Protein AF-0000000066923301 (afdb_homodimer)

Structure (mmCIF, N/CA/C/O backbone):
data_AF-0000000066923301-model_v1
#
loop_
_entity.id
_entity.type
_entity.pdbx_description
1 polymer 'PNPLA domain-containing protein'
#
loop_
_atom_site.group_PDB
_atom_site.id
_atom_site.type_symbol
_atom_site.label_atom_id
_atom_site.label_alt_id
_atom_site.label_comp_id
_atom_site.label_asym_id
_atom_site.label_entity_id
_atom_site.label_seq_id
_atom_site.pdbx_PDB_ins_code
_atom_site.Cartn_x
_atom_site.Cartn_y
_atom_site.Cartn_z
_atom_site.occupancy
_atom_site.B_iso_or_equiv
_atom_site.auth_seq_id
_atom_site.auth_comp_id
_atom_site.auth_asym_id
_atom_site.auth_atom_id
_atom_site.pdbx_PDB_model_num
ATOM 1 N N . MET A 1 1 ? -26.516 -15.508 -41.469 1 22.5 1 MET A N 1
ATOM 2 C CA . MET A 1 1 ? -26.875 -15.188 -40.094 1 22.5 1 MET A CA 1
ATOM 3 C C . MET A 1 1 ? -26.828 -16.438 -39.219 1 22.5 1 MET A C 1
ATOM 5 O O . MET A 1 1 ? -27.781 -17.219 -39.219 1 22.5 1 MET A O 1
ATOM 9 N N . TRP A 1 2 ? -25.719 -17.25 -39.094 1 23.98 2 TRP A N 1
ATOM 10 C CA . TRP A 1 2 ? -25.547 -18.656 -38.781 1 23.98 2 TRP A CA 1
ATOM 11 C C . TRP A 1 2 ? -25.953 -18.969 -37.344 1 23.98 2 TRP A C 1
ATOM 13 O O . TRP A 1 2 ? -25.859 -18.109 -36.469 1 23.98 2 TRP A O 1
ATOM 23 N N . ASN A 1 3 ? -26.938 -19.984 -37.156 1 22.84 3 ASN A N 1
ATOM 24 C CA . ASN A 1 3 ? -27.766 -20.531 -36.062 1 22.84 3 ASN A CA 1
ATOM 25 C C . ASN A 1 3 ? -26.906 -21 -34.906 1 22.84 3 ASN A C 1
ATOM 27 O O . ASN A 1 3 ? -26.578 -22.188 -34.812 1 22.84 3 ASN A O 1
ATOM 31 N N . VAL A 1 4 ? -25.875 -20.328 -34.438 1 26.73 4 VAL A N 1
ATOM 32 C CA . VAL A 1 4 ? -24.906 -20.734 -33.406 1 26.73 4 VAL A CA 1
ATOM 33 C C . VAL A 1 4 ? -25.625 -20.859 -32.062 1 26.73 4 VAL A C 1
ATOM 35 O O . VAL A 1 4 ? -24.969 -21.016 -31.031 1 26.73 4 VAL A O 1
ATOM 38 N N . LYS A 1 5 ? -26.984 -20.578 -32 1 25.3 5 LYS A N 1
ATOM 39 C CA . LYS A 1 5 ? -27.75 -20.375 -30.797 1 25.3 5 LYS A CA 1
ATOM 40 C C . LYS A 1 5 ? -27.922 -21.688 -30.031 1 25.3 5 LYS A C 1
ATOM 42 O O . LYS A 1 5 ? -28.078 -21.688 -28.812 1 25.3 5 LYS A O 1
ATOM 47 N N . ARG A 1 6 ? -28.203 -22.781 -30.781 1 25.94 6 ARG A N 1
ATOM 48 C CA . ARG A 1 6 ? -28.969 -23.844 -30.141 1 25.94 6 ARG A CA 1
ATOM 49 C C . ARG A 1 6 ? -28.094 -24.656 -29.188 1 25.94 6 ARG A C 1
ATOM 51 O O . ARG A 1 6 ? -28.547 -25.625 -28.578 1 25.94 6 ARG A O 1
ATOM 58 N N . TYR A 1 7 ? -26.812 -24.531 -29.422 1 25.31 7 TYR A N 1
ATOM 59 C CA . TYR A 1 7 ? -26.016 -25.594 -28.828 1 25.31 7 TYR A CA 1
ATOM 60 C C . TYR A 1 7 ? -25.906 -25.422 -27.312 1 25.31 7 TYR A C 1
ATOM 62 O O . TYR A 1 7 ? -25.25 -26.219 -26.641 1 25.31 7 TYR A O 1
ATOM 70 N N . PHE A 1 8 ? -26.375 -24.266 -26.75 1 30.58 8 PHE A N 1
ATOM 71 C CA . PHE A 1 8 ? -25.969 -24 -25.375 1 30.58 8 PHE A CA 1
ATOM 72 C C . PHE A 1 8 ? -26.859 -24.766 -24.391 1 30.58 8 PHE A C 1
ATOM 74 O O . PHE A 1 8 ? -26.578 -24.797 -23.188 1 30.58 8 PHE A O 1
ATOM 81 N N . ASN A 1 9 ? -28.141 -25.078 -24.828 1 28.28 9 ASN A N 1
ATOM 82 C CA . ASN A 1 9 ? -29.109 -25.438 -23.797 1 28.28 9 ASN A CA 1
ATOM 83 C C . ASN A 1 9 ? -29 -26.906 -23.422 1 28.28 9 ASN A C 1
ATOM 85 O O . ASN A 1 9 ? -30 -27.562 -23.109 1 28.28 9 ASN A O 1
ATOM 89 N N . ARG A 1 10 ? -28.062 -27.688 -23.922 1 30.42 10 ARG A N 1
ATOM 90 C CA . ARG A 1 10 ? -28.297 -29.047 -23.484 1 30.42 10 ARG A CA 1
ATOM 91 C C . ARG A 1 10 ? -28.234 -29.156 -21.969 1 30.42 10 ARG A C 1
ATOM 93 O O . ARG A 1 10 ? -27.406 -28.5 -21.328 1 30.42 10 ARG A O 1
ATOM 100 N N . PRO A 1 11 ? -29.297 -29.688 -21.344 1 31.16 11 PRO A N 1
ATOM 101 C CA . PRO A 1 11 ? -29.406 -29.875 -19.906 1 31.16 11 PRO A CA 1
ATOM 102 C C . PRO A 1 11 ? -28.141 -30.484 -19.297 1 31.16 11 PRO A C 1
ATOM 104 O O . PRO A 1 11 ? -27.375 -31.172 -19.984 1 31.16 11 PRO A O 1
ATOM 107 N N . ARG A 1 12 ? -27.672 -30.016 -18.094 1 34.72 12 ARG A N 1
ATOM 108 C CA . ARG A 1 12 ? -26.609 -30.547 -17.266 1 34.72 12 ARG A CA 1
ATOM 109 C C . ARG A 1 12 ? -26.734 -32.062 -17.109 1 34.72 12 ARG A C 1
ATOM 111 O O . ARG A 1 12 ? -27.75 -32.562 -16.609 1 34.72 12 ARG A O 1
ATOM 118 N N . SER A 1 13 ? -26.531 -32.906 -18.078 1 31.16 13 SER A N 1
ATOM 119 C CA . SER A 1 13 ? -26.594 -34.344 -17.812 1 31.16 13 SER A CA 1
ATOM 120 C C . SER A 1 13 ? -26.047 -34.688 -16.422 1 31.16 13 SER A C 1
ATOM 122 O O . SER A 1 13 ? -24.922 -34.281 -16.078 1 31.16 13 SER A O 1
ATOM 124 N N . ARG A 1 14 ? -26.719 -34.812 -15.391 1 35.59 14 ARG A N 1
ATOM 125 C CA . ARG A 1 14 ? -26.453 -35.406 -14.078 1 35.59 14 ARG A CA 1
ATOM 126 C C . ARG A 1 14 ? -25.656 -36.719 -14.211 1 35.59 14 ARG A C 1
ATOM 128 O O . ARG A 1 14 ? -25.75 -37.594 -13.359 1 35.59 14 ARG A O 1
ATOM 135 N N . SER A 1 15 ? -25.219 -37.062 -15.383 1 35.97 15 SER A N 1
ATOM 136 C CA . SER A 1 15 ? -24.656 -38.375 -15.68 1 35.97 15 SER A CA 1
ATOM 137 C C . SER A 1 15 ? -23.391 -38.656 -14.867 1 35.97 15 SER A C 1
ATOM 139 O O . SER A 1 15 ? -22.359 -39.031 -15.414 1 35.97 15 SER A O 1
ATOM 141 N N . THR A 1 16 ? -22.984 -37.906 -13.953 1 40.38 16 THR A N 1
ATOM 142 C CA . THR A 1 16 ? -21.828 -38.375 -13.188 1 40.38 16 THR A CA 1
ATOM 143 C C . THR A 1 16 ? -22.031 -39.781 -12.688 1 40.38 16 THR A C 1
ATOM 145 O O . THR A 1 16 ? -21.188 -40.312 -11.961 1 40.38 16 THR A O 1
ATOM 148 N N . ASP A 1 17 ? -23.266 -40.312 -12.57 1 38.88 17 ASP A N 1
ATOM 149 C CA . ASP A 1 17 ? -23.547 -41.531 -11.82 1 38.88 17 ASP A CA 1
ATOM 150 C C . ASP A 1 17 ? -22.578 -42.656 -12.195 1 38.88 17 ASP A C 1
ATOM 152 O O . ASP A 1 17 ? -21.938 -43.25 -11.32 1 38.88 17 ASP A O 1
ATOM 156 N N . ASN A 1 18 ? -23 -43.625 -13.281 1 40.66 18 ASN A N 1
ATOM 157 C CA . ASN A 1 18 ? -22.625 -45.031 -13.375 1 40.66 18 ASN A CA 1
ATOM 158 C C . ASN A 1 18 ? -21.219 -45.188 -13.953 1 40.66 18 ASN A C 1
ATOM 160 O O . ASN A 1 18 ? -20.953 -46.156 -14.664 1 40.66 18 ASN A O 1
ATOM 164 N N . CYS A 1 19 ? -20.422 -44.188 -14.078 1 46.41 19 CYS A N 1
ATOM 165 C CA . CYS A 1 19 ? -19.188 -44.312 -14.844 1 46.41 19 CYS A CA 1
ATOM 166 C C . CYS A 1 19 ? -18.094 -45 -14.023 1 46.41 19 CYS A C 1
ATOM 168 O O . CYS A 1 19 ? -16.922 -44.906 -14.352 1 46.41 19 CYS A O 1
ATOM 170 N N . GLU A 1 20 ? -18.328 -45.594 -13 1 52.34 20 GLU A N 1
ATOM 171 C CA . GLU A 1 20 ? -17.266 -46 -12.078 1 52.34 20 GLU A CA 1
ATOM 172 C C . GLU A 1 20 ? -16.219 -46.844 -12.781 1 52.34 20 GLU A C 1
ATOM 174 O O . GLU A 1 20 ? -15.016 -46.719 -12.531 1 52.34 20 GLU A O 1
ATOM 179 N N . ASN A 1 21 ? -16.703 -48.062 -13.398 1 58.03 21 ASN A N 1
ATOM 180 C CA . ASN A 1 21 ? -15.703 -49.094 -13.711 1 58.03 21 ASN A CA 1
ATOM 181 C C . ASN A 1 21 ? -15.352 -49.094 -15.203 1 58.03 21 ASN A C 1
ATOM 183 O O . ASN A 1 21 ? -14.922 -50.094 -15.742 1 58.03 21 ASN A O 1
ATOM 187 N N . ASN A 1 22 ? -15.641 -47.906 -15.773 1 74.38 22 ASN A N 1
ATOM 188 C CA . ASN A 1 22 ? -15.391 -47.906 -17.219 1 74.38 22 ASN A CA 1
ATOM 189 C C . ASN A 1 22 ? -14.016 -47.344 -17.547 1 74.38 22 ASN A C 1
ATOM 191 O O . ASN A 1 22 ? -13.758 -46.156 -17.328 1 74.38 22 ASN A O 1
ATOM 195 N N . GLU A 1 23 ? -13.062 -48.188 -18.016 1 82.56 23 GLU A N 1
ATOM 196 C CA . GLU A 1 23 ? -11.695 -47.844 -18.359 1 82.56 23 GLU A CA 1
ATOM 197 C C . GLU A 1 23 ? -11.641 -46.938 -19.594 1 82.56 23 GLU A C 1
ATOM 199 O O . GLU A 1 23 ? -10.602 -46.344 -19.891 1 82.56 23 GLU A O 1
ATOM 204 N N . TYR A 1 24 ? -12.789 -46.688 -20.219 1 88.94 24 TYR A N 1
ATOM 205 C CA . TYR A 1 24 ? -12.781 -45.906 -21.453 1 88.94 24 TYR A CA 1
ATOM 206 C C . TYR A 1 24 ? -13.492 -44.562 -21.266 1 88.94 24 TYR A C 1
ATOM 208 O O . TYR A 1 24 ? -13.828 -43.906 -22.25 1 88.94 24 TYR A O 1
ATOM 216 N N . LEU A 1 25 ? -13.688 -44.219 -20.047 1 91 25 LEU A N 1
ATOM 217 C CA . LEU A 1 25 ? -14.422 -42.969 -19.766 1 91 25 LEU A CA 1
ATOM 218 C C . LEU A 1 25 ? -13.711 -41.781 -20.375 1 91 25 LEU A C 1
ATOM 220 O O . LEU A 1 25 ? -14.359 -40.875 -20.922 1 91 25 LEU A O 1
ATOM 224 N N . LEU A 1 26 ? -12.438 -41.75 -20.266 1 93.94 26 LEU A N 1
ATOM 225 C CA . LEU A 1 26 ? -11.656 -40.594 -20.734 1 93.94 26 LEU A CA 1
ATOM 226 C C . LEU A 1 26 ? -11.68 -40.531 -22.266 1 93.94 26 LEU A C 1
ATOM 228 O O . LEU A 1 26 ? -11.922 -39.469 -22.828 1 93.94 26 LEU A O 1
ATOM 232 N N . ILE A 1 27 ? -11.453 -41.594 -22.906 1 94.62 27 ILE A N 1
ATOM 233 C CA . ILE A 1 27 ? -11.477 -41.688 -24.375 1 94.62 27 ILE A CA 1
ATOM 234 C C . ILE A 1 27 ? -12.852 -41.25 -24.875 1 94.62 27 ILE A C 1
ATOM 236 O O . ILE A 1 27 ? -12.961 -40.469 -25.828 1 94.62 27 ILE A O 1
ATOM 240 N N . ASN A 1 28 ? -13.906 -41.75 -24.25 1 94 28 ASN A N 1
ATOM 241 C CA . ASN A 1 28 ? -15.273 -41.438 -24.656 1 94 28 ASN A CA 1
ATOM 242 C C . ASN A 1 28 ? -15.562 -39.938 -24.453 1 94 28 ASN A C 1
ATOM 244 O O . ASN A 1 28 ? -16.25 -39.312 -25.266 1 94 28 ASN A O 1
ATOM 248 N N . ALA A 1 29 ? -15.078 -39.438 -23.344 1 95.44 29 ALA A N 1
ATOM 249 C CA . ALA A 1 29 ? -15.273 -38 -23.062 1 95.44 29 ALA A CA 1
ATOM 250 C C . ALA A 1 29 ? -14.602 -37.156 -24.125 1 95.44 29 ALA A C 1
ATOM 252 O O . ALA A 1 29 ? -15.156 -36.125 -24.562 1 95.44 29 ALA A O 1
ATOM 253 N N . VAL A 1 30 ? -13.391 -37.531 -24.531 1 96.56 30 VAL A N 1
ATOM 254 C CA . VAL A 1 30 ? -12.648 -36.781 -25.531 1 96.56 30 VAL A CA 1
ATOM 255 C C . VAL A 1 30 ? -13.383 -36.844 -26.875 1 96.56 30 VAL A C 1
ATOM 257 O O . VAL A 1 30 ? -13.602 -35.812 -27.516 1 96.56 30 VAL A O 1
ATOM 260 N N . LYS A 1 31 ? -13.867 -38 -27.25 1 95 31 LYS A N 1
ATOM 261 C CA . LYS A 1 31 ? -14.555 -38.188 -28.516 1 95 31 LYS A CA 1
ATOM 262 C C . LYS A 1 31 ? -15.844 -37.375 -28.578 1 95 31 LYS A C 1
ATOM 264 O O . LYS A 1 31 ? -16.234 -36.906 -29.641 1 95 31 LYS A O 1
ATOM 269 N N . SER A 1 32 ? -16.453 -37.281 -27.453 1 96 32 SER A N 1
ATOM 270 C CA . SER A 1 32 ? -17.734 -36.562 -27.391 1 96 32 SER A CA 1
ATOM 271 C C . SER A 1 32 ? -17.516 -35.062 -27.141 1 96 32 SER A C 1
ATOM 273 O O . SER A 1 32 ? -18.484 -34.312 -26.984 1 96 32 SER A O 1
ATOM 275 N N . SER A 1 33 ? -16.281 -34.656 -27.062 1 96.31 33 SER A N 1
ATOM 276 C CA . SER A 1 33 ? -15.922 -33.25 -26.781 1 96.31 33 SER A CA 1
ATOM 277 C C . SER A 1 33 ? -16.578 -32.75 -25.5 1 96.31 33 SER A C 1
ATOM 279 O O . SER A 1 33 ? -17.125 -31.641 -25.453 1 96.31 33 SER A O 1
ATOM 281 N N . ASP A 1 34 ? -16.656 -33.656 -24.516 1 95.69 34 ASP A N 1
ATOM 282 C CA . ASP A 1 34 ? -17.234 -33.312 -23.219 1 95.69 34 ASP A CA 1
ATOM 283 C C . ASP A 1 34 ? -16.172 -32.812 -22.25 1 95.69 34 ASP A C 1
ATOM 285 O O . ASP A 1 34 ? -15.641 -33.594 -21.453 1 95.69 34 ASP A O 1
ATOM 289 N N . VAL A 1 35 ? -15.938 -31.547 -22.281 1 95.69 35 VAL A N 1
ATOM 290 C CA . VAL A 1 35 ? -14.875 -30.922 -21.5 1 95.69 35 VAL A CA 1
ATOM 291 C C . VAL A 1 35 ? -15.117 -31.156 -20.016 1 95.69 35 VAL A C 1
ATOM 293 O O . VAL A 1 35 ? -14.18 -31.453 -19.266 1 95.69 35 VAL A O 1
ATOM 296 N N . ARG A 1 36 ? -16.312 -31.047 -19.594 1 93.38 36 ARG A N 1
ATOM 297 C CA . ARG A 1 36 ? -16.672 -31.234 -18.188 1 93.38 36 ARG A CA 1
ATOM 298 C C . ARG A 1 36 ? -16.281 -32.625 -17.703 1 93.38 36 ARG A C 1
ATOM 300 O O . ARG A 1 36 ? -15.75 -32.781 -16.609 1 93.38 36 ARG A O 1
ATOM 307 N N . ARG A 1 37 ? -16.531 -33.562 -18.5 1 93.62 37 ARG A N 1
ATOM 308 C CA . ARG A 1 37 ? -16.219 -34.969 -18.125 1 93.62 37 ARG A CA 1
ATOM 309 C C . ARG A 1 37 ? -14.719 -35.188 -18.125 1 93.62 37 ARG A C 1
ATOM 311 O O . ARG A 1 37 ? -14.219 -35.969 -17.281 1 93.62 37 ARG A O 1
ATOM 318 N N . ILE A 1 38 ? -13.984 -34.688 -19.078 1 95.38 38 ILE A N 1
ATOM 319 C CA . ILE A 1 38 ? -12.539 -34.812 -19.094 1 95.38 38 ILE A CA 1
ATOM 320 C C . ILE A 1 38 ? -11.938 -34.25 -17.812 1 95.38 38 ILE A C 1
ATOM 322 O O . ILE A 1 38 ? -11.117 -34.906 -17.156 1 95.38 38 ILE A O 1
ATOM 326 N N . VAL A 1 39 ? -12.453 -33.031 -17.422 1 95.31 39 VAL A N 1
ATOM 327 C CA . VAL A 1 39 ? -11.961 -32.344 -16.219 1 95.31 39 VAL A CA 1
ATOM 328 C C . VAL A 1 39 ? -12.312 -33.188 -14.992 1 95.31 39 VAL A C 1
ATOM 330 O O . VAL A 1 39 ? -11.5 -33.344 -14.078 1 95.31 39 VAL A O 1
ATOM 333 N N . TYR A 1 40 ? -13.484 -33.719 -15.016 1 92.69 40 TYR A N 1
ATOM 334 C CA . TYR A 1 40 ? -13.938 -34.531 -13.906 1 92.69 40 TYR A CA 1
ATOM 335 C C . TYR A 1 40 ? -13.055 -35.781 -13.75 1 92.69 40 TYR A C 1
ATOM 337 O O . TYR A 1 40 ? -12.625 -36.094 -12.641 1 92.69 40 TYR A O 1
ATOM 345 N N . VAL A 1 41 ? -12.773 -36.5 -14.812 1 93.44 41 VAL A N 1
ATOM 346 C CA . VAL A 1 41 ? -11.961 -37.719 -14.773 1 93.44 41 VAL A CA 1
ATOM 347 C C . VAL A 1 41 ? -10.547 -37.375 -14.305 1 93.44 41 VAL A C 1
ATOM 349 O O . VAL A 1 41 ? -9.969 -38.094 -13.484 1 93.44 41 VAL A O 1
ATOM 352 N N . TYR A 1 42 ? -10.047 -36.281 -14.773 1 94.19 42 TYR A N 1
ATOM 353 C CA . TYR A 1 42 ? -8.719 -35.875 -14.359 1 94.19 42 TYR A CA 1
ATOM 354 C C . TYR A 1 42 ? -8.688 -35.531 -12.867 1 94.19 42 TYR A C 1
ATOM 356 O O . TYR A 1 42 ? -7.781 -35.969 -12.148 1 94.19 42 TYR A O 1
ATOM 364 N N . ALA A 1 43 ? -9.672 -34.812 -12.359 1 93.5 43 ALA A N 1
ATOM 365 C CA . ALA A 1 43 ? -9.695 -34.281 -10.992 1 93.5 43 ALA A CA 1
ATOM 366 C C . ALA A 1 43 ? -9.93 -35.406 -9.992 1 93.5 43 ALA A C 1
ATOM 368 O O . ALA A 1 43 ? -9.344 -35.406 -8.906 1 93.5 43 ALA A O 1
ATOM 369 N N . PHE A 1 44 ? -10.719 -36.344 -10.312 1 88.12 44 PHE A N 1
ATOM 370 C CA . PHE A 1 44 ? -11.141 -37.344 -9.336 1 88.12 44 PHE A CA 1
ATOM 371 C C . PHE A 1 44 ? -10.352 -38.656 -9.508 1 88.12 44 PHE A C 1
ATOM 373 O O . PHE A 1 44 ? -10.164 -39.406 -8.547 1 88.12 44 PHE A O 1
ATOM 380 N N . GLU A 1 45 ? -9.617 -38.906 -10.586 1 75.69 45 GLU A N 1
ATOM 381 C CA . GLU A 1 45 ? -8.75 -40.031 -10.938 1 75.69 45 GLU A CA 1
ATOM 382 C C . GLU A 1 45 ? -9.203 -41.312 -10.258 1 75.69 45 GLU A C 1
ATOM 384 O O . GLU A 1 45 ? -8.406 -42 -9.609 1 75.69 45 GLU A O 1
ATOM 389 N N . LYS A 1 46 ? -10.305 -41.719 -10.227 1 68.25 46 LYS A N 1
ATOM 390 C CA . LYS A 1 46 ? -10.844 -42.844 -9.477 1 68.25 46 LYS A CA 1
ATOM 391 C C . LYS A 1 46 ? -10.375 -44.156 -10.07 1 68.25 46 LYS A C 1
ATOM 393 O O . LYS A 1 46 ? -10.219 -45.156 -9.352 1 68.25 46 LYS A O 1
ATOM 398 N N . SER A 1 47 ? -10.156 -44.25 -11.391 1 75.12 47 SER A N 1
ATOM 399 C CA . SER A 1 47 ? -9.734 -45.5 -12.031 1 75.12 47 SER A CA 1
ATOM 400 C C . SER A 1 47 ? -8.734 -45.219 -13.148 1 75.12 47 SER A C 1
ATOM 402 O O . SER A 1 47 ? -8.672 -44.125 -13.68 1 75.12 47 SER A O 1
ATOM 404 N N . GLU A 1 48 ? -7.898 -46.281 -13.273 1 83.94 48 GLU A N 1
ATOM 405 C CA . GLU A 1 48 ? -6.965 -46.156 -14.391 1 83.94 48 GLU A CA 1
ATOM 406 C C . GLU A 1 48 ? -7.703 -46.062 -15.727 1 83.94 48 GLU A C 1
ATOM 408 O O . GLU A 1 48 ? -8.648 -46.844 -15.961 1 83.94 48 GLU A O 1
ATOM 413 N N . GLN A 1 49 ? -7.379 -45.125 -16.422 1 89.12 49 GLN A N 1
ATOM 414 C CA . GLN A 1 49 ? -8.055 -44.875 -17.688 1 89.12 49 GLN A CA 1
ATOM 415 C C . GLN A 1 49 ? -7.164 -45.25 -18.875 1 89.12 49 GLN A C 1
ATOM 417 O O . GLN A 1 49 ? -5.949 -45.031 -18.828 1 89.12 49 GLN A O 1
ATOM 422 N N . LYS A 1 50 ? -7.785 -45.844 -19.828 1 91.12 50 LYS A N 1
ATOM 423 C CA . LYS A 1 50 ? -7.082 -46.031 -21.094 1 91.12 50 LYS A CA 1
ATOM 424 C C . LYS A 1 50 ? -6.906 -44.719 -21.828 1 91.12 50 LYS A C 1
ATOM 426 O O . LYS A 1 50 ? -7.812 -43.875 -21.844 1 91.12 50 LYS A O 1
ATOM 431 N N . MET A 1 51 ? -5.699 -44.594 -22.406 1 94.5 51 MET A N 1
ATOM 432 C CA . MET A 1 51 ? -5.41 -43.312 -23.031 1 94.5 51 MET A CA 1
ATOM 433 C C . MET A 1 51 ? -5.043 -43.469 -24.5 1 94.5 51 MET A C 1
ATOM 435 O O . MET A 1 51 ? -4.77 -42.5 -25.203 1 94.5 51 MET A O 1
ATOM 439 N N . ILE A 1 52 ? -5.047 -44.719 -24.953 1 93.25 52 ILE A N 1
ATOM 440 C CA . ILE A 1 52 ? -4.734 -45.062 -26.344 1 93.25 52 ILE A CA 1
ATOM 441 C C . ILE A 1 52 ? -5.754 -46.062 -26.859 1 93.25 52 ILE A C 1
ATOM 443 O O . ILE A 1 52 ? -6.156 -47 -26.125 1 93.25 52 ILE A O 1
ATOM 447 N N . ASN A 1 53 ? -6.207 -45.938 -28.047 1 90.38 53 ASN A N 1
ATOM 448 C CA . ASN A 1 53 ? -7.16 -46.875 -28.609 1 90.38 53 ASN A CA 1
ATOM 449 C C . ASN A 1 53 ? -6.465 -47.938 -29.453 1 90.38 53 ASN A C 1
ATOM 451 O O . ASN A 1 53 ? -5.234 -48.062 -29.438 1 90.38 53 ASN A O 1
ATOM 455 N N . MET A 1 54 ? -7.266 -48.75 -30.141 1 88.12 54 MET A N 1
ATOM 456 C CA . MET A 1 54 ? -6.75 -49.875 -30.891 1 88.12 54 MET A CA 1
ATOM 457 C C . MET A 1 54 ? -5.898 -49.438 -32.062 1 88.12 54 MET A C 1
ATOM 459 O O . MET A 1 54 ? -4.988 -50.156 -32.5 1 88.12 54 MET A O 1
ATOM 463 N N . ALA A 1 55 ? -6.16 -48.344 -32.625 1 91.31 55 ALA A N 1
ATOM 464 C CA . ALA A 1 55 ? -5.41 -47.781 -33.75 1 91.31 55 ALA A CA 1
ATOM 465 C C . ALA A 1 55 ? -4.164 -47.031 -33.281 1 91.31 55 ALA A C 1
ATOM 467 O O . ALA A 1 55 ? -3.471 -46.406 -34.062 1 91.31 55 ALA A O 1
ATOM 468 N N . ASN A 1 56 ? -3.893 -47.094 -32.062 1 94.12 56 ASN A N 1
ATOM 469 C CA . ASN A 1 56 ? -2.775 -46.406 -31.406 1 94.12 56 ASN A CA 1
ATOM 470 C C . ASN A 1 56 ? -2.943 -44.906 -31.422 1 94.12 56 ASN A C 1
ATOM 472 O O . ASN A 1 56 ? -1.957 -44.156 -31.469 1 94.12 56 ASN A O 1
ATOM 476 N N . ASP A 1 57 ? -4.145 -44.438 -31.578 1 96 57 ASP A N 1
ATOM 477 C CA . ASP A 1 57 ? -4.441 -43.031 -31.359 1 96 57 ASP A CA 1
ATOM 478 C C . ASP A 1 57 ? -4.453 -42.688 -29.875 1 96 57 ASP A C 1
ATOM 480 O O . ASP A 1 57 ? -5.289 -43.219 -29.125 1 96 57 ASP A O 1
ATOM 484 N N . ASN A 1 58 ? -3.537 -41.938 -29.531 1 97.19 58 ASN A N 1
ATOM 485 C CA . ASN A 1 58 ? -3.58 -41.5 -28.141 1 97.19 58 ASN A CA 1
ATOM 486 C C . ASN A 1 58 ? -4.621 -40.406 -27.922 1 97.19 58 ASN A C 1
ATOM 488 O O . ASN A 1 58 ? -5.32 -40.031 -28.859 1 97.19 58 ASN A O 1
ATOM 492 N N . LEU A 1 59 ? -4.789 -39.875 -26.734 1 97.19 59 LEU A N 1
ATOM 493 C CA . LEU A 1 59 ? -5.828 -38.906 -26.391 1 97.19 59 LEU A CA 1
ATOM 494 C C . LEU A 1 59 ? -5.707 -37.656 -27.234 1 97.19 59 LEU A C 1
ATOM 496 O O . LEU A 1 59 ? -6.715 -37.031 -27.578 1 97.19 59 LEU A O 1
ATOM 500 N N . LEU A 1 60 ? -4.461 -37.219 -27.516 1 98.06 60 LEU A N 1
ATOM 501 C CA . LEU A 1 60 ? -4.258 -36 -28.266 1 98.06 60 LEU A CA 1
ATOM 502 C C . LEU A 1 60 ? -4.641 -36.188 -29.734 1 98.06 60 LEU A C 1
ATOM 504 O O . LEU A 1 60 ? -5.172 -35.281 -30.375 1 98.06 60 LEU A O 1
ATOM 508 N N . HIS A 1 61 ? -4.371 -37.375 -30.312 1 98 61 HIS A N 1
ATOM 509 C CA . HIS A 1 61 ? -4.875 -37.719 -31.641 1 98 61 HIS A CA 1
ATOM 510 C C . HIS A 1 61 ? -6.395 -37.594 -31.703 1 98 61 HIS A C 1
ATOM 512 O O . HIS A 1 61 ? -6.934 -36.969 -32.625 1 98 61 HIS A O 1
ATOM 518 N N . LEU A 1 62 ? -7.004 -38.25 -30.719 1 97.31 62 LEU A N 1
ATOM 519 C CA . LEU A 1 62 ? -8.461 -38.25 -30.656 1 97.31 62 LEU A CA 1
ATOM 520 C C . LEU A 1 62 ? -9 -36.844 -30.5 1 97.31 62 LEU A C 1
ATOM 522 O O . LEU A 1 62 ? -9.992 -36.469 -31.141 1 97.31 62 LEU A O 1
ATOM 526 N N . ALA A 1 63 ? -8.359 -36.031 -29.641 1 98 63 ALA A N 1
ATOM 527 C CA . ALA A 1 63 ? -8.789 -34.656 -29.422 1 98 63 ALA A CA 1
ATOM 528 C C . ALA A 1 63 ? -8.695 -33.844 -30.703 1 98 63 ALA A C 1
ATOM 530 O O . ALA A 1 63 ? -9.617 -33.094 -31.047 1 98 63 ALA A O 1
ATOM 531 N N . VAL A 1 64 ? -7.555 -33.938 -31.391 1 97.94 64 VAL A N 1
ATOM 532 C CA . VAL A 1 64 ? -7.352 -33.219 -32.625 1 97.94 64 VAL A CA 1
ATOM 533 C C . VAL A 1 64 ? -8.414 -33.625 -33.656 1 97.94 64 VAL A C 1
ATOM 535 O O . VAL A 1 64 ? -8.914 -32.781 -34.406 1 97.94 64 VAL A O 1
ATOM 538 N N . GLY A 1 65 ? -8.758 -34.875 -33.625 1 96.12 65 GLY A N 1
ATOM 539 C CA . GLY A 1 65 ? -9.781 -35.375 -34.531 1 96.12 65 GLY A CA 1
ATOM 540 C C . GLY A 1 65 ? -11.141 -34.75 -34.312 1 96.12 65 GLY A C 1
ATOM 541 O O . GLY A 1 65 ? -11.953 -34.688 -35.219 1 96.12 65 GLY A O 1
ATOM 542 N N . THR A 1 66 ? -11.406 -34.312 -33.125 1 96.38 66 THR A N 1
ATOM 543 C CA . THR A 1 66 ? -12.688 -33.656 -32.844 1 96.38 66 THR A CA 1
ATOM 544 C C . THR A 1 66 ? -12.727 -32.25 -33.375 1 96.38 66 THR A C 1
ATOM 546 O O . THR A 1 66 ? -13.797 -31.641 -33.5 1 96.38 66 THR A O 1
ATOM 549 N N . GLU A 1 67 ? -11.586 -31.625 -33.656 1 95.44 67 GLU A N 1
ATOM 550 C CA . GLU A 1 67 ? -11.422 -30.25 -34.156 1 95.44 67 GLU A CA 1
ATOM 551 C C . GLU A 1 67 ? -11.93 -29.234 -33.125 1 95.44 67 GLU A C 1
ATOM 553 O O . GLU A 1 67 ? -12.297 -28.125 -33.5 1 95.44 67 GLU A O 1
ATOM 558 N N . ASN A 1 68 ? -12.109 -29.688 -31.938 1 96.25 68 ASN A N 1
ATOM 559 C CA . ASN A 1 68 ? -12.484 -28.797 -30.844 1 96.25 68 ASN A CA 1
ATOM 560 C C . ASN A 1 68 ? -11.258 -28.25 -30.109 1 96.25 68 ASN A C 1
ATOM 562 O O . ASN A 1 68 ? -10.547 -29 -29.438 1 96.25 68 ASN A O 1
ATOM 566 N N . SER A 1 69 ? -11.117 -26.969 -30.156 1 96.19 69 SER A N 1
ATOM 567 C CA . SER A 1 69 ? -9.922 -26.312 -29.625 1 96.19 69 SER A CA 1
ATOM 568 C C . SER A 1 69 ? -9.797 -26.516 -28.125 1 96.19 69 SER A C 1
ATOM 570 O O . SER A 1 69 ? -8.695 -26.734 -27.609 1 96.19 69 SER A O 1
ATOM 572 N N . ILE A 1 70 ? -10.891 -26.453 -27.391 1 96.75 70 ILE A N 1
ATOM 573 C CA . ILE A 1 70 ? -10.852 -26.516 -25.938 1 96.75 70 ILE A CA 1
ATOM 574 C C . ILE A 1 70 ? -10.438 -27.922 -25.5 1 96.75 70 ILE A C 1
ATOM 576 O O . ILE A 1 70 ? -9.711 -28.078 -24.516 1 96.75 70 ILE A O 1
ATOM 580 N N . VAL A 1 71 ? -10.906 -28.922 -26.219 1 97.56 71 VAL A N 1
ATOM 581 C CA . VAL A 1 71 ? -10.57 -30.297 -25.891 1 97.56 71 VAL A CA 1
ATOM 582 C C . VAL A 1 71 ? -9.07 -30.531 -26.094 1 97.56 71 VAL A C 1
ATOM 584 O O . VAL A 1 71 ? -8.422 -31.172 -25.266 1 97.56 71 VAL A O 1
ATOM 587 N N . VAL A 1 72 ? -8.539 -30.031 -27.172 1 98.06 72 VAL A N 1
ATOM 588 C CA . VAL A 1 72 ? -7.109 -30.141 -27.438 1 98.06 72 VAL A CA 1
ATOM 589 C C . VAL A 1 72 ? -6.32 -29.453 -26.328 1 98.06 72 VAL A C 1
ATOM 591 O O . VAL A 1 72 ? -5.352 -30.016 -25.812 1 98.06 72 VAL A O 1
ATOM 594 N N . LYS A 1 73 ? -6.762 -28.234 -25.938 1 98.06 73 LYS A N 1
ATOM 595 C CA . LYS A 1 73 ? -6.105 -27.484 -24.859 1 98.06 73 LYS A CA 1
ATOM 596 C C . LYS A 1 73 ? -6.113 -28.266 -23.562 1 98.06 73 LYS A C 1
ATOM 598 O O . LY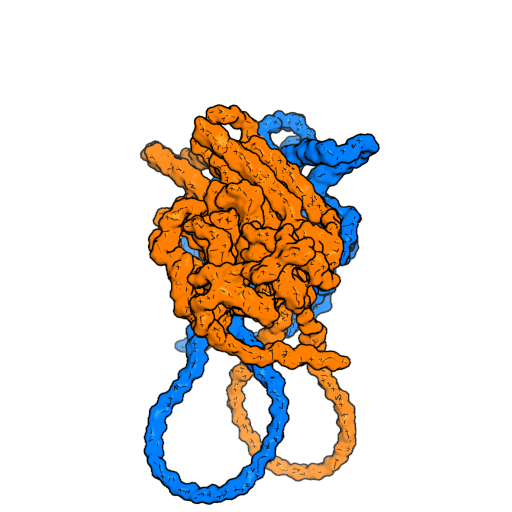S A 1 73 ? -5.102 -28.328 -22.859 1 98.06 73 LYS A O 1
ATOM 603 N N . VAL A 1 74 ? -7.23 -28.891 -23.219 1 97.81 74 VAL A N 1
ATOM 604 C CA . VAL A 1 74 ? -7.375 -29.609 -21.969 1 97.81 74 VAL A CA 1
ATOM 605 C C . VAL A 1 74 ? -6.402 -30.781 -21.938 1 97.81 74 VAL A C 1
ATOM 607 O O . VAL A 1 74 ? -5.75 -31.031 -20.922 1 97.81 74 VAL A O 1
ATOM 610 N N . ILE A 1 75 ? -6.285 -31.516 -23 1 97.69 75 ILE A N 1
ATOM 611 C CA . ILE A 1 75 ? -5.418 -32.688 -23.062 1 97.69 75 ILE A CA 1
ATOM 612 C C . ILE A 1 75 ? -3.959 -32.25 -22.953 1 97.69 75 ILE A C 1
ATOM 614 O O . ILE A 1 75 ? -3.164 -32.906 -22.266 1 97.69 75 ILE A O 1
ATOM 618 N N . LEU A 1 76 ? -3.605 -31.203 -23.625 1 97.88 76 LEU A N 1
ATOM 619 C CA . LEU A 1 76 ? -2.244 -30.672 -23.547 1 97.88 76 LEU A CA 1
ATOM 620 C C . LEU A 1 76 ? -1.925 -30.234 -22.125 1 97.88 76 LEU A C 1
ATOM 622 O O . LEU A 1 76 ? -0.866 -30.562 -21.578 1 97.88 76 LEU A O 1
ATOM 626 N N . LEU A 1 77 ? -2.809 -29.531 -21.484 1 98 77 LEU A N 1
ATOM 627 C CA . LEU A 1 77 ? -2.605 -28.969 -20.156 1 98 77 LEU A CA 1
ATOM 628 C C . LEU A 1 77 ? -2.459 -30.062 -19.109 1 98 77 LEU A C 1
ATOM 630 O O . LEU A 1 77 ? -1.59 -30 -18.234 1 98 77 LEU A O 1
ATOM 634 N N . PHE A 1 78 ? -3.289 -31.141 -19.203 1 96.56 78 PHE A N 1
ATOM 635 C CA . PHE A 1 78 ? -3.4 -32.094 -18.109 1 96.56 78 PHE A CA 1
ATOM 636 C C . PHE A 1 78 ? -2.5 -33.281 -18.344 1 96.56 78 PHE A C 1
ATOM 638 O O . PHE A 1 78 ? -2.043 -33.938 -17.391 1 96.56 78 PHE A O 1
ATOM 645 N N . TYR A 1 79 ? -2.189 -33.625 -19.609 1 95.62 79 TYR A N 1
ATOM 646 C CA . TYR A 1 79 ? -1.613 -34.938 -19.844 1 95.62 79 TYR A CA 1
ATOM 647 C C . TYR A 1 79 ? -0.313 -34.844 -20.625 1 95.62 79 TYR A C 1
ATOM 649 O O . TYR A 1 79 ? 0.49 -35.781 -20.625 1 95.62 79 TYR A O 1
ATOM 657 N N . GLU A 1 80 ? -0.061 -33.812 -21.312 1 96.31 80 GLU A N 1
ATOM 658 C CA . GLU A 1 80 ? 1.065 -33.719 -22.234 1 96.31 80 GLU A CA 1
ATOM 659 C C . GLU A 1 80 ? 2.396 -3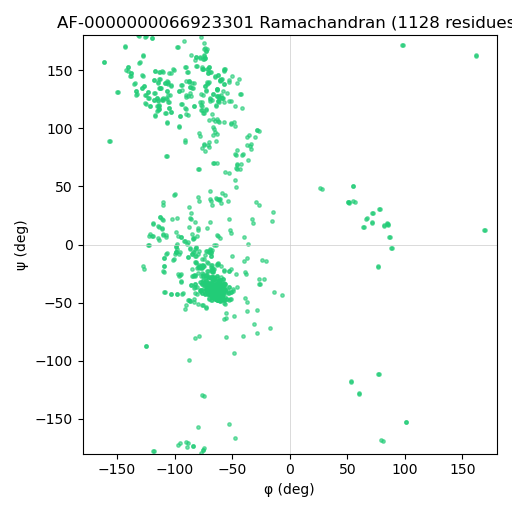3.844 -21.5 1 96.31 80 GLU A C 1
ATOM 661 O O . GLU A 1 80 ? 3.326 -34.5 -21.984 1 96.31 80 GLU A O 1
ATOM 666 N N . LYS A 1 81 ? 2.523 -33.188 -20.406 1 91.81 81 LYS A N 1
ATOM 667 C CA . LYS A 1 81 ? 3.793 -33.156 -19.688 1 91.81 81 LYS A CA 1
ATOM 668 C C . LYS A 1 81 ? 4.234 -34.562 -19.266 1 91.81 81 LYS A C 1
ATOM 670 O O . LYS A 1 81 ? 5.414 -34.906 -19.359 1 91.81 81 LYS A O 1
ATOM 675 N N . LYS A 1 82 ? 3.35 -35.312 -18.812 1 91.69 82 LYS A N 1
ATOM 676 C CA . LYS A 1 82 ? 3.668 -36.656 -18.297 1 91.69 82 LYS A CA 1
ATOM 677 C C . LYS A 1 82 ? 3.771 -37.688 -19.422 1 91.69 82 LYS A C 1
ATOM 679 O O . LYS A 1 82 ? 4.66 -38.531 -19.406 1 91.69 82 LYS A O 1
ATOM 684 N N . TRP A 1 83 ? 2.93 -37.562 -20.438 1 94.56 83 TRP A N 1
ATOM 685 C CA . TRP A 1 83 ? 2.793 -38.656 -21.391 1 94.56 83 TRP A CA 1
ATOM 686 C C . TRP A 1 83 ? 3.402 -38.281 -22.734 1 94.56 83 TRP A C 1
ATOM 688 O O . TRP A 1 83 ? 3.65 -39.156 -23.578 1 94.56 83 TRP A O 1
ATOM 698 N N . LYS A 1 84 ? 3.605 -37.062 -23.016 1 96.06 84 LYS A N 1
ATOM 699 C CA . LYS A 1 84 ? 4.219 -36.562 -24.25 1 96.06 84 LYS A CA 1
ATOM 700 C C . LYS A 1 84 ? 3.473 -37.094 -25.484 1 96.06 84 LYS A C 1
ATOM 702 O O . LYS A 1 84 ? 4.086 -37.625 -26.406 1 96.06 84 LYS A O 1
ATOM 707 N N . PHE A 1 85 ? 2.193 -36.938 -25.469 1 96.88 85 PHE A N 1
ATOM 708 C CA . PHE A 1 85 ? 1.316 -37.438 -26.516 1 96.88 85 PHE A CA 1
ATOM 709 C C . PHE A 1 85 ? 1.655 -36.781 -27.859 1 96.88 85 PHE A C 1
ATOM 711 O O . PHE A 1 85 ? 1.526 -37.406 -28.906 1 96.88 85 PHE A O 1
ATOM 718 N N . SER A 1 86 ? 2.141 -35.562 -27.859 1 96.5 86 SER A N 1
ATOM 719 C CA . SER A 1 86 ? 2.363 -34.781 -29.062 1 96.5 86 SER A CA 1
ATOM 720 C C . SER A 1 86 ? 3.488 -35.375 -29.906 1 96.5 86 SER A C 1
ATOM 722 O O . SER A 1 86 ? 3.529 -35.156 -31.125 1 96.5 86 SER A O 1
ATOM 724 N N . LYS A 1 87 ? 4.32 -36.125 -29.328 1 95.69 87 LYS A N 1
ATOM 725 C CA . LYS A 1 87 ? 5.488 -36.656 -30.031 1 95.69 87 LYS A CA 1
ATOM 726 C C . LYS A 1 87 ? 5.242 -38.094 -30.5 1 95.69 87 LYS A C 1
ATOM 728 O O . LYS A 1 87 ? 6.051 -38.625 -31.25 1 95.69 87 LYS A O 1
ATOM 733 N N . GLN A 1 88 ? 4.176 -38.656 -30.125 1 96.5 88 GLN A N 1
ATOM 734 C CA . GLN A 1 88 ? 3.881 -40.062 -30.438 1 96.5 88 GLN A CA 1
ATOM 735 C C . GLN A 1 88 ? 3.143 -40.188 -31.766 1 96.5 88 GLN A C 1
ATOM 737 O O . GLN A 1 88 ? 2.367 -39.281 -32.125 1 96.5 88 GLN A O 1
ATOM 742 N N . ARG A 1 89 ? 3.404 -41.25 -32.375 1 96.5 89 ARG A N 1
ATOM 743 C CA . ARG A 1 89 ? 2.758 -41.531 -33.656 1 96.5 89 ARG A CA 1
ATOM 744 C C . ARG A 1 89 ? 1.749 -42.656 -33.562 1 96.5 89 ARG A C 1
ATOM 746 O O . ARG A 1 89 ? 1.933 -43.594 -32.75 1 96.5 89 ARG A O 1
ATOM 753 N N . ASN A 1 90 ? 0.723 -42.594 -34.344 1 95.75 90 ASN A N 1
ATOM 754 C CA . ASN A 1 90 ? -0.257 -43.688 -34.375 1 95.75 90 ASN A CA 1
ATOM 755 C C . ASN A 1 90 ? 0.119 -44.75 -35.375 1 95.75 90 ASN A C 1
ATOM 757 O O . ASN A 1 90 ? 1.256 -44.812 -35.844 1 95.75 90 ASN A O 1
ATOM 761 N N . LYS A 1 91 ? -0.812 -45.656 -35.594 1 95.31 91 LYS A N 1
ATOM 762 C CA . LYS A 1 91 ? -0.536 -46.781 -36.5 1 95.31 91 LYS A CA 1
ATOM 763 C C . LYS A 1 91 ? -0.267 -46.312 -37.906 1 95.31 91 LYS A C 1
ATOM 765 O O . LYS A 1 91 ? 0.467 -46.969 -38.656 1 95.31 91 LYS A O 1
ATOM 770 N N . GLN A 1 92 ? -0.835 -45.281 -38.312 1 96 92 GLN A N 1
ATOM 771 C CA . GLN A 1 92 ? -0.655 -44.688 -39.625 1 96 92 GLN A CA 1
ATOM 772 C C . GLN A 1 92 ? 0.63 -43.875 -39.719 1 96 92 GLN A C 1
ATOM 774 O O . GLN A 1 92 ? 0.943 -43.312 -40.75 1 96 92 GLN A O 1
ATOM 779 N N . GLY A 1 93 ? 1.383 -43.688 -38.594 1 96.12 93 GLY A N 1
ATOM 780 C CA . GLY A 1 93 ? 2.646 -42.969 -38.562 1 96.12 93 GLY A CA 1
ATOM 781 C C . GLY A 1 93 ? 2.475 -41.469 -38.406 1 96.12 93 GLY A C 1
ATOM 782 O O . GLY A 1 93 ? 3.412 -40.688 -38.625 1 96.12 93 GLY A O 1
ATOM 783 N N . LEU A 1 94 ? 1.333 -41.062 -38 1 97 94 LEU A N 1
ATOM 784 C CA . LEU A 1 94 ? 1.048 -39.625 -37.906 1 97 94 LEU A CA 1
ATOM 785 C C . LEU A 1 94 ? 1.115 -39.156 -36.438 1 97 94 LEU A C 1
ATOM 787 O O . LEU A 1 94 ? 0.657 -39.875 -35.562 1 97 94 LEU A O 1
ATOM 791 N N . ARG A 1 95 ? 1.741 -38 -36.281 1 97.56 95 ARG A N 1
ATOM 792 C CA . ARG A 1 95 ? 1.632 -37.312 -35 1 97.56 95 ARG A CA 1
ATOM 793 C C . ARG A 1 95 ? 0.333 -36.531 -34.906 1 97.56 95 ARG A C 1
ATOM 795 O O . ARG A 1 95 ? -0.291 -36.219 -35.938 1 97.56 95 ARG A O 1
ATOM 802 N N . PRO A 1 96 ? -0.105 -36.156 -33.688 1 97.88 96 PRO A N 1
ATOM 803 C CA . PRO A 1 96 ? -1.345 -35.375 -33.562 1 97.88 96 PRO A CA 1
ATOM 804 C C . PRO A 1 96 ? -1.329 -34.125 -34.406 1 97.88 96 PRO A C 1
ATOM 806 O O . PRO A 1 96 ? -2.326 -33.781 -35.031 1 97.88 96 PRO A O 1
ATOM 809 N N . ILE A 1 97 ? -0.245 -33.406 -34.5 1 97 97 ILE A N 1
ATOM 810 C CA . ILE A 1 97 ? -0.161 -32.125 -35.188 1 97 97 ILE A CA 1
ATOM 811 C C . ILE A 1 97 ? -0.343 -32.344 -36.688 1 97 97 ILE A C 1
ATOM 813 O 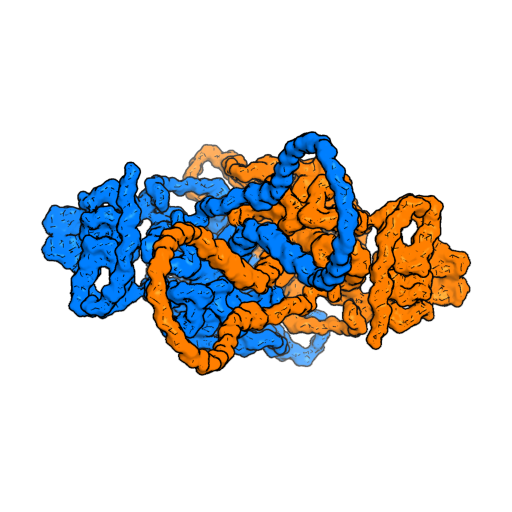O . ILE A 1 97 ? -0.811 -31.453 -37.406 1 97 97 ILE A O 1
ATOM 817 N N . ASP A 1 98 ? 0.026 -33.531 -37.156 1 96.69 98 ASP A N 1
ATOM 818 C CA . ASP A 1 98 ? -0.094 -33.844 -38.594 1 96.69 98 ASP A CA 1
ATOM 819 C C . ASP A 1 98 ? -1.56 -33.938 -39 1 96.69 98 ASP A C 1
ATOM 821 O O . ASP A 1 98 ? -1.873 -33.844 -40.188 1 96.69 98 ASP A O 1
ATOM 825 N N . MET A 1 99 ? -2.42 -34.125 -38.062 1 96.75 99 MET A N 1
ATOM 826 C CA . MET A 1 99 ? -3.85 -34.281 -38.312 1 96.75 99 MET A CA 1
ATOM 827 C C . MET A 1 99 ? -4.594 -32.969 -38.062 1 96.75 99 MET A C 1
ATOM 829 O O . MET A 1 99 ? -5.812 -32.906 -38.219 1 96.75 99 MET A O 1
ATOM 833 N N . ALA A 1 100 ? -3.895 -31.922 -37.656 1 96.81 100 ALA A N 1
ATOM 834 C CA . ALA A 1 100 ? -4.516 -30.703 -37.125 1 96.81 100 ALA A CA 1
ATOM 835 C C . ALA A 1 100 ? -4.961 -29.781 -38.281 1 96.81 100 ALA A C 1
ATOM 837 O O . ALA A 1 100 ? -4.27 -29.641 -39.281 1 96.81 100 ALA A O 1
ATOM 838 N N . ASN A 1 101 ? -6.133 -29.188 -38.125 1 96.38 101 ASN A N 1
ATOM 839 C CA . ASN A 1 101 ? -6.508 -28.062 -39 1 96.38 101 ASN A CA 1
ATOM 840 C C . ASN A 1 101 ? -5.766 -26.781 -38.594 1 96.38 101 ASN A C 1
ATOM 842 O O . ASN A 1 101 ? -4.938 -26.797 -37.688 1 96.38 101 ASN A O 1
ATOM 846 N N . LYS A 1 102 ? -6.07 -25.75 -39.25 1 94.31 102 LYS A N 1
ATOM 847 C CA . LYS A 1 102 ? -5.316 -24.5 -39.062 1 94.31 102 LYS A CA 1
ATOM 848 C C . LYS A 1 102 ? -5.496 -23.953 -37.625 1 94.31 102 LYS A C 1
ATOM 850 O O . LYS A 1 102 ? -4.547 -23.453 -37.031 1 94.31 102 LYS A O 1
ATOM 855 N N . GLU A 1 103 ? -6.66 -24 -37.094 1 94.75 103 GLU A N 1
ATOM 856 C CA . GLU A 1 103 ? -6.957 -23.5 -35.781 1 94.75 103 GLU A CA 1
ATOM 857 C C . GLU A 1 103 ? -6.191 -24.266 -34.719 1 94.75 103 GLU A C 1
ATOM 859 O O . GLU A 1 103 ? -5.625 -23.688 -33.781 1 94.75 103 GLU A O 1
ATOM 864 N N . ILE A 1 104 ? -6.203 -25.531 -34.812 1 96.75 104 ILE A N 1
ATOM 865 C CA . ILE A 1 104 ? -5.531 -26.391 -33.844 1 96.75 104 ILE A CA 1
ATOM 866 C C . ILE A 1 104 ? -4.02 -26.266 -34 1 96.75 104 ILE A C 1
ATOM 868 O O . ILE A 1 104 ? -3.281 -26.312 -33.031 1 96.75 104 ILE A O 1
ATOM 872 N N . GLU A 1 105 ? -3.564 -26.078 -35.25 1 96.31 105 GLU A N 1
ATOM 873 C CA . GLU A 1 105 ? -2.145 -25.828 -35.469 1 96.31 105 GLU A CA 1
ATOM 874 C C . GLU A 1 105 ? -1.672 -24.609 -34.688 1 96.31 105 GLU A C 1
ATOM 876 O O . GLU A 1 105 ? -0.558 -24.609 -34.156 1 96.31 105 GLU A O 1
ATOM 881 N N . THR A 1 106 ? -2.49 -23.594 -34.656 1 96.19 106 THR A N 1
ATOM 882 C CA . THR A 1 106 ? -2.182 -22.391 -33.875 1 96.19 106 THR A CA 1
ATOM 883 C C . THR A 1 106 ? -1.999 -22.734 -32.406 1 96.19 106 THR A C 1
ATOM 885 O O . THR A 1 106 ? -1.134 -22.172 -31.719 1 96.19 106 THR A O 1
ATOM 888 N N . ILE A 1 107 ? -2.801 -23.609 -31.906 1 97.25 107 ILE A N 1
ATOM 889 C CA . ILE A 1 107 ? -2.738 -24.047 -30.516 1 97.25 107 ILE A CA 1
ATOM 890 C C . ILE A 1 107 ? -1.398 -24.719 -30.234 1 97.25 107 ILE A C 1
ATOM 892 O O . ILE A 1 107 ? -0.765 -24.469 -29.203 1 97.25 107 ILE A O 1
ATOM 896 N N . PHE A 1 108 ? -0.981 -25.594 -31.188 1 97.44 108 PHE A N 1
ATOM 897 C CA . PHE A 1 108 ? 0.303 -26.266 -31.047 1 97.44 108 PHE A CA 1
ATOM 898 C C . PHE A 1 108 ? 1.449 -25.266 -31.078 1 97.44 108 PHE A C 1
ATOM 900 O O . PHE A 1 108 ? 2.426 -25.406 -30.344 1 97.44 108 PHE A O 1
ATOM 907 N N . LYS A 1 109 ? 1.364 -24.25 -31.891 1 96.62 109 LYS A N 1
ATOM 908 C CA . LYS A 1 109 ? 2.387 -23.219 -31.969 1 96.62 109 LYS A CA 1
ATOM 909 C C . LYS A 1 109 ? 2.438 -22.406 -30.672 1 96.62 109 LYS A C 1
ATOM 911 O O . LYS A 1 109 ? 3.512 -21.969 -30.25 1 96.62 109 LYS A O 1
ATOM 916 N N . GLN A 1 110 ? 1.299 -22.141 -30.062 1 96.62 110 GLN A N 1
ATOM 917 C CA . GLN A 1 110 ? 1.256 -21.484 -28.766 1 96.62 110 GLN A CA 1
ATOM 918 C C . GLN A 1 110 ? 1.895 -22.359 -27.688 1 96.62 110 GLN A C 1
ATOM 920 O O . GLN A 1 110 ? 2.65 -21.859 -26.844 1 96.62 110 GLN A O 1
ATOM 925 N N . TRP A 1 111 ? 1.507 -23.656 -27.75 1 96.5 111 TRP A N 1
ATOM 926 C CA . TRP A 1 111 ? 2.062 -24.609 -26.797 1 96.5 111 TRP A CA 1
ATOM 927 C C . TRP A 1 111 ? 3.586 -24.609 -26.859 1 96.5 111 TRP A C 1
ATOM 929 O O . TRP A 1 111 ? 4.254 -24.781 -25.828 1 96.5 111 TRP A O 1
ATOM 939 N N . ASP A 1 112 ? 4.145 -24.391 -28.047 1 94.94 112 ASP A N 1
ATOM 940 C CA . ASP A 1 112 ? 5.59 -24.438 -28.25 1 94.94 112 ASP A CA 1
ATOM 941 C C . ASP A 1 112 ? 6.219 -23.078 -27.953 1 94.94 112 ASP A C 1
ATOM 943 O O . ASP A 1 112 ? 7.445 -22.922 -28.016 1 94.94 112 ASP A O 1
ATOM 947 N N . GLY A 1 113 ? 5.434 -22.062 -27.641 1 95 113 GLY A N 1
ATOM 948 C CA . GLY A 1 113 ? 5.945 -20.75 -27.266 1 95 113 GLY A CA 1
ATOM 949 C C . GLY A 1 113 ? 6.242 -19.859 -28.453 1 95 113 GLY A C 1
ATOM 950 O O . GLY A 1 113 ? 6.965 -18.875 -28.344 1 95 113 GLY A O 1
ATOM 951 N N . GLU A 1 114 ? 5.68 -20.203 -29.625 1 94.81 114 GLU A N 1
ATOM 952 C CA . GLU A 1 114 ? 5.91 -19.422 -30.844 1 94.81 114 GLU A CA 1
ATOM 953 C C . GLU A 1 114 ? 4.934 -18.266 -30.938 1 94.81 114 GLU A C 1
ATOM 955 O O . GLU A 1 114 ? 5.258 -17.219 -31.516 1 94.81 114 GLU A O 1
ATOM 960 N N . LEU A 1 115 ? 3.723 -18.531 -30.453 1 95.62 115 LEU A N 1
ATOM 961 C CA . LEU A 1 115 ? 2.672 -17.516 -30.531 1 95.62 115 LEU A CA 1
ATOM 962 C C . LEU A 1 115 ? 2.223 -17.094 -29.141 1 95.62 115 LEU A C 1
ATOM 964 O O . LEU A 1 115 ? 2.297 -17.875 -28.188 1 95.62 115 LEU A O 1
ATOM 968 N N . ASP A 1 116 ? 1.816 -15.844 -29.094 1 92.88 116 ASP A N 1
ATOM 969 C CA . ASP A 1 116 ? 1.273 -15.344 -27.828 1 92.88 116 ASP A CA 1
ATOM 970 C C . ASP A 1 116 ? -0.205 -15.703 -27.688 1 92.88 116 ASP A C 1
ATOM 972 O O . ASP A 1 116 ? -0.728 -16.516 -28.453 1 92.88 116 ASP A O 1
ATOM 976 N N . ILE A 1 117 ? -0.876 -15.234 -26.703 1 91 117 ILE A N 1
ATOM 977 C CA . ILE A 1 117 ? -2.244 -15.617 -26.375 1 91 117 ILE A CA 1
ATOM 978 C C . ILE A 1 117 ? -3.193 -15.148 -27.469 1 91 117 ILE A C 1
ATOM 980 O O . ILE A 1 117 ? -4.289 -15.695 -27.625 1 91 117 ILE A O 1
ATOM 984 N N . ASN A 1 118 ? -2.756 -14.125 -28.234 1 88.38 118 ASN A N 1
ATOM 985 C CA . ASN A 1 118 ? -3.598 -13.602 -29.312 1 88.38 118 ASN A CA 1
ATOM 986 C C . ASN A 1 118 ? -3.309 -14.297 -30.641 1 88.38 118 ASN A C 1
ATOM 988 O O . ASN A 1 118 ? -3.887 -13.938 -31.656 1 88.38 118 ASN A O 1
ATOM 992 N N . GLY A 1 119 ? -2.445 -15.242 -30.609 1 89.94 119 GLY A N 1
ATOM 993 C CA . GLY A 1 119 ? -2.111 -15.961 -31.828 1 89.94 119 GLY A CA 1
ATOM 994 C C . GLY A 1 119 ? -1.098 -15.227 -32.688 1 89.94 119 GLY A C 1
ATOM 995 O O . GLY A 1 119 ? -0.959 -15.523 -33.875 1 89.94 119 GLY A O 1
ATOM 996 N N . GLU A 1 120 ? -0.432 -14.258 -32.094 1 90.75 120 GLU A N 1
ATOM 997 C CA . GLU A 1 120 ? 0.594 -13.508 -32.781 1 90.75 120 GLU A CA 1
ATOM 998 C C . GLU A 1 120 ? 1.993 -13.984 -32.406 1 90.75 120 GLU A C 1
ATOM 1000 O O . GLU A 1 120 ? 2.205 -14.5 -31.328 1 90.75 120 GLU A O 1
ATOM 1005 N N . ILE A 1 121 ? 2.832 -13.805 -33.406 1 89.81 121 ILE A N 1
ATOM 1006 C CA . ILE A 1 121 ? 4.211 -14.211 -33.156 1 89.81 121 ILE A CA 1
ATOM 1007 C C . ILE A 1 121 ? 4.766 -13.438 -31.938 1 89.81 121 ILE A C 1
ATOM 1009 O O . ILE A 1 121 ? 4.68 -12.211 -31.891 1 89.81 121 ILE A O 1
ATOM 1013 N N . PHE A 1 122 ? 5.223 -14.203 -31.094 1 87.69 122 PHE A N 1
ATOM 1014 C CA . PHE A 1 122 ? 5.742 -13.578 -29.891 1 87.69 122 PHE A CA 1
ATOM 1015 C C . PHE A 1 122 ? 7.109 -12.953 -30.141 1 87.69 122 PHE A C 1
ATOM 1017 O O . PHE A 1 122 ? 8.023 -13.633 -30.609 1 87.69 122 PHE A O 1
ATOM 1024 N N . LYS A 1 123 ? 7.152 -11.57 -30 1 81 123 LYS A N 1
ATOM 1025 C CA . LYS A 1 123 ? 8.414 -10.828 -30.047 1 81 123 LYS A CA 1
ATOM 1026 C C . LYS A 1 123 ? 8.703 -10.172 -28.688 1 81 123 LYS A C 1
ATOM 1028 O O . LYS A 1 123 ? 7.859 -9.453 -28.156 1 81 123 LYS A O 1
ATOM 1033 N N . ASP A 1 124 ? 9.688 -10.586 -28.109 1 72.69 124 ASP A N 1
ATOM 1034 C CA . ASP A 1 124 ? 10.047 -9.977 -26.844 1 72.69 124 ASP A CA 1
ATOM 1035 C C . ASP A 1 124 ? 10.461 -8.516 -27.031 1 72.69 124 ASP A C 1
ATOM 1037 O O . ASP A 1 124 ? 11.656 -8.203 -27.031 1 72.69 124 ASP A O 1
ATOM 1041 N N . ASN A 1 125 ? 9.523 -7.672 -27.344 1 65.75 125 ASN A N 1
ATOM 1042 C CA . ASN A 1 125 ? 9.789 -6.246 -27.516 1 65.75 125 ASN A CA 1
ATOM 1043 C C . ASN A 1 125 ? 9.227 -5.438 -26.344 1 65.75 125 ASN A C 1
ATOM 1045 O O . ASN A 1 125 ? 8.172 -4.812 -26.469 1 65.75 125 ASN A O 1
ATOM 1049 N N . PRO A 1 126 ? 9.93 -5.531 -25.312 1 62.16 126 PRO A N 1
ATOM 1050 C CA . PRO A 1 126 ? 9.414 -4.805 -24.156 1 62.16 126 PRO A CA 1
ATOM 1051 C C . PRO A 1 126 ? 9.508 -3.289 -24.312 1 62.16 126 PRO A C 1
ATOM 1053 O O . PRO A 1 126 ? 10.289 -2.797 -25.125 1 62.16 126 PRO A O 1
ATOM 1056 N N . SER A 1 127 ? 8.578 -2.617 -23.609 1 62.66 127 SER A N 1
ATOM 1057 C CA . SER A 1 127 ? 8.727 -1.169 -23.5 1 62.66 127 SER A CA 1
ATOM 1058 C C . SER A 1 127 ? 10.078 -0.794 -22.906 1 62.66 127 SER A C 1
ATOM 1060 O O . SER A 1 127 ? 10.727 -1.618 -22.25 1 62.66 127 SER A O 1
ATOM 1062 N N . LEU A 1 128 ? 10.57 0.315 -23.25 1 57.06 128 LEU A N 1
ATOM 1063 C CA . LEU A 1 128 ? 11.844 0.794 -22.719 1 57.06 128 LEU A CA 1
ATOM 1064 C C . LEU A 1 128 ? 11.859 0.728 -21.203 1 57.06 128 LEU A C 1
ATOM 1066 O O . LEU A 1 128 ? 12.875 0.36 -20.594 1 57.06 128 LEU A O 1
ATOM 1070 N N . GLN A 1 129 ? 10.727 1.099 -20.594 1 61.75 129 GLN A N 1
ATOM 1071 C CA . GLN A 1 129 ? 10.633 1.075 -19.141 1 61.75 129 GLN A CA 1
ATOM 1072 C C . GLN A 1 129 ? 10.773 -0.345 -18.609 1 61.75 129 GLN A C 1
ATOM 1074 O O . GLN A 1 129 ? 11.453 -0.57 -17.609 1 61.75 129 GLN A O 1
ATOM 1079 N N . SER A 1 130 ? 10.148 -1.183 -19.297 1 70.31 130 SER A N 1
ATOM 1080 C CA . SER A 1 130 ? 10.211 -2.58 -18.891 1 70.31 130 SER A CA 1
ATOM 1081 C C . SER A 1 130 ? 11.625 -3.137 -19.047 1 70.31 130 SER A C 1
ATOM 1083 O O . SER A 1 130 ? 12.094 -3.9 -18.203 1 70.31 130 SER A O 1
ATOM 1085 N N . GLU A 1 131 ? 12.242 -2.619 -20.078 1 70.81 131 GLU A N 1
ATOM 1086 C CA . GLU A 1 131 ? 13.609 -3.072 -20.312 1 70.81 131 GLU A CA 1
ATOM 1087 C C . GLU A 1 131 ? 14.555 -2.541 -19.234 1 70.81 131 GLU A C 1
ATOM 1089 O O . GLU A 1 131 ? 15.438 -3.264 -18.766 1 70.81 131 GLU A O 1
ATOM 1094 N N . MET A 1 132 ? 14.336 -1.338 -18.844 1 68.88 132 MET A N 1
ATOM 1095 C CA . MET A 1 132 ? 15.164 -0.731 -17.812 1 68.88 132 MET A CA 1
ATOM 1096 C C . MET A 1 132 ? 14.984 -1.447 -16.469 1 68.88 132 MET A C 1
ATOM 1098 O O . MET A 1 132 ? 15.953 -1.665 -15.742 1 68.88 132 MET A O 1
ATOM 1102 N N . ARG A 1 133 ? 13.812 -1.774 -16.219 1 76.94 133 ARG A N 1
ATOM 1103 C CA . ARG A 1 133 ? 13.523 -2.471 -14.977 1 76.94 133 ARG A CA 1
ATOM 1104 C C . ARG A 1 133 ? 14.164 -3.855 -14.961 1 76.94 133 ARG A C 1
ATOM 1106 O O . ARG A 1 133 ? 14.688 -4.293 -13.93 1 76.94 133 ARG A O 1
ATOM 1113 N N . LYS A 1 134 ? 14.055 -4.445 -16.141 1 78.62 134 LYS A N 1
ATOM 1114 C CA . LYS A 1 134 ? 14.656 -5.773 -16.25 1 78.62 134 LYS A CA 1
ATOM 1115 C C . LYS A 1 134 ? 16.172 -5.703 -16.094 1 78.62 134 LYS A C 1
ATOM 1117 O O . LYS A 1 134 ? 16.766 -6.547 -15.414 1 78.62 134 LYS A O 1
ATOM 1122 N N . LYS A 1 135 ? 16.688 -4.691 -16.656 1 74.56 135 LYS A N 1
ATOM 1123 C CA . LYS A 1 135 ? 18.141 -4.52 -16.578 1 74.56 135 LYS A CA 1
ATOM 1124 C C . LYS A 1 135 ? 18.562 -4.195 -15.148 1 74.56 135 LYS A C 1
ATOM 1126 O O . LYS A 1 135 ? 19.578 -4.707 -14.672 1 74.56 135 LYS A O 1
ATOM 1131 N N . LEU A 1 136 ? 17.812 -3.344 -14.578 1 79.06 136 LEU A N 1
ATOM 1132 C CA . LEU A 1 136 ? 18.109 -2.996 -13.188 1 79.06 136 LEU A CA 1
ATOM 1133 C C . LEU A 1 136 ? 18.016 -4.227 -12.289 1 79.06 136 LEU A C 1
ATOM 1135 O O . LEU A 1 136 ? 18.906 -4.465 -11.469 1 79.06 136 LEU A O 1
ATOM 1139 N N . ASN A 1 137 ? 17 -4.988 -12.438 1 86.56 137 ASN A N 1
ATOM 1140 C CA . ASN A 1 137 ? 16.828 -6.195 -11.641 1 86.56 137 ASN A CA 1
ATOM 1141 C C . ASN A 1 137 ? 17.953 -7.199 -11.891 1 86.56 137 ASN A C 1
ATOM 1143 O O . ASN A 1 137 ? 18.406 -7.867 -10.969 1 86.56 137 ASN A O 1
ATOM 1147 N N . GLY A 1 138 ? 18.297 -7.277 -13.203 1 82.19 138 GLY A N 1
ATOM 1148 C CA . GLY A 1 138 ? 19.422 -8.148 -13.547 1 82.19 138 GLY A CA 1
ATOM 1149 C C . GLY A 1 138 ? 20.719 -7.746 -12.875 1 82.19 138 GLY A C 1
ATOM 1150 O O . GLY A 1 138 ? 21.469 -8.602 -12.406 1 82.19 138 GLY A O 1
ATOM 1151 N N . SER A 1 139 ? 20.906 -6.473 -12.805 1 76.62 139 SER A N 1
ATOM 1152 C CA . SER A 1 139 ? 22.109 -5.965 -12.156 1 76.62 139 SER A CA 1
ATOM 1153 C C . SER A 1 139 ? 22.094 -6.242 -10.656 1 76.62 139 SER A C 1
ATOM 1155 O O . SER A 1 139 ? 23.109 -6.609 -10.078 1 76.62 139 SER A O 1
ATOM 1157 N N . ILE A 1 140 ? 21.031 -6.062 -10.102 1 83.25 140 ILE A N 1
ATOM 1158 C CA . ILE A 1 140 ? 20.875 -6.293 -8.672 1 83.25 140 ILE A CA 1
ATOM 1159 C C . ILE A 1 140 ? 21.078 -7.777 -8.367 1 83.25 140 ILE A C 1
ATOM 1161 O O . ILE A 1 140 ? 21.688 -8.133 -7.355 1 83.25 140 ILE A O 1
ATOM 1165 N N . LEU A 1 141 ? 20.547 -8.562 -9.273 1 85 141 LEU A N 1
ATOM 1166 C CA . LEU A 1 141 ? 20.672 -10.008 -9.117 1 85 141 LEU A CA 1
ATOM 1167 C C . LEU A 1 141 ? 22.141 -10.43 -9.086 1 85 141 LEU A C 1
ATOM 1169 O O . LEU A 1 141 ? 22.531 -11.227 -8.242 1 85 141 LEU A O 1
ATOM 1173 N N . LEU A 1 142 ? 22.906 -9.883 -9.914 1 78.94 142 LEU A N 1
ATOM 1174 C CA . LEU A 1 142 ? 24.328 -10.211 -10.008 1 78.94 142 LEU A CA 1
ATOM 1175 C C . LEU A 1 142 ? 25.078 -9.734 -8.758 1 78.94 142 LEU A C 1
ATOM 1177 O O . LEU A 1 142 ? 25.953 -10.438 -8.25 1 78.94 142 LEU A O 1
ATOM 1181 N N . GLN A 1 143 ? 24.672 -8.625 -8.312 1 75.06 143 GLN A N 1
ATOM 1182 C CA . GLN A 1 143 ? 25.312 -8.086 -7.117 1 75.06 143 GLN A CA 1
ATOM 1183 C C . GLN A 1 143 ? 24.938 -8.891 -5.879 1 75.06 143 GLN A C 1
ATOM 1185 O O . GLN A 1 143 ? 25.766 -9.102 -4.992 1 75.06 143 GLN A O 1
ATOM 1190 N N . ARG A 1 144 ? 23.766 -9.281 -5.891 1 81.44 144 ARG A N 1
ATOM 1191 C CA . ARG A 1 144 ? 23.25 -10.016 -4.738 1 81.44 144 ARG A CA 1
ATOM 1192 C C . ARG A 1 144 ? 23.938 -11.367 -4.602 1 81.44 144 ARG A C 1
ATOM 1194 O O . ARG A 1 144 ? 24.156 -11.844 -3.486 1 81.44 144 ARG A O 1
ATOM 1201 N N . LEU A 1 145 ? 24.359 -11.938 -5.688 1 80.69 145 LEU A N 1
ATOM 1202 C CA . LEU A 1 145 ? 24.969 -13.258 -5.707 1 80.69 145 LEU A CA 1
ATOM 1203 C C . LEU A 1 145 ? 26.234 -13.289 -4.848 1 80.69 145 LEU A C 1
ATOM 1205 O O . LEU A 1 145 ? 26.5 -14.281 -4.164 1 80.69 145 LEU A O 1
ATOM 1209 N N . ASN A 1 146 ? 26.875 -12.195 -4.855 1 73.62 146 ASN A N 1
ATOM 1210 C CA . ASN A 1 146 ? 28.156 -12.133 -4.141 1 73.62 146 ASN A CA 1
ATOM 1211 C C . ASN A 1 146 ? 27.953 -11.852 -2.654 1 73.62 146 ASN A C 1
ATOM 1213 O O . ASN A 1 146 ? 28.891 -11.977 -1.86 1 73.62 146 ASN A O 1
ATOM 1217 N N . GLN A 1 147 ? 26.75 -11.594 -2.291 1 75.06 147 GLN A N 1
ATOM 1218 C CA . GLN A 1 147 ? 26.484 -11.211 -0.907 1 75.06 147 GLN A CA 1
ATOM 1219 C C . GLN A 1 147 ? 25.656 -12.258 -0.188 1 75.06 147 GLN A C 1
ATOM 1221 O O . GLN A 1 147 ? 25.328 -12.102 0.989 1 75.06 147 GLN A O 1
ATOM 1226 N N . LEU A 1 148 ? 25.438 -13.25 -0.891 1 82.06 148 LEU A N 1
ATOM 1227 C CA . LEU A 1 148 ? 24.578 -14.281 -0.323 1 82.06 148 LEU A CA 1
ATOM 1228 C C . LEU A 1 148 ? 25.312 -15.062 0.762 1 82.06 148 LEU A C 1
ATOM 1230 O O . LEU A 1 148 ? 26.516 -15.328 0.637 1 82.06 148 LEU A O 1
ATOM 1234 N N . THR A 1 149 ? 24.578 -15.281 1.837 1 81.81 149 THR A N 1
ATOM 1235 C CA . THR A 1 149 ? 25.094 -16.078 2.941 1 81.81 149 THR A CA 1
ATOM 1236 C C . THR A 1 149 ? 24.078 -17.141 3.359 1 81.81 149 THR A C 1
ATOM 1238 O O . THR A 1 149 ? 23 -17.25 2.762 1 81.81 149 THR A O 1
ATOM 1241 N N . ASN A 1 150 ? 24.438 -17.938 4.355 1 82.81 150 ASN A N 1
ATOM 1242 C CA . ASN A 1 150 ? 23.531 -18.938 4.879 1 82.81 150 ASN A CA 1
ATOM 1243 C C . ASN A 1 150 ? 22.344 -18.312 5.605 1 82.81 150 ASN A C 1
ATOM 1245 O O . ASN A 1 150 ? 21.344 -18.969 5.879 1 82.81 150 ASN A O 1
ATOM 1249 N N . LYS A 1 151 ? 22.438 -17.016 5.809 1 86.12 151 LYS A N 1
ATOM 1250 C CA . LYS A 1 151 ? 21.391 -16.297 6.508 1 86.12 151 LYS A CA 1
ATOM 1251 C C . LYS A 1 151 ? 20.438 -15.609 5.523 1 86.12 151 LYS A C 1
ATOM 1253 O O . LYS A 1 151 ? 19.438 -15.008 5.926 1 86.12 151 LYS A O 1
ATOM 1258 N N . SER A 1 152 ? 20.812 -15.75 4.199 1 90.44 152 SER A N 1
ATOM 1259 C CA . SER A 1 152 ? 19.953 -15.164 3.174 1 90.44 152 SER A CA 1
ATOM 1260 C C . SER A 1 152 ? 18.703 -16 2.963 1 90.44 152 SER A C 1
ATOM 1262 O O . SER A 1 152 ? 18.781 -17.219 2.83 1 90.44 152 SER A O 1
ATOM 1264 N N . LYS A 1 153 ? 17.547 -15.359 3.004 1 95.31 153 LYS A N 1
ATOM 1265 C CA . LYS A 1 153 ? 16.281 -16.062 2.969 1 95.31 153 LYS A CA 1
ATOM 1266 C C . LYS A 1 153 ? 15.523 -15.773 1.671 1 95.31 153 LYS A C 1
ATOM 1268 O O . LYS A 1 153 ? 15.562 -14.648 1.166 1 95.31 153 LYS A O 1
ATOM 1273 N N . VAL A 1 154 ? 14.844 -16.797 1.139 1 97.56 154 VAL A N 1
ATOM 1274 C CA . VAL A 1 154 ? 14.008 -16.656 -0.049 1 97.56 154 VAL A CA 1
ATOM 1275 C C . VAL A 1 154 ? 12.562 -16.406 0.365 1 97.56 154 VAL A C 1
ATOM 1277 O O . VAL A 1 154 ? 11.961 -17.203 1.091 1 97.56 154 VAL A O 1
ATOM 1280 N N . LEU A 1 155 ? 12 -15.266 -0.076 1 98.5 155 LEU A N 1
ATOM 1281 C CA . LEU A 1 155 ? 10.641 -14.859 0.266 1 98.5 155 LEU A CA 1
ATOM 1282 C C . LEU A 1 155 ? 9.703 -15.047 -0.924 1 98.5 155 LEU A C 1
ATOM 1284 O O . LEU A 1 155 ? 10.078 -14.758 -2.064 1 98.5 155 LEU A O 1
ATOM 1288 N N . MET A 1 156 ? 8.492 -15.516 -0.646 1 98.81 156 MET A N 1
ATOM 1289 C CA . MET A 1 156 ? 7.492 -15.664 -1.696 1 98.81 156 MET A CA 1
ATOM 1290 C C . MET A 1 156 ? 6.145 -15.102 -1.244 1 98.81 156 MET A C 1
ATOM 1292 O O . MET A 1 156 ? 5.723 -15.328 -0.11 1 98.81 156 MET A O 1
ATOM 1296 N N . SER A 1 157 ? 5.516 -14.305 -2.059 1 98.81 157 SER A N 1
ATOM 1297 C CA . SER A 1 157 ? 4.152 -13.844 -1.833 1 98.81 157 SER A CA 1
ATOM 1298 C C . SER A 1 157 ? 3.201 -14.383 -2.898 1 98.81 157 SER A C 1
ATOM 1300 O O . SER A 1 157 ? 3.572 -14.492 -4.07 1 98.81 157 SER A O 1
ATOM 1302 N N . ILE A 1 158 ? 2.016 -14.781 -2.527 1 98.81 158 ILE A N 1
ATOM 1303 C CA . ILE A 1 158 ? 1.008 -15.297 -3.447 1 98.81 158 ILE A CA 1
ATOM 1304 C C . ILE A 1 158 ? -0.288 -14.508 -3.287 1 98.81 158 ILE A C 1
ATOM 1306 O O . ILE A 1 158 ? -0.848 -14.438 -2.191 1 98.81 158 ILE A O 1
ATOM 1310 N N . ASP A 1 159 ? -0.83 -14.008 -4.383 1 98.44 159 ASP A N 1
ATOM 1311 C CA . ASP A 1 159 ? -1.991 -13.125 -4.414 1 98.44 159 ASP A CA 1
ATOM 1312 C C . ASP A 1 159 ? -3.275 -13.891 -4.109 1 98.44 159 ASP A C 1
ATOM 1314 O O . ASP A 1 159 ? -3.316 -15.117 -4.238 1 98.44 159 ASP A O 1
ATOM 1318 N N . GLY A 1 160 ? -4.289 -13.109 -3.719 1 97.06 160 GLY A N 1
ATOM 1319 C CA . GLY A 1 160 ? -5.648 -13.617 -3.781 1 97.06 160 GLY A CA 1
ATOM 1320 C C . GLY A 1 160 ? -6.223 -13.609 -5.188 1 97.06 160 GLY A C 1
ATOM 1321 O O . GLY A 1 160 ? -5.688 -12.945 -6.078 1 97.06 160 GLY A O 1
ATOM 1322 N N . GLY A 1 161 ? -7.32 -14.445 -5.336 1 94.31 161 GLY A N 1
ATOM 1323 C CA . GLY A 1 161 ? -7.898 -14.445 -6.672 1 94.31 161 GLY A CA 1
ATOM 1324 C C . GLY A 1 161 ? -8.914 -15.555 -6.883 1 94.31 161 GLY A C 1
ATOM 1325 O O . GLY A 1 161 ? -9.297 -15.836 -8.016 1 94.31 161 GLY A O 1
ATOM 1326 N N . GLY A 1 162 ? -9.398 -16.25 -5.863 1 92.62 162 GLY A N 1
ATOM 1327 C CA . GLY A 1 162 ? -10.398 -17.297 -5.992 1 92.62 162 GLY A CA 1
ATOM 1328 C C . GLY A 1 162 ? -9.938 -18.438 -6.879 1 92.62 162 GLY A C 1
ATOM 1329 O O . GLY A 1 162 ? -8.852 -19 -6.68 1 92.62 162 GLY A O 1
ATOM 1330 N N . ILE A 1 163 ? -10.734 -18.766 -7.816 1 93.5 163 ILE A N 1
ATOM 1331 C CA . ILE A 1 163 ? -10.469 -19.906 -8.68 1 93.5 163 ILE A CA 1
ATOM 1332 C C . ILE A 1 163 ? -9.242 -19.625 -9.555 1 93.5 163 ILE A C 1
ATOM 1334 O O . ILE A 1 163 ? -8.641 -20.547 -10.102 1 93.5 163 ILE A O 1
ATOM 1338 N N . ARG A 1 164 ? -8.875 -18.375 -9.664 1 95.5 164 ARG A N 1
ATOM 1339 C CA . ARG A 1 164 ? -7.695 -18.031 -10.453 1 95.5 164 ARG A CA 1
ATOM 1340 C C . ARG A 1 164 ? -6.422 -18.5 -9.758 1 95.5 164 ARG A C 1
ATOM 1342 O O . ARG A 1 164 ? -5.332 -18.406 -10.336 1 95.5 164 ARG A O 1
ATOM 1349 N N . GLY A 1 165 ? -6.625 -18.984 -8.578 1 96.94 165 GLY A N 1
ATOM 1350 C CA . GLY A 1 165 ? -5.516 -19.656 -7.926 1 96.94 165 GLY A CA 1
ATOM 1351 C C . GLY A 1 165 ? -4.891 -20.75 -8.789 1 96.94 165 GLY A C 1
ATOM 1352 O O . GLY A 1 165 ? -3.711 -21.062 -8.625 1 96.94 165 GLY A O 1
ATOM 1353 N N . LEU A 1 166 ? -5.609 -21.266 -9.727 1 97.5 166 LEU A N 1
ATOM 1354 C CA . LEU A 1 166 ? -5.102 -22.266 -10.656 1 97.5 166 LEU A CA 1
ATOM 1355 C C . LEU A 1 166 ? -3.965 -21.703 -11.5 1 97.5 166 LEU A C 1
ATOM 1357 O O . LEU A 1 166 ? -3.029 -22.422 -11.859 1 97.5 166 LEU A O 1
ATOM 1361 N N . SER A 1 167 ? -4.059 -20.438 -11.828 1 97.81 167 SER A N 1
ATOM 1362 C CA . SER A 1 167 ? -2.971 -19.781 -12.539 1 97.81 167 SER A CA 1
ATOM 1363 C C . SER A 1 167 ? -1.704 -19.734 -11.688 1 97.81 167 SER A C 1
ATOM 1365 O O . SER A 1 167 ? -0.609 -20.016 -12.18 1 97.81 167 SER A O 1
ATOM 1367 N N . ALA A 1 168 ? -1.877 -19.375 -10.469 1 98.44 168 ALA A N 1
ATOM 1368 C CA . ALA A 1 168 ? -0.743 -19.344 -9.547 1 98.44 168 ALA A CA 1
ATOM 1369 C C . ALA A 1 168 ? -0.104 -20.719 -9.422 1 98.44 168 ALA A C 1
ATOM 1371 O O . ALA A 1 168 ? 1.123 -20.844 -9.43 1 98.44 168 ALA A O 1
ATOM 1372 N N . ILE A 1 169 ? -0.912 -21.719 -9.289 1 98.38 169 ILE A N 1
ATOM 1373 C CA . ILE A 1 169 ? -0.423 -23.094 -9.156 1 98.38 169 ILE A CA 1
ATOM 1374 C C . ILE A 1 169 ? 0.391 -23.469 -10.391 1 98.38 169 ILE A C 1
ATOM 1376 O O . ILE A 1 169 ? 1.452 -24.094 -10.281 1 98.38 169 ILE A O 1
ATOM 1380 N N . GLN A 1 170 ? -0.1 -23.109 -11.5 1 98.06 170 GLN A N 1
ATOM 1381 C CA . GLN A 1 170 ? 0.606 -23.422 -12.742 1 98.06 170 GLN A CA 1
ATOM 1382 C C . GLN A 1 170 ? 1.968 -22.734 -12.789 1 98.06 170 GLN A C 1
ATOM 1384 O O . GLN A 1 170 ? 2.945 -23.312 -13.266 1 98.06 170 GLN A O 1
ATOM 1389 N N . ILE A 1 171 ? 2.027 -21.516 -12.359 1 98.56 171 ILE A N 1
ATOM 1390 C CA . ILE A 1 171 ? 3.299 -20.797 -12.289 1 98.56 171 ILE A CA 1
ATOM 1391 C C . ILE A 1 171 ? 4.254 -21.547 -11.359 1 98.56 171 ILE A C 1
ATOM 1393 O O . ILE A 1 171 ? 5.414 -21.781 -11.703 1 98.56 171 ILE A O 1
ATOM 1397 N N . LEU A 1 172 ? 3.752 -21.938 -10.25 1 98.62 172 LEU A N 1
ATOM 1398 C CA . LEU A 1 172 ? 4.566 -22.656 -9.281 1 98.62 172 LEU A CA 1
ATOM 1399 C C . LEU A 1 172 ? 5.039 -23.984 -9.844 1 98.62 172 LEU A C 1
ATOM 1401 O O . LEU A 1 172 ? 6.172 -24.406 -9.594 1 98.62 172 LEU A O 1
ATOM 1405 N N . MET A 1 173 ? 4.156 -24.672 -10.57 1 97.94 173 MET A N 1
ATOM 1406 C CA . MET A 1 173 ? 4.523 -25.938 -11.195 1 97.94 173 MET A CA 1
ATOM 1407 C C . MET A 1 173 ? 5.699 -25.75 -12.156 1 97.94 173 MET A C 1
ATOM 1409 O O . MET A 1 173 ? 6.633 -26.562 -12.164 1 97.94 173 MET A O 1
ATOM 1413 N N . THR A 1 174 ? 5.625 -24.688 -12.93 1 97.56 174 THR A N 1
ATOM 1414 C CA . THR A 1 174 ? 6.695 -24.406 -13.883 1 97.56 174 THR A CA 1
ATOM 1415 C C . THR A 1 174 ? 8 -24.094 -13.148 1 97.56 174 THR A C 1
ATOM 1417 O O . THR A 1 174 ? 9.062 -24.594 -13.539 1 97.56 174 THR A O 1
ATOM 1420 N N . LEU A 1 175 ? 7.941 -23.297 -12.109 1 97.88 175 LEU A N 1
ATOM 1421 C CA . LEU A 1 175 ? 9.125 -22.984 -11.32 1 97.88 175 LEU A CA 1
ATOM 1422 C C . LEU A 1 175 ? 9.742 -24.234 -10.734 1 97.88 175 LEU A C 1
ATOM 1424 O O . LEU A 1 175 ? 10.961 -24.438 -10.789 1 97.88 175 LEU A O 1
ATOM 1428 N N . GLU A 1 176 ? 8.914 -25.094 -10.18 1 97.38 176 GLU A N 1
ATOM 1429 C CA . GLU A 1 176 ? 9.391 -26.312 -9.555 1 97.38 176 GLU A CA 1
ATOM 1430 C C . GLU A 1 176 ? 10.031 -27.25 -10.578 1 97.38 176 GLU A C 1
ATOM 1432 O O . GLU A 1 176 ? 11.086 -27.828 -10.32 1 97.38 176 GLU A O 1
ATOM 1437 N N . ASP A 1 177 ? 9.391 -27.375 -11.68 1 95.75 177 ASP A N 1
ATOM 1438 C CA . ASP A 1 177 ? 9.891 -28.234 -12.742 1 95.75 177 ASP A CA 1
ATOM 1439 C C . ASP A 1 177 ? 11.273 -27.781 -13.219 1 95.75 177 ASP A C 1
ATOM 1441 O O . ASP A 1 177 ? 12.172 -28.609 -13.406 1 95.75 177 ASP A O 1
ATOM 1445 N N . GLU A 1 178 ? 11.406 -26.516 -13.453 1 96 178 GLU A N 1
ATOM 1446 C CA . GLU A 1 178 ? 12.664 -25.969 -13.953 1 96 178 GLU A CA 1
ATOM 1447 C C . GLU A 1 178 ? 13.75 -26.016 -12.883 1 96 178 GLU A C 1
ATOM 1449 O O . GLU A 1 178 ? 14.93 -26.172 -13.188 1 96 178 GLU A O 1
ATOM 1454 N N . LEU A 1 179 ? 13.359 -25.859 -11.695 1 95.94 179 LEU A N 1
ATOM 1455 C CA . LEU A 1 179 ? 14.305 -25.906 -10.594 1 95.94 179 LEU A CA 1
ATOM 1456 C C . LEU A 1 179 ? 14.789 -27.344 -10.367 1 95.94 179 LEU A C 1
ATOM 1458 O O . LEU A 1 179 ? 15.945 -27.547 -9.992 1 95.94 179 LEU A O 1
ATOM 1462 N N . GLY A 1 180 ? 13.938 -28.312 -10.477 1 95.12 180 GLY A N 1
ATOM 1463 C CA . GLY A 1 180 ? 14.273 -29.719 -10.336 1 95.12 180 GLY A CA 1
ATOM 1464 C C . GLY A 1 180 ? 14.188 -30.219 -8.898 1 95.12 180 GLY A C 1
ATOM 1465 O O . GLY A 1 180 ? 14.523 -31.375 -8.617 1 95.12 180 GLY A O 1
ATOM 1466 N N . ILE A 1 181 ? 13.898 -29.406 -7.969 1 94.38 181 ILE A N 1
ATOM 1467 C CA . ILE A 1 181 ? 13.672 -29.766 -6.574 1 94.38 181 ILE A CA 1
ATOM 1468 C C . ILE A 1 181 ? 12.375 -29.125 -6.078 1 94.38 181 ILE A C 1
ATOM 1470 O O . ILE A 1 181 ? 11.922 -28.125 -6.625 1 94.38 181 ILE A O 1
ATOM 1474 N N . PRO A 1 182 ? 11.773 -29.719 -5.047 1 95.31 182 PRO A N 1
ATOM 1475 C CA . PRO A 1 182 ? 10.531 -29.141 -4.531 1 95.31 182 PRO A CA 1
ATOM 1476 C C . PRO A 1 182 ? 10.719 -27.703 -4.039 1 95.31 182 PRO A C 1
ATOM 1478 O O . PRO A 1 182 ? 11.727 -27.391 -3.408 1 95.31 182 PRO A O 1
ATOM 1481 N N . LEU A 1 183 ? 9.742 -26.875 -4.297 1 95.69 183 LEU A N 1
ATOM 1482 C CA . LEU A 1 183 ? 9.812 -25.469 -3.938 1 95.69 183 LEU A CA 1
ATOM 1483 C C . LEU A 1 183 ? 9.93 -25.297 -2.428 1 95.69 183 LEU A C 1
ATOM 1485 O O . LEU A 1 183 ? 10.57 -24.344 -1.954 1 95.69 183 LEU A O 1
ATOM 1489 N N . TYR A 1 184 ? 9.266 -26.188 -1.668 1 93 184 TYR A N 1
ATOM 1490 C CA . TYR A 1 184 ? 9.25 -26.062 -0.216 1 93 184 TYR A CA 1
ATOM 1491 C C . TYR A 1 184 ? 10.664 -26.188 0.354 1 93 184 TYR A C 1
ATOM 1493 O O . TYR A 1 184 ? 10.914 -25.781 1.493 1 93 184 TYR A O 1
ATOM 1501 N N . ASN A 1 185 ? 11.641 -26.703 -0.407 1 93.19 185 ASN A N 1
ATOM 1502 C CA . ASN A 1 185 ? 13.023 -26.844 0.038 1 93.19 185 ASN A CA 1
ATOM 1503 C C . ASN A 1 185 ? 13.773 -25.516 -0.085 1 93.19 185 ASN A C 1
ATOM 1505 O O . ASN A 1 185 ? 14.812 -25.328 0.556 1 93.19 185 ASN A O 1
ATOM 1509 N N . VAL A 1 186 ? 13.258 -24.672 -0.877 1 95 186 VAL A N 1
ATOM 1510 C CA . VAL A 1 186 ? 14.023 -23.469 -1.177 1 95 186 VAL A CA 1
ATOM 1511 C C . VAL A 1 186 ? 13.359 -22.266 -0.524 1 95 186 VAL A C 1
ATOM 1513 O O . VAL A 1 186 ? 14.023 -21.266 -0.22 1 95 186 VAL A O 1
ATOM 1516 N N . LEU A 1 187 ? 12.125 -22.297 -0.231 1 97.19 187 LEU A N 1
ATOM 1517 C CA . LEU A 1 187 ? 11.359 -21.172 0.298 1 97.19 187 LEU A CA 1
ATOM 1518 C C . LEU A 1 187 ? 11.516 -21.078 1.812 1 97.19 187 LEU A C 1
ATOM 1520 O O . LEU A 1 187 ? 11.414 -22.078 2.516 1 97.19 187 LEU A O 1
ATOM 1524 N N . ASP A 1 188 ? 11.75 -19.844 2.291 1 97.38 188 ASP A N 1
ATOM 1525 C CA . ASP A 1 188 ? 11.945 -19.641 3.721 1 97.38 188 ASP A CA 1
ATOM 1526 C C . ASP A 1 188 ? 10.75 -18.922 4.344 1 97.38 188 ASP A C 1
ATOM 1528 O O . ASP A 1 188 ? 10.414 -19.156 5.504 1 97.38 188 ASP A O 1
ATOM 1532 N N . TRP A 1 189 ? 10.211 -17.938 3.652 1 97.94 189 TRP A N 1
ATOM 1533 C CA . TRP A 1 189 ? 9.023 -17.203 4.059 1 97.94 189 TRP A CA 1
ATOM 1534 C C . TRP A 1 189 ? 7.977 -17.203 2.951 1 97.94 189 TRP A C 1
ATOM 1536 O O . TRP A 1 189 ? 8.305 -17.078 1.771 1 97.94 189 TRP A O 1
ATOM 1546 N N . ILE A 1 190 ? 6.738 -17.422 3.301 1 98.62 190 ILE A N 1
ATOM 1547 C CA . ILE A 1 190 ? 5.652 -17.328 2.33 1 98.62 190 ILE A CA 1
ATOM 1548 C C . ILE A 1 190 ? 4.504 -16.516 2.918 1 98.62 190 ILE A C 1
ATOM 1550 O O . ILE A 1 190 ? 4.117 -16.719 4.07 1 98.62 190 ILE A O 1
ATOM 1554 N N . ALA A 1 191 ? 4.039 -15.531 2.211 1 98.5 191 ALA A N 1
ATOM 1555 C CA . ALA A 1 191 ? 2.816 -14.805 2.547 1 98.5 191 ALA A CA 1
ATOM 1556 C C . ALA A 1 191 ? 1.723 -15.07 1.518 1 98.5 191 ALA A C 1
ATOM 1558 O O . ALA A 1 191 ? 1.985 -15.078 0.312 1 98.5 191 ALA A O 1
ATOM 1559 N N . GLY A 1 192 ? 0.535 -15.32 1.972 1 98.56 192 GLY A N 1
ATOM 1560 C CA . GLY A 1 192 ? -0.569 -15.602 1.065 1 98.56 192 GLY A CA 1
ATOM 1561 C C . GLY A 1 192 ? -1.862 -14.922 1.478 1 98.56 192 GLY A C 1
ATOM 1562 O O . GLY A 1 192 ? -2.145 -14.781 2.67 1 98.56 192 GLY A O 1
ATOM 1563 N N . THR A 1 193 ? -2.66 -14.555 0.52 1 98.19 193 THR A N 1
ATOM 1564 C CA . THR A 1 193 ? -3.975 -13.961 0.739 1 98.19 193 THR A CA 1
ATOM 1565 C C . THR A 1 193 ? -5.062 -14.781 0.043 1 98.19 193 THR A C 1
ATOM 1567 O O . THR A 1 193 ? -4.965 -15.055 -1.153 1 98.19 193 THR A O 1
ATOM 1570 N N . SER A 1 194 ? -6.188 -15.125 0.778 1 96.88 194 SER A N 1
ATOM 1571 C CA . SER A 1 194 ? -7.316 -15.859 0.209 1 96.88 194 SER A CA 1
ATOM 1572 C C . SER A 1 194 ? -6.863 -17.141 -0.476 1 96.88 194 SER A C 1
ATOM 1574 O O . SER A 1 194 ? -6.215 -17.984 0.145 1 96.88 194 SER A O 1
ATOM 1576 N N . THR A 1 195 ? -7.066 -17.281 -1.767 1 96.69 195 THR A N 1
ATOM 1577 C CA . THR A 1 195 ? -6.598 -18.484 -2.447 1 96.69 195 THR A CA 1
ATOM 1578 C C . THR A 1 195 ? -5.09 -18.656 -2.287 1 96.69 195 THR A C 1
ATOM 1580 O O . THR A 1 195 ? -4.59 -19.766 -2.193 1 96.69 195 THR A O 1
ATOM 1583 N N . GLY A 1 196 ? -4.34 -17.531 -2.248 1 98.31 196 GLY A N 1
ATOM 1584 C CA . GLY A 1 196 ? -2.91 -17.594 -1.987 1 98.31 196 GLY A CA 1
ATOM 1585 C C . GLY A 1 196 ? -2.574 -18.172 -0.629 1 98.31 196 GLY A C 1
ATOM 1586 O O . GLY A 1 196 ? -1.528 -18.812 -0.461 1 98.31 196 GLY A O 1
ATOM 1587 N N . ALA A 1 197 ? -3.453 -17.938 0.319 1 98 197 ALA A N 1
ATOM 1588 C CA . ALA A 1 197 ? -3.281 -18.531 1.639 1 98 197 ALA A CA 1
ATOM 1589 C C . ALA A 1 197 ? -3.387 -20.047 1.566 1 98 197 ALA A C 1
ATOM 1591 O O . ALA A 1 197 ? -2.576 -20.766 2.16 1 98 197 ALA A O 1
ATOM 1592 N N . TYR A 1 198 ? -4.387 -20.531 0.803 1 97.62 198 TYR A N 1
ATOM 1593 C CA . TYR A 1 198 ? -4.555 -21.969 0.631 1 97.62 198 TYR A CA 1
ATOM 1594 C C . TYR A 1 198 ? -3.305 -22.609 0.025 1 97.62 198 TYR A C 1
ATOM 1596 O O . TYR A 1 198 ? -2.793 -23.609 0.537 1 97.62 198 TYR A O 1
ATOM 1604 N N . ILE A 1 199 ? -2.844 -21.984 -0.969 1 98.5 199 ILE A N 1
ATOM 1605 C CA . ILE A 1 199 ? -1.694 -22.5 -1.7 1 98.5 199 ILE A CA 1
ATOM 1606 C C . ILE A 1 199 ? -0.461 -22.484 -0.799 1 98.5 199 ILE A C 1
ATOM 1608 O O . ILE A 1 199 ? 0.296 -23.469 -0.762 1 98.5 199 ILE A O 1
ATOM 1612 N N . SER A 1 200 ? -0.298 -21.406 -0.074 1 98.44 200 SER A N 1
ATOM 1613 C CA . SER A 1 200 ? 0.846 -21.281 0.823 1 98.44 200 SER A CA 1
ATOM 1614 C C . SER A 1 200 ? 0.842 -22.375 1.883 1 98.44 200 SER A C 1
ATOM 1616 O O . SER A 1 200 ? 1.879 -22.984 2.16 1 98.44 200 SER A O 1
ATOM 1618 N N . ILE A 1 201 ? -0.308 -22.609 2.451 1 97.81 201 ILE A N 1
ATOM 1619 C CA . ILE A 1 201 ? -0.446 -23.609 3.502 1 97.81 201 ILE A CA 1
ATOM 1620 C C . ILE A 1 201 ? -0.187 -25 2.926 1 97.81 201 ILE A C 1
ATOM 1622 O O . ILE A 1 201 ? 0.574 -25.781 3.498 1 97.81 201 ILE A O 1
ATOM 1626 N N . MET A 1 202 ? -0.761 -25.297 1.792 1 97.94 202 MET A N 1
ATOM 1627 C CA . MET A 1 202 ? -0.587 -26.609 1.183 1 97.94 202 MET A CA 1
ATOM 1628 C C . MET A 1 202 ? 0.863 -26.828 0.767 1 97.94 202 MET A C 1
ATOM 1630 O O . MET A 1 202 ? 1.382 -27.953 0.874 1 97.94 202 MET A O 1
ATOM 1634 N N . LEU A 1 203 ? 1.513 -25.781 0.275 1 97.69 203 LEU A N 1
ATOM 1635 C CA . LEU A 1 203 ? 2.934 -25.875 -0.039 1 97.69 203 LEU A CA 1
ATOM 1636 C C . LEU A 1 203 ? 3.74 -26.234 1.202 1 97.69 203 LEU A C 1
ATOM 1638 O O . LEU A 1 203 ? 4.625 -27.094 1.141 1 97.69 203 LEU A O 1
ATOM 1642 N N . ALA A 1 204 ? 3.43 -25.609 2.26 1 96.75 204 ALA A N 1
ATOM 1643 C CA . ALA A 1 204 ? 4.145 -25.844 3.512 1 96.75 204 ALA A CA 1
ATOM 1644 C C . ALA A 1 204 ? 3.871 -27.25 4.047 1 96.75 204 ALA A C 1
ATOM 1646 O O . ALA A 1 204 ? 4.695 -27.812 4.77 1 96.75 204 ALA A O 1
ATOM 1647 N N . GLN A 1 205 ? 2.734 -27.781 3.719 1 96.5 205 GLN A N 1
ATOM 1648 C CA . GLN A 1 205 ? 2.371 -29.141 4.109 1 96.5 205 GLN A CA 1
ATOM 1649 C C . GLN A 1 205 ? 2.992 -30.172 3.166 1 96.5 205 GLN A C 1
ATOM 1651 O O . GLN A 1 205 ? 2.707 -31.359 3.268 1 96.5 205 GLN A O 1
ATOM 1656 N N . LYS A 1 206 ? 3.703 -29.719 2.135 1 95.69 206 LYS A N 1
ATOM 1657 C CA . LYS A 1 206 ? 4.461 -30.531 1.193 1 95.69 206 LYS A CA 1
ATOM 1658 C C . LYS A 1 206 ? 3.531 -31.312 0.26 1 95.69 206 LYS A C 1
ATOM 1660 O O . LYS A 1 206 ? 3.836 -32.438 -0.135 1 95.69 206 LYS A O 1
ATOM 1665 N N . ARG A 1 207 ? 2.406 -30.734 0.09 1 95.75 207 ARG A N 1
ATOM 1666 C CA . ARG A 1 207 ? 1.541 -31.281 -0.948 1 95.75 207 ARG A CA 1
ATOM 1667 C C . ARG A 1 207 ? 2.098 -30.984 -2.338 1 95.75 207 ARG A C 1
ATOM 1669 O O . ARG A 1 207 ? 2.686 -29.938 -2.566 1 95.75 207 ARG A O 1
ATOM 1676 N N . THR A 1 208 ? 1.846 -31.906 -3.238 1 96.06 208 THR A N 1
ATOM 1677 C CA . THR A 1 208 ? 2.34 -31.672 -4.59 1 96.06 208 THR A CA 1
ATOM 1678 C C . THR A 1 208 ? 1.474 -30.641 -5.312 1 96.06 208 THR A C 1
ATOM 1680 O O . THR A 1 208 ? 0.285 -30.516 -5.016 1 96.06 208 THR A O 1
ATOM 1683 N N . LEU A 1 209 ? 2.066 -29.984 -6.211 1 97.38 209 LEU A N 1
ATOM 1684 C CA . LEU A 1 209 ? 1.354 -28.953 -6.953 1 97.38 209 LEU A CA 1
ATOM 1685 C C . LEU A 1 209 ? 0.282 -29.562 -7.848 1 97.38 209 LEU A C 1
ATOM 1687 O O . LEU A 1 209 ? -0.771 -28.969 -8.07 1 97.38 209 LEU A O 1
ATOM 1691 N N . GLU A 1 210 ? 0.5 -30.703 -8.414 1 95.69 210 GLU A N 1
ATOM 1692 C CA . GLU A 1 210 ? -0.516 -31.406 -9.18 1 95.69 210 GLU A CA 1
ATOM 1693 C C . GLU A 1 210 ? -1.739 -31.719 -8.328 1 95.69 210 GLU A C 1
ATOM 1695 O O . GLU A 1 210 ? -2.875 -31.594 -8.789 1 95.69 210 GLU A O 1
ATOM 1700 N N . GLU A 1 211 ? -1.468 -32.188 -7.148 1 95.56 211 GLU A N 1
ATOM 1701 C CA . GLU A 1 211 ? -2.57 -32.438 -6.223 1 95.56 211 GLU A CA 1
ATOM 1702 C C . GLU A 1 211 ? -3.373 -31.156 -5.969 1 95.56 211 GLU A C 1
ATOM 1704 O O . GLU A 1 211 ? -4.602 -31.203 -5.895 1 95.56 211 GLU A O 1
ATOM 1709 N N . MET A 1 212 ? -2.699 -30.094 -5.789 1 97.12 212 MET A N 1
ATOM 1710 C CA . MET A 1 212 ? -3.373 -28.828 -5.566 1 97.12 212 MET A CA 1
ATOM 1711 C C . MET A 1 212 ? -4.262 -28.469 -6.754 1 97.12 212 MET A C 1
ATOM 1713 O O . MET A 1 212 ? -5.383 -27.984 -6.574 1 97.12 212 MET A O 1
ATOM 1717 N N . ARG A 1 213 ? -3.705 -28.609 -7.934 1 96.88 213 ARG A N 1
ATOM 1718 C CA . ARG A 1 213 ? -4.488 -28.359 -9.141 1 96.88 213 ARG A CA 1
ATOM 1719 C C . ARG A 1 213 ? -5.781 -29.172 -9.125 1 96.88 213 ARG A C 1
ATOM 1721 O O . ARG A 1 213 ? -6.855 -28.656 -9.422 1 96.88 213 ARG A O 1
ATOM 1728 N N . LYS A 1 214 ? -5.707 -30.422 -8.82 1 95.88 214 LYS A N 1
ATOM 1729 C CA . LYS A 1 214 ? -6.871 -31.297 -8.766 1 95.88 214 LYS A CA 1
ATOM 1730 C C . LYS A 1 214 ? -7.855 -30.844 -7.695 1 95.88 214 LYS A C 1
ATOM 1732 O O . LYS A 1 214 ? -9.07 -30.891 -7.902 1 95.88 214 LYS A O 1
ATOM 1737 N N . ILE A 1 215 ? -7.324 -30.453 -6.582 1 95.56 215 ILE A N 1
ATOM 1738 C CA . ILE A 1 215 ? -8.164 -29.969 -5.488 1 95.56 215 ILE A CA 1
ATOM 1739 C C . ILE A 1 215 ? -9 -28.781 -5.957 1 95.56 215 ILE A C 1
ATOM 1741 O O . ILE A 1 215 ? -10.203 -28.719 -5.699 1 95.56 215 ILE A O 1
ATOM 1745 N N . TYR A 1 216 ? -8.43 -27.844 -6.645 1 95.69 216 TYR A N 1
ATOM 1746 C CA . TYR A 1 216 ? -9.141 -26.672 -7.117 1 95.69 216 TYR A CA 1
ATOM 1747 C C . TYR A 1 216 ? -10.219 -27.047 -8.125 1 95.69 216 TYR A C 1
ATOM 1749 O O . TYR A 1 216 ? -11.32 -26.484 -8.102 1 95.69 216 TYR A O 1
ATOM 1757 N N . LEU A 1 217 ? -9.914 -27.984 -8.992 1 94.19 217 LEU A N 1
ATOM 1758 C CA . LEU A 1 217 ? -10.867 -28.406 -10.008 1 94.19 217 LEU A CA 1
ATOM 1759 C C . LEU A 1 217 ? -12.039 -29.156 -9.383 1 94.19 217 LEU A C 1
ATOM 1761 O O . LEU A 1 217 ? -13.156 -29.109 -9.898 1 94.19 217 LEU A O 1
ATOM 1765 N N . LYS A 1 218 ? -11.789 -29.797 -8.266 1 90.69 218 LYS A N 1
ATOM 1766 C CA . LYS A 1 218 ? -12.852 -30.469 -7.516 1 90.69 218 LYS A CA 1
ATOM 1767 C C . LYS A 1 218 ? -13.672 -29.469 -6.711 1 90.69 218 LYS A C 1
ATOM 1769 O O . LYS A 1 218 ? -14.898 -29.578 -6.641 1 90.69 218 LYS A O 1
ATOM 1774 N N . PHE A 1 219 ? -12.992 -28.547 -6.172 1 85.06 219 PHE A N 1
ATOM 1775 C CA . PHE A 1 219 ? -13.508 -27.594 -5.199 1 85.06 219 PHE A CA 1
ATOM 1776 C C . PHE A 1 219 ? -14.523 -26.656 -5.844 1 85.06 219 PHE A C 1
ATOM 1778 O O . PHE A 1 219 ? -15.523 -26.297 -5.223 1 85.06 219 PHE A O 1
ATOM 1785 N N . LYS A 1 220 ? -14.336 -26.281 -6.988 1 81.19 220 LYS A N 1
ATOM 1786 C CA . LYS A 1 220 ? -15.203 -25.312 -7.66 1 81.19 220 LYS A CA 1
ATOM 1787 C C . LYS A 1 220 ? -16.625 -25.844 -7.77 1 81.19 220 LYS A C 1
ATOM 1789 O O . LYS A 1 220 ? -17.594 -25.078 -7.645 1 81.19 220 LYS A O 1
ATOM 1794 N N . GLY A 1 221 ? -16.766 -27.109 -8.016 1 78.25 221 GLY A N 1
ATOM 1795 C CA . GLY A 1 221 ? -18.062 -27.719 -8.172 1 78.25 221 GLY A CA 1
ATOM 1796 C C . GLY A 1 221 ? -18.797 -27.891 -6.852 1 78.25 221 GLY A C 1
ATOM 1797 O O . GLY A 1 221 ? -20.031 -27.984 -6.828 1 78.25 221 GLY A O 1
ATOM 1798 N N . LYS A 1 222 ? -18.078 -27.828 -5.848 1 80.62 222 LYS A N 1
ATOM 1799 C CA . LYS A 1 222 ? -18.656 -28.109 -4.535 1 80.62 222 LYS A CA 1
ATOM 1800 C C . LYS A 1 222 ? -19.031 -26.828 -3.809 1 80.62 222 LYS A C 1
ATOM 1802 O O . LYS A 1 222 ? -20.109 -26.719 -3.244 1 80.62 222 LYS A O 1
ATOM 1807 N N . VAL A 1 223 ? -18.203 -25.844 -3.854 1 81.19 223 VAL A N 1
ATOM 1808 C CA . VAL A 1 223 ? -18.297 -24.688 -2.967 1 81.19 223 VAL A CA 1
ATOM 1809 C C . VAL A 1 223 ? -19.078 -23.578 -3.656 1 81.19 223 VAL A C 1
ATOM 1811 O O . VAL A 1 223 ? -19.844 -22.859 -3.01 1 81.19 223 VAL A O 1
ATOM 1814 N N . PHE A 1 224 ? -19.016 -23.453 -4.938 1 77.75 224 PHE A N 1
ATOM 1815 C CA . PHE A 1 224 ? -19.656 -22.359 -5.641 1 77.75 224 PHE A CA 1
ATOM 1816 C C . PHE A 1 224 ? -20.969 -22.797 -6.266 1 77.75 224 PHE A C 1
ATOM 1818 O O . PHE A 1 224 ? -21.25 -22.484 -7.426 1 77.75 224 PHE A O 1
ATOM 1825 N N . ARG A 1 225 ? -21.656 -23.531 -5.504 1 74.62 225 ARG A N 1
ATOM 1826 C CA . ARG A 1 225 ? -22.984 -24 -5.938 1 74.62 225 ARG A CA 1
ATOM 1827 C C . ARG A 1 225 ? -24.094 -23.219 -5.234 1 74.62 225 ARG A C 1
ATOM 1829 O O . ARG A 1 225 ? -24.016 -22.969 -4.031 1 74.62 225 ARG A O 1
ATOM 1836 N N . GLY A 1 226 ? -25.016 -22.703 -6.078 1 71.06 226 GLY A N 1
ATOM 1837 C CA . GLY A 1 226 ? -26.156 -22.016 -5.5 1 71.06 226 GLY A CA 1
ATOM 1838 C C . GLY A 1 226 ? -26.031 -20.516 -5.543 1 71.06 226 GLY A C 1
ATOM 1839 O O . GLY A 1 226 ? -25.469 -19.953 -6.488 1 71.06 226 GLY A O 1
ATOM 1840 N N . ILE A 1 227 ? -26.719 -19.781 -4.543 1 70.69 227 ILE A N 1
ATOM 1841 C CA . ILE A 1 227 ? -26.781 -18.328 -4.531 1 70.69 227 ILE A CA 1
ATOM 1842 C C . ILE A 1 227 ? -25.844 -17.781 -3.465 1 70.69 227 ILE A C 1
ATOM 1844 O O . ILE A 1 227 ? -25.688 -18.375 -2.398 1 70.69 227 ILE A O 1
ATOM 1848 N N . ARG A 1 228 ? -25.375 -16.719 -3.762 1 76.69 228 ARG A N 1
ATOM 1849 C CA . ARG A 1 228 ? -24.516 -16.031 -2.803 1 76.69 228 ARG A CA 1
ATOM 1850 C C . ARG A 1 228 ? -25.328 -15.477 -1.638 1 76.69 228 ARG A C 1
ATOM 1852 O O . ARG A 1 228 ? -26.484 -15.094 -1.812 1 76.69 228 ARG A O 1
ATOM 1859 N N . PRO A 1 229 ? -24.781 -15.359 -0.539 1 78 229 PRO A N 1
ATOM 1860 C CA . PRO A 1 229 ? -23.531 -15.984 -0.092 1 78 229 PRO A CA 1
ATOM 1861 C C . PRO A 1 229 ? -23.609 -17.5 -0.07 1 78 229 PRO A C 1
ATOM 1863 O O . PRO A 1 229 ? -24.656 -18.078 0.241 1 78 229 PRO A O 1
ATOM 1866 N N . TYR A 1 230 ? -22.516 -18.125 -0.365 1 83.38 230 TYR A N 1
ATOM 1867 C CA . TYR A 1 230 ? -22.484 -19.578 -0.468 1 83.38 230 TYR A CA 1
ATOM 1868 C C . TYR A 1 230 ? -22.531 -20.234 0.911 1 83.38 230 TYR A C 1
ATOM 1870 O O . TYR A 1 230 ? -22.312 -19.562 1.925 1 83.38 230 TYR A O 1
ATOM 1878 N N . ASN A 1 231 ? -22.844 -21.453 0.854 1 82.25 231 ASN A N 1
ATOM 1879 C CA . ASN A 1 231 ? -22.984 -22.219 2.094 1 82.25 231 ASN A CA 1
ATOM 1880 C C . ASN A 1 231 ? -21.656 -22.312 2.838 1 82.25 231 ASN A C 1
ATOM 1882 O O . ASN A 1 231 ? -20.719 -22.953 2.355 1 82.25 231 ASN A O 1
ATOM 1886 N N . THR A 1 232 ? -21.578 -21.844 3.986 1 87.06 232 THR A N 1
ATOM 1887 C CA . THR A 1 232 ? -20.344 -21.781 4.762 1 87.06 232 THR A CA 1
ATOM 1888 C C . THR A 1 232 ? -19.984 -23.156 5.305 1 87.06 232 THR A C 1
ATOM 1890 O O . THR A 1 232 ? -18.797 -23.469 5.465 1 87.06 232 THR A O 1
ATOM 1893 N N . THR A 1 233 ? -20.984 -23.922 5.566 1 88.88 233 THR A N 1
ATOM 1894 C CA . THR A 1 233 ? -20.719 -25.25 6.109 1 88.88 233 THR A CA 1
ATOM 1895 C C . THR A 1 233 ? -19.969 -26.109 5.094 1 88.88 233 THR A C 1
ATOM 1897 O O . THR A 1 233 ? -19.031 -26.828 5.449 1 88.88 233 THR A O 1
ATOM 1900 N N . THR A 1 234 ? -20.391 -26.031 3.914 1 89.06 234 THR A N 1
ATOM 1901 C CA . THR A 1 234 ? -19.734 -26.781 2.854 1 89.06 234 THR A CA 1
ATOM 1902 C C . THR A 1 234 ? -18.297 -26.328 2.689 1 89.06 234 THR A C 1
ATOM 1904 O O . THR A 1 234 ? -17.391 -27.156 2.551 1 89.06 234 THR A O 1
ATOM 1907 N N . LEU A 1 235 ? -18.125 -25.047 2.705 1 90.69 235 LEU A N 1
ATOM 1908 C CA . LEU A 1 235 ? -16.781 -24.5 2.602 1 90.69 235 LEU A CA 1
ATOM 1909 C C . LEU A 1 235 ? -15.914 -24.953 3.768 1 90.69 235 LEU A C 1
ATOM 1911 O O . LEU A 1 235 ? -14.789 -25.438 3.566 1 90.69 235 LEU A O 1
ATOM 1915 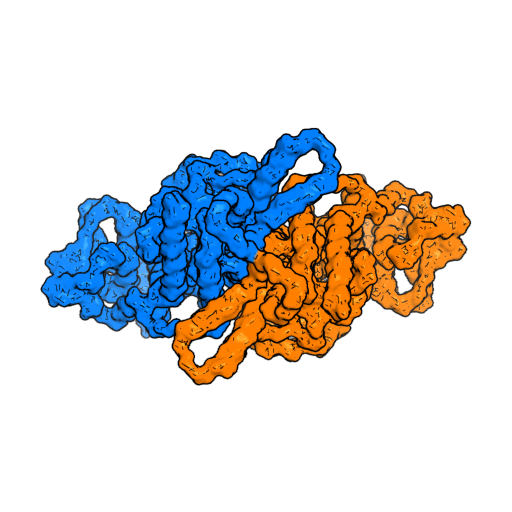N N . GLU A 1 236 ? -16.438 -24.844 4.93 1 93.88 236 GLU A N 1
ATOM 1916 C CA . GLU A 1 236 ? -15.672 -25.188 6.133 1 93.88 236 GLU A CA 1
ATOM 1917 C C . GLU A 1 236 ? -15.328 -26.672 6.168 1 93.88 236 GLU A C 1
ATOM 1919 O O . GLU A 1 236 ? -14.203 -27.047 6.512 1 93.88 236 GLU A O 1
ATOM 1924 N N . ASN A 1 237 ? -16.25 -27.469 5.789 1 93.5 237 ASN A N 1
ATOM 1925 C CA . ASN A 1 237 ? -15.977 -28.906 5.723 1 93.5 237 ASN A CA 1
ATOM 1926 C C . ASN A 1 237 ? -14.891 -29.219 4.699 1 93.5 237 ASN A C 1
ATOM 1928 O O . ASN A 1 237 ? -14.008 -30.047 4.957 1 93.5 237 ASN A O 1
ATOM 1932 N N . SER A 1 238 ? -14.977 -28.625 3.609 1 93 238 SER A N 1
ATOM 1933 C CA . SER A 1 238 ? -13.977 -28.828 2.566 1 93 238 SER A CA 1
ATOM 1934 C C . SER A 1 238 ? -12.594 -28.375 3.033 1 93 238 SER A C 1
ATOM 1936 O O . SER A 1 238 ? -11.594 -29.047 2.787 1 93 238 SER A O 1
ATOM 1938 N N . LEU A 1 239 ? -12.555 -27.281 3.701 1 95.19 239 LEU A N 1
ATOM 1939 C CA . LEU A 1 239 ? -11.281 -26.75 4.176 1 95.19 239 LEU A CA 1
ATOM 1940 C C . LEU A 1 239 ? -10.68 -27.641 5.254 1 95.19 239 LEU A C 1
ATOM 1942 O O . LEU A 1 239 ? -9.461 -27.781 5.336 1 95.19 239 LEU A O 1
ATOM 1946 N N . GLN A 1 240 ? -11.547 -28.172 6.078 1 96.25 240 GLN A N 1
ATOM 1947 C CA . GLN A 1 240 ? -11.07 -29.125 7.078 1 96.25 240 GLN A CA 1
ATOM 1948 C C . GLN A 1 240 ? -10.438 -30.344 6.418 1 96.25 240 GLN A C 1
ATOM 1950 O O . GLN A 1 240 ? -9.406 -30.844 6.883 1 96.25 240 GLN A O 1
ATOM 1955 N N . GLU A 1 241 ? -11 -30.75 5.352 1 94.44 241 GLU A N 1
ATOM 1956 C CA . GLU A 1 241 ? -10.492 -31.891 4.617 1 94.44 241 GLU A CA 1
ATOM 1957 C C . GLU A 1 241 ? -9.188 -31.562 3.898 1 94.44 241 GLU A C 1
ATOM 1959 O O . GLU A 1 241 ? -8.258 -32.375 3.871 1 94.44 241 GLU A O 1
ATOM 1964 N N . ILE A 1 242 ? -9.07 -30.438 3.359 1 94.5 242 ILE A N 1
ATOM 1965 C CA . ILE A 1 242 ? -7.973 -30.062 2.48 1 94.5 242 ILE A CA 1
ATOM 1966 C C . ILE A 1 242 ? -6.797 -29.547 3.312 1 94.5 242 ILE A C 1
ATOM 1968 O O . ILE A 1 242 ? -5.656 -29.984 3.111 1 94.5 242 ILE A O 1
ATOM 1972 N N . LEU A 1 243 ? -7.027 -28.641 4.258 1 96.38 243 LEU A N 1
ATOM 1973 C CA . LEU A 1 243 ? -5.957 -27.984 4.992 1 96.38 243 LEU A CA 1
ATOM 1974 C C . LEU A 1 243 ? -5.676 -28.688 6.312 1 96.38 243 LEU A C 1
ATOM 1976 O O . LEU A 1 243 ? -4.594 -28.547 6.883 1 96.38 243 LEU A O 1
ATOM 1980 N N . GLY A 1 244 ? -6.676 -29.344 6.816 1 95.25 244 GLY A N 1
ATOM 1981 C CA . GLY A 1 244 ? -6.461 -30.156 8.008 1 95.25 244 GLY A CA 1
ATOM 1982 C C . GLY A 1 244 ? -6.879 -29.469 9.281 1 95.25 244 GLY A C 1
ATOM 1983 O O . GLY A 1 244 ? -7.137 -28.266 9.289 1 95.25 244 GLY A O 1
ATOM 1984 N N . ASN A 1 245 ? -6.871 -30.25 10.422 1 94.75 245 ASN A N 1
ATOM 1985 C CA . ASN A 1 245 ? -7.34 -29.781 11.727 1 94.75 245 ASN A CA 1
ATOM 1986 C C . ASN A 1 245 ? -6.188 -29.625 12.711 1 94.75 245 ASN A C 1
ATOM 1988 O O . ASN A 1 245 ? -6.41 -29.453 13.914 1 94.75 245 ASN A O 1
ATOM 1992 N N . GLU A 1 246 ? -5.043 -29.641 12.203 1 94.56 246 GLU A N 1
ATOM 1993 C CA . GLU A 1 246 ? -3.891 -29.422 13.07 1 94.56 246 GLU A CA 1
ATOM 1994 C C . GLU A 1 246 ? -3.674 -27.922 13.32 1 94.56 246 GLU A C 1
ATOM 1996 O O . GLU A 1 246 ? -4.043 -27.094 12.492 1 94.56 246 GLU A O 1
ATOM 2001 N N . PRO A 1 247 ? -3.055 -27.656 14.469 1 94.06 247 PRO A N 1
ATOM 2002 C CA . PRO A 1 247 ? -2.742 -26.25 14.734 1 94.06 247 PRO A CA 1
ATOM 2003 C C . PRO A 1 247 ? -1.817 -25.641 13.68 1 94.06 247 PRO A C 1
ATOM 2005 O O . PRO A 1 247 ? -0.9 -26.312 13.203 1 94.06 247 PRO A O 1
ATOM 2008 N N . PHE A 1 248 ? -2.088 -24.438 13.344 1 94.44 248 PHE A N 1
ATOM 2009 C CA . PHE A 1 248 ? -1.313 -23.719 12.344 1 94.44 248 PHE A CA 1
ATOM 2010 C C . PHE A 1 248 ? 0.158 -23.656 12.742 1 94.44 248 PHE A C 1
ATOM 2012 O O . PHE A 1 248 ? 1.039 -23.703 11.883 1 94.44 248 PHE A O 1
ATOM 2019 N N . SER A 1 249 ? 0.467 -23.656 14.023 1 91.44 249 SER A N 1
ATOM 2020 C CA . SER A 1 249 ? 1.812 -23.531 14.578 1 91.44 249 SER A CA 1
ATOM 2021 C C . SER A 1 249 ? 2.602 -24.828 14.398 1 91.44 249 SER A C 1
ATOM 2023 O O . SER A 1 249 ? 3.818 -24.844 14.586 1 91.44 249 SER A O 1
ATOM 2025 N N . LYS A 1 250 ? 1.926 -25.875 14.047 1 92.31 250 LYS A N 1
ATOM 2026 C CA . LYS A 1 250 ? 2.605 -27.156 13.859 1 92.31 250 LYS A CA 1
ATOM 2027 C C . LYS A 1 250 ? 3.465 -27.141 12.602 1 92.31 250 LYS A C 1
ATOM 2029 O O . LYS A 1 250 ? 4.402 -27.938 12.477 1 92.31 250 LYS A O 1
ATOM 2034 N N . ILE A 1 251 ? 3.143 -26.266 11.664 1 93.19 251 ILE A N 1
ATOM 2035 C CA . ILE A 1 251 ? 3.977 -26.094 10.477 1 93.19 251 ILE A CA 1
ATOM 2036 C C . ILE A 1 251 ? 5.27 -25.375 10.852 1 93.19 251 ILE A C 1
ATOM 2038 O O . ILE A 1 251 ? 5.238 -24.219 11.289 1 93.19 251 ILE A O 1
ATOM 2042 N N . ASP A 1 252 ? 6.379 -25.953 10.734 1 89.12 252 ASP A N 1
ATOM 2043 C CA . ASP A 1 252 ? 7.641 -25.406 11.203 1 89.12 252 ASP A CA 1
ATOM 2044 C C . ASP A 1 252 ? 8.281 -24.516 10.141 1 89.12 252 ASP A C 1
ATOM 2046 O O . ASP A 1 252 ? 8.859 -23.469 10.461 1 89.12 252 ASP A O 1
ATOM 2050 N N . LYS A 1 253 ? 8.305 -25.078 8.953 1 92.06 253 LYS A N 1
ATOM 2051 C CA . LYS A 1 253 ? 8.898 -24.375 7.82 1 92.06 253 LYS A CA 1
ATOM 2052 C C . LYS A 1 253 ? 8.055 -24.547 6.562 1 92.06 253 LYS A C 1
ATOM 2054 O O . LYS A 1 253 ? 7.492 -25.609 6.328 1 92.06 253 LYS A O 1
ATOM 2059 N N . PRO A 1 254 ? 8.039 -23.516 5.801 1 96.81 254 PRO A N 1
ATOM 2060 C CA . PRO A 1 254 ? 8.539 -22.141 5.934 1 96.81 254 PRO A CA 1
ATOM 2061 C C . PRO A 1 254 ? 7.707 -21.297 6.906 1 96.81 254 PRO A C 1
ATOM 2063 O O . PRO A 1 254 ? 6.652 -21.75 7.367 1 96.81 254 PRO A O 1
ATOM 2066 N N . LYS A 1 255 ? 8.266 -20.141 7.289 1 95.69 255 LYS A N 1
ATOM 2067 C CA . LYS A 1 255 ? 7.426 -19.188 8.008 1 95.69 255 LYS A CA 1
ATOM 2068 C C . LYS A 1 255 ? 6.273 -18.703 7.133 1 95.69 255 LYS A C 1
ATOM 2070 O O . LYS A 1 255 ? 6.488 -18.266 6 1 95.69 255 LYS A O 1
ATOM 2075 N N . LEU A 1 256 ? 5.094 -18.812 7.672 1 96.75 256 LEU A N 1
ATOM 2076 C CA . LEU A 1 256 ? 3.896 -18.484 6.902 1 96.75 256 LEU A CA 1
ATOM 2077 C C . LEU A 1 256 ? 3.207 -17.25 7.465 1 96.75 256 LEU A C 1
ATOM 2079 O O . LEU A 1 256 ? 3.09 -17.094 8.688 1 96.75 256 LEU A O 1
ATOM 2083 N N . ILE A 1 257 ? 2.832 -16.375 6.605 1 96.12 257 ILE A N 1
ATOM 2084 C CA . ILE A 1 257 ? 2.01 -15.211 6.926 1 96.12 257 ILE A CA 1
ATOM 2085 C C . ILE A 1 257 ? 0.724 -15.25 6.102 1 96.12 257 ILE A C 1
ATOM 2087 O O . ILE A 1 257 ? 0.771 -15.289 4.867 1 96.12 257 ILE A O 1
ATOM 2091 N N . VAL A 1 258 ? -0.374 -15.305 6.758 1 96.56 258 VAL A N 1
ATOM 2092 C CA . VAL A 1 258 ? -1.67 -15.312 6.09 1 96.56 258 VAL A CA 1
ATOM 2093 C C . VAL A 1 258 ? -2.447 -14.055 6.445 1 96.56 258 VAL A C 1
ATOM 2095 O O . VAL A 1 258 ? -2.639 -13.742 7.621 1 96.56 258 VAL A O 1
ATOM 2098 N N . THR A 1 259 ? -2.912 -13.305 5.426 1 95.81 259 THR A N 1
ATOM 2099 C CA . THR A 1 259 ? -3.574 -12.031 5.656 1 95.81 259 THR A CA 1
ATOM 2100 C C . THR A 1 259 ? -5.07 -12.227 5.883 1 95.81 259 THR A C 1
ATOM 2102 O O . THR A 1 259 ? -5.688 -13.094 5.262 1 95.81 259 THR A O 1
ATOM 2105 N N . THR A 1 260 ? -5.613 -11.492 6.77 1 93.81 260 THR A N 1
ATOM 2106 C CA . THR A 1 260 ? -7.047 -11.367 6.996 1 93.81 260 THR A CA 1
ATOM 2107 C C . THR A 1 260 ? -7.41 -9.93 7.371 1 93.81 260 THR A C 1
ATOM 2109 O O . THR A 1 260 ? -6.535 -9.062 7.449 1 93.81 260 THR A O 1
ATOM 2112 N N . CYS A 1 261 ? -8.688 -9.672 7.418 1 90.25 261 CYS A N 1
ATOM 2113 C CA . CYS A 1 261 ? -9.164 -8.344 7.773 1 90.25 261 CYS A CA 1
ATOM 2114 C C . CYS A 1 261 ? -10.148 -8.414 8.938 1 90.25 261 CYS A C 1
ATOM 2116 O O . CYS A 1 261 ? -11.164 -9.109 8.859 1 90.25 261 CYS A O 1
ATOM 2118 N N . MET A 1 262 ? -9.812 -7.734 9.984 1 88.12 262 MET A N 1
ATOM 2119 C CA . MET A 1 262 ? -10.719 -7.594 11.125 1 88.12 262 MET A CA 1
ATOM 2120 C C . MET A 1 262 ? -11.492 -6.285 11.039 1 88.12 262 MET A C 1
ATOM 2122 O O . MET A 1 262 ? -10.922 -5.238 10.727 1 88.12 262 MET A O 1
ATOM 2126 N N . VAL A 1 263 ? -12.773 -6.391 11.227 1 78.69 263 VAL A N 1
ATOM 2127 C CA . VAL A 1 263 ? -13.586 -5.18 11.227 1 78.69 263 VAL A CA 1
ATOM 2128 C C . VAL A 1 263 ? -14.031 -4.855 12.656 1 78.69 263 VAL A C 1
ATOM 2130 O O . VAL A 1 263 ? -14.781 -5.617 13.266 1 78.69 263 VAL A O 1
ATOM 2133 N N . LYS A 1 264 ? -13.453 -3.881 13.273 1 71.62 264 LYS A N 1
ATOM 2134 C CA . LYS A 1 264 ? -13.836 -3.396 14.594 1 71.62 264 LYS A CA 1
ATOM 2135 C C . LYS A 1 264 ? -14.375 -1.97 14.523 1 71.62 264 LYS A C 1
ATOM 2137 O O . LYS A 1 264 ? -13.688 -1.068 14.039 1 71.62 264 LYS A O 1
ATOM 2142 N N . ASN A 1 265 ? -15.547 -1.703 14.977 1 70 265 ASN A N 1
ATOM 2143 C CA . ASN A 1 265 ? -16.156 -0.381 14.969 1 70 265 ASN A CA 1
ATOM 2144 C C . ASN A 1 265 ? -16.109 0.253 13.578 1 70 265 ASN A C 1
ATOM 2146 O O . ASN A 1 265 ? -15.719 1.415 13.438 1 70 265 ASN A O 1
ATOM 2150 N N . ASN A 1 266 ? -16.266 -0.6 12.555 1 70.69 266 ASN A N 1
ATOM 2151 C CA . ASN A 1 266 ? -16.344 -0.189 11.156 1 70.69 266 ASN A CA 1
ATOM 2152 C C . ASN A 1 266 ? -14.984 0.287 10.641 1 70.69 266 ASN A C 1
ATOM 2154 O O . ASN A 1 266 ? -14.922 1.124 9.734 1 70.69 266 ASN A O 1
ATOM 2158 N N . ILE A 1 267 ? -13.992 -0.113 11.352 1 75.81 267 ILE A N 1
ATOM 2159 C CA . ILE A 1 267 ? -12.641 0.187 10.891 1 75.81 267 ILE A CA 1
ATOM 2160 C C . ILE A 1 267 ? -11.93 -1.107 10.516 1 75.81 267 ILE A C 1
ATOM 2162 O O . ILE A 1 267 ? -11.75 -1.994 11.359 1 75.81 267 ILE A O 1
ATOM 2166 N N . PRO A 1 268 ? -11.617 -1.184 9.258 1 84.19 268 PRO A N 1
ATOM 2167 C CA . PRO A 1 268 ? -10.875 -2.385 8.859 1 84.19 268 PRO A CA 1
ATOM 2168 C C . PRO A 1 268 ? -9.422 -2.369 9.336 1 84.19 268 PRO A C 1
ATOM 2170 O O . PRO A 1 268 ? -8.766 -1.33 9.273 1 84.19 268 PRO A O 1
ATOM 2173 N N . GLN A 1 269 ? -9.047 -3.467 9.891 1 86.44 269 GLN A N 1
ATOM 2174 C CA . GLN A 1 269 ? -7.672 -3.625 10.359 1 86.44 269 GLN A CA 1
ATOM 2175 C C . GLN A 1 269 ? -7.051 -4.91 9.82 1 86.44 269 GLN A C 1
ATOM 2177 O O . GLN A 1 269 ? -7.695 -5.961 9.812 1 86.44 269 GLN A O 1
ATOM 2182 N N . LEU A 1 270 ? -5.832 -4.789 9.336 1 90 270 LEU A N 1
ATOM 2183 C CA . LEU A 1 270 ? -5.117 -5.969 8.867 1 90 270 LEU A CA 1
ATOM 2184 C C . LEU A 1 270 ? -4.746 -6.879 10.039 1 90 270 LEU A C 1
ATOM 2186 O O . LEU A 1 270 ? -4.207 -6.41 11.047 1 90 270 LEU A O 1
ATOM 2190 N N . LYS A 1 271 ? -5.145 -8.07 9.922 1 89.88 271 LYS A N 1
ATOM 2191 C CA . LYS A 1 271 ? -4.727 -9.109 10.859 1 89.88 271 LYS A CA 1
ATOM 2192 C C . LYS A 1 271 ? -3.932 -10.195 10.148 1 89.88 271 LYS A C 1
ATOM 2194 O O . LYS A 1 271 ? -4.316 -10.656 9.07 1 89.88 271 LYS A O 1
ATOM 2199 N N . LEU A 1 272 ? -2.785 -10.508 10.734 1 92.38 272 LEU A N 1
ATOM 2200 C CA . LEU A 1 272 ? -1.932 -11.547 10.156 1 92.38 272 LEU A CA 1
ATOM 2201 C C . LEU A 1 272 ? -1.916 -12.789 11.039 1 92.38 272 LEU A C 1
ATOM 2203 O O . LEU A 1 272 ? -1.673 -12.695 12.242 1 92.38 272 LEU A O 1
ATOM 2207 N N . PHE A 1 273 ? -2.244 -13.93 10.414 1 93.06 273 PHE A N 1
ATOM 2208 C CA . PHE A 1 273 ? -1.949 -15.195 11.062 1 93.06 273 PHE A CA 1
ATOM 2209 C C . PHE A 1 273 ? -0.528 -15.648 10.75 1 93.06 273 PHE A C 1
ATOM 2211 O O . PHE A 1 273 ? -0.063 -15.516 9.617 1 93.06 273 PHE A O 1
ATOM 2218 N N . ARG A 1 274 ? 0.123 -16.094 11.773 1 93.06 274 ARG A N 1
ATOM 2219 C CA . ARG A 1 274 ? 1.514 -16.516 11.68 1 93.06 274 ARG A CA 1
ATOM 2220 C C . ARG A 1 274 ? 1.694 -17.922 12.258 1 93.06 274 ARG A C 1
ATOM 2222 O O . ARG A 1 274 ? 1.041 -18.281 13.242 1 93.06 274 ARG A O 1
ATOM 2229 N N . ASN A 1 275 ? 2.613 -18.703 11.656 1 92.94 275 ASN A N 1
ATOM 2230 C CA . ASN A 1 275 ? 2.912 -20 12.227 1 92.94 275 ASN A CA 1
ATOM 2231 C C . ASN A 1 275 ? 4.117 -19.938 13.164 1 92.94 275 ASN A C 1
ATOM 2233 O O . ASN A 1 275 ? 4.672 -20.984 13.539 1 92.94 275 ASN A O 1
ATOM 2237 N N . TYR A 1 276 ? 4.637 -18.734 13.445 1 88.38 276 TYR A N 1
ATOM 2238 C CA . TYR A 1 276 ? 5.789 -18.516 14.312 1 88.38 276 TYR A CA 1
ATOM 2239 C C . TYR A 1 276 ? 5.473 -17.484 15.391 1 88.38 276 TYR A C 1
ATOM 2241 O O . TYR A 1 276 ? 4.516 -16.703 15.258 1 88.38 276 TYR A O 1
ATOM 2249 N N . LYS A 1 277 ? 6.301 -17.469 16.422 1 79.25 277 LYS A N 1
ATOM 2250 C CA . LYS A 1 277 ? 6.105 -16.531 17.516 1 79.25 277 LYS A CA 1
ATOM 2251 C C . LYS A 1 277 ? 6.781 -15.188 17.219 1 79.25 277 LYS A C 1
ATOM 2253 O O . LYS A 1 277 ? 7.887 -15.156 16.688 1 79.25 277 LYS A O 1
ATOM 2258 N N . THR A 1 278 ? 5.965 -14.133 17.422 1 73.38 278 THR A N 1
ATOM 2259 C CA . THR A 1 278 ? 6.562 -12.805 17.312 1 73.38 278 THR A CA 1
ATOM 2260 C C . THR A 1 278 ? 7.027 -12.297 18.672 1 73.38 278 THR A C 1
ATOM 2262 O O . THR A 1 278 ? 6.5 -12.703 19.703 1 73.38 278 THR A O 1
ATOM 2265 N N . PHE A 1 279 ? 8.219 -11.758 18.812 1 59.62 279 PHE A N 1
ATOM 2266 C CA . PHE A 1 279 ? 8.781 -11.289 20.078 1 59.62 279 PHE A CA 1
ATOM 2267 C C . PHE A 1 279 ? 8.047 -10.039 20.562 1 59.62 279 PHE A C 1
ATOM 2269 O O . PHE A 1 279 ? 8.391 -9.477 21.594 1 59.62 279 PHE A O 1
ATOM 2276 N N . LYS A 1 280 ? 7.242 -9.625 19.812 1 51.91 280 LYS A N 1
ATOM 2277 C CA . LYS A 1 280 ? 6.621 -8.391 20.281 1 51.91 280 LYS A CA 1
ATOM 2278 C C . LYS A 1 280 ? 6.023 -8.57 21.672 1 51.91 280 LYS A C 1
ATOM 2280 O O . LYS A 1 280 ? 6.074 -7.652 22.5 1 51.91 280 LYS A O 1
ATOM 2285 N N . ASN A 1 281 ? 4.914 -9.523 21.891 1 43.59 281 ASN A N 1
ATOM 2286 C CA . ASN A 1 281 ? 3.771 -9.414 22.797 1 43.59 281 ASN A CA 1
ATOM 2287 C C . ASN A 1 281 ? 4.102 -9.953 24.188 1 43.59 281 ASN A C 1
ATOM 2289 O O . ASN A 1 281 ? 3.453 -10.883 24.656 1 43.59 281 ASN A O 1
ATOM 2293 N N . LYS A 1 282 ? 5.227 -10.211 24.688 1 38.66 282 LYS A N 1
ATOM 2294 C CA . LYS A 1 282 ? 5.055 -10.727 26.047 1 38.66 282 LYS A CA 1
ATOM 2295 C C . LYS A 1 282 ? 3.975 -9.953 26.797 1 38.66 282 LYS A C 1
ATOM 2297 O O . LYS A 1 282 ? 3.146 -10.547 27.484 1 38.66 282 LYS A O 1
ATOM 2302 N N . ASN A 1 283 ? 4.383 -8.734 27.297 1 33.28 283 ASN A N 1
ATOM 2303 C CA . ASN A 1 283 ? 3.492 -8.055 28.234 1 33.28 283 ASN A CA 1
ATOM 2304 C C . ASN A 1 283 ? 2.303 -7.422 27.516 1 33.28 283 ASN A C 1
ATOM 2306 O O . ASN A 1 283 ? 1.542 -6.664 28.109 1 33.28 283 ASN A O 1
ATOM 2310 N N . GLU A 1 284 ? 2.453 -7.074 26.297 1 35.38 284 GLU A N 1
ATOM 2311 C CA . GLU A 1 284 ? 1.268 -6.352 25.859 1 35.38 284 GLU A CA 1
ATOM 2312 C C . GLU A 1 284 ? 0.045 -7.266 25.812 1 35.38 284 GLU A C 1
ATOM 2314 O O . GLU A 1 284 ? 0.063 -8.305 25.156 1 35.38 284 GLU A O 1
ATOM 2319 N N . GLU A 1 285 ? -0.656 -7.277 26.797 1 35.31 285 GLU A N 1
ATOM 2320 C CA . GLU A 1 285 ? -2.09 -7.547 26.719 1 35.31 285 GLU A CA 1
ATOM 2321 C C . GLU A 1 285 ? -2.672 -7.109 25.391 1 35.31 285 GLU A C 1
ATOM 2323 O O . GLU A 1 285 ? -2.996 -5.938 25.188 1 35.31 285 GLU A O 1
ATOM 2328 N N . CYS A 1 286 ? -2.035 -7.234 24.344 1 35.94 286 CYS A N 1
ATOM 2329 C CA . CYS A 1 286 ? -2.783 -7.016 23.109 1 35.94 286 CYS A CA 1
ATOM 2330 C C . CYS A 1 286 ? -4.227 -7.484 23.25 1 35.94 286 CYS A C 1
ATOM 2332 O O . CYS A 1 286 ? -4.477 -8.656 23.547 1 35.94 286 CYS A O 1
ATOM 2334 N N . ASN A 1 287 ? -4.949 -6.746 23.672 1 39.72 287 ASN A N 1
ATOM 2335 C CA . ASN A 1 287 ? -6.387 -6.984 23.719 1 39.72 287 ASN A CA 1
ATOM 2336 C C . ASN A 1 287 ? -6.883 -7.664 22.438 1 39.72 287 ASN A C 1
ATOM 2338 O O . ASN A 1 287 ? -8.086 -7.867 22.266 1 39.72 287 ASN A O 1
ATOM 2342 N N . ASP A 1 288 ? -6.074 -7.645 21.5 1 41.41 288 ASP A N 1
ATOM 2343 C CA . ASP A 1 288 ? -6.68 -8.336 20.359 1 41.41 288 ASP A CA 1
ATOM 2344 C C . ASP A 1 288 ? -6.586 -9.852 20.531 1 41.41 288 ASP A C 1
ATOM 2346 O O . ASP A 1 288 ? -5.496 -10.391 20.719 1 41.41 288 ASP A O 1
ATOM 2350 N N . LYS A 1 289 ? -7.531 -10.43 21 1 42.56 289 LYS A N 1
ATOM 2351 C CA . LYS A 1 289 ? -7.836 -11.844 21.203 1 42.56 289 LYS A CA 1
ATOM 2352 C C . LYS A 1 289 ? -7.09 -12.711 20.188 1 42.56 289 LYS A C 1
ATOM 2354 O O . LYS A 1 289 ? -6.691 -13.836 20.5 1 42.56 289 LYS A O 1
ATOM 2359 N N . PHE A 1 290 ? -6.797 -12.273 19.047 1 44.75 290 PHE A N 1
ATOM 2360 C CA . PHE A 1 290 ? -6.273 -13.156 18.016 1 44.75 290 PHE A CA 1
ATOM 2361 C C . PHE A 1 290 ? -4.773 -13.367 18.188 1 44.75 290 PHE A C 1
ATOM 2363 O O . PHE A 1 290 ? -4.242 -14.422 17.828 1 44.75 290 PHE A O 1
ATOM 2370 N N . GLU A 1 291 ? -3.949 -12.414 18.656 1 51.12 291 GLU A N 1
ATOM 2371 C CA . GLU A 1 291 ? -2.525 -12.648 18.891 1 51.12 291 GLU A CA 1
ATOM 2372 C C . GLU A 1 291 ? -2.305 -13.695 19.984 1 51.12 291 GLU A C 1
ATOM 2374 O O . GLU A 1 291 ? -1.327 -14.445 19.938 1 51.12 291 GLU A O 1
ATOM 2379 N N . LYS A 1 292 ? -3.18 -13.617 20.969 1 48.47 292 LYS A N 1
ATOM 2380 C CA . LYS A 1 292 ? -3.031 -14.57 22.062 1 48.47 292 LYS A CA 1
ATOM 2381 C C . LYS A 1 292 ? -3.146 -16 21.562 1 48.47 292 LYS A C 1
ATOM 2383 O O . LYS A 1 292 ? -2.568 -16.922 22.141 1 48.47 292 LYS A O 1
ATOM 2388 N N . ASP A 1 293 ? -3.891 -16.234 20.469 1 55.66 293 ASP A N 1
ATOM 2389 C CA . ASP A 1 293 ? -4.258 -17.641 20.297 1 55.66 293 ASP A CA 1
ATOM 2390 C C . ASP A 1 293 ? -3.51 -18.25 19.109 1 55.66 293 ASP A C 1
ATOM 2392 O O . ASP A 1 293 ? -4.027 -19.141 18.438 1 55.66 293 ASP A O 1
ATOM 2396 N N . PHE A 1 294 ? -2.234 -17.812 18.859 1 59.62 294 PHE A N 1
ATOM 2397 C CA . PHE A 1 294 ? -1.405 -18.375 17.797 1 59.62 294 PHE A CA 1
ATOM 2398 C C . PHE A 1 294 ? -1.335 -19.891 17.906 1 59.62 294 PHE A C 1
ATOM 2400 O O . PHE A 1 294 ? -1.414 -20.594 16.906 1 59.62 294 PHE A O 1
ATOM 2407 N N . LYS A 1 295 ? -1.303 -20.281 19.109 1 67.44 295 LYS A N 1
ATOM 2408 C CA . LYS A 1 295 ? -1.049 -21.703 19.312 1 67.44 295 LYS A CA 1
ATOM 2409 C C . LYS A 1 295 ? -2.328 -22.516 19.156 1 67.44 295 LYS A C 1
ATOM 2411 O O . LYS A 1 295 ? -2.273 -23.719 18.938 1 67.44 295 LYS A O 1
ATOM 2416 N N . ASN A 1 296 ? -3.359 -21.734 19.094 1 79.19 296 ASN A N 1
ATOM 2417 C CA . ASN A 1 296 ? -4.57 -22.547 19.172 1 79.19 296 ASN A CA 1
ATOM 2418 C C . ASN A 1 296 ? -5.418 -22.406 17.906 1 79.19 296 ASN A C 1
ATOM 2420 O O . ASN A 1 296 ? -6.465 -23.047 17.781 1 79.19 296 ASN A O 1
ATOM 2424 N N . VAL A 1 297 ? -4.891 -21.781 17.016 1 89.56 297 VAL A N 1
ATOM 2425 C CA . VAL A 1 297 ? -5.715 -21.625 15.828 1 89.56 297 VAL A CA 1
ATOM 2426 C C . VAL A 1 297 ? -5.461 -22.781 14.859 1 89.56 297 VAL A C 1
ATOM 2428 O O . VAL A 1 297 ? -4.309 -23.094 14.539 1 89.56 297 VAL A O 1
ATOM 2431 N N . LEU A 1 298 ? -6.582 -23.391 14.461 1 94.5 298 LEU A N 1
ATOM 2432 C CA . LEU A 1 298 ? -6.469 -24.531 13.547 1 94.5 298 LEU A CA 1
ATOM 2433 C C . LEU A 1 298 ? -6.141 -24.047 12.133 1 94.5 298 LEU A C 1
ATOM 2435 O O . LEU A 1 298 ? -6.566 -22.969 11.727 1 94.5 298 LEU A O 1
ATOM 2439 N N . THR A 1 299 ? -5.449 -24.906 11.414 1 96.44 299 THR A N 1
ATOM 2440 C CA . THR A 1 299 ? -4.965 -24.531 10.086 1 96.44 299 THR A CA 1
ATOM 2441 C C . THR A 1 299 ? -6.129 -24.203 9.156 1 96.44 299 THR A C 1
ATOM 2443 O O . THR A 1 299 ? -6.082 -23.219 8.414 1 96.44 299 THR A O 1
ATOM 2446 N N . TRP A 1 300 ? -7.164 -25.016 9.18 1 96.19 300 TRP A N 1
ATOM 2447 C CA . TRP A 1 300 ? -8.297 -24.75 8.297 1 96.19 300 TRP A CA 1
ATOM 2448 C C . TRP A 1 300 ? -8.992 -23.453 8.672 1 96.19 300 TRP A C 1
ATOM 2450 O O . TRP A 1 300 ? -9.539 -22.766 7.805 1 96.19 300 TRP A O 1
ATOM 2460 N N . GLU A 1 301 ? -8.953 -23.031 9.914 1 95.19 301 GLU A N 1
ATOM 2461 C CA . GLU A 1 301 ? -9.547 -21.781 10.359 1 95.19 301 GLU A CA 1
ATOM 2462 C C . GLU A 1 301 ? -8.789 -20.578 9.789 1 95.19 301 GLU A C 1
ATOM 2464 O O . GLU A 1 301 ? -9.391 -19.547 9.484 1 95.19 301 GLU A O 1
ATOM 2469 N N . VAL A 1 302 ? -7.473 -20.812 9.719 1 95.19 302 VAL A N 1
ATOM 2470 C CA . VAL A 1 302 ? -6.641 -19.766 9.141 1 95.19 302 VAL A CA 1
ATOM 2471 C C . VAL A 1 302 ? -7.039 -19.531 7.684 1 95.19 302 VAL A C 1
ATOM 2473 O O . VAL A 1 302 ? -7.254 -18.391 7.266 1 95.19 302 VAL A O 1
ATOM 2476 N N . GLY A 1 303 ? -7.156 -20.609 6.98 1 95.62 303 GLY A N 1
ATOM 2477 C CA . GLY A 1 303 ? -7.598 -20.516 5.598 1 95.62 303 GLY A CA 1
ATOM 2478 C C . GLY A 1 303 ? -8.977 -19.906 5.461 1 95.62 303 GLY A C 1
ATOM 2479 O O . GLY A 1 303 ? -9.203 -19.031 4.609 1 95.62 303 GLY A O 1
ATOM 2480 N N . ARG A 1 304 ? -9.883 -20.297 6.32 1 94.81 304 ARG A N 1
ATOM 2481 C CA . ARG A 1 304 ? -11.258 -19.812 6.309 1 94.81 304 ARG A CA 1
ATOM 2482 C C . ARG A 1 304 ? -11.312 -18.312 6.594 1 94.81 304 ARG A C 1
ATOM 2484 O O . ARG A 1 304 ? -12.086 -17.578 5.969 1 94.81 304 ARG A O 1
ATOM 2491 N N . SER A 1 305 ? -10.531 -17.922 7.461 1 92.75 305 SER A N 1
ATOM 2492 C CA . SER A 1 305 ? -10.508 -16.516 7.871 1 92.75 305 SER A CA 1
ATOM 2493 C C . SER A 1 305 ? -9.969 -15.625 6.758 1 92.75 305 SER A C 1
ATOM 2495 O O . SER A 1 305 ? -10.398 -14.484 6.605 1 92.75 305 SER A O 1
ATOM 2497 N N . SER A 1 306 ? -9.062 -16.109 5.977 1 94.88 306 SER A N 1
ATOM 2498 C CA . SER A 1 306 ? -8.414 -15.32 4.93 1 94.88 306 SER A CA 1
ATOM 2499 C C . SER A 1 306 ? -9.281 -15.25 3.676 1 94.88 306 SER A C 1
ATOM 2501 O O . SER A 1 306 ? -9.062 -14.398 2.812 1 94.88 306 SER A O 1
ATOM 2503 N N . SER A 1 307 ? -10.273 -16.094 3.555 1 91.31 307 SER A N 1
ATOM 2504 C CA . SER A 1 307 ? -10.977 -16.203 2.277 1 91.31 307 SER A CA 1
ATOM 2505 C C . SER A 1 307 ? -12.445 -15.844 2.424 1 91.31 307 SER A C 1
ATOM 2507 O O . SER A 1 307 ? -13.266 -16.203 1.57 1 91.31 307 SER A O 1
ATOM 2509 N N . ALA A 1 308 ? -12.812 -15.211 3.438 1 87.31 308 ALA A N 1
ATOM 2510 C CA . ALA A 1 308 ? -14.195 -14.766 3.633 1 87.31 308 ALA A CA 1
ATOM 2511 C C . ALA A 1 308 ? -14.492 -13.508 2.82 1 87.31 308 ALA A C 1
ATOM 2513 O O . ALA A 1 308 ? -14.773 -12.453 3.383 1 87.31 308 ALA A O 1
ATOM 2514 N N . ALA A 1 309 ? -14.438 -13.695 1.528 1 82.44 309 ALA A N 1
ATOM 2515 C CA . ALA A 1 309 ? -14.664 -12.555 0.639 1 82.44 309 ALA A CA 1
ATOM 2516 C C . ALA A 1 309 ? -16.078 -12.008 0.803 1 82.44 309 ALA A C 1
ATOM 2518 O O . ALA A 1 309 ? -17.047 -12.758 0.771 1 82.44 309 ALA A O 1
ATOM 2519 N N . PRO A 1 310 ? -16.156 -10.75 0.92 1 79.12 310 PRO A N 1
ATOM 2520 C CA . PRO A 1 310 ? -17.484 -10.164 1.112 1 79.12 310 PRO A CA 1
ATOM 2521 C C . PRO A 1 310 ? -18.453 -10.492 -0.025 1 79.12 310 PRO A C 1
ATOM 2523 O O . PRO A 1 310 ? -18.047 -10.516 -1.191 1 79.12 310 PRO A O 1
ATOM 2526 N N . THR A 1 311 ? -19.625 -10.703 0.279 1 74.62 311 THR A N 1
ATOM 2527 C CA . THR A 1 311 ? -20.75 -11.023 -0.594 1 74.62 311 THR A CA 1
ATOM 2528 C C . THR A 1 311 ? -20.688 -12.484 -1.043 1 74.62 311 THR A C 1
ATOM 2530 O O . THR A 1 311 ? -21.656 -13.023 -1.556 1 74.62 311 THR A O 1
ATOM 2533 N N . TYR A 1 312 ? -19.516 -13.102 -0.921 1 80.06 312 TYR A N 1
ATOM 2534 C CA . TYR A 1 312 ? -19.375 -14.5 -1.324 1 80.06 312 TYR A CA 1
ATOM 2535 C C . TYR A 1 312 ? -19.594 -15.43 -0.141 1 80.06 312 TYR A C 1
ATOM 2537 O O . TYR A 1 312 ? -20.281 -16.453 -0.267 1 80.06 312 TYR A O 1
ATOM 2545 N N . PHE A 1 313 ? -19.031 -15.023 0.931 1 82.75 313 PHE A N 1
ATOM 2546 C CA . PHE A 1 313 ? -19.141 -15.828 2.145 1 82.75 313 PHE A CA 1
ATOM 2547 C C . PHE A 1 313 ? -19.344 -14.938 3.363 1 82.75 313 PHE A C 1
ATOM 2549 O O . PHE A 1 313 ? -18.875 -13.797 3.398 1 82.75 313 PHE A O 1
ATOM 2556 N N . GLU A 1 314 ? -19.984 -15.508 4.336 1 82.62 314 GLU A N 1
ATOM 2557 C CA . GLU A 1 314 ? -20.125 -14.82 5.609 1 82.62 314 GLU A CA 1
ATOM 2558 C C . GLU A 1 314 ? -18.781 -14.695 6.332 1 82.62 314 GLU A C 1
ATOM 2560 O O . GLU A 1 314 ? -17.938 -15.57 6.223 1 82.62 314 GLU A O 1
ATOM 2565 N N . PRO A 1 315 ? -18.656 -13.633 7.062 1 85.62 315 PRO A N 1
ATOM 2566 C CA . PRO A 1 315 ? -17.438 -13.492 7.859 1 85.62 315 PRO A CA 1
ATOM 2567 C C . PRO A 1 315 ? -17.219 -14.656 8.82 1 85.62 315 PRO A C 1
ATOM 2569 O O . PRO A 1 315 ? -18.188 -15.312 9.227 1 85.62 315 PRO A O 1
ATOM 2572 N N . TYR A 1 316 ? -16.031 -14.961 9.109 1 88.44 316 TYR A N 1
ATOM 2573 C CA . TYR A 1 316 ? -15.688 -16 10.078 1 88.44 316 TYR A CA 1
ATOM 2574 C C . TYR A 1 316 ? -15.125 -15.383 11.352 1 88.44 316 TYR A C 1
ATOM 2576 O O . TYR A 1 316 ? -14.023 -14.836 11.359 1 88.44 316 TYR A O 1
ATOM 2584 N N . LYS A 1 317 ? -15.805 -15.484 12.469 1 84.31 317 LYS A N 1
ATOM 2585 C CA . LYS A 1 317 ? -15.398 -14.945 13.766 1 84.31 317 LYS A CA 1
ATOM 2586 C C . LYS A 1 317 ? -15.023 -13.469 13.656 1 84.31 317 LYS A C 1
ATOM 2588 O O . LYS A 1 317 ? -13.984 -13.047 14.172 1 84.31 317 LYS A O 1
ATOM 2593 N N . GLY A 1 318 ? -15.703 -12.805 12.859 1 82.81 318 GLY A N 1
ATOM 2594 C CA . GLY A 1 318 ? -15.508 -11.367 12.719 1 82.81 318 GLY A CA 1
ATOM 2595 C C . GLY A 1 318 ? -14.43 -11.008 11.719 1 82.81 318 GLY A C 1
ATOM 2596 O O . GLY A 1 318 ? -14.102 -9.836 11.547 1 82.81 318 GLY A O 1
ATOM 2597 N N . LEU A 1 319 ? -13.922 -12 11.023 1 89 319 LEU A N 1
ATOM 2598 C CA . LEU A 1 319 ? -12.859 -11.773 10.055 1 89 319 LEU A CA 1
ATOM 2599 C C . LEU A 1 319 ? -13.383 -11.914 8.633 1 89 319 LEU A C 1
ATOM 2601 O O . LEU A 1 319 ? -14.219 -12.773 8.359 1 89 319 LEU A O 1
ATOM 2605 N N . ILE A 1 320 ? -12.922 -11.039 7.824 1 89.69 320 ILE A N 1
ATOM 2606 C CA . ILE A 1 320 ? -13.281 -11.125 6.414 1 89.69 320 ILE A CA 1
ATOM 2607 C C . ILE A 1 320 ? -12.016 -11.297 5.574 1 89.69 320 ILE A C 1
ATOM 2609 O O . ILE A 1 320 ? -10.906 -11.367 6.113 1 89.69 320 ILE A O 1
ATOM 2613 N N . ASP A 1 321 ? -12.18 -11.43 4.289 1 91.25 321 ASP A N 1
ATOM 2614 C CA . ASP A 1 321 ? -11.086 -11.734 3.371 1 91.25 321 ASP A CA 1
ATOM 2615 C C . ASP A 1 321 ? -9.977 -10.688 3.465 1 91.25 321 ASP A C 1
ATOM 2617 O O . ASP A 1 321 ? -10.25 -9.484 3.449 1 91.25 321 ASP A O 1
ATOM 2621 N N . GLY A 1 322 ? -8.719 -11.156 3.441 1 92.5 322 GLY A N 1
ATOM 2622 C CA . GLY A 1 322 ? -7.559 -10.281 3.533 1 92.5 322 GLY A CA 1
ATOM 2623 C C . GLY A 1 322 ? -7.332 -9.461 2.279 1 92.5 322 GLY A C 1
ATOM 2624 O O . GLY A 1 322 ? -6.578 -8.484 2.299 1 92.5 322 GLY A O 1
ATOM 2625 N N . GLY A 1 323 ? -7.953 -9.836 1.231 1 92.62 323 GLY A N 1
ATOM 2626 C CA . GLY A 1 323 ? -7.773 -9.156 -0.039 1 92.62 323 GLY A CA 1
ATOM 2627 C C . GLY A 1 323 ? -8.227 -7.707 -0.006 1 92.62 323 GLY A C 1
ATOM 2628 O O . GLY A 1 323 ? -7.797 -6.895 -0.827 1 92.62 323 GLY A O 1
ATOM 2629 N N . ILE A 1 324 ? -9.016 -7.398 0.99 1 89.31 324 ILE A N 1
ATOM 2630 C CA . ILE A 1 324 ? -9.508 -6.035 1.145 1 89.31 324 ILE A CA 1
ATOM 2631 C C . ILE A 1 324 ? -8.398 -5.141 1.693 1 89.31 324 ILE A C 1
ATOM 2633 O O . ILE A 1 324 ? -8.391 -3.934 1.446 1 89.31 324 ILE A O 1
ATOM 2637 N N . MET A 1 325 ? -7.496 -5.805 2.354 1 91.38 325 MET A N 1
ATOM 2638 C CA . MET A 1 325 ? -6.402 -5.07 2.984 1 91.38 325 MET A CA 1
ATOM 2639 C C . MET A 1 325 ? -5.117 -5.211 2.178 1 91.38 325 MET A C 1
ATOM 2641 O O . MET A 1 325 ? -4.371 -4.242 2.016 1 91.38 325 MET A O 1
ATOM 2645 N N . SER A 1 326 ? -4.918 -6.387 1.753 1 94.81 326 SER A N 1
ATOM 2646 C CA . SER A 1 326 ? -3.664 -6.715 1.084 1 94.81 326 SER A CA 1
ATOM 2647 C C . SER A 1 326 ? -3.824 -7.934 0.177 1 94.81 326 SER A C 1
ATOM 2649 O O . SER A 1 326 ? -3.471 -9.047 0.56 1 94.81 326 SER A O 1
ATOM 2651 N N . ASN A 1 327 ? -4.188 -7.676 -1.04 1 96.19 327 ASN A N 1
ATOM 2652 C CA . ASN A 1 327 ? -4.391 -8.781 -1.971 1 96.19 327 ASN A CA 1
ATOM 2653 C C . ASN A 1 327 ? -3.062 -9.328 -2.486 1 96.19 327 ASN A C 1
ATOM 2655 O O . ASN A 1 327 ? -2.959 -10.516 -2.809 1 96.19 327 ASN A O 1
ATOM 2659 N N . ASN A 1 328 ? -2.092 -8.477 -2.752 1 97.81 328 ASN A N 1
ATOM 2660 C CA . ASN A 1 328 ? -0.68 -8.805 -2.914 1 97.81 328 ASN A CA 1
ATOM 2661 C C . ASN A 1 328 ? 0.099 -8.586 -1.62 1 97.81 328 ASN A C 1
ATOM 2663 O O . ASN A 1 328 ? 0.442 -7.457 -1.28 1 97.81 328 ASN A O 1
ATOM 2667 N N . PRO A 1 329 ? 0.375 -9.648 -0.917 1 98.12 329 PRO A N 1
ATOM 2668 C CA . PRO A 1 329 ? 0.91 -9.469 0.435 1 98.12 329 PRO A CA 1
ATOM 2669 C C . PRO A 1 329 ? 2.428 -9.312 0.452 1 98.12 329 PRO A C 1
ATOM 2671 O O . PRO A 1 329 ? 3.068 -9.578 1.473 1 98.12 329 PRO A O 1
ATOM 2674 N N . ALA A 1 330 ? 3.092 -8.891 -0.656 1 98.5 330 ALA A N 1
ATOM 2675 C CA . ALA A 1 330 ? 4.543 -8.727 -0.726 1 98.5 330 ALA A CA 1
ATOM 2676 C C . ALA A 1 330 ? 5.02 -7.672 0.269 1 98.5 330 ALA A C 1
ATOM 2678 O O . ALA A 1 330 ? 6.031 -7.863 0.95 1 98.5 330 ALA A O 1
ATOM 2679 N N . LEU A 1 331 ? 4.293 -6.562 0.383 1 97.69 331 LEU A N 1
ATOM 2680 C CA . LEU A 1 331 ? 4.695 -5.504 1.306 1 97.69 331 LEU A CA 1
ATOM 2681 C C . LEU A 1 331 ? 4.566 -5.965 2.752 1 97.69 331 LEU A C 1
ATOM 2683 O O . LEU A 1 331 ? 5.395 -5.621 3.596 1 97.69 331 LEU A O 1
ATOM 2687 N N . GLU A 1 332 ? 3.51 -6.695 3 1 96.31 332 GLU A N 1
ATOM 2688 C CA . GLU A 1 332 ? 3.33 -7.246 4.34 1 96.31 332 GLU A CA 1
ATOM 2689 C C . GLU A 1 332 ? 4.43 -8.25 4.676 1 96.31 332 GLU A C 1
ATOM 2691 O O . GLU A 1 332 ? 4.848 -8.359 5.828 1 96.31 332 GLU A O 1
ATOM 2696 N N . LEU A 1 333 ? 4.75 -9.008 3.664 1 97.88 333 LEU A N 1
ATOM 2697 C CA . LEU A 1 333 ? 5.828 -9.977 3.828 1 97.88 333 LEU A CA 1
ATOM 2698 C C . LEU A 1 333 ? 7.141 -9.281 4.168 1 97.88 333 LEU A C 1
ATOM 2700 O O . LEU A 1 333 ? 7.84 -9.68 5.102 1 97.88 333 LEU A O 1
ATOM 2704 N N . LEU A 1 334 ? 7.48 -8.203 3.496 1 96.88 334 LEU A N 1
ATOM 2705 C CA . LEU A 1 334 ? 8.68 -7.418 3.764 1 96.88 334 LEU A CA 1
ATOM 2706 C C . LEU A 1 334 ? 8.617 -6.789 5.148 1 96.88 334 LEU A C 1
ATOM 2708 O O . LEU A 1 334 ? 9.586 -6.855 5.91 1 96.88 334 LEU A O 1
ATOM 2712 N N . THR A 1 335 ? 7.477 -6.215 5.441 1 94.44 335 THR A N 1
ATOM 2713 C CA . THR A 1 335 ? 7.285 -5.57 6.734 1 94.44 335 THR A CA 1
ATOM 2714 C C . THR A 1 335 ? 7.504 -6.566 7.871 1 94.44 335 THR A C 1
ATOM 2716 O O . THR A 1 335 ? 8.242 -6.285 8.812 1 94.44 335 THR A O 1
ATOM 2719 N N . GLU A 1 336 ? 6.891 -7.715 7.719 1 91.62 336 GLU A N 1
ATOM 2720 C CA . GLU A 1 336 ? 6.988 -8.75 8.75 1 91.62 336 GLU A CA 1
ATOM 2721 C C . GLU A 1 336 ? 8.414 -9.273 8.867 1 91.62 336 GLU A C 1
ATOM 2723 O O . GLU A 1 336 ? 8.883 -9.578 9.969 1 91.62 336 GLU A O 1
ATOM 2728 N N . PHE A 1 337 ? 9.078 -9.469 7.793 1 93.81 337 PHE A N 1
ATOM 2729 C CA . PHE A 1 337 ? 10.445 -9.969 7.801 1 93.81 337 PHE A CA 1
ATOM 2730 C C . PHE A 1 337 ? 11.352 -9.07 8.625 1 93.81 337 PHE A C 1
ATOM 2732 O O . PHE A 1 337 ? 12.078 -9.539 9.5 1 93.81 337 PHE A O 1
ATOM 2739 N N . PHE A 1 338 ? 11.273 -7.793 8.406 1 88.06 338 PHE A N 1
ATOM 2740 C CA . PHE A 1 338 ? 12.164 -6.852 9.07 1 88.06 338 PHE A CA 1
ATOM 2741 C C . PHE A 1 338 ? 11.734 -6.637 10.523 1 88.06 338 PHE A C 1
ATOM 2743 O O . PHE A 1 338 ? 12.578 -6.57 11.422 1 88.06 338 PHE A O 1
ATOM 2750 N N . GLU A 1 339 ? 10.445 -6.527 10.727 1 84.62 339 GLU A N 1
ATOM 2751 C CA . GLU A 1 339 ? 9.977 -6.348 12.094 1 84.62 339 GLU A CA 1
ATOM 2752 C C . GLU A 1 339 ? 10.336 -7.543 12.969 1 84.62 339 GLU A C 1
ATOM 2754 O O . GLU A 1 339 ? 10.703 -7.383 14.133 1 84.62 339 GLU A O 1
ATOM 2759 N N . HIS A 1 340 ? 10.125 -8.719 12.398 1 85.81 340 HIS A N 1
ATOM 2760 C CA . HIS A 1 340 ? 10.477 -9.938 13.117 1 85.81 340 HIS A CA 1
ATOM 2761 C C . HIS A 1 340 ? 11.969 -9.969 13.445 1 85.81 340 HIS A C 1
ATOM 2763 O O . HIS A 1 340 ? 12.352 -10.305 14.57 1 85.81 340 HIS A O 1
ATOM 2769 N N . ASN A 1 341 ? 12.797 -9.633 12.516 1 83.19 341 ASN A N 1
ATOM 2770 C CA . ASN A 1 341 ? 14.242 -9.648 12.711 1 83.19 341 ASN A CA 1
ATOM 2771 C C . ASN A 1 341 ? 14.68 -8.602 13.742 1 83.19 341 ASN A C 1
ATOM 2773 O O . ASN A 1 341 ? 15.531 -8.875 14.586 1 83.19 341 ASN A O 1
ATOM 2777 N N . TYR A 1 342 ? 14.094 -7.445 13.656 1 78 342 TYR A N 1
ATOM 2778 C CA . TYR A 1 342 ? 14.438 -6.391 14.609 1 78 342 TYR A CA 1
ATOM 2779 C C . TYR A 1 342 ? 14.016 -6.777 16.016 1 78 342 TYR A C 1
ATOM 2781 O O . TYR A 1 342 ? 14.773 -6.578 16.969 1 78 342 TYR A O 1
ATOM 2789 N N . SER A 1 343 ? 12.812 -7.281 16.078 1 75.56 343 SER A N 1
ATOM 2790 C CA . SER A 1 343 ? 12.305 -7.684 17.391 1 75.56 343 SER A CA 1
ATOM 2791 C C . SER A 1 343 ? 13.172 -8.781 18 1 75.56 343 SER A C 1
ATOM 2793 O O . SER A 1 343 ? 13.438 -8.773 19.203 1 75.56 343 SER A O 1
ATOM 2795 N N . LYS A 1 344 ? 13.508 -9.719 17.219 1 76.5 344 LYS A N 1
ATOM 2796 C CA . LYS A 1 344 ? 14.367 -10.805 17.688 1 76.5 344 LYS A CA 1
ATOM 2797 C C . LYS A 1 344 ? 15.711 -10.281 18.172 1 76.5 344 LYS A C 1
ATOM 2799 O O . LYS A 1 344 ? 16.188 -10.672 19.234 1 76.5 344 LYS A O 1
ATOM 2804 N N . PHE A 1 345 ? 16.219 -9.383 17.453 1 72.19 345 PHE A N 1
ATOM 2805 C CA . PHE A 1 345 ? 17.547 -8.852 17.781 1 72.19 345 PHE A CA 1
ATOM 2806 C C . PHE A 1 345 ? 17.484 -7.969 19.016 1 72.19 345 PHE A C 1
ATOM 2808 O O . PHE A 1 345 ? 18.391 -8 19.859 1 72.19 345 PHE A O 1
ATOM 2815 N N . ILE A 1 346 ? 16.453 -7.207 19.125 1 68.75 346 ILE A N 1
ATOM 2816 C CA . ILE A 1 346 ? 16.297 -6.328 20.266 1 68.75 346 ILE A CA 1
ATOM 2817 C C . ILE A 1 346 ? 16.094 -7.164 21.531 1 68.75 346 ILE A C 1
ATOM 2819 O O . ILE A 1 346 ? 16.688 -6.871 22.578 1 68.75 346 ILE A O 1
ATOM 2823 N N . ASN A 1 347 ? 15.281 -8.125 21.438 1 67.62 347 ASN A N 1
ATOM 2824 C CA . ASN A 1 347 ? 15.016 -8.984 22.578 1 67.62 347 ASN A CA 1
ATOM 2825 C C . ASN A 1 347 ? 16.266 -9.758 23 1 67.62 347 ASN A C 1
ATOM 2827 O O . ASN A 1 347 ? 16.516 -9.953 24.188 1 67.62 347 ASN A O 1
ATOM 2831 N N . GLU A 1 348 ? 16.906 -10.203 22.078 1 66.12 348 GLU A N 1
ATOM 2832 C CA . GLU A 1 348 ? 18.141 -10.93 22.375 1 66.12 348 GLU A CA 1
ATOM 2833 C C . GLU A 1 348 ? 19.172 -10.023 23.047 1 66.12 348 GLU A C 1
ATOM 2835 O O . GLU A 1 348 ? 19.875 -10.445 23.969 1 66.12 348 GLU A O 1
ATOM 2840 N N . ASN A 1 349 ? 19.109 -8.805 22.578 1 59.78 349 ASN A N 1
ATOM 2841 C CA . ASN A 1 349 ? 20.078 -7.871 23.125 1 59.78 349 ASN A CA 1
ATOM 2842 C C . ASN A 1 349 ? 19.609 -7.305 24.469 1 59.78 349 ASN A C 1
ATOM 2844 O O . ASN A 1 349 ? 20.422 -7.047 25.344 1 59.78 349 ASN A O 1
ATOM 2848 N N . LEU A 1 350 ? 18.312 -6.988 24.516 1 54.31 350 LEU A N 1
ATOM 2849 C CA . LEU A 1 350 ? 17.781 -6.535 25.797 1 54.31 350 LEU A CA 1
ATOM 2850 C C . LEU A 1 350 ? 17.906 -7.629 26.859 1 54.31 350 LEU A C 1
ATOM 2852 O O . LEU A 1 350 ? 18.188 -7.336 28.016 1 54.31 350 LEU A O 1
ATOM 2856 N N . SER A 1 351 ? 17.562 -8.789 26.484 1 52.38 351 SER A N 1
ATOM 2857 C CA . SER A 1 351 ? 17.734 -9.898 27.422 1 52.38 351 SER A CA 1
ATOM 2858 C C . SER A 1 351 ? 19.188 -10.016 27.891 1 52.38 351 SER A C 1
ATOM 2860 O O . SER A 1 351 ? 19.438 -10.359 29.031 1 52.38 351 SER A O 1
ATOM 2862 N N . THR A 1 352 ? 19.969 -9.672 26.922 1 48.03 352 THR A N 1
ATOM 2863 C CA . THR A 1 352 ? 21.375 -9.695 27.312 1 48.03 352 THR A CA 1
ATOM 2864 C C . THR A 1 352 ? 21.688 -8.57 28.297 1 48.03 352 THR A C 1
ATOM 2866 O O . THR A 1 352 ? 22.5 -8.734 29.203 1 48.03 352 THR A O 1
ATOM 2869 N N . ILE A 1 353 ? 20.938 -7.438 28 1 43.5 353 ILE A N 1
ATOM 2870 C CA . ILE A 1 353 ? 21.141 -6.293 28.875 1 43.5 353 ILE A CA 1
ATOM 2871 C C . ILE A 1 353 ? 20.5 -6.566 30.234 1 43.5 353 ILE A C 1
ATOM 2873 O O . ILE A 1 353 ? 21.078 -6.254 31.281 1 43.5 353 ILE A O 1
ATOM 2877 N N . SER A 1 354 ? 19.188 -6.938 30.234 1 43.19 354 SER A N 1
ATOM 2878 C CA . SER A 1 354 ? 18.547 -7.211 31.516 1 43.19 354 SER A CA 1
ATOM 2879 C C . SER A 1 354 ? 19.344 -8.227 32.312 1 43.19 354 SER A C 1
ATOM 2881 O O . SER A 1 354 ? 19.359 -8.164 33.562 1 43.19 354 SER A O 1
ATOM 2883 N N . SER A 1 355 ? 19.828 -9.25 31.656 1 43.06 355 SER A N 1
ATOM 2884 C CA . SER A 1 355 ? 20.578 -10.203 32.469 1 43.06 355 SER A CA 1
ATOM 2885 C C . SER A 1 355 ? 21.844 -9.562 33.031 1 43.06 355 SER A C 1
ATOM 2887 O O . SER A 1 355 ? 22.297 -9.945 34.125 1 43.06 355 SER A O 1
ATOM 2889 N N . GLU A 1 356 ? 22.453 -8.742 32.188 1 39.34 356 GLU A N 1
ATOM 2890 C CA . GLU A 1 356 ? 23.672 -8.188 32.75 1 39.34 356 GLU A CA 1
ATOM 2891 C C . GLU A 1 356 ? 23.375 -7.059 33.75 1 39.34 356 GLU A C 1
ATOM 2893 O O . GLU A 1 356 ? 24.234 -6.699 34.562 1 39.34 356 GLU A O 1
ATOM 2898 N N . SER A 1 357 ? 22.406 -6.227 33.438 1 39.59 357 SER A N 1
ATOM 2899 C CA . SER A 1 357 ? 22.281 -5.004 34.219 1 39.59 357 SER A CA 1
ATOM 2900 C C . SER A 1 357 ? 21.578 -5.273 35.562 1 39.59 357 SER A C 1
ATOM 2902 O O . SER A 1 357 ? 20.344 -5.281 35.625 1 39.59 357 SER A O 1
ATOM 2904 N N . SER A 1 358 ? 21.719 -6.164 36.281 1 37.44 358 SER A N 1
ATOM 2905 C CA . SER A 1 358 ? 21.391 -5.93 37.688 1 37.44 358 SER A CA 1
ATOM 2906 C C . SER A 1 358 ? 21.797 -4.531 38.125 1 37.44 358 SER A C 1
ATOM 2908 O O . SER A 1 358 ? 21.359 -4.051 39.188 1 37.44 358 SER A O 1
ATOM 2910 N N . LEU A 1 359 ? 23.078 -3.994 37.875 1 35.91 359 LEU A N 1
ATOM 2911 C CA . LEU A 1 359 ? 23.469 -2.783 38.594 1 35.91 359 LEU A CA 1
ATOM 2912 C C . LEU A 1 359 ? 22.766 -1.561 38.031 1 35.91 359 LEU A C 1
ATOM 2914 O O . LEU A 1 359 ? 21.891 -1.689 37.156 1 35.91 359 LEU A O 1
ATOM 2918 N N . GLU A 1 360 ? 23.734 -0.269 37.688 1 37.78 360 GLU A N 1
ATOM 2919 C CA . GLU A 1 360 ? 23.406 1.149 37.594 1 37.78 360 GLU A CA 1
ATOM 2920 C C . GLU A 1 360 ? 22.562 1.437 36.344 1 37.78 360 GLU A C 1
ATOM 2922 O O . GLU A 1 360 ? 23.016 1.222 35.219 1 37.78 360 GLU A O 1
ATOM 2927 N N . LYS A 1 361 ? 21.25 1.311 36.344 1 44.38 361 LYS A N 1
ATOM 2928 C CA . LYS A 1 361 ? 20.016 1.653 35.625 1 44.38 361 LYS A CA 1
ATOM 2929 C C . LYS A 1 361 ? 20.141 3.01 34.938 1 44.38 361 LYS A C 1
ATOM 2931 O O . LYS A 1 361 ? 19.156 3.713 34.75 1 44.38 361 LYS A O 1
ATOM 2936 N N . ASP A 1 362 ? 21.281 3.607 34.688 1 40.06 362 ASP A N 1
ATOM 2937 C CA . ASP A 1 362 ? 21.156 4.969 34.188 1 40.06 362 ASP A CA 1
ATOM 2938 C C . ASP A 1 362 ? 20.734 4.973 32.719 1 40.06 362 ASP A C 1
ATOM 2940 O O . ASP A 1 362 ? 21.109 4.09 31.938 1 40.06 362 ASP A O 1
ATOM 2944 N N . GLU A 1 363 ? 19.609 5.539 32.344 1 41.88 363 GLU A N 1
ATOM 2945 C CA . GLU A 1 363 ? 19.016 5.82 31.031 1 41.88 363 GLU A CA 1
ATOM 2946 C C . GLU A 1 363 ? 20.094 5.949 29.953 1 41.88 363 GLU A C 1
ATOM 2948 O O . GLU A 1 363 ? 19.922 5.484 28.828 1 41.88 363 GLU A O 1
ATOM 2953 N N . ASP A 1 364 ? 21.219 6.48 30.406 1 45.81 364 ASP A N 1
ATOM 2954 C CA . ASP A 1 364 ? 22.312 6.695 29.469 1 45.81 364 ASP A CA 1
ATOM 2955 C C . ASP A 1 364 ? 22.938 5.371 29.016 1 45.81 364 ASP A C 1
ATOM 2957 O O . ASP A 1 364 ? 23.281 5.203 27.859 1 45.81 364 ASP A O 1
ATOM 2961 N N . PHE A 1 365 ? 23.047 4.449 29.938 1 45.09 365 PHE A N 1
ATOM 2962 C CA . PHE A 1 365 ? 23.609 3.133 29.656 1 45.09 365 PHE A CA 1
ATOM 2963 C C . PHE A 1 365 ? 22.719 2.357 28.703 1 45.09 365 PHE A C 1
ATOM 2965 O O . PHE A 1 365 ? 23.203 1.745 27.75 1 45.09 365 PHE A O 1
ATOM 2972 N N . LEU A 1 366 ? 21.469 2.436 28.938 1 45.19 366 LEU A N 1
ATOM 2973 C CA . LEU A 1 366 ? 20.5 1.759 28.062 1 45.19 366 LEU A CA 1
ATOM 2974 C C . LEU A 1 366 ? 20.531 2.344 26.656 1 45.19 366 LEU A C 1
ATOM 2976 O O . LEU A 1 366 ? 20.5 1.605 25.672 1 45.19 366 LEU A O 1
ATOM 2980 N N . ASN A 1 367 ? 20.672 3.609 26.688 1 49.66 367 ASN A N 1
ATOM 2981 C CA . ASN A 1 367 ? 20.766 4.266 25.391 1 49.66 367 ASN A CA 1
ATOM 2982 C C . ASN A 1 367 ? 22.031 3.844 24.641 1 49.66 367 ASN A C 1
ATOM 2984 O O . ASN A 1 367 ? 21.969 3.574 23.438 1 49.66 367 ASN A O 1
ATOM 2988 N N . ASN A 1 368 ? 23.141 3.781 25.375 1 52.47 368 ASN A N 1
ATOM 2989 C CA . ASN A 1 368 ? 24.406 3.395 24.75 1 52.47 368 ASN A CA 1
ATOM 2990 C C . ASN A 1 368 ? 24.359 1.954 24.25 1 52.47 368 ASN A C 1
ATOM 2992 O O . ASN A 1 368 ? 24.891 1.647 23.172 1 52.47 368 ASN A O 1
ATOM 2996 N N . LYS A 1 369 ? 23.797 1.195 24.984 1 49.41 369 LYS A N 1
ATOM 2997 C CA . LYS A 1 369 ? 23.719 -0.211 24.609 1 49.41 369 LYS A CA 1
ATOM 2998 C C . LYS A 1 369 ? 22.766 -0.415 23.438 1 49.41 369 LYS A C 1
ATOM 3000 O O . LYS A 1 369 ? 23.016 -1.218 22.547 1 49.41 369 LYS A O 1
ATOM 3005 N N . ILE A 1 370 ? 21.703 0.249 23.5 1 50.19 370 ILE A N 1
ATOM 3006 C CA . ILE A 1 370 ? 20.797 0.191 22.359 1 50.19 370 ILE A CA 1
ATOM 3007 C C . ILE A 1 370 ? 21.531 0.618 21.094 1 50.19 370 ILE A C 1
ATOM 3009 O O . ILE A 1 370 ? 21.375 -0.002 20.047 1 50.19 370 ILE A O 1
ATOM 3013 N N . ILE A 1 371 ? 22.328 1.616 21.391 1 52.75 371 ILE A N 1
ATOM 3014 C CA . ILE A 1 371 ? 23.125 2.082 20.25 1 52.75 371 ILE A CA 1
ATOM 3015 C C . ILE A 1 371 ? 24.031 0.958 19.766 1 52.75 371 ILE A C 1
ATOM 3017 O O . ILE A 1 371 ? 24.156 0.739 18.547 1 52.75 371 ILE A O 1
ATOM 3021 N N . LYS A 1 372 ? 24.656 0.336 20.703 1 51 372 LYS A N 1
ATOM 3022 C CA . LYS A 1 372 ? 25.562 -0.745 20.328 1 51 372 LYS A CA 1
ATOM 3023 C C . LYS A 1 372 ? 24.812 -1.882 19.641 1 51 372 LYS A C 1
ATOM 3025 O O . LYS A 1 372 ? 25.297 -2.465 18.672 1 51 372 LYS A O 1
ATOM 3030 N N . ILE A 1 373 ? 23.703 -2.15 20.219 1 49.62 373 ILE A N 1
ATOM 3031 C CA . ILE A 1 373 ? 22.891 -3.25 19.703 1 49.62 373 ILE A CA 1
ATOM 3032 C C . ILE A 1 373 ? 22.375 -2.902 18.312 1 49.62 373 ILE A C 1
ATOM 3034 O O . ILE A 1 373 ? 22.312 -3.762 17.438 1 49.62 373 ILE A O 1
ATOM 3038 N N . THR A 1 374 ? 21.953 -1.74 18.234 1 48.44 374 THR A N 1
ATOM 3039 C CA . THR A 1 374 ? 21.344 -1.356 16.969 1 48.44 374 THR A CA 1
ATOM 3040 C C . THR A 1 374 ? 22.422 -1.107 15.914 1 48.44 374 THR A C 1
ATOM 3042 O O . THR A 1 374 ? 22.125 -0.92 14.734 1 48.44 374 THR A O 1
ATOM 3045 N N . LYS A 1 375 ? 23.594 -0.93 16.453 1 47.06 375 LYS A N 1
ATOM 3046 C CA . LYS A 1 375 ? 24.672 -0.712 15.5 1 47.06 375 LYS A CA 1
ATOM 3047 C C . LYS A 1 375 ? 24.656 -1.765 14.391 1 47.06 375 LYS A C 1
ATOM 3049 O O . LYS A 1 375 ? 24.953 -1.461 13.234 1 47.06 375 LYS A O 1
ATOM 3054 N N . ASN A 1 376 ? 24.359 -3.064 14.867 1 45.47 376 ASN A N 1
ATOM 3055 C CA . ASN A 1 376 ? 24.438 -4.137 13.875 1 45.47 376 ASN A CA 1
ATOM 3056 C C . ASN A 1 376 ? 23.062 -4.441 13.273 1 45.47 376 ASN A C 1
ATOM 3058 O O . ASN A 1 376 ? 22.891 -5.473 12.625 1 45.47 376 ASN A O 1
ATOM 3062 N N . LEU A 1 377 ? 22.219 -3.85 13.812 1 43.75 377 LEU A N 1
ATOM 3063 C CA . LEU A 1 377 ? 20.875 -4.191 13.383 1 43.75 377 LEU A CA 1
ATOM 3064 C C . LEU A 1 377 ? 20.688 -3.904 11.898 1 43.75 377 LEU A C 1
ATOM 3066 O O . LEU A 1 377 ? 19.719 -4.375 11.289 1 43.75 377 LEU A O 1
ATOM 3070 N N . TRP A 1 378 ? 21.188 -2.912 11.414 1 46.84 378 TRP A N 1
ATOM 3071 C CA . TRP A 1 378 ? 20.656 -2.562 10.109 1 46.84 378 TRP A CA 1
ATOM 3072 C C . TRP A 1 378 ? 21.188 -3.506 9.031 1 46.84 378 TRP A C 1
ATOM 3074 O O . TRP A 1 378 ? 22.375 -3.51 8.734 1 46.84 378 TRP A O 1
ATOM 3084 N N . PRO A 1 379 ? 20.484 -4.562 8.953 1 42.38 379 PRO A N 1
ATOM 3085 C CA . PRO A 1 379 ? 20.859 -5.543 7.93 1 42.38 379 PRO A CA 1
ATOM 3086 C C . PRO A 1 379 ? 21.531 -4.906 6.719 1 42.38 379 PRO A C 1
ATOM 3088 O O . PRO A 1 379 ? 22.438 -5.496 6.133 1 42.38 379 PRO A O 1
ATOM 3091 N N . THR A 1 380 ? 20.75 -3.971 6.172 1 39.56 380 THR A N 1
ATOM 3092 C CA . THR A 1 380 ? 21.297 -3.629 4.863 1 39.56 380 THR A CA 1
ATOM 3093 C C . THR A 1 380 ? 22.75 -3.162 4.984 1 39.56 380 THR A C 1
ATOM 3095 O O . THR A 1 380 ? 23.453 -3.037 3.982 1 39.56 380 THR A O 1
ATOM 3098 N N . SER A 1 381 ? 22.984 -2.736 6.148 1 35.94 381 SER A N 1
ATOM 3099 C CA . SER A 1 381 ? 24.312 -2.197 6.395 1 35.94 381 SER A CA 1
ATOM 3100 C C . SER A 1 381 ? 25.375 -3.303 6.398 1 35.94 381 SER A C 1
ATOM 3102 O O . SER A 1 381 ? 26.516 -3.07 6.02 1 35.94 381 SER A O 1
ATOM 3104 N N . TYR A 1 382 ? 25.016 -4.391 7.129 1 35.44 382 TYR A N 1
ATOM 3105 C CA . TYR A 1 382 ? 26.062 -5.414 7.172 1 35.44 382 TYR A CA 1
ATOM 3106 C C . TYR A 1 382 ? 26.359 -5.938 5.773 1 35.44 382 TYR A C 1
ATOM 3108 O O . TYR A 1 382 ? 27.484 -6.391 5.504 1 35.44 382 TYR A O 1
ATOM 3116 N N . CYS A 1 383 ? 25.344 -6.137 5.039 1 33.81 383 CYS A N 1
ATOM 3117 C CA . CYS A 1 383 ? 25.75 -6.695 3.754 1 33.81 383 CYS A CA 1
ATOM 3118 C C . CYS A 1 383 ? 26.938 -5.934 3.182 1 33.81 383 CYS A C 1
ATOM 3120 O O . CYS A 1 383 ? 27.641 -6.43 2.293 1 33.81 383 CYS A O 1
ATOM 3122 N N . LEU A 1 384 ? 26.953 -4.578 3.391 1 32.09 384 LEU A N 1
ATOM 3123 C CA . LEU A 1 384 ? 28 -3.812 2.729 1 32.09 384 LEU A CA 1
ATOM 3124 C C . LEU A 1 384 ? 29.297 -3.869 3.525 1 32.09 384 LEU A C 1
ATOM 3126 O O . LEU A 1 384 ? 30.297 -3.242 3.148 1 32.09 384 LEU A O 1
ATOM 3130 N N . LYS A 1 385 ? 29.203 -4.281 4.73 1 35.03 385 LYS A N 1
ATOM 3131 C CA . LYS A 1 385 ? 30.516 -4.336 5.359 1 35.03 385 LYS A CA 1
ATOM 3132 C C . LYS A 1 385 ? 31.391 -5.402 4.707 1 35.03 385 LYS A C 1
ATOM 3134 O O . LYS A 1 385 ? 30.938 -6.52 4.457 1 35.03 385 LYS A O 1
ATOM 3139 N N . LYS A 1 386 ? 32.344 -4.828 3.971 1 34.47 386 LYS A N 1
ATOM 3140 C CA . LYS A 1 386 ? 33.375 -5.656 3.344 1 34.47 386 LYS A CA 1
ATOM 3141 C C . LYS A 1 386 ? 33.656 -6.895 4.184 1 34.47 386 LYS A C 1
ATOM 3143 O O . LYS A 1 386 ? 33.969 -7.957 3.645 1 34.47 386 LYS A O 1
ATOM 3148 N N . LYS A 1 387 ? 34.312 -6.574 5.445 1 32.47 387 LYS A N 1
ATOM 3149 C CA . LYS A 1 387 ? 35.156 -7.648 5.953 1 32.47 387 LYS A CA 1
ATOM 3150 C C . LYS A 1 387 ? 34.312 -8.836 6.41 1 32.47 387 LYS A C 1
ATOM 3152 O O . LYS A 1 387 ? 33.969 -8.93 7.582 1 32.47 387 LYS A O 1
ATOM 3157 N N . ASN A 1 388 ? 33.469 -9.164 5.66 1 31.69 388 ASN A N 1
ATOM 3158 C CA . ASN A 1 388 ? 33.25 -10.562 6.043 1 31.69 388 ASN A CA 1
ATOM 3159 C C . ASN A 1 388 ? 34.531 -11.367 5.969 1 31.69 388 ASN A C 1
ATOM 3161 O O . ASN A 1 388 ? 35.062 -11.617 4.879 1 31.69 388 ASN A O 1
ATOM 3165 N N . LYS A 1 389 ? 35.625 -11.141 6.703 1 30.73 389 LYS A N 1
ATOM 3166 C CA . LYS A 1 389 ? 36.375 -12.391 6.789 1 30.73 389 LYS A CA 1
ATOM 3167 C C . LYS A 1 389 ? 35.438 -13.594 6.727 1 30.73 389 LYS A C 1
ATOM 3169 O O . LYS A 1 389 ? 34.5 -13.688 7.516 1 30.73 389 LYS A O 1
ATOM 3174 N N . ILE A 1 390 ? 35.188 -14.156 5.52 1 33.66 390 ILE A N 1
ATOM 3175 C CA . ILE A 1 390 ? 34.594 -15.469 5.293 1 33.66 390 ILE A CA 1
ATOM 3176 C C . ILE A 1 390 ? 34.438 -16.203 6.621 1 33.66 390 ILE A C 1
ATOM 3178 O O . ILE A 1 390 ? 33.531 -17.016 6.797 1 33.66 390 ILE A O 1
ATOM 3182 N N . GLY A 1 391 ? 35.406 -16.172 7.5 1 32.16 391 GLY A N 1
ATOM 3183 C CA . GLY A 1 391 ? 35.625 -17.062 8.617 1 32.16 391 GLY A CA 1
ATOM 3184 C C . GLY A 1 391 ? 34.812 -16.672 9.859 1 32.16 391 GLY A C 1
ATOM 3185 O O . GLY A 1 391 ? 34.875 -17.375 10.875 1 32.16 391 GLY A O 1
ATOM 3186 N N . GLU A 1 392 ? 34.906 -15.438 10.188 1 34.28 392 GLU A N 1
ATOM 3187 C CA . GLU A 1 392 ? 34.25 -15.469 11.492 1 34.28 392 GLU A CA 1
ATOM 3188 C C . GLU A 1 392 ? 32.75 -15.703 11.352 1 34.28 392 GLU A C 1
ATOM 3190 O O . GLU A 1 392 ? 32.062 -14.938 10.68 1 34.28 392 GLU A O 1
ATOM 3195 N N . LYS A 1 393 ? 32.219 -16.797 11.312 1 35.94 393 LYS A N 1
ATOM 3196 C CA . LYS A 1 393 ? 30.938 -17.422 11.648 1 35.94 393 LYS A CA 1
ATOM 3197 C C . LYS A 1 393 ? 30.109 -16.516 12.57 1 35.94 393 LYS A C 1
ATOM 3199 O O . LYS A 1 393 ? 30.031 -16.766 13.773 1 35.94 393 LYS A O 1
ATOM 3204 N N . GLY A 1 394 ? 30.297 -15.297 12.672 1 37.31 394 GLY A N 1
ATOM 3205 C CA . GLY A 1 394 ? 29.672 -14.727 13.859 1 37.31 394 GLY A CA 1
ATOM 3206 C C . GLY A 1 394 ? 28.156 -14.758 13.82 1 37.31 394 GLY A C 1
ATOM 3207 O O . GLY A 1 394 ? 27.547 -14.359 12.828 1 37.31 394 GLY A O 1
ATOM 3208 N N . ASP A 1 395 ? 27.484 -15.633 14.445 1 43.66 395 ASP A N 1
ATOM 3209 C CA . ASP A 1 395 ? 26.125 -15.906 14.93 1 43.66 395 ASP A CA 1
ATOM 3210 C C . ASP A 1 395 ? 25.312 -14.617 15.039 1 43.66 395 ASP A C 1
ATOM 3212 O O . ASP A 1 395 ? 24.109 -14.664 15.266 1 43.66 395 ASP A O 1
ATOM 3216 N N . ASP A 1 396 ? 25.984 -13.328 14.992 1 48.94 396 ASP A N 1
ATOM 3217 C CA . ASP A 1 396 ? 25.281 -12.133 15.43 1 48.94 396 ASP A CA 1
ATOM 3218 C C . ASP A 1 396 ? 24.672 -11.383 14.25 1 48.94 396 ASP A C 1
ATOM 3220 O O . ASP A 1 396 ? 24.188 -10.258 14.406 1 48.94 396 ASP A O 1
ATOM 3224 N N . MET A 1 397 ? 24.75 -12.062 12.961 1 58.38 397 MET A N 1
ATOM 3225 C CA . MET A 1 397 ? 24.219 -11.297 11.828 1 58.38 397 MET A CA 1
ATOM 3226 C C . MET A 1 397 ? 22.719 -11.531 11.664 1 58.38 397 MET A C 1
ATOM 3228 O O . MET A 1 397 ? 22.234 -12.648 11.867 1 58.38 397 MET A O 1
ATOM 3232 N N . MET A 1 398 ? 22.016 -10.406 11.336 1 72.88 398 MET A N 1
ATOM 3233 C CA . MET A 1 398 ? 20.578 -10.477 11.086 1 72.88 398 MET A CA 1
ATOM 3234 C C . MET A 1 398 ? 20.297 -11.172 9.758 1 72.88 398 MET A C 1
ATOM 3236 O O . MET A 1 398 ? 21.125 -11.125 8.836 1 72.88 398 MET A O 1
ATOM 3240 N N . GLU A 1 399 ? 19.359 -11.945 9.727 1 83 399 GLU A N 1
ATOM 3241 C CA . GLU A 1 399 ? 18.891 -12.547 8.477 1 83 399 GLU A CA 1
ATOM 3242 C C . GLU A 1 399 ? 18.609 -11.477 7.426 1 83 399 GLU A C 1
ATOM 3244 O O . GLU A 1 399 ? 18.188 -10.367 7.758 1 83 399 GLU A O 1
ATOM 3249 N N . ASN A 1 400 ? 19 -11.828 6.184 1 86.88 400 ASN A N 1
ATOM 3250 C CA . ASN A 1 400 ? 18.703 -10.93 5.074 1 86.88 400 ASN A CA 1
ATOM 3251 C C . ASN A 1 400 ? 17.922 -11.641 3.969 1 86.88 400 ASN A C 1
ATOM 3253 O O . ASN A 1 400 ? 17.578 -12.82 4.102 1 86.88 400 ASN A O 1
ATOM 3257 N N . ILE A 1 401 ? 17.594 -10.906 2.914 1 93.5 401 ILE A N 1
ATOM 3258 C CA . ILE A 1 401 ? 16.703 -11.453 1.887 1 93.5 401 ILE A CA 1
ATOM 3259 C C . ILE A 1 401 ? 17.516 -11.758 0.626 1 93.5 401 ILE A C 1
ATOM 3261 O O . ILE A 1 401 ? 18.266 -10.914 0.142 1 93.5 401 ILE A O 1
ATOM 3265 N N . ALA A 1 402 ? 17.422 -12.977 0.152 1 94 402 ALA A N 1
ATOM 3266 C CA . ALA A 1 402 ? 18.062 -13.359 -1.105 1 94 402 ALA A CA 1
ATOM 3267 C C . ALA A 1 402 ? 17.281 -12.82 -2.301 1 94 402 ALA A C 1
ATOM 3269 O O . ALA A 1 402 ? 17.844 -12.164 -3.174 1 94 402 ALA A O 1
ATOM 3270 N N . CYS A 1 403 ? 16.047 -13.078 -2.336 1 95.94 403 CYS A N 1
ATOM 3271 C CA . CYS A 1 403 ? 15.156 -12.578 -3.373 1 95.94 403 CYS A CA 1
ATOM 3272 C C . CYS A 1 403 ? 13.703 -12.648 -2.922 1 95.94 403 CYS A C 1
ATOM 3274 O O . CYS A 1 403 ? 13.383 -13.328 -1.942 1 95.94 403 CYS A O 1
ATOM 3276 N N . LEU A 1 404 ? 12.875 -11.836 -3.516 1 98.38 404 LEU A N 1
ATOM 3277 C CA . LEU A 1 404 ? 11.43 -11.891 -3.295 1 98.38 404 LEU A CA 1
ATOM 3278 C C . LEU A 1 404 ? 10.695 -12.297 -4.57 1 98.38 404 LEU A C 1
ATOM 3280 O O . LEU A 1 404 ? 10.867 -11.664 -5.613 1 98.38 404 LEU A O 1
ATOM 3284 N N . ILE A 1 405 ? 9.984 -13.414 -4.504 1 98.75 405 ILE A N 1
ATOM 3285 C CA . ILE A 1 405 ? 9.195 -13.938 -5.613 1 98.75 405 ILE A CA 1
ATOM 3286 C C . ILE A 1 405 ? 7.715 -13.648 -5.375 1 98.75 405 ILE A C 1
ATOM 3288 O O . ILE A 1 405 ? 7.121 -14.148 -4.418 1 98.75 405 ILE A O 1
ATOM 3292 N N . SER A 1 406 ? 7.109 -12.82 -6.195 1 98.69 406 SER A N 1
ATOM 3293 C CA . SER A 1 406 ? 5.695 -12.469 -6.094 1 98.69 406 SER A CA 1
ATOM 3294 C C . SER A 1 406 ? 4.875 -13.172 -7.172 1 98.69 406 SER A C 1
ATOM 3296 O O . SER A 1 406 ? 5.082 -12.945 -8.367 1 98.69 406 SER A O 1
ATOM 3298 N N . ILE A 1 407 ? 3.928 -14.031 -6.738 1 98.75 407 ILE A N 1
ATOM 3299 C CA . ILE A 1 407 ? 3.125 -14.828 -7.656 1 98.75 407 ILE A CA 1
ATOM 3300 C C . ILE A 1 407 ? 1.709 -14.266 -7.734 1 98.75 407 ILE A C 1
ATOM 3302 O O . ILE A 1 407 ? 1.022 -14.148 -6.719 1 98.75 407 ILE A O 1
ATOM 3306 N N . GLY A 1 408 ? 1.303 -13.922 -8.953 1 97.94 408 GLY A N 1
ATOM 3307 C CA . GLY A 1 408 ? -0.045 -13.422 -9.164 1 97.94 408 GLY A CA 1
ATOM 3308 C C . GLY A 1 408 ? -1.013 -14.484 -9.641 1 97.94 408 GLY A C 1
ATOM 3309 O O . GLY A 1 408 ? -0.604 -15.602 -9.961 1 97.94 408 GLY A O 1
ATOM 3310 N N . THR A 1 409 ? -2.309 -14.109 -9.648 1 96.62 409 THR A N 1
ATOM 3311 C CA . THR A 1 409 ? -3.35 -15.023 -10.109 1 96.62 409 THR A CA 1
ATOM 3312 C C . THR A 1 409 ? -3.885 -14.578 -11.469 1 96.62 409 THR A C 1
ATOM 3314 O O . THR A 1 409 ? -4.898 -15.102 -11.945 1 96.62 409 THR A O 1
ATOM 3317 N N . GLY A 1 410 ? -3.24 -13.609 -11.984 1 93.12 410 GLY A N 1
ATOM 3318 C CA . GLY A 1 410 ? -3.586 -13.141 -13.32 1 93.12 410 GLY A CA 1
ATOM 3319 C C . GLY A 1 410 ? -4.789 -12.219 -13.328 1 93.12 410 GLY A C 1
ATOM 3320 O O . GLY A 1 410 ? -5.133 -11.617 -12.305 1 93.12 410 GLY A O 1
ATOM 3321 N N . GLY A 1 411 ? -5.285 -11.953 -14.492 1 86.12 411 GLY A N 1
ATOM 3322 C CA . GLY A 1 411 ? -6.438 -11.102 -14.727 1 86.12 411 GLY A CA 1
ATOM 3323 C C . GLY A 1 411 ? -6.535 -10.617 -16.156 1 86.12 411 GLY A C 1
ATOM 3324 O O . GLY A 1 411 ? -5.617 -10.82 -16.953 1 86.12 411 GLY A O 1
ATOM 3325 N N . CYS A 1 412 ? -7.711 -10.156 -16.453 1 78.56 412 CYS A N 1
ATOM 3326 C CA . CYS A 1 412 ? -7.961 -9.656 -17.812 1 78.56 412 CYS A CA 1
ATOM 3327 C C . CYS A 1 412 ? -7.645 -8.172 -17.906 1 78.56 412 CYS A C 1
ATOM 3329 O O . CYS A 1 412 ? -8.117 -7.379 -17.094 1 78.56 412 CYS A O 1
ATOM 3331 N N . LYS A 1 413 ? -6.621 -7.762 -18.641 1 62.19 413 LYS A N 1
ATOM 3332 C CA . LYS A 1 413 ? -6.277 -6.352 -18.812 1 62.19 413 LYS A CA 1
ATOM 3333 C C . LYS A 1 413 ? -7.285 -5.648 -19.719 1 62.19 413 LYS A C 1
ATOM 3335 O O . LYS A 1 413 ? -7.293 -4.418 -19.797 1 62.19 413 LYS A O 1
ATOM 3340 N N . GLY A 1 414 ? -8.234 -6.277 -20.328 1 53.66 414 GLY A N 1
ATOM 3341 C CA . GLY A 1 414 ? -9.086 -5.719 -21.359 1 53.66 414 GLY A CA 1
ATOM 3342 C C . GLY A 1 414 ? -10.141 -4.777 -20.828 1 53.66 414 GLY A C 1
ATOM 3343 O O . GLY A 1 414 ? -10.352 -4.699 -19.609 1 53.66 414 GLY A O 1
ATOM 3344 N N . ASN A 1 415 ? -10.758 -3.836 -21.672 1 44 415 ASN A N 1
ATOM 3345 C CA . ASN A 1 415 ? -11.781 -2.799 -21.609 1 44 415 ASN A CA 1
ATOM 3346 C C . ASN A 1 415 ? -13.039 -3.299 -20.906 1 44 415 ASN A C 1
ATOM 3348 O O . ASN A 1 415 ? -13.68 -4.246 -21.359 1 44 415 ASN A O 1
ATOM 3352 N N . ILE A 1 416 ? -13.047 -3.369 -19.719 1 38.53 416 ILE A N 1
ATOM 3353 C CA . ILE A 1 416 ? -14.398 -3.547 -19.188 1 38.53 416 ILE A CA 1
ATOM 3354 C C . ILE A 1 416 ? -15.328 -2.496 -19.781 1 38.53 416 ILE A C 1
ATOM 3356 O O . ILE A 1 416 ? -15.062 -1.295 -19.688 1 38.53 416 ILE A O 1
ATOM 3360 N N . LYS A 1 417 ? -16.156 -2.822 -20.719 1 34.44 417 LYS A N 1
ATOM 3361 C CA . LYS A 1 417 ? -17.188 -1.863 -21.125 1 34.44 417 LYS A CA 1
ATOM 3362 C C . LYS A 1 417 ? -17.859 -1.247 -19.906 1 34.44 417 LYS A C 1
ATOM 3364 O O . LYS A 1 417 ? -18.641 -1.912 -19.219 1 34.44 417 LYS A O 1
ATOM 3369 N N . VAL A 1 418 ? -17.156 -0.517 -19.141 1 37.03 418 VAL A N 1
ATOM 3370 C CA . VAL A 1 418 ? -18 0.223 -18.203 1 37.03 418 VAL A CA 1
ATOM 3371 C C . VAL A 1 418 ? -19.078 0.974 -18.969 1 37.03 418 VAL A C 1
ATOM 3373 O O . VAL A 1 418 ? -18.812 1.545 -20.031 1 37.03 418 VAL A O 1
ATOM 3376 N N . PRO A 1 419 ? -20.328 0.812 -18.719 1 31.7 419 PRO A N 1
ATOM 3377 C CA . PRO A 1 419 ? -21.266 1.728 -19.359 1 31.7 419 PRO A CA 1
ATOM 3378 C C . PRO A 1 419 ? -20.797 3.178 -19.344 1 31.7 419 PRO A C 1
ATOM 3380 O O . PRO A 1 419 ? -20.016 3.562 -18.453 1 31.7 419 PRO A O 1
ATOM 3383 N N . GLU A 1 420 ? -20.797 3.84 -20.438 1 29.45 420 GLU A N 1
ATOM 3384 C CA . GLU A 1 420 ? -20.469 5.246 -20.656 1 29.45 420 GLU A CA 1
ATOM 3385 C C . GLU A 1 420 ? -20.766 6.082 -19.406 1 29.45 420 GLU A C 1
ATOM 3387 O O . GLU A 1 420 ? -21.891 6.062 -18.891 1 29.45 420 GLU A O 1
ATOM 3392 N N . THR A 1 421 ? -19.875 6.316 -18.719 1 34.31 421 THR A N 1
ATOM 3393 C CA . THR A 1 421 ? -19.938 7.285 -17.641 1 34.31 421 THR A CA 1
ATOM 3394 C C . THR A 1 421 ? -20.781 8.5 -18.047 1 34.31 421 THR A C 1
ATOM 3396 O O . THR A 1 421 ? -21.125 9.328 -17.203 1 34.31 421 THR A O 1
ATOM 3399 N N . ASN A 1 422 ? -20.875 8.766 -19.375 1 32.22 422 ASN A N 1
ATOM 3400 C CA . ASN A 1 422 ? -21.672 9.906 -19.797 1 32.22 422 ASN A CA 1
ATOM 3401 C C . ASN A 1 422 ? -23.125 9.758 -19.359 1 32.22 422 ASN A C 1
ATOM 3403 O O . ASN A 1 422 ? -23.891 10.719 -19.422 1 32.22 422 ASN A O 1
ATOM 3407 N N . GLN A 1 423 ? -23.703 8.578 -19.375 1 33.19 423 GLN A N 1
ATOM 3408 C CA . GLN A 1 423 ? -25.125 8.523 -19.047 1 33.19 423 GLN A CA 1
ATOM 3409 C C . GLN A 1 423 ? -25.375 8.883 -17.594 1 33.19 423 GLN A C 1
ATOM 3411 O O . GLN A 1 423 ? -26.5 9.188 -17.203 1 33.19 423 GLN A O 1
ATOM 3416 N N . TYR A 1 424 ? -24.359 8.609 -16.719 1 32.16 424 TYR A N 1
ATOM 3417 C CA . TYR A 1 424 ? -24.625 8.961 -15.328 1 32.16 424 TYR A CA 1
ATOM 3418 C C . TYR A 1 424 ? -24.578 10.469 -15.125 1 32.16 424 TYR A C 1
ATOM 3420 O O . TYR A 1 424 ? -25.266 11.016 -14.266 1 32.16 424 TYR A O 1
ATOM 3428 N N . LEU A 1 425 ? -23.609 11.125 -15.82 1 32.91 425 LEU A N 1
ATOM 3429 C CA . LEU A 1 425 ? -23.609 12.578 -15.711 1 32.91 425 LEU A CA 1
ATOM 3430 C C . LEU A 1 425 ? -24.734 13.188 -16.547 1 32.91 425 LEU A C 1
ATOM 3432 O O . LEU A 1 425 ? -25.094 14.352 -16.359 1 32.91 425 LEU A O 1
ATOM 3436 N N . GLN A 1 426 ? -25.062 12.562 -17.688 1 28.52 426 GLN A N 1
ATOM 3437 C CA . GLN A 1 426 ? -26.016 13.25 -18.547 1 28.52 426 GLN A CA 1
ATOM 3438 C C . GLN A 1 426 ? -27.438 13.07 -18.031 1 28.52 426 GLN A C 1
ATOM 3440 O O . GLN A 1 426 ? -28.391 13.547 -18.656 1 28.52 426 GLN A O 1
ATOM 3445 N N . GLN A 1 427 ? -27.656 12.102 -17.188 1 29.62 427 GLN A N 1
ATOM 3446 C CA . GLN A 1 427 ? -29.109 12.109 -17.031 1 29.62 427 GLN A CA 1
ATOM 3447 C C . GLN A 1 427 ? -29.578 13.367 -16.312 1 29.62 427 GLN A C 1
ATOM 3449 O O . GLN A 1 427 ? -29.781 13.359 -15.094 1 29.62 427 GLN A O 1
ATOM 3454 N N . SER A 1 428 ? -28.875 14.516 -16.562 1 27.69 428 SER A N 1
ATOM 3455 C CA . SER A 1 428 ? -29.734 15.641 -16.234 1 27.69 428 SER A CA 1
ATOM 3456 C C . SER A 1 428 ? -31.125 15.477 -16.828 1 27.69 428 SER A C 1
ATOM 3458 O O . SER A 1 428 ? -31.25 15.133 -18.016 1 27.69 428 SER A O 1
ATOM 3460 N N . PRO A 1 429 ? -32.094 15.094 -16.047 1 27.34 429 PRO A N 1
ATOM 3461 C CA . PRO A 1 429 ? -33.438 15.188 -16.656 1 27.34 429 PRO A CA 1
ATOM 3462 C C . PRO A 1 429 ? -33.562 16.375 -17.609 1 27.34 429 PRO A C 1
ATOM 3464 O O . PRO A 1 429 ? -33.25 17.516 -17.219 1 27.34 429 PRO A O 1
ATOM 3467 N N . THR A 1 430 ? -33.125 16.234 -18.797 1 25.86 430 THR A N 1
ATOM 3468 C CA . THR A 1 430 ? -33.625 17.188 -19.781 1 25.86 430 THR A CA 1
ATOM 3469 C C . THR A 1 430 ? -35.094 17.531 -19.516 1 25.86 430 THR A C 1
ATOM 3471 O O . THR A 1 430 ? -35.969 16.672 -19.656 1 25.86 430 THR A O 1
ATOM 3474 N N . THR A 1 431 ? -35.312 18.344 -18.422 1 25.67 431 THR A N 1
ATOM 3475 C CA . THR A 1 431 ? -36.594 19.078 -18.484 1 25.67 431 THR A CA 1
ATOM 3476 C C . THR A 1 431 ? -36.812 19.625 -19.891 1 25.67 431 THR A C 1
ATOM 3478 O O . THR A 1 431 ? -36.062 20.516 -20.344 1 25.67 431 THR A O 1
ATOM 3481 N N . THR A 1 432 ? -36.969 18.719 -20.844 1 21.7 432 THR A N 1
ATOM 3482 C CA . THR A 1 432 ? -37.531 19.203 -22.094 1 21.7 432 THR A CA 1
ATOM 3483 C C . THR A 1 432 ? -38.688 20.188 -21.812 1 21.7 432 THR A C 1
ATOM 3485 O O . THR A 1 432 ? -39.719 19.797 -21.281 1 21.7 432 THR A O 1
ATOM 3488 N N . ASN A 1 433 ? -38.219 21.391 -21.438 1 22.64 433 ASN A N 1
ATOM 3489 C CA . ASN A 1 433 ? -39.125 22.531 -21.562 1 22.64 433 ASN A CA 1
ATOM 3490 C C . ASN A 1 433 ? -39.812 22.562 -22.922 1 22.64 433 ASN A C 1
ATOM 3492 O O . ASN A 1 433 ? -39.188 22.859 -23.938 1 22.64 433 ASN A O 1
ATOM 3496 N N . ASN A 1 434 ? -40.5 21.438 -23.266 1 19.02 434 ASN A N 1
ATOM 3497 C CA . ASN A 1 434 ? -41.406 21.641 -24.375 1 19.02 434 ASN A CA 1
ATOM 3498 C C . ASN A 1 434 ? -42.156 22.984 -24.281 1 19.02 434 ASN A C 1
ATOM 3500 O O . ASN A 1 434 ? -42.562 23.375 -23.188 1 19.02 434 ASN A O 1
ATOM 3504 N N . LYS A 1 435 ? -41.844 23.781 -25.344 1 18.64 435 LYS A N 1
ATOM 3505 C CA . LYS A 1 435 ? -42.281 25.141 -25.688 1 18.64 435 LYS A CA 1
ATOM 3506 C C . LYS A 1 435 ? -43.812 25.25 -25.625 1 18.64 435 LYS A C 1
ATOM 3508 O O . LYS A 1 435 ? -44.375 26.266 -26 1 18.64 435 LYS A O 1
ATOM 3513 N N . ASN A 1 436 ? -44.562 24.094 -25.484 1 17.53 436 ASN A N 1
ATOM 3514 C CA . ASN A 1 436 ? -45.812 24.422 -26.141 1 17.53 436 ASN A CA 1
ATOM 3515 C C . ASN A 1 436 ? -46.531 25.562 -25.438 1 17.53 436 ASN A C 1
ATOM 3517 O O . ASN A 1 436 ? -46.844 25.484 -24.25 1 17.53 436 ASN A O 1
ATOM 3521 N N . ASN A 1 437 ? -46.281 26.766 -25.969 1 17.55 437 ASN A N 1
ATOM 3522 C CA . ASN A 1 437 ? -46.938 28.047 -25.719 1 17.55 437 ASN A CA 1
ATOM 3523 C C . ASN A 1 437 ? -48.438 27.953 -25.859 1 17.55 437 ASN A C 1
ATOM 3525 O O . ASN A 1 437 ? -49.094 28.859 -26.375 1 17.55 437 ASN A O 1
ATOM 3529 N N . LYS A 1 438 ? -49 26.734 -25.922 1 16.5 438 LYS A N 1
ATOM 3530 C CA . LYS A 1 438 ? -50.375 26.984 -26.359 1 16.5 438 LYS A CA 1
ATOM 3531 C C . LYS A 1 438 ? -51.031 28.078 -25.5 1 16.5 438 LYS A C 1
ATOM 3533 O O . LYS A 1 438 ? -50.719 28.203 -24.312 1 16.5 438 LYS A O 1
ATOM 3538 N N . ASN A 1 439 ? -51.844 28.812 -26.203 1 16.91 439 ASN A N 1
ATOM 3539 C CA . ASN A 1 439 ? -52.688 30 -26.094 1 16.91 439 ASN A CA 1
ATOM 3540 C C . ASN A 1 439 ? -53.562 29.984 -24.844 1 16.91 439 ASN A C 1
ATOM 3542 O O . ASN A 1 439 ? -53.719 28.922 -24.219 1 16.91 439 ASN A O 1
ATOM 3546 N N . ASN A 1 440 ? -54.531 30.891 -24.859 1 16.47 440 ASN A N 1
ATOM 3547 C CA . ASN A 1 440 ? -55.094 32 -24.109 1 16.47 440 ASN A CA 1
ATOM 3548 C C . ASN A 1 440 ? -56.188 31.516 -23.141 1 16.47 440 ASN A C 1
ATOM 3550 O O . ASN A 1 440 ? -56.219 31.969 -22 1 16.47 440 ASN A O 1
ATOM 3554 N N . ASN A 1 441 ? -57.219 30.781 -23.766 1 15.95 441 ASN A N 1
ATOM 3555 C CA . ASN A 1 441 ? -58.469 31.516 -23.531 1 15.95 441 ASN A CA 1
ATOM 3556 C C . ASN A 1 441 ? -59 31.266 -22.125 1 15.95 441 ASN A C 1
ATOM 3558 O O . ASN A 1 441 ? -59.344 32.219 -21.406 1 15.95 441 ASN A O 1
ATOM 3562 N N . ASN A 1 442 ? -59.656 30.047 -21.984 1 16.17 442 ASN A N 1
ATOM 3563 C CA . ASN A 1 442 ? -61.062 30.188 -21.625 1 16.17 442 ASN A CA 1
ATOM 3564 C C . ASN A 1 442 ? -61.25 30.469 -20.141 1 16.17 442 ASN A C 1
ATOM 3566 O O . ASN A 1 442 ? -60.312 30.25 -19.344 1 16.17 442 ASN A O 1
ATOM 3570 N N . ASN A 1 443 ? -62.5 30.109 -19.734 1 16.61 443 ASN A N 1
ATOM 3571 C CA . ASN A 1 443 ? -63.625 30.719 -19.016 1 16.61 443 ASN A CA 1
ATOM 3572 C C . ASN A 1 443 ? -63.469 30.531 -17.5 1 16.61 443 ASN A C 1
ATOM 3574 O O . ASN A 1 443 ? -63.5 31.516 -16.75 1 16.61 443 ASN A O 1
ATOM 3578 N N . ASP A 1 444 ? -64.188 29.531 -17.016 1 17.47 444 ASP A N 1
ATOM 3579 C CA . ASP A 1 444 ? -65.312 29.734 -16.125 1 17.47 444 ASP A CA 1
ATOM 3580 C C . ASP A 1 444 ? -64.875 29.672 -14.664 1 17.47 444 ASP A C 1
ATOM 3582 O O . ASP A 1 444 ? -63.844 29.141 -14.352 1 17.47 444 ASP A O 1
ATOM 3586 N N . ASN A 1 445 ? -65.875 29.953 -13.797 1 16.88 445 ASN A N 1
ATOM 3587 C CA . ASN A 1 445 ? -66.188 30.656 -12.547 1 16.88 445 ASN A CA 1
ATOM 3588 C C . ASN A 1 445 ? -65.75 29.812 -11.336 1 16.88 445 ASN A C 1
ATOM 3590 O O . ASN A 1 445 ? -65.188 30.344 -10.391 1 16.88 445 ASN A O 1
ATOM 3594 N N . ASN A 1 446 ? -66.188 28.484 -11.32 1 17.67 446 ASN A N 1
ATOM 3595 C CA . ASN A 1 446 ? -67 28.312 -10.125 1 17.67 446 ASN A CA 1
ATOM 3596 C C . ASN A 1 446 ? -66.188 28.062 -8.883 1 17.67 446 ASN A C 1
ATOM 3598 O O . ASN A 1 446 ? -65 27.641 -8.992 1 17.67 446 ASN A O 1
ATOM 3602 N N . ASP A 1 447 ? -66.75 28.312 -7.711 1 17.8 447 ASP A N 1
ATOM 3603 C CA . ASP A 1 447 ? -66.5 28.797 -6.352 1 17.8 447 ASP A CA 1
ATOM 3604 C C . ASP A 1 447 ? -65.875 27.703 -5.484 1 17.8 447 ASP A C 1
ATOM 3606 O O . ASP A 1 447 ? -65.25 28 -4.453 1 17.8 447 ASP A O 1
ATOM 3610 N N . SER A 1 448 ? -66.125 26.359 -5.891 1 18.14 448 SER A N 1
ATOM 3611 C CA . SER A 1 448 ? -66.562 25.688 -4.676 1 18.14 448 SER A CA 1
ATOM 3612 C C . SER A 1 448 ? -65.438 25.484 -3.701 1 18.14 448 SER A C 1
ATOM 3614 O O . SER A 1 448 ? -64.25 25.547 -4.094 1 18.14 448 SER A O 1
ATOM 3616 N N . ASN A 1 449 ? -65.75 25.109 -2.471 1 18.92 449 ASN A N 1
ATOM 3617 C CA . ASN A 1 449 ? -65.5 25.203 -1.043 1 18.92 449 ASN A CA 1
ATOM 3618 C C . ASN A 1 449 ? -64.375 24.203 -0.629 1 18.92 449 ASN A C 1
ATOM 3620 O O . ASN A 1 449 ? -64.25 23.922 0.56 1 18.92 449 ASN A O 1
ATOM 3624 N N . ASN A 1 450 ? -63.438 23.859 -1.632 1 17.36 450 ASN A N 1
ATOM 3625 C CA . ASN A 1 450 ? -62.812 22.594 -1.294 1 17.36 450 ASN A CA 1
ATOM 3626 C C . ASN A 1 450 ? -62.031 22.672 0.022 1 17.36 450 ASN A C 1
ATOM 3628 O O . ASN A 1 450 ? -61.344 23.672 0.276 1 17.36 450 ASN A O 1
ATOM 3632 N N . ILE A 1 451 ? -62.438 21.766 0.932 1 20.64 451 ILE A N 1
ATOM 3633 C CA . ILE A 1 451 ? -62.156 21.453 2.328 1 20.64 451 ILE A CA 1
ATOM 3634 C C . ILE A 1 451 ? -60.688 21.078 2.477 1 20.64 451 ILE A C 1
ATOM 3636 O O . ILE A 1 451 ? -60.188 20.203 1.757 1 20.64 451 ILE A O 1
ATOM 3640 N N . ASN A 1 452 ? -59.844 22 3.047 1 17.97 452 ASN A N 1
ATOM 3641 C CA . ASN A 1 452 ? -58.406 22.109 3.283 1 17.97 452 ASN A CA 1
ATOM 3642 C C . ASN A 1 452 ? -57.906 20.969 4.164 1 17.97 452 ASN A C 1
ATOM 3644 O O . ASN A 1 452 ? -57.719 21.156 5.367 1 17.97 452 ASN A O 1
ATOM 3648 N N . ASN A 1 453 ? -58.406 19.656 4.004 1 18.75 453 ASN A N 1
ATOM 3649 C CA . ASN A 1 453 ? -57.969 18.828 5.113 1 18.75 453 ASN A CA 1
ATOM 3650 C C . ASN A 1 453 ? -56.438 18.656 5.105 1 18.75 453 ASN A C 1
ATOM 3652 O O . ASN A 1 453 ? -55.875 18.203 4.109 1 18.75 453 ASN A O 1
ATOM 3656 N N . ASN A 1 454 ? -55.719 19.469 5.895 1 18.53 454 ASN A N 1
ATOM 3657 C CA . ASN A 1 454 ? -54.281 19.688 6.09 1 18.53 454 ASN A CA 1
ATOM 3658 C C . ASN A 1 454 ? -53.594 18.453 6.645 1 18.53 454 ASN A C 1
ATOM 3660 O O . ASN A 1 454 ? -53.5 18.281 7.863 1 18.53 454 ASN A O 1
ATOM 3664 N N . ASN A 1 455 ? -53.938 17.156 6.199 1 19.03 455 ASN A N 1
ATOM 3665 C CA . ASN A 1 455 ? -53.25 16.109 6.965 1 19.03 455 ASN A CA 1
ATOM 3666 C C . ASN A 1 455 ? -51.75 16.188 6.824 1 19.03 455 ASN A C 1
ATOM 3668 O O . ASN A 1 455 ? -51.219 16.234 5.707 1 19.03 455 ASN A O 1
ATOM 3672 N N . ASN A 1 456 ? -51 16.641 7.848 1 19.78 456 ASN A N 1
ATOM 3673 C CA . ASN A 1 456 ? -49.594 16.891 8.164 1 19.78 456 ASN A CA 1
ATOM 3674 C C . ASN A 1 456 ? -48.75 15.617 8.062 1 19.78 456 ASN A C 1
ATOM 3676 O O . ASN A 1 456 ? -48.625 14.891 9.047 1 19.78 456 ASN A O 1
ATOM 3680 N N . ASN A 1 457 ? -48.969 14.648 7.121 1 22.73 457 ASN A N 1
ATOM 3681 C CA . ASN A 1 457 ? -48.125 13.445 7.164 1 22.73 457 ASN A CA 1
ATOM 3682 C C . ASN A 1 457 ? -46.656 13.773 7.078 1 22.73 457 ASN A C 1
ATOM 3684 O O . ASN A 1 457 ? -46.219 14.578 6.238 1 22.73 457 ASN A O 1
ATOM 3688 N N . ASN A 1 458 ? -45.812 13.344 8.094 1 24.94 458 ASN A N 1
ATOM 3689 C CA . ASN A 1 458 ? -44.469 13.484 8.656 1 24.94 458 ASN A CA 1
ATOM 3690 C C . ASN A 1 458 ? -43.406 13.141 7.629 1 24.94 458 ASN A C 1
ATOM 3692 O O . ASN A 1 458 ? -43.562 12.219 6.832 1 24.94 458 ASN A O 1
ATOM 3696 N N . ASN A 1 459 ? -42.25 14.023 7.414 1 26.89 459 ASN A N 1
ATOM 3697 C CA . ASN A 1 459 ? -41.125 14.461 6.609 1 26.89 459 ASN A CA 1
ATOM 3698 C C . ASN A 1 459 ? -40 13.438 6.637 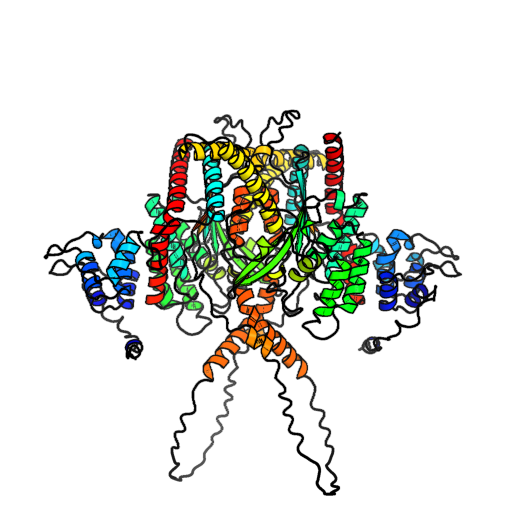1 26.89 459 ASN A C 1
ATOM 3700 O O . ASN A 1 459 ? -38.844 13.766 6.34 1 26.89 459 ASN A O 1
ATOM 3704 N N . ASN A 1 460 ? -40.219 12.18 7.109 1 29 460 ASN A N 1
ATOM 3705 C CA . ASN A 1 460 ? -39.062 11.297 7.234 1 29 460 ASN A CA 1
ATOM 3706 C C . ASN A 1 460 ? -38.5 10.914 5.871 1 29 460 ASN A C 1
ATOM 3708 O O . ASN A 1 460 ? -37.625 10.039 5.773 1 29 460 ASN A O 1
ATOM 3712 N N . GLU A 1 461 ? -39.125 11.266 4.773 1 30.3 461 GLU A N 1
ATOM 3713 C CA . GLU A 1 461 ? -38.812 10.805 3.42 1 30.3 461 GLU A CA 1
ATOM 3714 C C . GLU A 1 461 ? -37.5 11.398 2.904 1 30.3 461 GLU A C 1
ATOM 3716 O O . GLU A 1 461 ? -36.938 10.891 1.939 1 30.3 461 GLU A O 1
ATOM 3721 N N . PRO A 1 462 ? -37.156 12.617 3.398 1 35.47 462 PRO A N 1
ATOM 3722 C CA . PRO A 1 462 ? -36.094 13.273 2.613 1 35.47 462 PRO A CA 1
ATOM 3723 C C . PRO A 1 462 ? -34.719 12.633 2.812 1 35.47 462 PRO A C 1
ATOM 3725 O O . PRO A 1 462 ? -33.875 12.742 1.939 1 35.47 462 PRO A O 1
ATOM 3728 N N . HIS A 1 463 ? -34.469 12.031 3.982 1 39.06 463 HIS A N 1
ATOM 3729 C CA . HIS A 1 463 ? -33.125 11.539 4.289 1 39.06 463 HIS A CA 1
ATOM 3730 C C . HIS A 1 463 ? -32.812 10.281 3.477 1 39.06 463 HIS A C 1
ATOM 3732 O O . HIS A 1 463 ? -31.641 10.008 3.189 1 39.06 463 HIS A O 1
ATOM 3738 N N . LYS A 1 464 ? -33.812 9.445 3.215 1 35.19 464 LYS A N 1
ATOM 3739 C CA . LYS A 1 464 ? -33.625 8.242 2.408 1 35.19 464 LYS A CA 1
ATOM 3740 C C . LYS A 1 464 ? -33.375 8.586 0.945 1 35.19 464 LYS A C 1
ATOM 3742 O O . LYS A 1 464 ? -32.562 7.945 0.282 1 35.19 464 LYS A O 1
ATOM 3747 N N . LYS A 1 465 ? -34.062 9.57 0.407 1 40 465 LYS A N 1
ATOM 3748 C CA . LYS A 1 465 ? -33.906 9.93 -1 1 40 465 LYS A CA 1
ATOM 3749 C C . LYS A 1 465 ? -32.531 10.5 -1.284 1 40 465 LYS A C 1
ATOM 3751 O O . LYS A 1 465 ? -31.953 10.25 -2.346 1 40 465 LYS A O 1
ATOM 3756 N N . ASN A 1 466 ? -31.922 11.211 -0.329 1 41.81 466 ASN A N 1
ATOM 3757 C CA . ASN A 1 466 ? -30.594 11.828 -0.455 1 41.81 466 ASN A CA 1
ATOM 3758 C C . ASN A 1 466 ? -29.484 10.797 -0.334 1 41.81 466 ASN A C 1
ATOM 3760 O O . ASN A 1 466 ? -28.469 10.891 -1.027 1 41.81 466 ASN A O 1
ATOM 3764 N N . ILE A 1 467 ? -29.656 9.758 0.471 1 42.69 467 ILE A N 1
ATOM 3765 C CA . ILE A 1 467 ? -28.688 8.672 0.568 1 42.69 467 ILE A CA 1
ATOM 3766 C C . ILE A 1 467 ? -28.719 7.836 -0.709 1 42.69 467 ILE A C 1
ATOM 3768 O O . ILE A 1 467 ? -27.672 7.449 -1.235 1 42.69 467 ILE A O 1
ATOM 3772 N N . ILE A 1 468 ? -29.938 7.582 -1.173 1 41.88 468 ILE A N 1
ATOM 3773 C CA . ILE A 1 468 ? -30.094 6.832 -2.412 1 41.88 468 ILE A CA 1
ATOM 3774 C C . ILE A 1 468 ? -29.453 7.602 -3.566 1 41.88 468 ILE A C 1
ATOM 3776 O O . ILE A 1 468 ? -28.781 7.02 -4.41 1 41.88 468 ILE A O 1
ATOM 3780 N N . LYS A 1 469 ? -29.656 8.883 -3.592 1 47.75 469 LYS A N 1
ATOM 3781 C CA . LYS A 1 469 ? -29.062 9.688 -4.656 1 47.75 469 LYS A CA 1
ATOM 3782 C C . LYS A 1 469 ? -27.531 9.695 -4.555 1 47.75 469 LYS A C 1
ATOM 3784 O O . LYS A 1 469 ? -26.844 9.555 -5.559 1 47.75 469 LYS A O 1
ATOM 3789 N N . LYS A 1 470 ? -27.047 9.82 -3.301 1 50.59 470 LYS A N 1
ATOM 3790 C CA . LYS A 1 470 ? -25.609 9.75 -3.076 1 50.59 470 LYS A CA 1
ATOM 3791 C C . LYS A 1 470 ? -25.062 8.383 -3.475 1 50.59 470 LYS A C 1
ATOM 3793 O O . LYS A 1 470 ? -23.969 8.289 -4.055 1 50.59 470 LYS A O 1
ATOM 3798 N N . LEU A 1 471 ? -25.844 7.391 -3.178 1 49.75 471 LEU A N 1
ATOM 3799 C CA . LEU A 1 471 ? -25.469 6.031 -3.545 1 49.75 471 LEU A CA 1
ATOM 3800 C C . LEU A 1 471 ? -25.547 5.828 -5.055 1 49.75 471 LEU A C 1
ATOM 3802 O O . LEU A 1 471 ? -24.734 5.109 -5.637 1 49.75 471 LEU A O 1
ATOM 3806 N N . VAL A 1 472 ? -26.516 6.492 -5.641 1 48.31 472 VAL A N 1
ATOM 3807 C CA . VAL A 1 472 ? -26.656 6.418 -7.09 1 48.31 472 VAL A CA 1
ATOM 3808 C C . VAL A 1 472 ? -25.438 7.051 -7.77 1 48.31 472 VAL A C 1
ATOM 3810 O O . VAL A 1 472 ? -24.938 6.523 -8.758 1 48.31 472 VAL A O 1
ATOM 3813 N N . ASP A 1 473 ? -24.938 8.141 -7.141 1 56.22 473 ASP A N 1
ATOM 3814 C CA . ASP A 1 473 ? -23.797 8.844 -7.695 1 56.22 473 ASP A CA 1
ATOM 3815 C C . ASP A 1 473 ? -22.516 8.023 -7.52 1 56.22 473 ASP A C 1
ATOM 3817 O O . ASP A 1 473 ? -21.609 8.094 -8.352 1 56.22 473 ASP A O 1
ATOM 3821 N N . LEU A 1 474 ? -22.562 7.195 -6.5 1 62 474 LEU A N 1
ATOM 3822 C CA . LEU A 1 474 ? -21.375 6.375 -6.234 1 62 474 LEU A CA 1
ATOM 3823 C C . LEU A 1 474 ? -21.438 5.066 -7.016 1 62 474 LEU A C 1
ATOM 3825 O O . LEU A 1 474 ? -20.438 4.375 -7.16 1 62 474 LEU A O 1
ATOM 3829 N N . LYS A 1 475 ? -22.547 4.801 -7.582 1 61.91 475 LYS A N 1
ATOM 3830 C CA . LYS A 1 475 ? -22.719 3.541 -8.297 1 61.91 475 LYS A CA 1
ATOM 3831 C C . LYS A 1 475 ? -21.703 3.408 -9.43 1 61.91 475 LYS A C 1
ATOM 3833 O O . LYS A 1 475 ? -21.156 2.328 -9.648 1 61.91 475 LYS A O 1
ATOM 3838 N N . GLY A 1 476 ? -21.5 4.566 -10.031 1 65 476 GLY A N 1
ATOM 3839 C CA . GLY A 1 476 ? -20.578 4.516 -11.156 1 65 476 GLY A CA 1
ATOM 3840 C C . GLY A 1 476 ? -19.125 4.398 -10.727 1 65 476 GLY A C 1
ATOM 3841 O O . GLY A 1 476 ? -18.281 3.898 -11.484 1 65 476 GLY A O 1
ATOM 3842 N N . ILE A 1 477 ? -18.859 4.738 -9.438 1 75.44 477 ILE A N 1
ATOM 3843 C CA . ILE A 1 477 ? -17.453 4.82 -9.023 1 75.44 477 ILE A CA 1
ATOM 3844 C C . ILE A 1 477 ? -17.109 3.625 -8.141 1 75.44 477 ILE A C 1
ATOM 3846 O O . ILE A 1 477 ? -15.938 3.283 -7.98 1 75.44 477 ILE A O 1
ATOM 3850 N N . LEU A 1 478 ? -18.094 2.875 -7.797 1 78.62 478 LEU A N 1
ATOM 3851 C CA . LEU A 1 478 ? -17.906 1.804 -6.824 1 78.62 478 LEU A CA 1
ATOM 3852 C C . LEU A 1 478 ? -17.031 0.699 -7.398 1 78.62 478 LEU A C 1
ATOM 3854 O O . LEU A 1 478 ? -16.094 0.24 -6.738 1 78.62 478 LEU A O 1
ATOM 3858 N N . PRO A 1 479 ? -17.25 0.313 -8.633 1 76.12 479 PRO A N 1
ATOM 3859 C CA . PRO A 1 479 ? -16.375 -0.718 -9.188 1 76.12 479 PRO A CA 1
ATOM 3860 C C . PRO A 1 479 ? -14.914 -0.284 -9.242 1 76.12 479 PRO A C 1
ATOM 3862 O O . PRO A 1 479 ? -14.008 -1.107 -9.055 1 76.12 479 PRO A O 1
ATOM 3865 N N . LEU A 1 480 ? -14.758 0.97 -9.422 1 80.31 480 LEU A N 1
ATOM 3866 C CA . LEU A 1 480 ? -13.414 1.52 -9.445 1 80.31 480 LEU A CA 1
ATOM 3867 C C . LEU A 1 480 ? -12.758 1.414 -8.07 1 80.31 480 LEU A C 1
ATOM 3869 O O . LEU A 1 480 ? -11.586 1.051 -7.961 1 80.31 480 LEU A O 1
ATOM 3873 N N . PHE A 1 481 ? -13.547 1.663 -7.082 1 82.81 481 PHE A N 1
ATOM 3874 C CA . PHE A 1 481 ? -13.055 1.603 -5.707 1 82.81 481 PHE A CA 1
ATOM 3875 C C . PHE A 1 481 ? -12.711 0.171 -5.32 1 82.81 481 PHE A C 1
ATOM 3877 O O . PHE A 1 481 ? -11.664 -0.078 -4.715 1 82.81 481 PHE A O 1
ATOM 3884 N N . ILE A 1 482 ? -13.516 -0.724 -5.77 1 83.25 482 ILE A N 1
ATOM 3885 C CA . ILE A 1 482 ? -13.297 -2.125 -5.426 1 83.25 482 ILE A CA 1
ATOM 3886 C C . ILE A 1 482 ? -12.062 -2.648 -6.148 1 83.25 482 ILE A C 1
ATOM 3888 O O . ILE A 1 482 ? -11.25 -3.375 -5.562 1 83.25 482 ILE A O 1
ATOM 3892 N N . ARG A 1 483 ? -11.883 -2.23 -7.348 1 83.5 483 ARG A N 1
ATOM 3893 C CA . ARG A 1 483 ? -10.727 -2.65 -8.133 1 83.5 483 ARG A CA 1
ATOM 3894 C C . ARG A 1 483 ? -9.43 -2.156 -7.504 1 83.5 483 ARG A C 1
ATOM 3896 O O . ARG A 1 483 ? -8.445 -2.896 -7.434 1 83.5 483 ARG A O 1
ATOM 3903 N N . GLN A 1 484 ? -9.484 -0.944 -7.102 1 85.62 484 GLN A N 1
ATOM 3904 C CA . GLN A 1 484 ? -8.289 -0.393 -6.477 1 85.62 484 GLN A CA 1
ATOM 3905 C C . GLN A 1 484 ? -8.031 -1.03 -5.113 1 85.62 484 GLN A C 1
ATOM 3907 O O . GLN A 1 484 ? -6.891 -1.328 -4.766 1 85.62 484 GLN A O 1
ATOM 3912 N N . LEU A 1 485 ? -9.094 -1.228 -4.441 1 85.94 485 LEU A N 1
ATOM 3913 C CA . LEU A 1 485 ? -9.008 -1.79 -3.1 1 85.94 485 LEU A CA 1
ATOM 3914 C C . LEU A 1 485 ? -8.414 -3.191 -3.135 1 85.94 485 LEU A C 1
ATOM 3916 O O . LEU A 1 485 ? -7.676 -3.582 -2.225 1 85.94 485 LEU A O 1
ATOM 3920 N N . THR A 1 486 ? -8.695 -3.947 -4.199 1 86.5 486 THR A N 1
ATOM 3921 C CA . THR A 1 486 ? -8.281 -5.344 -4.27 1 86.5 486 THR A CA 1
ATOM 3922 C C . THR A 1 486 ? -7.191 -5.531 -5.32 1 86.5 486 THR A C 1
ATOM 3924 O O . THR A 1 486 ? -7.008 -6.633 -5.844 1 86.5 486 THR A O 1
ATOM 3927 N N . ALA A 1 487 ? -6.543 -4.461 -5.617 1 87.44 487 ALA A N 1
ATOM 3928 C CA . ALA A 1 487 ? -5.488 -4.543 -6.625 1 87.44 487 ALA A CA 1
ATOM 3929 C C . ALA A 1 487 ? -4.324 -5.402 -6.133 1 87.44 487 ALA A C 1
ATOM 3931 O O . ALA A 1 487 ? -3.867 -5.246 -4.996 1 87.44 487 ALA A O 1
ATOM 3932 N N . SER A 1 488 ? -3.936 -6.355 -6.977 1 92.12 488 SER A N 1
ATOM 3933 C CA . SER A 1 488 ? -2.768 -7.176 -6.664 1 92.12 488 SER A CA 1
ATOM 3934 C C . SER A 1 488 ? -1.596 -6.84 -7.578 1 92.12 488 SER A C 1
ATOM 3936 O O . SER A 1 488 ? -0.465 -7.262 -7.328 1 92.12 488 SER A O 1
ATOM 3938 N N . ASP A 1 489 ? -1.856 -6.113 -8.578 1 91.25 489 ASP A N 1
ATOM 3939 C CA . ASP A 1 489 ? -0.833 -5.625 -9.492 1 91.25 489 ASP A CA 1
ATOM 3940 C C . ASP A 1 489 ? -0.79 -4.098 -9.508 1 91.25 489 ASP A C 1
ATOM 3942 O O . ASP A 1 489 ? -1.487 -3.445 -8.734 1 91.25 489 ASP A O 1
ATOM 3946 N N . GLY A 1 490 ? 0.044 -3.477 -10.305 1 88.25 490 GLY A N 1
ATOM 3947 C CA . GLY A 1 490 ? 0.168 -2.029 -10.312 1 88.25 490 GLY A CA 1
ATOM 3948 C C . GLY A 1 490 ? 0.976 -1.495 -9.141 1 88.25 490 GLY A C 1
ATOM 3949 O O . GLY A 1 490 ? 2.137 -1.868 -8.961 1 88.25 490 GLY A O 1
ATOM 3950 N N . LEU A 1 491 ? 0.271 -0.809 -8.258 1 90.38 491 LEU A N 1
ATOM 3951 C CA . LEU A 1 491 ? 0.945 -0.072 -7.195 1 90.38 491 LEU A CA 1
ATOM 3952 C C . LEU A 1 491 ? 1.614 -1.027 -6.215 1 90.38 491 LEU A C 1
ATOM 3954 O O . LEU A 1 491 ? 2.768 -0.819 -5.828 1 90.38 491 LEU A O 1
ATOM 3958 N N . PRO A 1 492 ? 0.876 -2.131 -5.797 1 93.62 492 PRO A N 1
ATOM 3959 C CA . PRO A 1 492 ? 1.536 -3.037 -4.855 1 93.62 492 PRO A CA 1
ATOM 3960 C C . PRO A 1 492 ? 2.85 -3.598 -5.398 1 93.62 492 PRO A C 1
ATOM 3962 O O . PRO A 1 492 ? 3.818 -3.744 -4.648 1 93.62 492 PRO A O 1
ATOM 3965 N N . VAL A 1 493 ? 2.902 -3.857 -6.703 1 95.44 493 VAL A N 1
ATOM 3966 C CA . VAL A 1 493 ? 4.098 -4.41 -7.332 1 95.44 493 VAL A CA 1
ATOM 3967 C C . VAL A 1 493 ? 5.176 -3.334 -7.43 1 95.44 493 VAL A C 1
ATOM 3969 O O . VAL A 1 493 ? 6.348 -3.592 -7.137 1 95.44 493 VAL A O 1
ATOM 3972 N N . GLU A 1 494 ? 4.793 -2.123 -7.801 1 92.5 494 GLU A N 1
ATOM 3973 C CA . GLU A 1 494 ? 5.746 -1.022 -7.918 1 92.5 494 GLU A CA 1
ATOM 3974 C C . GLU A 1 494 ? 6.391 -0.705 -6.574 1 92.5 494 GLU A C 1
ATOM 3976 O O . GLU A 1 494 ? 7.605 -0.511 -6.492 1 92.5 494 GLU A O 1
ATOM 3981 N N . ARG A 1 495 ? 5.586 -0.644 -5.543 1 95.25 495 ARG A N 1
ATOM 3982 C CA . ARG A 1 495 ? 6.07 -0.354 -4.195 1 95.25 495 ARG A CA 1
ATOM 3983 C C . ARG A 1 495 ? 7.004 -1.453 -3.699 1 95.25 495 ARG A C 1
ATOM 3985 O O . ARG A 1 495 ? 8.086 -1.17 -3.191 1 95.25 495 ARG A O 1
ATOM 3992 N N . ALA A 1 496 ? 6.566 -2.74 -3.881 1 97.25 496 ALA A N 1
ATOM 3993 C CA . ALA A 1 496 ? 7.371 -3.869 -3.418 1 97.25 496 ALA A CA 1
ATOM 3994 C C . ALA A 1 496 ? 8.695 -3.943 -4.172 1 97.25 496 ALA A C 1
ATOM 3996 O O . ALA A 1 496 ? 9.742 -4.184 -3.572 1 97.25 496 ALA A O 1
ATOM 3997 N N . ARG A 1 497 ? 8.656 -3.721 -5.469 1 95 497 ARG A N 1
ATOM 3998 C CA . ARG A 1 497 ? 9.859 -3.748 -6.289 1 95 497 ARG A CA 1
ATOM 3999 C C . ARG A 1 497 ? 10.836 -2.658 -5.867 1 95 497 ARG A C 1
ATOM 4001 O O . ARG A 1 497 ? 12.031 -2.916 -5.703 1 95 497 ARG A O 1
ATOM 4008 N N . ALA A 1 498 ? 10.305 -1.445 -5.707 1 92.62 498 ALA A N 1
ATOM 4009 C CA . ALA A 1 498 ? 11.156 -0.33 -5.301 1 92.62 498 ALA A CA 1
ATOM 4010 C C . ALA A 1 498 ? 11.789 -0.59 -3.936 1 92.62 498 ALA A C 1
ATOM 4012 O O . ALA A 1 498 ? 12.961 -0.279 -3.717 1 92.62 498 ALA A O 1
ATOM 4013 N N . TRP A 1 499 ? 10.984 -1.134 -2.998 1 94.25 499 TRP A N 1
ATOM 4014 C CA . TRP A 1 499 ? 11.508 -1.481 -1.679 1 94.25 499 TRP A CA 1
ATOM 4015 C C . TRP A 1 499 ? 12.617 -2.516 -1.787 1 94.25 499 TRP A C 1
ATOM 4017 O O . TRP A 1 499 ? 13.711 -2.318 -1.251 1 94.25 499 TRP A O 1
ATOM 4027 N N . CYS A 1 500 ? 12.398 -3.549 -2.549 1 93.75 500 CYS A N 1
ATOM 4028 C CA . CYS A 1 500 ? 13.406 -4.59 -2.732 1 93.75 500 CYS A CA 1
ATOM 4029 C C . CYS A 1 500 ? 14.68 -4.023 -3.346 1 93.75 500 CYS A C 1
ATOM 4031 O O . CYS A 1 500 ? 15.773 -4.25 -2.834 1 93.75 500 CYS A O 1
ATOM 4033 N N . HIS A 1 501 ? 14.484 -3.24 -4.398 1 88.56 501 HIS A N 1
ATOM 4034 C CA . HIS A 1 501 ? 15.633 -2.682 -5.09 1 88.56 501 HIS A CA 1
ATOM 4035 C C . HIS A 1 501 ? 16.422 -1.741 -4.18 1 88.56 501 HIS A C 1
ATOM 4037 O O . HIS A 1 501 ? 17.656 -1.68 -4.258 1 88.56 501 HIS A O 1
ATOM 4043 N N . SER A 1 502 ? 15.703 -1.03 -3.326 1 87.75 502 SER A N 1
ATOM 4044 C CA . SER A 1 502 ? 16.359 -0.069 -2.441 1 87.75 502 SER A CA 1
ATOM 4045 C C . SER A 1 502 ? 17.266 -0.77 -1.438 1 87.75 502 SER A C 1
ATOM 4047 O O . SER A 1 502 ? 18.188 -0.16 -0.902 1 87.75 502 SER A O 1
ATOM 4049 N N . ILE A 1 503 ? 17.031 -2.066 -1.185 1 86.81 503 ILE A N 1
ATOM 4050 C CA . ILE A 1 503 ? 17.859 -2.797 -0.23 1 86.81 503 ILE A CA 1
ATOM 4051 C C . ILE A 1 503 ? 18.734 -3.812 -0.97 1 86.81 503 ILE A C 1
ATOM 4053 O O . ILE A 1 503 ? 19.281 -4.734 -0.357 1 86.81 503 ILE A O 1
ATOM 4057 N N . GLY A 1 504 ? 18.734 -3.738 -2.283 1 84 504 GLY A N 1
ATOM 4058 C CA . GLY A 1 504 ? 19.594 -4.594 -3.09 1 84 504 GLY A CA 1
ATOM 4059 C C . GLY A 1 504 ? 19.062 -6.012 -3.225 1 84 504 GLY A C 1
ATOM 4060 O O . GLY A 1 504 ? 19.844 -6.969 -3.256 1 84 504 GLY A O 1
ATOM 4061 N N . VAL A 1 505 ? 17.859 -6.18 -3.203 1 91.62 505 VAL A N 1
ATOM 4062 C CA . VAL A 1 505 ? 17.203 -7.484 -3.32 1 91.62 505 VAL A CA 1
ATOM 4063 C C . VAL A 1 505 ? 16.484 -7.582 -4.656 1 91.62 505 VAL A C 1
ATOM 4065 O O . VAL A 1 505 ? 15.703 -6.695 -5.016 1 91.62 505 VAL A O 1
ATOM 4068 N N . PRO A 1 506 ? 16.828 -8.633 -5.445 1 92.94 506 PRO A N 1
ATOM 4069 C CA . PRO A 1 506 ? 16.062 -8.805 -6.684 1 92.94 506 PRO A CA 1
ATOM 4070 C C . PRO A 1 506 ? 14.586 -9.125 -6.426 1 92.94 506 PRO A C 1
ATOM 4072 O O . PRO A 1 506 ? 14.258 -9.844 -5.477 1 92.94 506 PRO A O 1
ATOM 4075 N N . TYR A 1 507 ? 13.789 -8.602 -7.289 1 96.56 507 TYR A N 1
ATOM 4076 C CA . TYR A 1 507 ? 12.344 -8.781 -7.199 1 96.56 507 TYR A CA 1
ATOM 4077 C C . TYR A 1 507 ? 11.789 -9.414 -8.469 1 96.56 507 TYR A C 1
ATOM 4079 O O . TYR A 1 507 ? 12.016 -8.906 -9.57 1 96.56 507 TYR A O 1
ATOM 4087 N N . PHE A 1 508 ? 11.039 -10.539 -8.336 1 97.31 508 PHE A N 1
ATOM 4088 C CA . PHE A 1 508 ? 10.422 -11.227 -9.469 1 97.31 508 PHE A CA 1
ATOM 4089 C C . PHE A 1 508 ? 8.906 -11.234 -9.344 1 97.31 508 PHE A C 1
ATOM 4091 O O . PHE A 1 508 ? 8.367 -11.633 -8.305 1 97.31 508 PHE A O 1
ATOM 4098 N N . ARG A 1 509 ? 8.242 -10.742 -10.336 1 97.19 509 ARG A N 1
ATOM 4099 C CA . ARG A 1 509 ? 6.781 -10.766 -10.406 1 97.19 509 ARG A CA 1
ATOM 4100 C C . ARG A 1 509 ? 6.301 -11.664 -11.539 1 97.19 509 ARG A C 1
ATOM 4102 O O . ARG A 1 509 ? 6.668 -11.453 -12.703 1 97.19 509 ARG A O 1
ATOM 4109 N N . PHE A 1 510 ? 5.559 -12.688 -11.242 1 97.44 510 PHE A N 1
ATOM 4110 C CA . PHE A 1 510 ? 4.977 -13.562 -12.25 1 97.44 510 PHE A CA 1
ATOM 4111 C C . PHE A 1 510 ? 3.455 -13.508 -12.203 1 97.44 510 PHE A C 1
ATOM 4113 O O . PHE A 1 510 ? 2.846 -13.953 -11.227 1 97.44 510 PHE A O 1
ATOM 4120 N N . THR A 1 511 ? 2.811 -12.977 -13.133 1 96.06 511 THR A N 1
ATOM 4121 C CA . THR A 1 511 ? 1.359 -12.93 -13.266 1 96.06 511 THR A CA 1
ATOM 4122 C C . THR A 1 511 ? 0.952 -12.93 -14.734 1 96.06 511 THR A C 1
ATOM 4124 O O . THR A 1 511 ? 1.529 -12.195 -15.547 1 96.06 511 THR A O 1
ATOM 4127 N N . SER A 1 512 ? 0.046 -13.742 -15.133 1 94.19 512 SER A N 1
ATOM 4128 C CA . SER A 1 512 ? -0.364 -13.883 -16.531 1 94.19 512 SER A CA 1
ATOM 4129 C C . SER A 1 512 ? -1.517 -12.945 -16.859 1 94.19 512 SER A C 1
ATOM 4131 O O . SER A 1 512 ? -2.273 -12.539 -15.977 1 94.19 512 SER A O 1
ATOM 4133 N N . SER A 1 513 ? -1.53 -12.609 -18.125 1 91.19 513 SER A N 1
ATOM 4134 C CA . SER A 1 513 ? -2.699 -11.914 -18.672 1 91.19 513 SER A CA 1
ATOM 4135 C C . SER A 1 513 ? -3.688 -12.898 -19.281 1 91.19 513 SER A C 1
ATOM 4137 O O . SER A 1 513 ? -3.293 -13.797 -20.031 1 91.19 513 SER A O 1
ATOM 4139 N N . HIS A 1 514 ? -4.945 -12.672 -19.016 1 93.25 514 HIS A N 1
ATOM 4140 C CA . HIS A 1 514 ? -5.953 -13.602 -19.5 1 93.25 514 HIS A CA 1
ATOM 4141 C C . HIS A 1 514 ? -6.844 -12.953 -20.547 1 93.25 514 HIS A C 1
ATOM 4143 O O . HIS A 1 514 ? -7.125 -11.75 -20.469 1 93.25 514 HIS A O 1
ATOM 4149 N N . THR A 1 515 ? -7.312 -13.672 -21.438 1 90.44 515 THR A N 1
ATOM 4150 C CA . THR A 1 515 ? -8.164 -13.18 -22.516 1 90.44 515 THR A CA 1
ATOM 4151 C C . THR A 1 515 ? -9.617 -13.086 -22.062 1 90.44 515 THR A C 1
ATOM 4153 O O . THR A 1 515 ? -10.406 -12.336 -22.641 1 90.44 515 THR A O 1
ATOM 4156 N N . THR A 1 516 ? -9.898 -13.906 -21.109 1 87.06 516 THR A N 1
ATOM 4157 C CA . THR A 1 516 ? -11.266 -13.914 -20.609 1 87.06 516 THR A CA 1
ATOM 4158 C C . THR A 1 516 ? -11.297 -13.516 -19.125 1 87.06 516 THR A C 1
ATOM 4160 O O . THR A 1 516 ? -10.406 -13.891 -18.359 1 87.06 516 THR A O 1
ATOM 4163 N N . ARG A 1 517 ? -12.352 -12.75 -18.859 1 85 517 ARG A N 1
ATOM 4164 C CA . ARG A 1 517 ? -12.516 -12.344 -17.469 1 85 517 ARG A CA 1
ATOM 4165 C C . ARG A 1 517 ? -13.211 -13.422 -16.656 1 85 517 ARG A C 1
ATOM 4167 O O . ARG A 1 517 ? -14.32 -13.852 -17 1 85 517 ARG A O 1
ATOM 4174 N N . LEU A 1 518 ? -12.539 -13.883 -15.688 1 87 518 LEU A N 1
ATOM 4175 C CA . LEU A 1 518 ? -13.117 -14.867 -14.781 1 87 518 LEU A CA 1
ATOM 4176 C C . LEU A 1 518 ? -13.438 -14.234 -13.43 1 87 518 LEU A C 1
ATOM 4178 O O . LEU A 1 518 ? -12.617 -13.508 -12.867 1 87 518 LEU A O 1
ATOM 4182 N N . LYS A 1 519 ? -14.609 -14.5 -12.992 1 83.44 519 LYS A N 1
ATOM 4183 C CA . LYS A 1 519 ? -14.969 -14.102 -11.633 1 83.44 519 LYS A CA 1
ATOM 4184 C C . LYS A 1 519 ? -14.305 -15.008 -10.602 1 83.44 519 LYS A C 1
ATOM 4186 O O . LYS A 1 519 ? -13.789 -16.078 -10.945 1 83.44 519 LYS A O 1
ATOM 4191 N N . LEU A 1 520 ? -14.383 -14.594 -9.406 1 82.81 520 LEU A N 1
ATOM 4192 C CA . LEU A 1 520 ? -13.758 -15.336 -8.312 1 82.81 520 LEU A CA 1
ATOM 4193 C C . LEU A 1 520 ? -14.383 -16.719 -8.164 1 82.81 520 LEU A C 1
ATOM 4195 O O . LEU A 1 520 ? -13.711 -17.672 -7.75 1 82.81 520 LEU A O 1
ATOM 4199 N N . ASP A 1 521 ? -15.719 -16.781 -8.5 1 82.38 521 ASP A N 1
ATOM 4200 C CA . ASP A 1 521 ? -16.453 -18.016 -8.25 1 82.38 521 ASP A CA 1
ATOM 4201 C C . ASP A 1 521 ? -16.875 -18.688 -9.562 1 82.38 521 ASP A C 1
ATOM 4203 O O . ASP A 1 521 ? -17.859 -19.406 -9.602 1 82.38 521 ASP A O 1
ATOM 4207 N N . ASP A 1 522 ? -16.141 -18.375 -10.602 1 85.38 522 ASP A N 1
ATOM 4208 C CA . ASP A 1 522 ? -16.5 -19 -11.867 1 85.38 522 ASP A CA 1
ATOM 4209 C C . ASP A 1 522 ? -16.328 -20.516 -11.797 1 85.38 522 ASP A C 1
ATOM 4211 O O . ASP A 1 522 ? -15.328 -21.016 -11.289 1 85.38 522 ASP A O 1
ATOM 4215 N N . SER A 1 523 ? -17.359 -21.203 -12.305 1 85.44 523 SER A N 1
ATOM 4216 C CA . SER A 1 523 ? -17.312 -22.672 -12.258 1 85.44 523 SER A CA 1
ATOM 4217 C C . SER A 1 523 ? -17.422 -23.266 -13.656 1 85.44 523 SER A C 1
ATOM 4219 O O . SER A 1 523 ? -17.516 -24.484 -13.812 1 85.44 523 SER A O 1
ATOM 4221 N N . ASN A 1 524 ? -17.375 -22.391 -14.625 1 90 524 ASN A N 1
ATOM 4222 C CA . ASN A 1 524 ? -17.406 -22.875 -16 1 90 524 ASN A CA 1
ATOM 4223 C C . ASN A 1 524 ? -16.062 -23.453 -16.438 1 90 524 ASN A C 1
ATOM 4225 O O . ASN A 1 524 ? -15.078 -22.734 -16.547 1 90 524 ASN A O 1
ATOM 4229 N N . ASP A 1 525 ? -16.125 -24.719 -16.859 1 93.19 525 ASP A N 1
ATOM 4230 C CA . ASP A 1 525 ? -14.891 -25.438 -17.156 1 93.19 525 ASP A CA 1
ATOM 4231 C C . ASP A 1 525 ? -14.203 -24.844 -18.391 1 93.19 525 ASP A C 1
ATOM 4233 O O . ASP A 1 525 ? -12.977 -24.75 -18.438 1 93.19 525 ASP A O 1
ATOM 4237 N N . ALA A 1 526 ? -14.969 -24.5 -19.344 1 93.38 526 ALA A N 1
ATOM 4238 C CA . ALA A 1 526 ? -14.375 -23.953 -20.562 1 93.38 526 ALA A CA 1
ATOM 4239 C C . ALA A 1 526 ? -13.609 -22.672 -20.266 1 93.38 526 ALA A C 1
ATOM 4241 O O . ALA A 1 526 ? -12.492 -22.484 -20.766 1 93.38 526 ALA A O 1
ATOM 4242 N N . SER A 1 527 ? -14.188 -21.828 -19.422 1 93.69 527 SER A N 1
ATOM 4243 C CA . SER A 1 527 ? -13.547 -20.562 -19.078 1 93.69 527 SER A CA 1
ATOM 4244 C C . SER A 1 527 ? -12.312 -20.797 -18.203 1 93.69 527 SER A C 1
ATOM 4246 O O . SER A 1 527 ? -11.305 -20.094 -18.359 1 93.69 527 SER A O 1
ATOM 4248 N N . ILE A 1 528 ? -12.43 -21.719 -17.359 1 95.25 528 ILE A N 1
ATOM 4249 C CA . ILE A 1 528 ? -11.32 -22.047 -16.484 1 95.25 528 ILE A CA 1
ATOM 4250 C C . ILE A 1 528 ? -10.156 -22.594 -17.297 1 95.25 528 ILE A C 1
ATOM 4252 O O . ILE A 1 528 ? -9 -22.203 -17.094 1 95.25 528 ILE A O 1
ATOM 4256 N N . ILE A 1 529 ? -10.477 -23.453 -18.25 1 96.56 529 ILE A N 1
ATOM 4257 C CA . ILE A 1 529 ? -9.453 -24.047 -19.094 1 96.56 529 ILE A CA 1
ATOM 4258 C C . ILE A 1 529 ? -8.797 -22.969 -19.953 1 96.56 529 ILE A C 1
ATOM 4260 O O . ILE A 1 529 ? -7.582 -22.969 -20.156 1 96.56 529 ILE A O 1
ATOM 4264 N N . GLN A 1 530 ? -9.562 -22.078 -20.391 1 95.94 530 GLN A N 1
ATOM 4265 C CA . GLN A 1 530 ? -9 -20.984 -21.188 1 95.94 530 GLN A CA 1
ATOM 4266 C C . GLN A 1 530 ? -8.023 -20.156 -20.344 1 95.94 530 GLN A C 1
ATOM 4268 O O . GLN A 1 530 ? -6.957 -19.781 -20.828 1 95.94 530 GLN A O 1
ATOM 4273 N N . MET A 1 531 ? -8.383 -19.875 -19.156 1 96.12 531 MET A N 1
ATOM 4274 C CA . MET A 1 531 ? -7.488 -19.141 -18.266 1 96.12 531 MET A CA 1
ATOM 4275 C C . MET A 1 531 ? -6.191 -19.906 -18.031 1 96.12 531 MET A C 1
ATOM 4277 O O . MET A 1 531 ? -5.105 -19.312 -18.078 1 96.12 531 MET A O 1
ATOM 4281 N N . MET A 1 532 ? -6.344 -21.172 -17.797 1 97.69 532 MET A N 1
ATOM 4282 C CA . MET A 1 532 ? -5.164 -22.016 -17.594 1 97.69 532 MET A CA 1
ATOM 4283 C C . MET A 1 532 ? -4.289 -22.016 -18.844 1 97.69 532 MET A C 1
ATOM 4285 O O . MET A 1 532 ? -3.061 -22 -18.75 1 97.69 532 MET A O 1
ATOM 4289 N N . TRP A 1 533 ? -4.961 -22.078 -19.953 1 97.81 533 TRP A N 1
ATOM 4290 C CA . TRP A 1 533 ? -4.234 -22.062 -21.219 1 97.81 533 TRP A CA 1
ATOM 4291 C C . TRP A 1 533 ? -3.463 -20.766 -21.406 1 97.81 533 TRP A C 1
ATOM 4293 O O . TRP A 1 533 ? -2.283 -20.781 -21.766 1 97.81 533 TRP A O 1
ATOM 4303 N N . ASP A 1 534 ? -4.117 -19.656 -21.156 1 97.12 534 ASP A N 1
ATOM 4304 C CA . ASP A 1 534 ? -3.465 -18.359 -21.266 1 97.12 534 ASP A CA 1
ATOM 4305 C C . ASP A 1 534 ? -2.234 -18.297 -20.359 1 97.12 534 ASP A C 1
ATOM 4307 O O . ASP A 1 534 ? -1.22 -17.703 -20.719 1 97.12 534 ASP A O 1
ATOM 4311 N N . THR A 1 535 ? -2.379 -18.844 -19.188 1 97.88 535 THR A N 1
ATOM 4312 C CA . THR A 1 535 ? -1.268 -18.875 -18.25 1 97.88 535 THR A CA 1
ATOM 4313 C C . THR A 1 535 ? -0.103 -19.688 -18.797 1 97.88 535 THR A C 1
ATOM 4315 O O . THR A 1 535 ? 1.055 -19.281 -18.688 1 97.88 535 THR A O 1
ATOM 4318 N N . GLU A 1 536 ? -0.429 -20.844 -19.391 1 97.62 536 GLU A N 1
ATOM 4319 C CA . GLU A 1 536 ? 0.609 -21.688 -19.969 1 97.62 536 GLU A CA 1
ATOM 4320 C C . GLU A 1 536 ? 1.344 -20.969 -21.109 1 97.62 536 GLU A C 1
ATOM 4322 O O . GLU A 1 536 ? 2.568 -21.062 -21.203 1 97.62 536 GLU A O 1
ATOM 4327 N N . VAL A 1 537 ? 0.627 -20.297 -21.938 1 97.06 537 VAL A N 1
ATOM 4328 C CA . VAL A 1 537 ? 1.225 -19.547 -23.031 1 97.06 537 VAL A CA 1
ATOM 4329 C C . VAL A 1 537 ? 2.131 -18.453 -22.484 1 97.06 537 VAL A C 1
ATOM 4331 O O . VAL A 1 537 ? 3.24 -18.25 -22.969 1 97.06 537 VAL A O 1
ATOM 4334 N N . TYR A 1 538 ? 1.654 -17.734 -21.5 1 96.06 538 TYR A N 1
ATOM 4335 C CA . TYR A 1 538 ? 2.461 -16.719 -20.812 1 96.06 538 TYR A CA 1
ATOM 4336 C C . TYR A 1 538 ? 3.789 -17.312 -20.359 1 96.06 538 TYR A C 1
ATOM 4338 O O . TYR A 1 538 ? 4.844 -16.688 -20.547 1 96.06 538 TYR A O 1
ATOM 4346 N N . LEU A 1 539 ? 3.754 -18.5 -19.734 1 97.06 539 LEU A N 1
ATOM 4347 C CA . LEU A 1 539 ? 4.93 -19.125 -19.141 1 97.06 539 LEU A CA 1
ATOM 4348 C C . LEU A 1 539 ? 5.918 -19.547 -20.219 1 97.06 539 LEU A C 1
ATOM 4350 O O . LEU A 1 539 ? 7.125 -19.625 -19.984 1 97.06 539 LEU A O 1
ATOM 4354 N N . LYS A 1 540 ? 5.449 -19.734 -21.406 1 95.62 540 LYS A N 1
ATOM 4355 C CA . LYS A 1 540 ? 6.289 -20.188 -22.516 1 95.62 540 LYS A CA 1
ATOM 4356 C C . LYS A 1 540 ? 6.73 -19.031 -23.391 1 95.62 540 LYS A C 1
ATOM 4358 O O . LYS A 1 540 ? 7.555 -19.219 -24.297 1 95.62 540 LYS A O 1
ATOM 4363 N N . THR A 1 541 ? 6.223 -17.844 -23.141 1 94.5 541 THR A N 1
ATOM 4364 C CA . THR A 1 541 ? 6.566 -16.688 -23.953 1 94.5 541 THR A CA 1
ATOM 4365 C C . THR A 1 541 ? 7.109 -15.562 -23.094 1 94.5 541 THR A C 1
ATOM 4367 O O . THR A 1 541 ? 8.289 -15.562 -22.734 1 94.5 541 THR A O 1
ATOM 4370 N N . GLU A 1 542 ? 6.195 -14.719 -22.578 1 90.12 542 GLU A N 1
ATOM 4371 C CA . GLU A 1 542 ? 6.574 -13.508 -21.859 1 90.12 542 GLU A CA 1
ATOM 4372 C C . GLU A 1 542 ? 7.309 -13.836 -20.562 1 90.12 542 GLU A C 1
ATOM 4374 O O . GLU A 1 542 ? 8.242 -13.133 -20.172 1 90.12 542 GLU A O 1
ATOM 4379 N N . GLY A 1 543 ? 6.859 -14.844 -19.906 1 92.38 543 GLY A N 1
ATOM 4380 C CA . GLY A 1 543 ? 7.406 -15.172 -18.594 1 92.38 543 GLY A CA 1
ATOM 4381 C C . GLY A 1 543 ? 8.656 -16.031 -18.672 1 92.38 543 GLY A C 1
ATOM 4382 O O . GLY A 1 543 ? 9.359 -16.203 -17.672 1 92.38 543 GLY A O 1
ATOM 4383 N N . LYS A 1 544 ? 9.023 -16.516 -19.828 1 93.5 544 LYS A N 1
ATOM 4384 C CA . LYS A 1 544 ? 10.07 -17.531 -19.984 1 93.5 544 LYS A CA 1
ATOM 4385 C C . LYS A 1 544 ? 11.43 -16.984 -19.562 1 93.5 544 LYS A C 1
ATOM 4387 O O . LYS A 1 544 ? 12.164 -17.641 -18.828 1 93.5 544 LYS A O 1
ATOM 4392 N N . GLY A 1 545 ? 11.773 -15.773 -20.016 1 90.06 545 GLY A N 1
ATOM 4393 C CA . GLY A 1 545 ? 13.07 -15.195 -19.719 1 90.06 545 GLY A CA 1
ATOM 4394 C C . GLY A 1 545 ? 13.289 -14.938 -18.25 1 90.06 545 GLY A C 1
ATOM 4395 O O . GLY A 1 545 ? 14.336 -15.297 -17.703 1 90.06 545 GLY A O 1
ATOM 4396 N N . GLU A 1 546 ? 12.336 -14.359 -17.609 1 92.06 546 GLU A N 1
ATOM 4397 C CA . GLU A 1 546 ? 12.453 -14.031 -16.203 1 92.06 546 GLU A CA 1
ATOM 4398 C C . GLU A 1 546 ? 12.477 -15.297 -15.344 1 92.06 546 GLU A C 1
ATOM 4400 O O . GLU A 1 546 ? 13.148 -15.336 -14.305 1 92.06 546 GLU A O 1
ATOM 4405 N N . ILE A 1 547 ? 11.734 -16.297 -15.758 1 95.88 547 ILE A N 1
ATOM 4406 C CA . ILE A 1 547 ? 11.734 -17.562 -15.039 1 95.88 547 ILE A CA 1
ATOM 4407 C C . ILE A 1 547 ? 13.125 -18.188 -15.102 1 95.88 547 ILE A C 1
ATOM 4409 O O . ILE A 1 547 ? 13.648 -18.656 -14.086 1 95.88 547 ILE A O 1
ATOM 4413 N N . ALA A 1 548 ? 13.703 -18.125 -16.25 1 94.81 548 ALA A N 1
ATOM 4414 C CA . ALA A 1 548 ? 15.047 -18.672 -16.406 1 94.81 548 ALA A CA 1
ATOM 4415 C C . ALA A 1 548 ? 16.047 -17.953 -15.508 1 94.81 548 ALA A C 1
ATOM 4417 O O . ALA A 1 548 ? 16.922 -18.578 -14.906 1 94.81 548 ALA A O 1
ATOM 4418 N N . ARG A 1 549 ? 15.914 -16.672 -15.422 1 92.81 549 ARG A N 1
ATOM 4419 C CA . ARG A 1 549 ? 16.812 -15.875 -14.594 1 92.81 549 ARG A CA 1
ATOM 4420 C C . ARG A 1 549 ? 16.656 -16.25 -13.117 1 92.81 549 ARG A C 1
ATOM 4422 O O . ARG A 1 549 ? 17.656 -16.438 -12.422 1 92.81 549 ARG A O 1
ATOM 4429 N N . LEU A 1 550 ? 15.461 -16.344 -12.711 1 96.56 550 LEU A N 1
ATOM 4430 C CA . LEU A 1 550 ? 15.203 -16.719 -11.328 1 96.56 550 LEU A CA 1
ATOM 4431 C C . LEU A 1 550 ? 15.75 -18.109 -11.023 1 96.56 550 LEU A C 1
ATOM 4433 O O . LEU A 1 550 ? 16.391 -18.328 -9.992 1 96.56 550 LEU A O 1
ATOM 4437 N N . ILE A 1 551 ? 15.516 -19.047 -11.938 1 96.81 551 ILE A N 1
ATOM 4438 C CA . ILE A 1 551 ? 15.898 -20.438 -11.734 1 96.81 551 ILE A CA 1
ATOM 4439 C C . ILE A 1 551 ? 17.422 -20.547 -11.641 1 96.81 551 ILE A C 1
ATOM 4441 O O . ILE A 1 551 ? 17.953 -21.25 -10.766 1 96.81 551 ILE A O 1
ATOM 4445 N N . ASN A 1 552 ? 18.078 -19.844 -12.484 1 93.81 552 ASN A N 1
ATOM 4446 C CA . ASN A 1 552 ? 19.547 -19.844 -12.438 1 93.81 552 ASN A CA 1
ATOM 4447 C C . ASN A 1 552 ? 20.062 -19.266 -11.125 1 93.81 552 ASN A C 1
ATOM 4449 O O . ASN A 1 552 ? 21 -19.797 -10.539 1 93.81 552 ASN A O 1
ATOM 4453 N N . PHE A 1 553 ? 19.516 -18.25 -10.703 1 94.44 553 PHE A N 1
ATOM 4454 C CA . PHE A 1 553 ? 19.875 -17.609 -9.445 1 94.44 553 PHE A CA 1
ATOM 4455 C C . PHE A 1 553 ? 19.672 -18.562 -8.273 1 94.44 553 PHE A C 1
ATOM 4457 O O . PHE A 1 553 ? 20.547 -18.719 -7.434 1 94.44 553 PHE A O 1
ATOM 4464 N N . LEU A 1 554 ? 18.453 -19.219 -8.273 1 95.69 554 LEU A N 1
ATOM 4465 C CA . LEU A 1 554 ? 18.109 -20.109 -7.164 1 95.69 554 LEU A CA 1
ATOM 4466 C C . LEU A 1 554 ? 19 -21.344 -7.164 1 95.69 554 LEU A C 1
ATOM 4468 O O . LEU A 1 554 ? 19.391 -21.828 -6.102 1 95.69 554 LEU A O 1
ATOM 4472 N N . LYS A 1 555 ? 19.328 -21.891 -8.328 1 94 555 LYS A N 1
ATOM 4473 C CA . LYS A 1 555 ? 20.203 -23.047 -8.414 1 94 555 LYS A CA 1
ATOM 4474 C C . LYS A 1 555 ? 21.594 -22.719 -7.863 1 94 555 LYS A C 1
ATOM 4476 O O . LYS A 1 555 ? 22.188 -23.516 -7.133 1 94 555 LYS A O 1
ATOM 4481 N N . LEU A 1 556 ? 22.047 -21.531 -8.219 1 90.69 556 LEU A N 1
ATOM 4482 C CA . LEU A 1 556 ? 23.344 -21.094 -7.707 1 90.69 556 LEU A CA 1
ATOM 4483 C C . LEU A 1 556 ? 23.297 -20.906 -6.195 1 90.69 556 LEU A C 1
ATOM 4485 O O . LEU A 1 556 ? 24.219 -21.281 -5.484 1 90.69 556 LEU A O 1
ATOM 4489 N N . PHE A 1 557 ? 22.281 -20.391 -5.773 1 90.38 557 PHE A N 1
ATOM 4490 C CA . PHE A 1 557 ? 22.125 -20.141 -4.348 1 90.38 557 PHE A CA 1
ATOM 4491 C C . PHE A 1 557 ? 22.062 -21.453 -3.572 1 90.38 557 PHE A C 1
ATOM 4493 O O . PHE A 1 557 ? 22.672 -21.562 -2.504 1 90.38 557 PHE A O 1
ATOM 4500 N N . CYS A 1 558 ? 21.312 -22.375 -4.066 1 90.31 558 CYS A N 1
ATOM 4501 C CA . CYS A 1 558 ? 21.188 -23.672 -3.41 1 90.31 558 CYS A CA 1
ATOM 4502 C C . CYS A 1 558 ? 22.547 -24.375 -3.344 1 90.31 558 CYS A C 1
ATOM 4504 O O . CYS A 1 558 ? 22.875 -25 -2.338 1 90.31 558 CYS A O 1
ATOM 4506 N N . LYS A 1 559 ? 23.281 -24.266 -4.363 1 87.5 559 LYS A N 1
ATOM 4507 C CA . LYS A 1 559 ? 24.625 -24.844 -4.379 1 87.5 559 LYS A CA 1
ATOM 4508 C C . LYS A 1 559 ? 25.516 -24.188 -3.338 1 87.5 559 LYS A C 1
ATOM 4510 O O . LYS A 1 559 ? 26.312 -24.859 -2.672 1 87.5 559 LYS A O 1
ATOM 4515 N N . MET A 1 560 ? 25.344 -22.922 -3.252 1 85.38 560 MET A N 1
ATOM 4516 C CA . MET A 1 560 ? 26.125 -22.172 -2.271 1 85.38 560 MET A CA 1
ATOM 4517 C C . MET A 1 560 ? 25.75 -22.578 -0.851 1 85.38 560 MET A C 1
ATOM 4519 O O . MET A 1 560 ? 26.609 -22.719 0.01 1 85.38 560 MET A O 1
ATOM 4523 N N . ARG A 1 561 ? 24.469 -22.75 -0.606 1 85.06 561 ARG A N 1
ATOM 4524 C CA . ARG A 1 561 ? 23.984 -23.141 0.713 1 85.06 561 ARG A CA 1
ATOM 4525 C C . ARG A 1 561 ? 24.5 -24.516 1.11 1 85.06 561 ARG A C 1
ATOM 4527 O O . ARG A 1 561 ? 24.812 -24.75 2.279 1 85.06 561 ARG A O 1
ATOM 4534 N N . GLU A 1 562 ? 24.562 -25.344 0.187 1 82.19 562 GLU A N 1
ATOM 4535 C CA . GLU A 1 562 ? 25.078 -26.703 0.437 1 82.19 562 GLU A CA 1
ATOM 4536 C C . GLU A 1 562 ? 26.562 -26.672 0.788 1 82.19 562 GLU A C 1
ATOM 4538 O O . GLU A 1 562 ? 27.016 -27.438 1.647 1 82.19 562 GLU A O 1
ATOM 4543 N N . ASN A 1 563 ? 27.234 -25.797 0.138 1 77 563 ASN A N 1
ATOM 4544 C CA . ASN A 1 563 ? 28.672 -25.688 0.376 1 77 563 ASN A CA 1
ATOM 4545 C C . ASN A 1 563 ? 28.969 -25.047 1.728 1 77 563 ASN A C 1
ATOM 4547 O O . ASN A 1 563 ? 29.984 -25.375 2.357 1 77 563 ASN A O 1
ATOM 4551 N N . LEU A 1 564 ? 28.094 -24.188 2.117 1 68.56 564 LEU A N 1
ATOM 4552 C CA . LEU A 1 564 ? 28.297 -23.5 3.389 1 68.56 564 LEU A CA 1
ATOM 4553 C C . LEU A 1 564 ? 27.922 -24.391 4.559 1 68.56 564 LEU A C 1
ATOM 4555 O O . LEU A 1 564 ? 28.469 -24.25 5.66 1 68.56 564 LEU A O 1
ATOM 4559 N N . GLU A 1 565 ? 26.953 -25.281 4.453 1 64.94 565 GLU A N 1
ATOM 4560 C CA . GLU A 1 565 ? 26.547 -26.203 5.5 1 64.94 565 GLU A CA 1
ATOM 4561 C C . GLU A 1 565 ? 27.5 -27.391 5.594 1 64.94 565 GLU A C 1
ATOM 4563 O O . GLU A 1 565 ? 27.625 -28 6.652 1 64.94 565 GLU A O 1
ATOM 4568 N N . SER A 1 566 ? 28.281 -27.688 4.559 1 54.56 566 SER A N 1
ATOM 4569 C CA . SER A 1 566 ? 29.281 -28.75 4.617 1 54.56 566 SER A CA 1
ATOM 4570 C C . SER A 1 566 ? 30.578 -28.25 5.215 1 54.56 566 SER A C 1
ATOM 4572 O O . SER A 1 566 ? 31.266 -28.984 5.941 1 54.56 566 SER A O 1
ATOM 4574 N N . MET B 1 1 ? -35.125 17.766 31.641 1 22.17 1 MET B N 1
ATOM 4575 C CA . MET B 1 1 ? -35.25 17.594 30.203 1 22.17 1 MET B CA 1
ATOM 4576 C C . MET B 1 1 ? -34.844 18.859 29.469 1 22.17 1 MET B C 1
ATOM 4578 O O . MET B 1 1 ? -35.656 19.766 29.266 1 22.17 1 MET B O 1
ATOM 4582 N N . TRP B 1 2 ? -33.656 19.562 29.734 1 23 2 TRP B N 1
ATOM 4583 C CA . TRP B 1 2 ? -33.281 20.953 29.594 1 23 2 TRP B CA 1
ATOM 4584 C C . TRP B 1 2 ? -33.188 21.359 28.125 1 23 2 TRP B C 1
ATOM 4586 O O . TRP B 1 2 ? -32.875 20.531 27.266 1 23 2 TRP B O 1
ATOM 4596 N N . ASN B 1 3 ? -33.969 22.438 27.688 1 22.39 3 ASN B N 1
ATOM 4597 C CA . ASN B 1 3 ? -34.406 23.078 26.453 1 22.39 3 ASN B CA 1
ATOM 4598 C C . ASN B 1 3 ? -33.188 23.531 25.625 1 22.39 3 ASN B C 1
ATOM 4600 O O . ASN B 1 3 ? -32.75 24.672 25.734 1 22.39 3 ASN B O 1
ATOM 4604 N N . VAL B 1 4 ? -32.125 22.734 25.453 1 26.84 4 VAL B N 1
ATOM 4605 C CA . VAL B 1 4 ? -30.875 23.062 24.797 1 26.84 4 VAL B CA 1
ATOM 4606 C C . VAL B 1 4 ? -31.125 23.359 23.328 1 26.84 4 VAL B C 1
ATOM 4608 O O . VAL B 1 4 ? -30.188 23.531 22.547 1 26.84 4 VAL B O 1
ATOM 4611 N N . LYS B 1 5 ? -32.438 23.266 22.875 1 27.02 5 LYS B N 1
ATOM 4612 C CA . LYS B 1 5 ? -32.812 23.297 21.469 1 27.02 5 LYS B CA 1
ATOM 4613 C C . LYS B 1 5 ? -32.625 24.688 20.875 1 27.02 5 LYS B C 1
ATOM 4615 O O . LYS B 1 5 ? -32.5 24.828 19.656 1 27.02 5 LYS B O 1
ATOM 4620 N N . ARG B 1 6 ? -32.875 25.75 21.656 1 28.02 6 ARG B N 1
ATOM 4621 C CA . ARG B 1 6 ? -33.219 27.016 21.031 1 28.02 6 ARG B CA 1
ATOM 4622 C C . ARG B 1 6 ? -32 27.656 20.375 1 28.02 6 ARG B C 1
ATOM 4624 O O . ARG B 1 6 ? -32.125 28.672 19.703 1 28.02 6 ARG B O 1
ATOM 4631 N N . TYR B 1 7 ? -30.844 27.312 20.891 1 26.77 7 TYR B N 1
ATOM 4632 C CA . TYR B 1 7 ? -29.781 28.281 20.609 1 26.77 7 TYR B CA 1
ATOM 4633 C C . TYR B 1 7 ? -29.234 28.094 19.188 1 26.77 7 TYR B C 1
ATOM 4635 O O . TYR B 1 7 ? -28.328 28.797 18.766 1 26.77 7 TYR B O 1
ATOM 4643 N N . PHE B 1 8 ? -29.672 27 18.5 1 29.64 8 PHE B N 1
ATOM 4644 C CA . PHE B 1 8 ? -28.875 26.703 17.312 1 29.64 8 PHE B CA 1
ATOM 4645 C C . PHE B 1 8 ? -29.344 27.516 16.125 1 29.64 8 PHE B C 1
ATOM 4647 O O . PHE B 1 8 ? -28.703 27.547 15.07 1 29.64 8 PHE B O 1
ATOM 4654 N N . ASN B 1 9 ? -30.672 27.922 16.109 1 27.05 9 ASN B N 1
ATOM 4655 C CA . ASN B 1 9 ? -31.234 28.344 14.836 1 27.05 9 ASN B CA 1
ATOM 4656 C C . ASN B 1 9 ? -30.938 29.812 14.539 1 27.05 9 ASN B C 1
ATOM 4658 O O . ASN B 1 9 ? -31.766 30.516 13.961 1 27.05 9 ASN B O 1
ATOM 4662 N N . ARG B 1 10 ? -30.109 30.562 15.266 1 29.59 10 ARG B N 1
ATOM 4663 C CA . ARG B 1 10 ? -30.141 31.938 14.789 1 29.59 10 ARG B CA 1
ATOM 4664 C C . ARG B 1 10 ? -29.672 32.031 13.344 1 29.59 10 ARG B C 1
ATOM 4666 O O . ARG B 1 10 ? -28.766 31.297 12.93 1 29.59 10 ARG B O 1
ATOM 4673 N N . PRO B 1 11 ? -30.438 32.625 12.469 1 30.47 11 PRO B N 1
ATOM 4674 C CA . PRO B 1 11 ? -30.125 32.781 11.047 1 30.47 11 PRO B CA 1
ATOM 4675 C C . PRO B 1 11 ? -28.688 33.219 10.797 1 30.47 11 PRO B C 1
ATOM 4677 O O . PRO B 1 11 ? -28.062 33.844 11.672 1 30.47 11 PRO B O 1
ATOM 4680 N N . ARG B 1 12 ? -27.984 32.75 9.766 1 34.44 12 ARG B N 1
ATOM 4681 C CA . ARG B 1 12 ? -26.688 33.156 9.25 1 34.44 12 ARG B CA 1
ATOM 4682 C C . ARG B 1 12 ? -26.609 34.688 9.148 1 34.44 12 ARG B C 1
ATOM 4684 O O . ARG B 1 12 ? -27.375 35.312 8.422 1 34.44 12 ARG B O 1
ATOM 4691 N N . SER B 1 13 ? -26.578 35.5 10.188 1 31.08 13 SER B N 1
ATOM 4692 C CA . SER B 1 13 ? -26.469 36.938 10.062 1 31.08 13 SER B CA 1
ATOM 4693 C C . SER B 1 13 ? -25.547 37.344 8.914 1 31.08 13 SER B C 1
ATOM 4695 O O . SER B 1 13 ? -24.422 36.844 8.82 1 31.08 13 SER B O 1
ATOM 4697 N N . ARG B 1 14 ? -25.938 37.594 7.691 1 35.5 14 ARG B N 1
ATOM 4698 C CA . ARG B 1 14 ? -25.328 38.25 6.531 1 35.5 14 ARG B CA 1
ATOM 4699 C C . ARG B 1 14 ? -24.469 39.438 6.957 1 35.5 14 ARG B C 1
ATOM 4701 O O . ARG B 1 14 ? -24.25 40.375 6.168 1 35.5 14 ARG B O 1
ATOM 4708 N N . SER B 1 15 ? -24.344 39.75 8.211 1 36.94 15 SER B N 1
ATOM 4709 C CA . SER B 1 15 ? -23.766 40.969 8.711 1 36.94 15 SER B CA 1
ATOM 4710 C C . SER B 1 15 ? -22.312 41.125 8.289 1 36.94 15 SER B C 1
ATOM 4712 O O . SER B 1 15 ? -21.516 41.75 8.992 1 36.94 15 SER B O 1
ATOM 4714 N N . THR B 1 16 ? -21.781 40.281 7.477 1 40.41 16 THR B N 1
ATOM 4715 C CA . THR B 1 16 ? -20.391 40.594 7.137 1 40.41 16 THR B CA 1
ATOM 4716 C C . THR B 1 16 ? -20.281 42 6.531 1 40.41 16 THR B C 1
ATOM 4718 O O . THR B 1 16 ? -19.188 42.438 6.18 1 40.41 16 THR B O 1
ATOM 4721 N N . ASP B 1 17 ? -21.328 42.625 5.961 1 38.66 17 ASP B N 1
ATOM 4722 C CA . ASP B 1 17 ? -21.203 43.781 5.086 1 38.66 17 ASP B CA 1
ATOM 4723 C C . ASP B 1 17 ? -20.422 44.906 5.777 1 38.66 17 ASP B C 1
ATOM 4725 O O . ASP B 1 17 ? -19.516 45.5 5.191 1 38.66 17 ASP B O 1
ATOM 4729 N N . ASN B 1 18 ? -21.141 45.75 6.758 1 40.06 18 ASN B N 1
ATOM 4730 C CA . ASN B 1 18 ? -20.781 47.156 7.016 1 40.06 18 ASN B CA 1
ATOM 4731 C C . ASN B 1 18 ? -19.578 47.25 7.957 1 40.06 18 ASN B C 1
ATOM 4733 O O . ASN B 1 18 ? -19.422 48.25 8.672 1 40.06 18 ASN B O 1
ATOM 4737 N N . CYS B 1 19 ? -18.922 46.219 8.32 1 45.81 19 CYS B N 1
ATOM 4738 C CA . CYS B 1 19 ? -17.969 46.281 9.422 1 45.81 19 CYS B CA 1
ATOM 4739 C C . CYS B 1 19 ? -16.625 46.812 8.953 1 45.81 19 CYS B C 1
ATOM 4741 O O . CYS B 1 19 ? -15.602 46.625 9.609 1 45.81 19 CYS B O 1
ATOM 4743 N N . GLU B 1 20 ? -16.5 47.438 7.922 1 51.56 20 GLU B N 1
ATOM 4744 C CA . GLU B 1 20 ? -15.195 47.719 7.344 1 51.56 20 GLU B CA 1
ATOM 4745 C C . GLU B 1 20 ? -14.305 48.469 8.336 1 51.56 20 GLU B C 1
ATOM 4747 O O . GLU B 1 20 ? -13.109 48.156 8.445 1 51.56 20 GLU B O 1
ATOM 4752 N N . ASN B 1 21 ? -14.734 49.781 8.727 1 57.25 21 ASN B N 1
ATOM 4753 C CA . ASN B 1 21 ? -13.742 50.688 9.312 1 57.25 21 ASN B CA 1
ATOM 4754 C C . ASN B 1 21 ? -13.805 50.688 10.836 1 57.25 21 ASN B C 1
ATOM 4756 O O . ASN B 1 21 ? -13.438 51.656 11.484 1 57.25 21 ASN B O 1
ATOM 4760 N N . ASN B 1 22 ? -14.359 49.562 11.336 1 73.69 22 ASN B N 1
ATOM 4761 C CA . ASN B 1 22 ? -14.508 49.562 12.781 1 73.69 22 ASN B CA 1
ATOM 4762 C C . ASN B 1 22 ? -13.336 48.875 13.469 1 73.69 22 ASN B C 1
ATOM 4764 O O . ASN B 1 22 ? -13.133 47.656 13.289 1 73.69 22 ASN B O 1
ATOM 4768 N N . GLU B 1 23 ? -12.477 49.625 14.188 1 81.94 23 GLU B N 1
ATOM 4769 C CA . GLU B 1 23 ? -11.289 49.125 14.875 1 81.94 23 GLU B CA 1
ATOM 4770 C C . GLU B 1 23 ? -11.664 48.25 16.062 1 81.94 23 GLU B C 1
ATOM 4772 O O . GLU B 1 23 ? -10.82 47.562 16.625 1 81.94 23 GLU B O 1
ATOM 4777 N N . TYR B 1 24 ? -12.961 48.125 16.344 1 88.81 24 TYR B N 1
ATOM 4778 C CA . TYR B 1 24 ? -13.375 47.375 17.531 1 88.81 24 TYR B CA 1
ATOM 4779 C C . TYR B 1 24 ? -14.133 46.125 17.141 1 88.81 24 TYR B C 1
ATOM 4781 O O . TYR B 1 24 ? -14.789 45.5 17.984 1 88.81 24 TYR B O 1
ATOM 4789 N N . LEU B 1 25 ? -14.031 45.75 15.906 1 90.88 25 LEU B N 1
ATOM 4790 C CA . LEU B 1 25 ? -14.773 44.594 15.406 1 90.88 25 LEU B CA 1
ATOM 4791 C C . LEU B 1 25 ? -14.383 43.344 16.172 1 90.88 25 LEU B C 1
ATOM 4793 O O . LEU B 1 25 ? -15.25 42.531 16.5 1 90.88 25 LEU B O 1
ATOM 4797 N N . LEU B 1 26 ? -13.133 43.156 16.406 1 93.81 26 LEU B N 1
ATOM 4798 C CA . LEU B 1 26 ? -12.641 41.969 17.062 1 93.81 26 LEU B CA 1
ATOM 4799 C C . LEU B 1 26 ? -13.086 41.906 18.516 1 93.81 26 LEU B C 1
ATOM 4801 O O . LEU B 1 26 ? -13.578 40.875 18.984 1 93.81 26 LEU B O 1
ATOM 4805 N N . ILE B 1 27 ? -12.938 42.969 19.219 1 94.62 27 ILE B N 1
ATOM 4806 C CA . ILE B 1 27 ? -13.352 43.062 20.625 1 94.62 27 ILE B CA 1
ATOM 4807 C C . ILE B 1 27 ? -14.852 42.781 20.734 1 94.62 27 ILE B C 1
ATOM 4809 O O . ILE B 1 27 ? -15.289 42.031 21.609 1 94.62 27 ILE B O 1
ATOM 4813 N N . ASN B 1 28 ? -15.641 43.375 19.844 1 93.94 28 ASN B N 1
ATOM 4814 C CA . ASN B 1 28 ? -17.094 43.188 19.844 1 93.94 28 ASN B CA 1
ATOM 4815 C C . ASN B 1 28 ? -17.469 41.75 19.547 1 93.94 28 ASN B C 1
ATOM 4817 O O . ASN B 1 28 ? -18.406 41.219 20.125 1 93.94 28 ASN B O 1
ATOM 4821 N N . ALA B 1 29 ? -16.75 41.188 18.609 1 95.38 29 ALA B N 1
ATOM 4822 C CA . ALA B 1 29 ? -17 39.781 18.266 1 95.38 29 ALA B CA 1
ATOM 4823 C C . ALA B 1 29 ? -16.734 38.875 19.453 1 95.38 29 ALA B C 1
ATOM 4825 O O . ALA B 1 29 ? -17.484 37.906 19.703 1 95.38 29 ALA B O 1
ATOM 4826 N N . VAL B 1 30 ? -15.648 39.125 20.172 1 96.5 30 VAL B N 1
ATOM 4827 C CA . VAL B 1 30 ? -15.289 38.312 21.344 1 96.5 30 VAL B CA 1
ATOM 4828 C C . VAL B 1 30 ? -16.359 38.469 22.422 1 96.5 30 VAL B C 1
ATOM 4830 O O . VAL B 1 30 ? -16.844 37.5 22.984 1 96.5 30 VAL B O 1
ATOM 4833 N N . LYS B 1 31 ? -16.812 39.688 22.672 1 95 31 LYS B N 1
ATOM 4834 C CA . LYS B 1 31 ? -17.797 39.969 23.719 1 95 31 LYS B CA 1
ATOM 4835 C C . LYS B 1 31 ? -19.141 39.281 23.406 1 95 31 LYS B C 1
ATOM 4837 O O . LYS B 1 31 ? -19.844 38.875 24.328 1 95 31 LYS B O 1
ATOM 4842 N N . SER B 1 32 ? -19.422 39.219 22.156 1 96 32 SER B N 1
ATOM 4843 C CA . SER B 1 32 ? -20.688 38.656 21.75 1 96 32 SER B CA 1
ATOM 4844 C C . SER B 1 32 ? -20.578 37.156 21.547 1 96 32 SER B C 1
ATOM 4846 O O . SER B 1 32 ? -21.531 36.5 21.109 1 96 32 SER B O 1
ATOM 4848 N N . SER B 1 33 ? -19.422 36.594 21.766 1 96.25 33 SER B N 1
ATOM 4849 C CA . SER B 1 33 ? -19.141 35.156 21.578 1 96.25 33 SER B CA 1
ATOM 4850 C C . SER B 1 33 ? -19.469 34.719 20.156 1 96.25 33 SER B C 1
ATOM 4852 O O . SER B 1 33 ? -20.078 33.688 19.953 1 96.25 33 SER B O 1
ATOM 4854 N N . ASP B 1 34 ? -19.188 35.625 19.219 1 95.62 34 ASP B N 1
ATOM 4855 C CA . ASP B 1 34 ? -19.406 35.312 17.812 1 95.62 34 ASP B CA 1
ATOM 4856 C C . ASP B 1 34 ? -18.172 34.719 17.172 1 95.62 34 ASP B C 1
ATOM 4858 O O . ASP B 1 34 ? -17.375 35.406 16.531 1 95.62 34 ASP B O 1
ATOM 4862 N N . VAL B 1 35 ? -18.094 33.406 17.234 1 95.62 35 VAL B N 1
ATOM 4863 C CA . VAL B 1 35 ? -16.922 32.688 16.766 1 95.62 35 VAL B CA 1
ATOM 4864 C C . VAL B 1 35 ? -16.719 32.938 15.266 1 95.62 35 VAL B C 1
ATOM 4866 O O . VAL B 1 35 ? -15.594 33.094 14.812 1 95.62 35 VAL B O 1
ATOM 4869 N N . ARG B 1 36 ? -17.766 32.938 14.539 1 93.38 36 ARG B N 1
ATOM 4870 C CA . ARG B 1 36 ? -17.688 33.125 13.094 1 93.38 36 ARG B CA 1
ATOM 4871 C C . ARG B 1 36 ? -17.047 34.469 12.758 1 93.38 36 ARG B C 1
ATOM 4873 O O . ARG B 1 36 ? -16.234 34.562 11.844 1 93.38 36 ARG B O 1
ATOM 4880 N N . ARG B 1 37 ? -17.406 35.438 13.461 1 93.56 37 ARG B N 1
ATOM 4881 C CA . ARG B 1 37 ? -16.875 36.781 13.211 1 93.56 37 ARG B CA 1
ATOM 4882 C C . ARG B 1 37 ? -15.414 36.875 13.617 1 93.56 37 ARG B C 1
ATOM 4884 O O . ARG B 1 37 ? -14.625 37.562 12.969 1 93.56 37 ARG B O 1
ATOM 4891 N N . ILE B 1 38 ? -15.023 36.312 14.742 1 95.38 38 ILE B N 1
ATOM 4892 C CA . ILE B 1 38 ? -13.625 36.281 15.164 1 95.38 38 ILE B CA 1
ATOM 4893 C C . ILE B 1 38 ? -12.758 35.656 14.086 1 95.38 38 ILE B C 1
ATOM 4895 O O . ILE B 1 38 ? -11.727 36.219 13.695 1 95.38 38 ILE B O 1
ATOM 4899 N N . VAL B 1 39 ? -13.273 34.469 13.555 1 95.19 39 VAL B N 1
ATOM 4900 C CA . VAL B 1 39 ? -12.539 33.719 12.531 1 95.19 39 VAL B CA 1
ATOM 4901 C C . VAL B 1 39 ? -12.453 34.562 11.258 1 95.19 39 VAL B C 1
ATOM 4903 O O . VAL B 1 39 ? -11.406 34.625 10.602 1 95.19 39 VAL B O 1
ATOM 4906 N N . TYR B 1 40 ? -13.523 35.219 10.961 1 92.69 40 TYR B N 1
ATOM 4907 C CA . TYR B 1 40 ? -13.562 36.062 9.781 1 92.69 40 TYR B CA 1
ATOM 4908 C C . TYR B 1 40 ? -12.555 37.219 9.883 1 92.69 40 TYR B C 1
ATOM 4910 O O . TYR B 1 40 ? -11.805 37.469 8.938 1 92.69 40 TYR B O 1
ATOM 4918 N N . VAL B 1 41 ? -12.492 37.938 10.992 1 93.38 41 VAL B N 1
ATOM 4919 C CA . VAL B 1 41 ? -11.578 39.031 11.195 1 93.38 41 VAL B CA 1
ATOM 4920 C C . VAL B 1 41 ? -10.141 38.562 11.133 1 93.38 41 VAL B C 1
ATOM 4922 O O . VAL B 1 41 ? -9.281 39.188 10.523 1 93.38 41 VAL B O 1
ATOM 4925 N N . TYR B 1 42 ? -9.906 37.438 11.703 1 94.19 42 TYR B N 1
ATOM 4926 C CA . TYR B 1 42 ? -8.562 36.875 11.664 1 94.19 42 TYR B CA 1
ATOM 4927 C C . TYR B 1 42 ? -8.156 36.531 10.234 1 94.19 42 TYR B C 1
ATOM 4929 O O . TYR B 1 42 ? -7.047 36.844 9.805 1 94.19 42 TYR B O 1
ATOM 4937 N N . ALA B 1 43 ? -9.039 35.875 9.469 1 93.38 43 ALA B N 1
ATOM 4938 C CA . ALA B 1 43 ? -8.742 35.344 8.141 1 93.38 43 ALA B CA 1
ATOM 4939 C C . ALA B 1 43 ? -8.578 36.469 7.121 1 93.38 43 ALA B C 1
ATOM 4941 O O . ALA B 1 43 ? -7.719 36.406 6.242 1 93.38 43 ALA B O 1
ATOM 4942 N N . PHE B 1 44 ? -9.328 37.5 7.227 1 88 44 PHE B N 1
ATOM 4943 C CA . PHE B 1 44 ? -9.359 38.531 6.191 1 88 44 PHE B CA 1
ATOM 4944 C C . PHE B 1 44 ? -8.516 39.75 6.598 1 88 44 PHE B C 1
ATOM 4946 O O . PHE B 1 44 ? -7.996 40.469 5.738 1 88 44 PHE B O 1
ATOM 4953 N N . GLU B 1 45 ? -8.07 39.906 7.848 1 75.5 45 GLU B N 1
ATOM 4954 C CA . GLU B 1 45 ? -7.223 40.938 8.445 1 75.5 45 GLU B CA 1
ATOM 4955 C C . GLU B 1 45 ? -7.328 42.25 7.68 1 75.5 45 GLU B C 1
ATOM 4957 O O . GLU B 1 45 ? -6.312 42.844 7.285 1 75.5 45 GLU B O 1
ATOM 4962 N N . LYS B 1 46 ? -8.328 42.781 7.352 1 67.81 46 LYS B N 1
ATOM 4963 C CA . LYS B 1 46 ? -8.508 43.938 6.496 1 67.81 46 LYS B CA 1
ATOM 4964 C C . LYS B 1 46 ? -8.086 45.219 7.219 1 67.81 46 LYS B C 1
ATOM 4966 O O . LYS B 1 46 ? -7.617 46.188 6.59 1 67.81 46 LYS B O 1
ATOM 4971 N N . SER B 1 47 ? -8.266 45.312 8.531 1 75 47 SER B N 1
ATOM 4972 C CA . SER B 1 47 ? -7.914 46.531 9.281 1 75 47 SER B CA 1
ATOM 4973 C C . SER B 1 47 ? -7.297 46.156 10.633 1 75 47 SER B C 1
ATOM 4975 O O . SER B 1 47 ? -7.496 45.062 11.141 1 75 47 SER B O 1
ATOM 4977 N N . GLU B 1 48 ? -6.41 47.094 11.016 1 83.81 48 GLU B N 1
ATOM 4978 C CA . GLU B 1 48 ? -5.84 46.938 12.344 1 83.81 48 GLU B CA 1
ATOM 4979 C C . GLU B 1 48 ? -6.926 46.938 13.422 1 83.81 48 GLU B C 1
ATOM 4981 O O . GLU B 1 48 ? -7.828 47.781 13.391 1 83.81 48 GLU B O 1
ATOM 4986 N N . GLN B 1 49 ? -6.891 45.969 14.156 1 89.12 49 GLN B N 1
ATOM 4987 C CA . GLN B 1 49 ? -7.914 45.781 15.188 1 89.12 49 GLN B CA 1
ATOM 4988 C C . GLN B 1 49 ? -7.352 46.094 16.578 1 89.12 49 GLN B C 1
ATOM 4990 O O . GLN B 1 49 ? -6.199 45.75 16.875 1 89.12 49 GLN B O 1
ATOM 4995 N N . LYS B 1 50 ? -8.148 46.75 17.328 1 91 50 LYS B N 1
ATOM 4996 C CA . LYS B 1 50 ? -7.809 46.906 18.75 1 91 50 LYS B CA 1
ATOM 4997 C C . LYS B 1 50 ? -7.977 45.594 19.484 1 91 50 LYS B C 1
ATOM 4999 O O . LYS B 1 50 ? -8.93 44.844 19.234 1 91 50 LYS B O 1
ATOM 5004 N N . MET B 1 51 ? -6.988 45.344 20.359 1 94.44 51 MET B N 1
ATOM 5005 C CA . MET B 1 51 ? -7.012 44.031 21.031 1 94.44 51 MET B CA 1
ATOM 5006 C C . MET B 1 51 ? -7.055 44.188 22.547 1 94.44 51 MET B C 1
ATOM 5008 O O . MET B 1 51 ? -7.082 43.219 23.281 1 94.44 51 MET B O 1
ATOM 5012 N N . ILE B 1 52 ? -7.062 45.438 23 1 93.06 52 ILE B N 1
ATOM 5013 C CA . ILE B 1 52 ? -7.109 45.75 24.422 1 93.06 52 ILE B CA 1
ATOM 5014 C C . ILE B 1 52 ? -8.125 46.875 24.656 1 93.06 52 ILE B C 1
ATOM 5016 O O . ILE B 1 52 ? -8.227 47.812 23.859 1 93.06 52 ILE B O 1
ATOM 5020 N N . ASN B 1 53 ? -8.898 46.781 25.672 1 90.31 53 ASN B N 1
ATOM 5021 C CA . ASN B 1 53 ? -9.875 47.844 25.969 1 90.31 53 ASN B CA 1
ATOM 5022 C C . ASN B 1 53 ? -9.336 48.844 26.984 1 90.31 53 ASN B C 1
ATOM 5024 O O . ASN B 1 53 ? -8.148 48.812 27.312 1 90.31 53 ASN B O 1
ATOM 5028 N N . MET B 1 54 ? -10.219 49.719 27.438 1 88.12 54 MET B N 1
ATOM 5029 C CA . MET B 1 54 ? -9.812 50.812 28.312 1 88.12 54 MET B CA 1
ATOM 5030 C C . MET B 1 54 ? -9.367 50.281 29.672 1 88.12 54 MET B C 1
ATOM 5032 O O . MET B 1 54 ? -8.539 50.906 30.344 1 88.12 54 MET B O 1
ATOM 5036 N N . ALA B 1 55 ? -9.875 49.219 30.125 1 91.31 55 ALA B N 1
ATOM 5037 C CA . ALA B 1 55 ? -9.531 48.625 31.406 1 91.31 55 ALA B CA 1
ATOM 5038 C C . ALA B 1 55 ? -8.273 47.75 31.281 1 91.31 55 ALA B C 1
ATOM 5040 O O . ALA B 1 55 ? -7.891 47.062 32.219 1 91.31 55 ALA B O 1
ATOM 5041 N N . ASN B 1 56 ? -7.676 47.75 30.172 1 94.19 56 ASN B N 1
ATOM 5042 C CA . ASN B 1 56 ? -6.492 46.969 29.844 1 94.19 56 ASN B CA 1
ATOM 5043 C C . ASN B 1 56 ? -6.809 45.469 29.812 1 94.19 56 ASN B C 1
ATOM 5045 O O . ASN B 1 56 ? -5.949 44.656 30.109 1 94.19 56 ASN B O 1
ATOM 5049 N N . ASP B 1 57 ? -8.039 45.156 29.609 1 96 57 ASP B N 1
ATOM 5050 C CA . ASP B 1 57 ? -8.406 43.781 29.297 1 96 57 ASP B CA 1
ATOM 5051 C C . ASP B 1 57 ? -8.039 43.438 27.859 1 96 57 ASP B C 1
ATOM 5053 O O . ASP B 1 57 ? -8.578 44 26.922 1 96 57 ASP B O 1
ATOM 5057 N N . ASN B 1 58 ? -7.152 42.594 27.766 1 97.12 58 ASN B N 1
ATOM 5058 C CA . ASN B 1 58 ? -6.855 42.125 26.422 1 97.12 58 ASN B CA 1
ATOM 5059 C C . ASN B 1 58 ? -7.906 41.125 25.922 1 97.12 58 ASN B C 1
ATOM 5061 O O . ASN B 1 58 ? -8.875 40.844 26.625 1 97.12 58 ASN B O 1
ATOM 5065 N N . LEU B 1 59 ? -7.797 40.625 24.719 1 97.12 59 LEU B N 1
ATOM 5066 C CA . LEU B 1 59 ? -8.789 39.781 24.078 1 97.12 59 LEU B CA 1
ATOM 5067 C C . LEU B 1 59 ? -9.039 38.5 24.906 1 97.12 59 LEU B C 1
ATOM 5069 O O . LEU B 1 59 ? -10.164 38 24.953 1 97.12 59 LEU B O 1
ATOM 5073 N N . LEU B 1 60 ? -7.973 37.938 25.5 1 98 60 LEU B N 1
ATOM 5074 C CA . LEU B 1 60 ? -8.117 36.719 26.281 1 98 60 LEU B CA 1
ATOM 5075 C C . LEU B 1 60 ? -8.859 36.969 27.578 1 98 60 LEU B C 1
ATOM 5077 O O . LEU B 1 60 ? -9.641 36.125 28.031 1 98 60 LEU B O 1
ATOM 5081 N N . HIS B 1 61 ? -8.641 38.156 28.234 1 98 61 HIS B N 1
ATOM 5082 C CA . HIS B 1 61 ? -9.453 38.531 29.375 1 98 61 HIS B CA 1
ATOM 5083 C C . HIS B 1 61 ? -10.93 38.562 29.016 1 98 61 HIS B C 1
ATOM 5085 O O . HIS B 1 61 ? -11.766 38.031 29.75 1 98 61 HIS B O 1
ATOM 5091 N N . LEU B 1 62 ? -11.18 39.281 27.906 1 97.31 62 LEU B N 1
ATOM 5092 C CA . LEU B 1 62 ? -12.555 39.438 27.438 1 97.31 62 LEU B CA 1
ATOM 5093 C C . LEU B 1 62 ? -13.18 38.062 27.125 1 97.31 62 LEU B C 1
ATOM 5095 O O . LEU B 1 62 ? -14.336 37.812 27.453 1 97.31 62 LEU B O 1
ATOM 5099 N N . ALA B 1 63 ? -12.406 37.219 26.453 1 98 63 ALA B N 1
ATOM 5100 C CA . ALA B 1 63 ? -12.891 35.875 26.109 1 98 63 ALA B CA 1
ATOM 5101 C C . ALA B 1 63 ? -13.242 35.062 27.359 1 98 63 ALA B C 1
ATOM 5103 O O . ALA B 1 63 ? -14.289 34.438 27.406 1 98 63 ALA B O 1
ATOM 5104 N N . VAL B 1 64 ? -12.32 35.062 28.328 1 97.94 64 VAL B N 1
ATOM 5105 C CA . VAL B 1 64 ? -12.547 34.344 29.562 1 97.94 64 VAL B CA 1
ATOM 5106 C C . VAL B 1 64 ? -13.805 34.875 30.266 1 97.94 64 VAL B C 1
ATOM 5108 O O . VAL B 1 64 ? -14.57 34.094 30.844 1 97.94 64 VAL B O 1
ATOM 5111 N N . GLY B 1 65 ? -14 36.156 30.156 1 96.06 65 GLY B N 1
ATOM 5112 C CA . GLY B 1 65 ? -15.172 36.781 30.75 1 96.06 65 GLY B CA 1
ATOM 5113 C C . GLY B 1 65 ? -16.484 36.281 30.156 1 96.06 65 GLY B C 1
ATOM 5114 O O . GLY B 1 65 ? -17.516 36.312 30.828 1 96.06 65 GLY B O 1
ATOM 5115 N N . THR B 1 66 ? -16.453 35.844 28.953 1 96.38 66 THR B N 1
ATOM 5116 C CA . THR B 1 66 ? -17.656 35.344 28.312 1 96.38 66 THR B CA 1
ATOM 5117 C C . THR B 1 66 ? -18 33.938 28.812 1 96.38 66 THR B C 1
ATOM 5119 O O . THR B 1 66 ? -19.109 33.438 28.609 1 96.38 66 THR B O 1
ATOM 5122 N N . GLU B 1 67 ? -17.047 33.219 29.375 1 95.44 67 GLU B N 1
ATOM 5123 C CA . GLU B 1 67 ? -17.172 31.844 29.875 1 95.44 67 GLU B CA 1
ATOM 5124 C C . GLU B 1 67 ? -17.469 30.859 28.734 1 95.44 67 GLU B C 1
ATOM 5126 O O . GLU B 1 67 ? -18.047 29.797 28.969 1 95.44 67 GLU B O 1
ATOM 5131 N N . ASN B 1 68 ? -17.266 31.297 27.547 1 96.19 68 ASN B N 1
ATOM 5132 C CA . ASN B 1 68 ? -17.406 30.453 26.359 1 96.19 68 ASN B CA 1
ATOM 5133 C C . ASN B 1 68 ? -16.094 29.766 26 1 96.19 68 ASN B C 1
ATOM 5135 O O . ASN B 1 68 ? -15.156 30.422 25.547 1 96.19 68 ASN B O 1
ATOM 5139 N N . SER B 1 69 ? -16.109 28.484 26.062 1 96.12 69 SER B N 1
ATOM 5140 C CA . SER B 1 69 ? -14.898 27.703 25.875 1 96.12 69 SER B CA 1
ATOM 5141 C C . SER B 1 69 ? -14.344 27.875 24.469 1 96.12 69 SER B C 1
ATOM 5143 O O . SER B 1 69 ? -13.125 27.969 24.281 1 96.12 69 SER B O 1
ATOM 5145 N N . ILE B 1 70 ? -15.195 27.891 23.469 1 96.69 70 ILE B N 1
ATOM 5146 C CA . ILE B 1 70 ? -14.758 27.938 22.078 1 96.69 70 ILE B CA 1
ATOM 5147 C C . ILE B 1 70 ? -14.094 29.297 21.797 1 96.69 70 ILE B C 1
ATOM 5149 O O . ILE B 1 70 ? -13.117 29.359 21.047 1 96.69 70 ILE B O 1
ATOM 5153 N N . VAL B 1 71 ? -14.633 30.344 22.359 1 97.56 71 VAL B N 1
ATOM 5154 C CA . VAL B 1 71 ? -14.078 31.688 22.156 1 97.56 71 VAL B CA 1
ATOM 5155 C C . VAL B 1 71 ? -12.68 31.75 22.766 1 97.56 71 VAL B C 1
ATOM 5157 O O . VAL B 1 71 ? -11.766 32.312 22.156 1 97.56 71 VAL B O 1
ATOM 5160 N N . VAL B 1 72 ? -12.508 31.203 23.938 1 98 72 VAL B N 1
ATOM 5161 C CA . VAL B 1 72 ? -11.203 31.172 24.594 1 98 72 VAL B CA 1
ATOM 5162 C C . VAL B 1 72 ? -10.211 30.391 23.719 1 98 72 VAL B C 1
ATOM 5164 O O . VAL B 1 72 ? -9.086 30.844 23.5 1 98 72 VAL B O 1
ATOM 5167 N N . LYS B 1 73 ? -10.656 29.234 23.219 1 98 73 LYS B N 1
ATOM 5168 C CA . LYS B 1 73 ? -9.812 28.406 22.344 1 98 73 LYS B CA 1
ATOM 5169 C C . LYS B 1 73 ? -9.383 29.172 21.109 1 98 73 LYS B C 1
ATOM 5171 O O . LYS B 1 73 ? -8.219 29.109 20.703 1 98 73 LYS B O 1
ATOM 5176 N N . VAL B 1 74 ? -10.289 29.891 20.484 1 97.75 74 VAL B N 1
ATOM 5177 C CA . VAL B 1 74 ? -10.016 30.609 19.25 1 97.75 74 VAL B CA 1
ATOM 5178 C C . VAL B 1 74 ? -8.953 31.688 19.5 1 97.75 74 VAL B C 1
ATOM 5180 O O . VAL B 1 74 ? -8.023 31.844 18.703 1 97.75 74 VAL B O 1
ATOM 5183 N N . ILE B 1 75 ? -9.062 32.406 20.578 1 97.69 75 ILE B N 1
ATOM 5184 C CA . ILE B 1 75 ? -8.133 33.5 20.891 1 97.69 75 ILE B CA 1
ATOM 5185 C C . ILE B 1 75 ? -6.754 32.906 21.188 1 97.69 75 ILE B C 1
ATOM 5187 O O . ILE B 1 75 ? -5.738 33.438 20.75 1 97.69 75 ILE B O 1
ATOM 5191 N N . LEU B 1 76 ? -6.699 31.828 21.906 1 97.88 76 LEU B N 1
ATOM 5192 C CA . LEU B 1 76 ? -5.426 31.172 22.188 1 97.88 76 LEU B CA 1
ATOM 5193 C C . LEU B 1 76 ? -4.777 30.672 20.906 1 97.88 76 LEU B C 1
ATOM 5195 O O . LEU B 1 76 ? -3.582 30.891 20.688 1 97.88 76 LEU B O 1
ATOM 5199 N N . LEU B 1 77 ? -5.531 30.062 20.031 1 97.94 77 LEU B N 1
ATOM 5200 C CA . LEU B 1 77 ? -5.027 29.453 18.812 1 97.94 77 LEU B CA 1
ATOM 5201 C C . LEU B 1 77 ? -4.492 30.531 17.859 1 97.94 77 LEU B C 1
ATOM 5203 O O . LEU B 1 77 ? -3.43 30.344 17.25 1 97.94 77 LEU B O 1
ATOM 5207 N N . PHE B 1 78 ? -5.195 31.672 17.734 1 96.5 78 PHE B N 1
ATOM 5208 C CA . PHE B 1 78 ? -4.902 32.594 16.672 1 96.5 78 PHE B CA 1
ATOM 5209 C C . PHE B 1 78 ? -3.984 33.719 17.156 1 96.5 78 PHE B C 1
ATOM 5211 O O . PHE B 1 78 ? -3.227 34.312 16.375 1 96.5 78 PHE B O 1
ATOM 5218 N N . TYR B 1 79 ? -4.004 34.031 18.469 1 95.56 79 TYR B N 1
ATOM 5219 C CA . TYR B 1 79 ? -3.377 35.281 18.859 1 95.56 79 TYR B CA 1
ATOM 5220 C C . TYR B 1 79 ? -2.359 35.062 19.984 1 95.56 79 TYR B C 1
ATOM 5222 O O . TYR B 1 79 ? -1.498 35.906 20.219 1 95.56 79 TYR B O 1
ATOM 5230 N N . GLU B 1 80 ? -2.408 34 20.688 1 96.19 80 GLU B N 1
ATOM 5231 C CA . GLU B 1 80 ? -1.593 33.844 21.891 1 96.19 80 GLU B CA 1
ATOM 5232 C C . GLU B 1 80 ? -0.106 33.812 21.547 1 96.19 80 GLU B C 1
ATOM 5234 O O . GLU B 1 80 ? 0.718 34.344 22.281 1 96.19 80 GLU B O 1
ATOM 5239 N N . LYS B 1 81 ? 0.245 33.125 20.516 1 91.69 81 LYS B N 1
ATOM 5240 C CA . LYS B 1 81 ? 1.653 32.938 20.172 1 91.69 81 LYS B CA 1
ATOM 5241 C C . LYS B 1 81 ? 2.33 34.281 19.906 1 91.69 81 LYS B C 1
ATOM 5243 O O . LYS B 1 81 ? 3.467 34.5 20.328 1 91.69 81 LYS B O 1
ATOM 5248 N N . LYS B 1 82 ? 1.687 35.125 19.234 1 91.56 82 LYS B N 1
ATOM 5249 C CA . LYS B 1 82 ? 2.268 36.406 18.844 1 91.56 82 LYS B CA 1
ATOM 5250 C C . LYS B 1 82 ? 2.162 37.438 19.969 1 91.56 82 LYS B C 1
ATOM 5252 O O . LYS B 1 82 ? 3.1 38.188 20.203 1 91.56 82 LYS B O 1
ATOM 5257 N N . TRP B 1 83 ? 1.068 37.438 20.719 1 94.5 83 TRP B N 1
ATOM 5258 C CA . TRP B 1 83 ? 0.789 38.562 21.609 1 94.5 83 TRP B CA 1
ATOM 5259 C C . TRP B 1 83 ? 0.967 38.125 23.062 1 94.5 83 TRP B C 1
ATOM 5261 O O . TRP B 1 83 ? 1.068 39 23.953 1 94.5 83 TRP B O 1
ATOM 5271 N N . LYS B 1 84 ? 0.956 36.906 23.375 1 96.06 84 LYS B N 1
ATOM 5272 C CA . LYS B 1 84 ? 1.157 36.344 24.719 1 96.06 84 LYS B CA 1
ATOM 5273 C C . LYS B 1 84 ? 0.164 36.969 25.703 1 96.06 84 LYS B C 1
ATOM 5275 O O . LYS B 1 84 ? 0.555 37.469 26.766 1 96.06 84 LYS B O 1
ATOM 5280 N N . PHE B 1 85 ? -1.067 36.969 25.344 1 96.88 85 PHE B N 1
ATOM 5281 C CA . PHE B 1 85 ? -2.145 37.562 26.125 1 96.88 85 PHE B CA 1
ATOM 5282 C C . PHE B 1 85 ? -2.25 36.875 27.5 1 96.88 85 PHE B C 1
ATOM 5284 O O . PHE B 1 85 ? -2.594 37.531 28.484 1 96.88 85 PHE B O 1
ATOM 5291 N N . SER B 1 86 ? -1.921 35.625 27.609 1 96.38 86 SER B N 1
ATOM 5292 C CA . SER B 1 86 ? -2.117 34.812 28.828 1 96.38 86 SER B CA 1
ATOM 5293 C C . SER B 1 86 ? -1.212 35.312 29.953 1 96.38 86 SER B C 1
ATOM 5295 O O . SER B 1 86 ? -1.521 35.094 31.125 1 96.38 86 SER B O 1
ATOM 5297 N N . LYS B 1 87 ? -0.19 35.969 29.641 1 95.62 87 LYS B N 1
ATOM 5298 C CA . LYS B 1 87 ? 0.792 36.375 30.641 1 95.62 87 LYS B CA 1
ATOM 5299 C C . LYS B 1 87 ? 0.576 37.844 31.047 1 95.62 87 LYS B C 1
ATOM 5301 O O . LYS B 1 87 ? 1.201 38.312 31.984 1 95.62 87 LYS B O 1
ATOM 5306 N N . GLN B 1 88 ? -0.273 38.531 30.391 1 96.5 88 GLN B N 1
ATOM 5307 C CA . GLN B 1 88 ? -0.5 39.938 30.641 1 96.5 88 GLN B CA 1
ATOM 5308 C C . GLN B 1 88 ? -1.56 40.156 31.719 1 96.5 88 GLN B C 1
ATOM 5310 O O . GLN B 1 88 ? -2.486 39.344 31.859 1 96.5 88 GLN B O 1
ATOM 5315 N N . ARG B 1 89 ? -1.367 41.219 32.406 1 96.56 89 ARG B N 1
ATOM 5316 C CA . ARG B 1 89 ? -2.312 41.562 33.469 1 96.56 89 ARG B CA 1
ATOM 5317 C C . ARG B 1 89 ? -3.127 42.812 33.094 1 96.56 89 ARG B C 1
ATOM 5319 O O . ARG B 1 89 ? -2.639 43.688 32.375 1 96.56 89 ARG B O 1
ATOM 5326 N N . ASN B 1 90 ? -4.336 42.844 33.594 1 95.75 90 ASN B N 1
ATOM 5327 C CA . ASN B 1 90 ? -5.172 44.031 33.344 1 95.75 90 ASN B CA 1
ATOM 5328 C C . ASN B 1 90 ? -4.98 45.094 34.438 1 95.75 90 ASN B C 1
ATOM 5330 O O . ASN B 1 90 ? -4.02 45 35.219 1 95.75 90 ASN B O 1
ATOM 5334 N N . LYS B 1 91 ? -5.844 46.094 34.406 1 95.31 91 LYS B N 1
ATOM 5335 C CA . LYS B 1 91 ? -5.711 47.188 35.375 1 95.31 91 LYS B CA 1
ATOM 5336 C C . LYS B 1 91 ? -5.895 46.719 36.812 1 95.31 91 LYS B C 1
ATOM 5338 O O . LYS B 1 91 ? -5.336 47.281 37.719 1 95.31 91 LYS B O 1
ATOM 5343 N N . GLN B 1 92 ? -6.645 45.719 37 1 96 92 GLN B N 1
ATOM 5344 C CA . GLN B 1 92 ? -6.895 45.156 38.312 1 96 92 GLN B CA 1
ATOM 5345 C C . GLN B 1 92 ? -5.77 44.219 38.719 1 96 92 GLN B C 1
ATOM 5347 O O . GLN B 1 92 ? -5.816 43.625 39.812 1 96 92 GLN B O 1
ATOM 5352 N N . GLY B 1 93 ? -4.77 43.938 37.875 1 96.12 93 GLY B N 1
ATOM 5353 C CA . GLY B 1 93 ? -3.623 43.094 38.156 1 96.12 93 GLY B CA 1
ATOM 5354 C C . GLY B 1 93 ? -3.893 41.594 37.938 1 96.12 93 GLY B C 1
ATOM 5355 O O . GLY B 1 93 ? -3.135 40.75 38.406 1 96.12 93 GLY B O 1
ATOM 5356 N N . LEU B 1 94 ? -4.914 41.312 37.219 1 97.06 94 LEU B N 1
ATOM 5357 C CA . LEU B 1 94 ? -5.305 39.906 37.031 1 97.06 94 LEU B CA 1
ATOM 5358 C C . LEU B 1 94 ? -4.891 39.406 35.656 1 97.06 94 LEU B C 1
ATOM 5360 O O . LEU B 1 94 ? -5.008 40.156 34.656 1 97.06 94 LEU B O 1
ATOM 5364 N N . ARG B 1 95 ? -4.359 38.219 35.656 1 97.5 95 ARG B N 1
ATOM 5365 C CA . ARG B 1 95 ? -4.18 37.531 34.375 1 97.5 95 ARG B CA 1
ATOM 5366 C C . ARG B 1 95 ? -5.48 36.875 33.938 1 97.5 95 ARG B C 1
ATOM 5368 O O . ARG B 1 95 ? -6.387 36.656 34.719 1 97.5 95 ARG B O 1
ATOM 5375 N N . PRO B 1 96 ? -5.602 36.531 32.625 1 97.88 96 PRO B N 1
ATOM 5376 C CA . PRO B 1 96 ? -6.836 35.906 32.156 1 97.88 96 PRO B CA 1
ATOM 5377 C C . PRO B 1 96 ? -7.184 34.625 32.938 1 97.88 96 PRO B C 1
ATOM 5379 O O . PRO B 1 96 ? -8.352 34.406 33.281 1 97.88 96 PRO B O 1
ATOM 5382 N N . ILE B 1 97 ? -6.238 33.812 33.312 1 97 97 ILE B N 1
ATOM 5383 C CA . ILE B 1 97 ? -6.484 32.562 34 1 97 97 ILE B CA 1
ATOM 5384 C C . ILE B 1 97 ? -7.047 32.812 35.375 1 97 97 ILE B C 1
ATOM 5386 O O . ILE B 1 97 ? -7.789 31.984 35.938 1 97 97 ILE B O 1
ATOM 5390 N N . ASP B 1 98 ? -6.703 33.938 35.938 1 96.62 98 ASP B N 1
ATOM 5391 C CA . ASP B 1 98 ? -7.172 34.281 37.281 1 96.62 98 ASP B CA 1
ATOM 5392 C C . ASP B 1 98 ? -8.68 34.531 37.281 1 96.62 98 ASP B C 1
ATOM 5394 O O . ASP B 1 98 ? -9.312 34.5 38.344 1 96.62 98 ASP B O 1
ATOM 5398 N N . MET B 1 99 ? -9.227 34.812 36.156 1 96.81 99 MET B N 1
ATOM 5399 C CA . MET B 1 99 ? -10.648 35.094 36 1 96.81 99 MET B CA 1
ATOM 5400 C C . MET B 1 99 ? -11.422 33.875 35.531 1 96.81 99 MET B C 1
ATOM 5402 O O . MET B 1 99 ? -12.641 33.938 35.375 1 96.81 99 MET B O 1
ATOM 5406 N N . ALA B 1 100 ? -10.758 32.75 35.344 1 96.88 100 ALA B N 1
ATOM 5407 C CA . ALA B 1 100 ? -11.328 31.609 34.625 1 96.88 100 ALA B CA 1
ATOM 5408 C C . ALA B 1 100 ? -12.164 30.75 35.594 1 96.88 100 ALA B C 1
ATOM 5410 O O . ALA B 1 100 ? -11.789 30.562 36.75 1 96.88 100 ALA B O 1
ATOM 5411 N N . ASN B 1 101 ? -13.312 30.281 35.125 1 96.31 101 ASN B N 1
ATOM 5412 C CA . ASN B 1 101 ? -14.016 29.219 35.844 1 96.31 101 ASN B CA 1
ATOM 5413 C C . ASN B 1 101 ? -13.336 27.875 35.625 1 96.31 101 ASN B C 1
ATOM 5415 O O . ASN B 1 101 ? -12.289 27.781 35 1 96.31 101 ASN B O 1
ATOM 5419 N N . LYS B 1 102 ? -13.898 26.891 36.156 1 94.25 102 LYS B N 1
ATOM 5420 C CA . LYS B 1 102 ? -13.258 25.578 36.156 1 94.25 102 LYS B CA 1
ATOM 5421 C C . LYS B 1 102 ? -13.102 25.031 34.75 1 94.25 102 LYS B C 1
ATOM 5423 O O . LYS B 1 102 ? -12.078 24.422 34.406 1 94.25 102 LYS B O 1
ATOM 5428 N N . GLU B 1 103 ? -14.07 25.172 33.938 1 94.75 103 GLU B N 1
ATOM 5429 C CA . GLU B 1 103 ? -14.039 24.688 32.562 1 94.75 103 GLU B CA 1
ATOM 5430 C C . GLU B 1 103 ? -12.938 25.359 31.75 1 94.75 103 GLU B C 1
ATOM 5432 O O . GLU B 1 103 ? -12.211 24.703 31 1 94.75 103 GLU B O 1
ATOM 5437 N N . ILE B 1 104 ? -12.852 26.609 31.875 1 96.75 104 ILE B N 1
ATOM 5438 C CA . ILE B 1 104 ? -11.859 27.391 31.125 1 96.75 104 ILE B CA 1
ATOM 5439 C C . ILE B 1 104 ? -10.461 27.109 31.688 1 96.75 104 ILE B C 1
ATOM 5441 O O . ILE B 1 104 ? -9.484 27.062 30.953 1 96.75 104 ILE B O 1
ATOM 5445 N N . GLU B 1 105 ? -10.375 26.906 33 1 96.25 105 GLU B N 1
ATOM 5446 C CA . GLU B 1 105 ? -9.102 26.516 33.594 1 96.25 105 GLU B CA 1
ATOM 5447 C C . GLU B 1 105 ? -8.562 25.25 32.969 1 96.25 105 GLU B C 1
ATOM 5449 O O . GLU B 1 105 ? -7.352 25.109 32.75 1 96.25 105 GLU B O 1
ATOM 5454 N N . THR B 1 106 ? -9.445 24.312 32.688 1 96.12 106 THR B N 1
ATOM 5455 C CA . THR B 1 106 ? -9.062 23.078 32 1 96.12 106 THR B CA 1
ATOM 5456 C C . THR B 1 106 ? -8.445 23.375 30.641 1 96.12 106 THR B C 1
ATOM 5458 O O . THR B 1 106 ? -7.496 22.719 30.234 1 96.12 106 THR B O 1
ATOM 5461 N N . ILE B 1 107 ? -8.984 24.312 29.969 1 97.12 107 ILE B N 1
ATOM 5462 C CA . ILE B 1 107 ? -8.5 24.719 28.656 1 97.12 107 ILE B CA 1
ATOM 5463 C C . ILE B 1 107 ? -7.074 25.25 28.766 1 97.12 107 ILE B C 1
ATOM 5465 O O . ILE B 1 107 ? -6.211 24.922 27.953 1 97.12 107 ILE B O 1
ATOM 5469 N N . PHE B 1 108 ? -6.852 26.094 29.812 1 97.38 108 PHE B N 1
ATOM 5470 C CA . PHE B 1 108 ? -5.512 26.625 30.031 1 97.38 108 PHE B CA 1
ATOM 5471 C C . PHE B 1 108 ? -4.527 25.5 30.359 1 97.38 108 PHE B C 1
ATOM 5473 O O . PHE B 1 108 ? -3.377 25.531 29.922 1 97.38 108 PHE B O 1
ATOM 5480 N N . LYS B 1 109 ? -4.949 24.516 31.109 1 96.56 109 LYS B N 1
ATOM 5481 C CA . LYS B 1 109 ? -4.102 23.375 31.438 1 96.56 109 LYS B CA 1
ATOM 5482 C C . LYS B 1 109 ? -3.783 22.547 30.203 1 96.56 109 LYS B C 1
ATOM 5484 O O . LYS B 1 109 ? -2.682 22.016 30.078 1 96.56 109 LYS B O 1
ATOM 5489 N N . GLN B 1 110 ? -4.73 22.406 29.297 1 96.56 110 GLN B N 1
ATOM 5490 C CA . GLN B 1 110 ? -4.484 21.75 28.016 1 96.56 110 GLN B CA 1
ATOM 5491 C C . GLN B 1 110 ? -3.486 22.531 27.172 1 96.56 110 GLN B C 1
ATOM 5493 O O . GLN B 1 110 ? -2.588 21.953 26.562 1 96.56 110 GLN B O 1
ATOM 5498 N N . TRP B 1 111 ? -3.734 23.859 27.156 1 96.44 111 TRP B N 1
ATOM 5499 C CA . TRP B 1 111 ? -2.842 24.734 26.391 1 96.44 111 TRP B CA 1
ATOM 5500 C C . TRP B 1 111 ? -1.401 24.578 26.875 1 96.44 111 TRP B C 1
ATOM 5502 O O . TRP B 1 111 ? -0.465 24.656 26.078 1 96.44 111 TRP B O 1
ATOM 5512 N N . ASP B 1 112 ? -1.21 24.328 28.172 1 94.94 112 ASP B N 1
ATOM 5513 C CA . ASP B 1 112 ? 0.119 24.219 28.766 1 94.94 112 ASP B CA 1
ATOM 5514 C C . ASP B 1 112 ? 0.665 22.797 28.641 1 94.94 112 ASP B C 1
ATOM 5516 O O . ASP B 1 112 ? 1.805 22.531 29.016 1 94.94 112 ASP B O 1
ATOM 5520 N N . GLY B 1 113 ? -0.107 21.859 28.094 1 94.94 113 GLY B N 1
ATOM 5521 C CA . GLY B 1 113 ? 0.348 20.5 27.859 1 94.94 113 GLY B 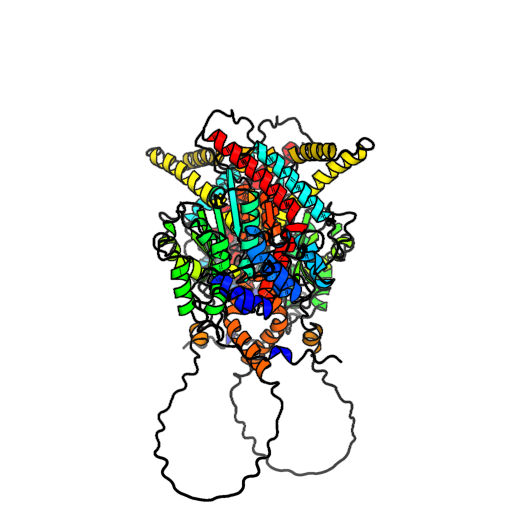CA 1
ATOM 5522 C C . GLY B 1 113 ? 0.213 19.609 29.078 1 94.94 113 GLY B C 1
ATOM 5523 O O . GLY B 1 113 ? 0.833 18.547 29.141 1 94.94 113 GLY B O 1
ATOM 5524 N N . GLU B 1 114 ? -0.61 20.031 30.047 1 94.75 114 GLU B N 1
ATOM 5525 C CA . GLU B 1 114 ? -0.801 19.25 31.266 1 94.75 114 GLU B CA 1
ATOM 5526 C C . GLU B 1 114 ? -1.882 18.188 31.078 1 94.75 114 GLU B C 1
ATOM 5528 O O . GLU B 1 114 ? -1.836 17.125 31.703 1 94.75 114 GLU B O 1
ATOM 5533 N N . LEU B 1 115 ? -2.879 18.562 30.281 1 95.56 115 LEU B N 1
ATOM 5534 C CA . LEU B 1 115 ? -4.008 17.656 30.047 1 95.56 115 LEU B CA 1
ATOM 5535 C C . LEU B 1 115 ? -4.098 17.266 28.578 1 95.56 115 LEU B C 1
ATOM 5537 O O . LEU B 1 115 ? -3.678 18.031 27.703 1 95.56 115 LEU B O 1
ATOM 5541 N N . ASP B 1 116 ? -4.605 16.062 28.391 1 92.81 116 ASP B N 1
ATOM 5542 C CA . ASP B 1 116 ? -4.828 15.609 27.031 1 92.81 116 ASP B CA 1
ATOM 5543 C C . ASP B 1 116 ? -6.164 16.109 26.484 1 92.81 116 ASP B C 1
ATOM 5545 O O . ASP B 1 116 ? -6.793 16.984 27.094 1 92.81 116 ASP B O 1
ATOM 5549 N N . ILE B 1 117 ? -6.578 15.703 25.359 1 90.94 117 ILE B N 1
ATOM 5550 C CA . ILE B 1 117 ? -7.754 16.219 24.656 1 90.94 117 ILE B CA 1
ATOM 5551 C C . ILE B 1 117 ? -9.016 15.867 25.453 1 90.94 117 ILE B C 1
ATOM 5553 O O . ILE B 1 117 ? -10.047 16.531 25.312 1 90.94 117 ILE B O 1
ATOM 5557 N N . ASN B 1 118 ? -8.914 14.812 26.281 1 88.31 118 ASN B N 1
ATOM 5558 C CA . ASN B 1 118 ? -10.07 14.398 27.078 1 88.31 118 ASN B CA 1
ATOM 5559 C C . ASN B 1 118 ? -10.086 15.07 28.438 1 88.31 118 ASN B C 1
ATOM 5561 O O . ASN B 1 118 ? -10.961 14.797 29.266 1 88.31 118 ASN B O 1
ATOM 5565 N N . GLY B 1 119 ? -9.164 15.914 28.672 1 89.75 119 GLY B N 1
ATOM 5566 C CA . GLY B 1 119 ? -9.109 16.609 29.953 1 89.75 119 GLY B CA 1
ATOM 5567 C C . GLY B 1 119 ? -8.453 15.789 31.047 1 89.75 119 GLY B C 1
ATOM 5568 O O . GLY B 1 119 ? -8.625 16.078 32.25 1 89.75 119 GLY B O 1
ATOM 5569 N N . GLU B 1 120 ? -7.738 14.758 30.625 1 90.62 120 GLU B N 1
ATOM 5570 C CA . GLU B 1 120 ? -7.031 13.906 31.578 1 90.62 120 GLU B CA 1
ATOM 5571 C C . GLU B 1 120 ? -5.543 14.234 31.625 1 90.62 120 GLU B C 1
ATOM 5573 O O . GLU B 1 120 ? -4.984 14.711 30.625 1 90.62 120 GLU B O 1
ATOM 5578 N N . ILE B 1 121 ? -5.023 13.977 32.781 1 89.69 121 ILE B N 1
ATOM 5579 C CA . ILE B 1 121 ? -3.594 14.234 32.938 1 89.69 121 ILE B CA 1
ATOM 5580 C C . ILE B 1 121 ? -2.814 13.398 31.922 1 89.69 121 ILE B C 1
ATOM 5582 O O . ILE B 1 121 ? -3.012 12.18 31.828 1 89.69 121 ILE B O 1
ATOM 5586 N N . PHE B 1 122 ? -2.064 14.102 31.234 1 87.5 122 PHE B N 1
ATOM 5587 C CA . PHE B 1 122 ? -1.299 13.406 30.203 1 87.5 122 PHE B CA 1
ATOM 5588 C C . PHE B 1 122 ? -0.128 12.648 30.828 1 87.5 122 PHE B C 1
ATOM 5590 O O . PHE B 1 122 ? 0.693 13.234 31.531 1 87.5 122 PHE B O 1
ATOM 5597 N N . LYS B 1 123 ? -0.204 11.266 30.688 1 80.5 123 LYS B N 1
ATOM 5598 C CA . LYS B 1 123 ? 0.911 10.398 31.047 1 80.5 123 LYS B CA 1
ATOM 5599 C C . LYS B 1 123 ? 1.487 9.695 29.828 1 80.5 123 LYS B C 1
ATOM 5601 O O . LYS B 1 123 ? 0.753 9.062 29.062 1 80.5 123 LYS B O 1
ATOM 5606 N N . ASP B 1 124 ? 2.635 9.984 29.547 1 72.19 124 ASP B N 1
ATOM 5607 C CA . ASP B 1 124 ? 3.262 9.328 28.406 1 72.19 124 ASP B CA 1
ATOM 5608 C C . ASP B 1 124 ? 3.453 7.836 28.672 1 72.19 124 ASP B C 1
ATOM 5610 O O . ASP B 1 124 ? 4.559 7.395 29 1 72.19 124 ASP B O 1
ATOM 5614 N N . ASN B 1 125 ? 2.377 7.102 28.703 1 65.5 125 ASN B N 1
ATOM 5615 C CA . ASN B 1 125 ? 2.432 5.66 28.906 1 65.5 125 ASN B CA 1
ATOM 5616 C C . ASN B 1 125 ? 2.133 4.902 27.609 1 65.5 125 ASN B C 1
ATOM 5618 O O . ASN B 1 125 ? 1.024 4.398 27.422 1 65.5 125 ASN B O 1
ATOM 5622 N N . PRO B 1 126 ? 3.107 4.914 26.828 1 62.31 126 PRO B N 1
ATOM 5623 C CA . PRO B 1 126 ? 2.863 4.238 25.562 1 62.31 126 PRO B CA 1
ATOM 5624 C C . PRO B 1 126 ? 2.746 2.723 25.703 1 62.31 126 PRO B C 1
ATOM 5626 O O . PRO B 1 126 ? 3.217 2.158 26.688 1 62.31 126 PRO B O 1
ATOM 5629 N N . SER B 1 127 ? 1.989 2.15 24.75 1 62.69 127 SER B N 1
ATOM 5630 C CA . SER B 1 127 ? 2.008 0.695 24.656 1 62.69 127 SER B CA 1
ATOM 5631 C C . SER B 1 127 ? 3.424 0.172 24.453 1 62.69 127 SER B C 1
ATOM 5633 O O . SER B 1 127 ? 4.309 0.917 24.016 1 62.69 127 SER B O 1
ATOM 5635 N N . LEU B 1 128 ? 3.682 -0.982 24.891 1 57.16 128 LEU B N 1
ATOM 5636 C CA . LEU B 1 128 ? 4.992 -1.599 24.719 1 57.16 128 LEU B CA 1
ATOM 5637 C C . LEU B 1 128 ? 5.438 -1.551 23.266 1 57.16 128 LEU B C 1
ATOM 5639 O O . LEU B 1 128 ? 6.609 -1.294 22.984 1 57.16 128 LEU B O 1
ATOM 5643 N N . GLN B 1 129 ? 4.477 -1.804 22.375 1 62.12 129 GLN B N 1
ATOM 5644 C CA . GLN B 1 129 ? 4.793 -1.788 20.953 1 62.12 129 GLN B CA 1
ATOM 5645 C C . GLN B 1 129 ? 5.227 -0.396 20.5 1 62.12 129 GLN B C 1
ATOM 5647 O O . GLN B 1 129 ? 6.176 -0.255 19.719 1 62.12 129 GLN B O 1
ATOM 5652 N N . SER B 1 130 ? 4.527 0.512 21 1 70.31 130 SER B N 1
ATOM 5653 C CA . SER B 1 130 ? 4.855 1.89 20.656 1 70.31 130 SER B CA 1
ATOM 5654 C C . SER B 1 130 ? 6.215 2.297 21.203 1 70.31 130 SER B C 1
ATOM 5656 O O . SER B 1 130 ? 6.98 2.996 20.547 1 70.31 130 SER B O 1
ATOM 5658 N N . GLU B 1 131 ? 6.453 1.734 22.359 1 70.88 131 GLU B N 1
ATOM 5659 C CA . GLU B 1 131 ? 7.742 2.043 22.984 1 70.88 131 GLU B CA 1
ATOM 5660 C C . GLU B 1 131 ? 8.891 1.403 22.203 1 70.88 131 GLU B C 1
ATOM 5662 O O . GLU B 1 131 ? 9.938 2.021 22.016 1 70.88 131 GLU B O 1
ATOM 5667 N N . MET B 1 132 ? 8.656 0.226 21.734 1 69 132 MET B N 1
ATOM 5668 C CA . MET B 1 132 ? 9.68 -0.477 20.953 1 69 132 MET B CA 1
ATOM 5669 C C . MET B 1 132 ? 9.953 0.242 19.641 1 69 132 MET B C 1
ATOM 5671 O O . MET B 1 132 ? 11.102 0.346 19.219 1 69 132 MET B O 1
ATOM 5675 N N . ARG B 1 133 ? 8.938 0.69 19.078 1 76.75 133 ARG B N 1
ATOM 5676 C CA . ARG B 1 133 ? 9.086 1.399 17.812 1 76.75 133 ARG B CA 1
ATOM 5677 C C . ARG B 1 133 ? 9.844 2.709 18 1 76.75 133 ARG B C 1
ATOM 5679 O O . ARG B 1 133 ? 10.672 3.078 17.156 1 76.75 133 ARG B O 1
ATOM 5686 N N . LYS B 1 134 ? 9.477 3.332 19.109 1 78.5 134 LYS B N 1
ATOM 5687 C CA . LYS B 1 134 ? 10.164 4.586 19.422 1 78.5 134 LYS B CA 1
ATOM 5688 C C . LYS B 1 134 ? 11.648 4.355 19.688 1 78.5 134 LYS B C 1
ATOM 5690 O O . LYS B 1 134 ? 12.492 5.121 19.219 1 78.5 134 LYS B O 1
ATOM 5695 N N . LYS B 1 135 ? 11.875 3.303 20.359 1 74.5 135 LYS B N 1
ATOM 5696 C CA . LYS B 1 135 ? 13.266 2.979 20.688 1 74.5 135 LYS B CA 1
ATOM 5697 C C . LYS B 1 135 ? 14.039 2.592 19.422 1 74.5 135 LYS B C 1
ATOM 5699 O O . LYS B 1 135 ? 15.195 2.988 19.25 1 74.5 135 LYS B O 1
ATOM 5704 N N . LEU B 1 136 ? 13.391 1.818 18.656 1 79.19 136 LEU B N 1
ATOM 5705 C CA . LEU B 1 136 ? 14.031 1.425 17.391 1 79.19 136 LEU B CA 1
ATOM 5706 C C . LEU B 1 136 ? 14.32 2.645 16.531 1 79.19 136 LEU B C 1
ATOM 5708 O O . LEU B 1 136 ? 15.414 2.775 15.984 1 79.19 136 LEU B O 1
ATOM 5712 N N . ASN B 1 137 ? 13.375 3.502 16.391 1 86.44 137 ASN B N 1
ATOM 5713 C CA . ASN B 1 137 ? 13.555 4.715 15.602 1 86.44 137 ASN B CA 1
ATOM 5714 C C . ASN B 1 137 ? 14.664 5.598 16.172 1 86.44 137 ASN B C 1
ATOM 5716 O O . ASN B 1 137 ? 15.422 6.207 15.422 1 86.44 137 ASN B O 1
ATOM 5720 N N . GLY B 1 138 ? 14.648 5.66 17.531 1 82.19 138 GLY B N 1
ATOM 5721 C CA . GLY B 1 138 ? 15.711 6.414 18.188 1 82.19 138 GLY B CA 1
ATOM 5722 C C . GLY B 1 138 ? 17.094 5.871 17.891 1 82.19 138 GLY B C 1
ATOM 5723 O O . GLY B 1 138 ? 18.031 6.637 17.656 1 82.19 138 GLY B O 1
ATOM 5724 N N . SER B 1 139 ? 17.172 4.582 17.859 1 76.75 139 SER B N 1
ATOM 5725 C CA . SER B 1 139 ? 18.453 3.943 17.562 1 76.75 139 SER B CA 1
ATOM 5726 C C . SER B 1 139 ? 18.875 4.199 16.125 1 76.75 139 SER B C 1
ATOM 5728 O O . SER B 1 139 ? 20.047 4.449 15.844 1 76.75 139 SER B O 1
ATOM 5730 N N . ILE B 1 140 ? 17.984 4.125 15.289 1 83.12 140 ILE B N 1
ATOM 5731 C CA . ILE B 1 140 ? 18.25 4.348 13.875 1 83.12 140 ILE B CA 1
ATOM 5732 C C . ILE B 1 140 ? 18.672 5.797 13.656 1 83.12 140 ILE B C 1
ATOM 5734 O O . ILE B 1 140 ? 19.578 6.07 12.859 1 83.12 140 ILE B O 1
ATOM 5738 N N . LEU B 1 141 ? 18 6.645 14.391 1 85.06 141 LEU B N 1
ATOM 5739 C CA . LEU B 1 141 ? 18.312 8.062 14.297 1 85.06 141 LEU B CA 1
ATOM 5740 C C . LEU B 1 141 ? 19.766 8.328 14.68 1 85.06 141 LEU B C 1
ATOM 5742 O O . LEU B 1 141 ? 20.469 9.07 13.992 1 85.06 141 LEU B O 1
ATOM 5746 N N . LEU B 1 142 ? 20.234 7.723 15.688 1 79.25 142 LEU B N 1
ATOM 5747 C CA . LEU B 1 142 ? 21.594 7.91 16.172 1 79.25 142 LEU B CA 1
ATOM 5748 C C . LEU B 1 142 ? 22.609 7.344 15.172 1 79.25 142 LEU B C 1
ATOM 5750 O O . LEU B 1 142 ? 23.656 7.949 14.938 1 79.25 142 LEU B O 1
ATOM 5754 N N . GLN B 1 143 ? 22.219 6.277 14.617 1 75.12 143 GLN B N 1
ATOM 5755 C CA . GLN B 1 143 ? 23.109 5.656 13.641 1 75.12 143 GLN B CA 1
ATOM 5756 C C . GLN B 1 143 ? 23.172 6.48 12.359 1 75.12 143 GLN B C 1
ATOM 5758 O O . GLN B 1 143 ? 24.219 6.586 11.734 1 75.12 143 GLN B O 1
ATOM 5763 N N . ARG B 1 144 ? 22.078 6.977 12.047 1 81.25 144 ARG B N 1
ATOM 5764 C CA . ARG B 1 144 ? 21.984 7.742 10.805 1 81.25 144 ARG B CA 1
ATOM 5765 C C . ARG B 1 144 ? 22.828 9.016 10.883 1 81.25 144 ARG B C 1
ATOM 5767 O O . ARG B 1 144 ? 23.391 9.453 9.875 1 81.25 144 ARG B O 1
ATOM 5774 N N . LEU B 1 145 ? 23 9.562 12.055 1 80.44 145 LEU B N 1
ATOM 5775 C CA . LEU B 1 145 ? 23.719 10.812 12.258 1 80.44 145 LEU B CA 1
ATOM 5776 C C . LEU B 1 145 ? 25.156 10.695 11.773 1 80.44 145 LEU B C 1
ATOM 5778 O O . LEU B 1 145 ? 25.703 11.641 11.203 1 80.44 145 LEU B O 1
ATOM 5782 N N . ASN B 1 146 ? 25.656 9.523 11.945 1 73.31 146 ASN B N 1
ATOM 5783 C CA . ASN B 1 146 ? 27.062 9.32 11.602 1 73.31 146 ASN B CA 1
ATOM 5784 C C . ASN B 1 146 ? 27.234 9.047 10.109 1 73.31 146 ASN B C 1
ATOM 5786 O O . ASN B 1 146 ? 28.359 9.062 9.602 1 73.31 146 ASN B O 1
ATOM 5790 N N . GLN B 1 147 ? 26.156 8.906 9.43 1 74.75 147 GLN B N 1
ATOM 5791 C CA . GLN B 1 147 ? 26.25 8.531 8.023 1 74.75 147 GLN B CA 1
ATOM 5792 C C . GLN B 1 147 ? 25.75 9.656 7.121 1 74.75 147 GLN B C 1
ATOM 5794 O O . GLN B 1 147 ? 25.75 9.523 5.895 1 74.75 147 GLN B O 1
ATOM 5799 N N . LEU B 1 148 ? 25.469 10.688 7.75 1 81.75 148 LEU B N 1
ATOM 5800 C CA . LEU B 1 148 ? 24.922 11.805 6.984 1 81.75 148 LEU B CA 1
ATOM 5801 C C . LEU B 1 148 ? 26 12.484 6.16 1 81.75 148 LEU B C 1
ATOM 5803 O O . LEU B 1 148 ? 27.141 12.609 6.609 1 81.75 148 LEU B O 1
ATOM 5807 N N . THR B 1 149 ? 25.625 12.773 4.934 1 81 149 THR B N 1
ATOM 5808 C CA . THR B 1 149 ? 26.5 13.5 4.027 1 81 149 THR B CA 1
ATOM 5809 C C . THR B 1 149 ? 25.75 14.648 3.354 1 81 149 THR B C 1
ATOM 5811 O O . THR B 1 149 ? 24.578 14.875 3.633 1 81 149 THR B O 1
ATOM 5814 N N . ASN B 1 150 ? 26.453 15.383 2.504 1 82.5 150 ASN B N 1
ATOM 5815 C CA . ASN B 1 150 ? 25.844 16.469 1.76 1 82.5 150 ASN B CA 1
ATOM 5816 C C . ASN B 1 150 ? 24.844 15.953 0.727 1 82.5 150 ASN B C 1
ATOM 5818 O O . ASN B 1 150 ? 24.031 16.719 0.199 1 82.5 150 ASN B O 1
ATOM 5822 N N . LYS B 1 151 ? 24.859 14.641 0.551 1 85.81 151 LYS B N 1
ATOM 5823 C CA . LYS B 1 151 ? 23.969 14.023 -0.424 1 85.81 151 LYS B CA 1
ATOM 5824 C C . LYS B 1 151 ? 22.719 13.453 0.252 1 85.81 151 LYS B C 1
ATOM 5826 O O . LYS B 1 151 ? 21.812 12.953 -0.42 1 85.81 151 LYS B O 1
ATOM 5831 N N . SER B 1 152 ? 22.719 13.594 1.625 1 90.12 152 SER B N 1
ATOM 5832 C CA . SER B 1 152 ? 21.562 13.109 2.363 1 90.12 152 SER B CA 1
ATOM 5833 C C . SER B 1 152 ? 20.391 14.078 2.232 1 90.12 152 SER B C 1
ATOM 5835 O O . SER B 1 152 ? 20.547 15.289 2.393 1 90.12 152 SER B O 1
ATOM 5837 N N . LYS B 1 153 ? 19.234 13.562 1.876 1 95.19 153 LYS B N 1
ATOM 5838 C CA . LYS B 1 153 ? 18.078 14.391 1.571 1 95.19 153 LYS B CA 1
ATOM 5839 C C . LYS B 1 153 ? 16.969 14.195 2.607 1 95.19 153 LYS B C 1
ATOM 5841 O O . LYS B 1 153 ? 16.75 13.078 3.086 1 95.19 153 LYS B O 1
ATOM 5846 N N . VAL B 1 154 ? 16.281 15.289 2.943 1 97.44 154 VAL B N 1
ATOM 5847 C CA . VAL B 1 154 ? 15.141 15.258 3.852 1 97.44 154 VAL B CA 1
ATOM 5848 C C . VAL B 1 154 ? 13.844 15.133 3.053 1 97.44 154 VAL B C 1
ATOM 5850 O O . VAL B 1 154 ? 13.555 15.984 2.203 1 97.44 154 VAL B O 1
ATOM 5853 N N . LEU B 1 155 ? 13.062 14.062 3.311 1 98.5 155 LEU B N 1
ATOM 5854 C CA . LEU B 1 155 ? 11.82 13.805 2.602 1 98.5 155 LEU B CA 1
ATOM 5855 C C . LEU B 1 155 ? 10.617 14.102 3.492 1 98.5 155 LEU B C 1
ATOM 5857 O O . LEU B 1 155 ? 10.625 13.789 4.684 1 98.5 155 LEU B O 1
ATOM 5861 N N . MET B 1 156 ? 9.578 14.688 2.895 1 98.81 156 MET B N 1
ATOM 5862 C CA . MET B 1 156 ? 8.344 14.945 3.629 1 98.81 156 MET B CA 1
ATOM 5863 C C . MET B 1 156 ? 7.125 14.523 2.816 1 98.81 156 MET B C 1
ATOM 5865 O O . MET B 1 156 ? 7.059 14.781 1.613 1 98.81 156 MET B O 1
ATOM 5869 N N . SER B 1 157 ? 6.219 13.805 3.422 1 98.81 157 SER B N 1
ATOM 5870 C CA . SER B 1 157 ? 4.93 13.484 2.822 1 98.81 157 SER B CA 1
ATOM 5871 C C . SER B 1 157 ? 3.783 14.133 3.594 1 98.81 157 SER B C 1
ATOM 5873 O O . SER B 1 157 ? 3.826 14.219 4.824 1 98.81 157 SER B O 1
ATOM 5875 N N . ILE B 1 158 ? 2.791 14.664 2.916 1 98.81 158 ILE B N 1
ATOM 5876 C CA . ILE B 1 158 ? 1.628 15.289 3.533 1 98.81 158 ILE B CA 1
ATOM 5877 C C . ILE B 1 158 ? 0.351 14.633 3.01 1 98.81 158 ILE B C 1
ATOM 5879 O O . ILE B 1 158 ? 0.109 14.609 1.801 1 98.81 158 ILE B O 1
ATOM 5883 N N . ASP B 1 159 ? -0.525 14.211 3.902 1 98.44 159 ASP B N 1
ATOM 5884 C CA . ASP B 1 159 ? -1.733 13.445 3.6 1 98.44 159 ASP B CA 1
ATOM 5885 C C . ASP B 1 159 ? -2.799 14.336 2.963 1 98.44 159 ASP B C 1
ATOM 5887 O O . ASP B 1 159 ? -2.75 15.562 3.094 1 98.44 159 ASP B O 1
ATOM 5891 N N . GLY B 1 160 ? -3.742 13.656 2.299 1 97.12 160 GLY B N 1
ATOM 5892 C CA . GLY B 1 160 ? -5.012 14.297 1.991 1 97.12 160 GLY B CA 1
ATOM 5893 C C . GLY B 1 160 ? -5.949 14.359 3.182 1 97.12 160 GLY B C 1
ATOM 5894 O O . GLY B 1 160 ? -5.754 13.656 4.176 1 97.12 160 GLY B O 1
ATOM 5895 N N . GLY B 1 161 ? -6.953 15.312 3.049 1 94.38 161 GLY B N 1
ATOM 5896 C CA . GLY B 1 161 ? -7.871 15.391 4.176 1 94.38 161 GLY B CA 1
ATOM 5897 C C . GLY B 1 161 ? -8.789 16.594 4.113 1 94.38 161 GLY B C 1
ATOM 5898 O O . GLY B 1 161 ? -9.453 16.922 5.098 1 94.38 161 GLY B O 1
ATOM 5899 N N . GLY B 1 162 ? -8.898 17.312 3.006 1 92.62 162 GLY B N 1
ATOM 5900 C CA . GLY B 1 162 ? -9.781 18.469 2.875 1 92.62 162 GLY B CA 1
ATOM 5901 C C . GLY B 1 162 ? -9.469 19.578 3.867 1 92.62 162 GLY B C 1
ATOM 5902 O O . GLY B 1 162 ? -8.32 20.016 3.986 1 92.62 162 GLY B O 1
ATOM 5903 N N . ILE B 1 163 ? -10.453 19.984 4.555 1 93.44 163 ILE B N 1
ATOM 5904 C CA . ILE B 1 163 ? -10.328 21.109 5.477 1 93.44 163 ILE B CA 1
ATOM 5905 C C . ILE B 1 163 ? -9.43 20.719 6.648 1 93.44 163 ILE B C 1
ATOM 5907 O O . ILE B 1 163 ? -8.906 21.578 7.355 1 93.44 163 ILE B O 1
ATOM 5911 N N . ARG B 1 164 ? -9.227 19.438 6.836 1 95.44 164 ARG B N 1
ATOM 5912 C CA . ARG B 1 164 ? -8.352 18.984 7.91 1 95.44 164 ARG B CA 1
ATOM 5913 C C . ARG B 1 164 ? -6.895 19.312 7.605 1 95.44 164 ARG B C 1
ATOM 5915 O O . ARG B 1 164 ? -6.023 19.125 8.461 1 95.44 164 ARG B O 1
ATOM 5922 N N . GLY B 1 165 ? -6.715 19.797 6.422 1 96.94 165 GLY B N 1
ATOM 5923 C CA . GLY B 1 165 ? -5.406 20.344 6.113 1 96.94 165 GLY B CA 1
ATOM 5924 C C . GLY B 1 165 ? -4.934 21.375 7.129 1 96.94 165 GLY B C 1
ATOM 5925 O O . GLY B 1 165 ? -3.729 21.562 7.301 1 96.94 165 GLY B O 1
ATOM 5926 N N . LEU B 1 166 ? -5.824 21.984 7.84 1 97.44 166 LEU B N 1
ATOM 5927 C CA . LEU B 1 166 ? -5.488 22.938 8.891 1 97.44 166 LEU B CA 1
ATOM 5928 C C . LEU B 1 166 ? -4.691 22.266 10 1 97.44 166 LEU B C 1
ATOM 5930 O O . LEU B 1 166 ? -3.82 22.891 10.609 1 97.44 166 LEU B O 1
ATOM 5934 N N . SER B 1 167 ? -4.996 21.016 10.273 1 97.81 167 SER B N 1
ATOM 5935 C CA . SER B 1 167 ? -4.223 20.25 11.242 1 97.81 167 SER B CA 1
ATOM 5936 C C . SER B 1 167 ? -2.781 20.062 10.773 1 97.81 167 SER B C 1
ATOM 5938 O O . SER B 1 167 ? -1.843 20.234 11.555 1 97.81 167 SER B O 1
ATOM 5940 N N . ALA B 1 168 ? -2.648 19.719 9.555 1 98.44 168 ALA B N 1
ATOM 5941 C CA . ALA B 1 168 ? -1.313 19.547 8.977 1 98.44 168 ALA B CA 1
ATOM 5942 C C . ALA B 1 168 ? -0.526 20.859 9.055 1 98.44 168 ALA B C 1
ATOM 5944 O O . ALA B 1 168 ? 0.658 20.859 9.398 1 98.44 168 ALA B O 1
ATOM 5945 N N . ILE B 1 169 ? -1.159 21.938 8.719 1 98.38 169 ILE B N 1
ATOM 5946 C CA . ILE B 1 169 ? -0.517 23.25 8.75 1 98.38 169 ILE B CA 1
ATOM 5947 C C . ILE B 1 169 ? -0.038 23.547 10.164 1 98.38 169 ILE B C 1
ATOM 5949 O O . ILE B 1 169 ? 1.071 24.062 10.352 1 98.38 169 ILE B O 1
ATOM 5953 N N . GLN B 1 170 ? -0.846 23.266 11.094 1 98.06 170 GLN B N 1
ATOM 5954 C CA . GLN B 1 170 ? -0.476 23.531 12.484 1 98.06 170 GLN B CA 1
ATOM 5955 C C . GLN B 1 170 ? 0.742 22.703 12.891 1 98.06 170 GLN B C 1
ATOM 5957 O O . GLN B 1 170 ? 1.604 23.188 13.633 1 98.06 170 GLN B O 1
ATOM 5962 N N . ILE B 1 171 ? 0.785 21.469 12.477 1 98.56 171 ILE B N 1
ATOM 5963 C CA . ILE B 1 171 ? 1.947 20.625 12.75 1 98.56 171 ILE B CA 1
ATOM 5964 C C . ILE B 1 171 ? 3.193 21.25 12.133 1 98.56 171 ILE B C 1
ATOM 5966 O O . ILE B 1 171 ? 4.23 21.375 12.789 1 98.56 171 ILE B O 1
ATOM 5970 N N . LEU B 1 172 ? 3.055 21.688 10.93 1 98.62 172 LEU B N 1
ATOM 5971 C CA . LEU B 1 172 ? 4.172 22.312 10.227 1 98.62 172 LEU B CA 1
ATOM 5972 C C . LEU B 1 172 ? 4.605 23.594 10.922 1 98.62 172 LEU B C 1
ATOM 5974 O O . LEU B 1 172 ? 5.801 23.891 11.008 1 98.62 172 LEU B O 1
ATOM 5978 N N . MET B 1 173 ? 3.637 24.375 11.391 1 97.94 173 MET B N 1
ATOM 5979 C CA . MET B 1 173 ? 3.945 25.594 12.117 1 97.94 173 MET B CA 1
ATOM 5980 C C . MET B 1 173 ? 4.785 25.297 13.352 1 97.94 173 MET B C 1
ATOM 5982 O O . MET B 1 173 ? 5.758 26 13.633 1 97.94 173 MET B O 1
ATOM 5986 N N . THR B 1 174 ? 4.398 24.266 14.062 1 97.5 174 THR B N 1
ATOM 5987 C CA . THR B 1 174 ? 5.129 23.875 15.266 1 97.5 174 THR B CA 1
ATOM 5988 C C . THR B 1 174 ? 6.547 23.438 14.922 1 97.5 174 THR B C 1
ATOM 5990 O O . THR B 1 174 ? 7.504 23.812 15.602 1 97.5 174 THR B O 1
ATOM 5993 N N . LEU B 1 175 ? 6.688 22.625 13.891 1 97.88 175 LEU B N 1
ATOM 5994 C CA . LEU B 1 175 ? 8 22.172 13.453 1 97.88 175 LEU B CA 1
ATOM 5995 C C . LEU B 1 175 ? 8.883 23.359 13.078 1 97.88 175 LEU B C 1
ATOM 5997 O O . LEU B 1 175 ? 10.047 23.422 13.477 1 97.88 175 LEU B O 1
ATOM 6001 N N . GLU B 1 176 ? 8.336 24.281 12.328 1 97.31 176 GLU B N 1
ATOM 6002 C CA . GLU B 1 176 ? 9.086 25.453 11.875 1 97.31 176 GLU B CA 1
ATOM 6003 C C . GLU B 1 176 ? 9.516 26.328 13.055 1 97.31 176 GLU B C 1
ATOM 6005 O O . GLU B 1 176 ? 10.656 26.781 13.109 1 97.31 176 GLU B O 1
ATOM 6010 N N . ASP B 1 177 ? 8.617 26.531 13.945 1 95.69 177 ASP B N 1
ATOM 6011 C CA . ASP B 1 177 ? 8.891 27.344 15.117 1 95.69 177 ASP B CA 1
ATOM 6012 C C . ASP B 1 177 ? 10.031 26.766 15.953 1 95.69 177 ASP B C 1
ATOM 6014 O O . ASP B 1 177 ? 10.922 27.484 16.391 1 95.69 177 ASP B O 1
ATOM 6018 N N . GLU B 1 178 ? 9.969 25.484 16.188 1 95.94 178 GLU B N 1
ATOM 6019 C CA . GLU B 1 178 ? 10.977 24.828 17.016 1 95.94 178 GLU B CA 1
ATOM 6020 C C . GLU B 1 178 ? 12.312 24.75 16.281 1 95.94 178 GLU B C 1
ATOM 6022 O O . GLU B 1 178 ? 13.375 24.797 16.906 1 95.94 178 GLU B O 1
ATOM 6027 N N . LEU B 1 179 ? 12.242 24.609 15.031 1 95.81 179 LEU B N 1
ATOM 6028 C CA . LEU B 1 179 ? 13.461 24.547 14.234 1 95.81 179 LEU B CA 1
ATOM 6029 C C . LEU B 1 179 ? 14.133 25.922 14.172 1 95.81 179 LEU B C 1
ATOM 6031 O O . LEU B 1 179 ? 15.359 26 14.141 1 95.81 179 LEU B O 1
ATOM 6035 N N . GLY B 1 180 ? 13.391 26.969 14.055 1 95 180 GLY B N 1
ATOM 6036 C CA . GLY B 1 180 ? 13.891 28.344 14.039 1 95 180 GLY B CA 1
ATOM 6037 C C . GLY B 1 180 ? 14.25 28.828 12.641 1 95 180 GLY B C 1
ATOM 6038 O O . GLY B 1 180 ? 14.758 29.938 12.477 1 95 180 GLY B O 1
ATOM 6039 N N . ILE B 1 181 ? 14.156 28.031 11.648 1 94.25 181 ILE B N 1
ATOM 6040 C CA . ILE B 1 181 ? 14.359 28.406 10.25 1 94.25 181 ILE B CA 1
ATOM 6041 C C . ILE B 1 181 ? 13.188 27.906 9.414 1 94.25 181 ILE B C 1
ATOM 6043 O O . ILE B 1 181 ? 12.5 26.953 9.797 1 94.25 181 ILE B O 1
ATOM 6047 N N . PRO B 1 182 ? 12.961 28.531 8.266 1 95.19 182 PRO B N 1
ATOM 6048 C CA . PRO B 1 182 ? 11.859 28.078 7.418 1 95.19 182 PRO B CA 1
ATOM 6049 C C . PRO B 1 182 ? 12.023 26.625 6.973 1 95.19 182 PRO B C 1
ATOM 6051 O O . PRO B 1 182 ? 13.133 26.203 6.641 1 95.19 182 PRO B O 1
ATOM 6054 N N . LEU B 1 183 ? 10.938 25.906 6.938 1 95.56 183 LEU B N 1
ATOM 6055 C CA . LEU B 1 183 ? 10.961 24.484 6.59 1 95.56 183 LEU B CA 1
ATOM 6056 C C . LEU B 1 183 ? 11.477 24.281 5.164 1 95.56 183 LEU B C 1
ATOM 6058 O O . LEU B 1 183 ? 12.109 23.266 4.867 1 95.56 183 LEU B O 1
ATOM 6062 N N . TYR B 1 184 ? 11.141 25.234 4.27 1 92.81 184 TYR B N 1
ATOM 6063 C CA . TYR B 1 184 ? 11.516 25.094 2.869 1 92.81 184 TYR B CA 1
ATOM 6064 C C . TYR B 1 184 ? 13.031 25.062 2.711 1 92.81 184 TYR B C 1
ATOM 6066 O O . TYR B 1 184 ? 13.547 24.625 1.678 1 92.81 184 TYR B O 1
ATOM 6074 N N . ASN B 1 185 ? 13.805 25.5 3.721 1 93.06 185 ASN B N 1
ATOM 6075 C CA . ASN B 1 185 ? 15.266 25.484 3.674 1 93.06 185 ASN B CA 1
ATOM 6076 C C . ASN B 1 185 ? 15.82 24.094 3.979 1 93.06 185 ASN B C 1
ATOM 6078 O O . ASN B 1 185 ? 16.969 23.797 3.646 1 93.06 185 ASN B O 1
ATOM 6082 N N . VAL B 1 186 ? 15.023 23.312 4.586 1 94.94 186 VAL B N 1
ATOM 6083 C CA . VAL B 1 186 ? 15.547 22.047 5.062 1 94.94 186 VAL B CA 1
ATOM 6084 C C . VAL B 1 186 ? 14.961 20.906 4.234 1 94.94 186 VAL B C 1
ATOM 6086 O O . VAL B 1 186 ? 15.578 19.844 4.105 1 94.94 186 VAL B O 1
ATOM 6089 N N . LEU B 1 187 ? 13.867 21.047 3.607 1 97.19 187 LEU B N 1
ATOM 6090 C CA . LEU B 1 187 ? 13.164 20 2.871 1 97.19 187 LEU B CA 1
ATOM 6091 C C . LEU B 1 187 ? 13.719 19.875 1.456 1 97.19 187 LEU B C 1
ATOM 6093 O O . LEU B 1 187 ? 13.914 20.875 0.769 1 97.19 187 LEU B O 1
ATOM 6097 N N . ASP B 1 188 ? 13.953 18.625 1.044 1 97.38 188 ASP B N 1
ATOM 6098 C CA . ASP B 1 188 ? 14.508 18.375 -0.281 1 97.38 188 ASP B CA 1
ATOM 6099 C C . ASP B 1 188 ? 13.461 17.781 -1.219 1 97.38 188 ASP B C 1
ATOM 6101 O O . ASP B 1 188 ? 13.484 18.031 -2.424 1 97.38 188 ASP B O 1
ATOM 6105 N N . TRP B 1 189 ? 12.656 16.875 -0.719 1 97.94 189 TRP B N 1
ATOM 6106 C CA . TRP B 1 189 ? 11.555 16.266 -1.451 1 97.94 189 TRP B CA 1
ATOM 6107 C C . TRP B 1 189 ? 10.25 16.391 -0.677 1 97.94 189 TRP B C 1
ATOM 6109 O O . TRP B 1 189 ? 10.227 16.234 0.547 1 97.94 189 TRP B O 1
ATOM 6119 N N . ILE B 1 190 ? 9.188 16.734 -1.347 1 98.62 190 ILE B N 1
ATOM 6120 C CA . ILE B 1 190 ? 7.867 16.75 -0.715 1 98.62 190 ILE B CA 1
ATOM 6121 C C . ILE B 1 190 ? 6.852 16.047 -1.609 1 98.62 190 ILE B C 1
ATOM 6123 O O . ILE B 1 190 ? 6.816 16.281 -2.82 1 98.62 190 ILE B O 1
ATOM 6127 N N . ALA B 1 191 ? 6.105 15.133 -1.07 1 98.5 191 ALA B N 1
ATOM 6128 C CA . ALA B 1 191 ? 4.957 14.531 -1.744 1 98.5 191 ALA B CA 1
ATOM 6129 C C . ALA B 1 191 ? 3.652 14.914 -1.05 1 98.5 191 ALA B C 1
ATOM 6131 O O . ALA B 1 191 ? 3.576 14.93 0.181 1 98.5 191 ALA B O 1
ATOM 6132 N N . GLY B 1 192 ? 2.662 15.281 -1.8 1 98.56 192 GLY B N 1
ATOM 6133 C CA . GLY B 1 192 ? 1.387 15.68 -1.227 1 98.56 192 GLY B CA 1
ATOM 6134 C C . GLY B 1 192 ? 0.194 15.133 -1.991 1 98.56 192 GLY B C 1
ATOM 6135 O O . GLY B 1 192 ? 0.241 15.008 -3.217 1 98.56 192 GLY B O 1
ATOM 6136 N N . THR B 1 193 ? -0.866 14.867 -1.298 1 98.25 193 THR B N 1
ATOM 6137 C CA . THR B 1 193 ? -2.123 14.406 -1.881 1 98.25 193 THR B CA 1
ATOM 6138 C C . THR B 1 193 ? -3.268 15.344 -1.499 1 98.25 193 THR B C 1
ATOM 6140 O O . THR B 1 193 ? -3.477 15.625 -0.318 1 98.25 193 THR B O 1
ATOM 6143 N N . SER B 1 194 ? -4.102 15.797 -2.514 1 96.88 194 SER B N 1
ATOM 6144 C CA . SER B 1 194 ? -5.266 16.641 -2.266 1 96.88 194 SER B CA 1
ATOM 6145 C C . SER B 1 194 ? -4.887 17.875 -1.46 1 96.88 194 SER B C 1
ATOM 6147 O O . SER B 1 194 ? -4.008 18.641 -1.861 1 96.88 194 SER B O 1
ATOM 6149 N N . THR B 1 195 ? -5.426 18.062 -0.275 1 96.62 195 THR B N 1
ATOM 6150 C CA . THR B 1 195 ? -5.047 19.219 0.528 1 96.62 195 THR B CA 1
ATOM 6151 C C . THR B 1 195 ? -3.545 19.219 0.792 1 96.62 195 THR B C 1
ATOM 6153 O O . THR B 1 195 ? -2.926 20.281 0.861 1 96.62 195 THR B O 1
ATOM 6156 N N . GLY B 1 196 ? -2.936 18.031 0.937 1 98.31 196 GLY B N 1
ATOM 6157 C CA . GLY B 1 196 ? -1.491 17.938 1.082 1 98.31 196 GLY B CA 1
ATOM 6158 C C . GLY B 1 196 ? -0.735 18.469 -0.121 1 98.31 196 GLY B C 1
ATOM 6159 O O . GLY B 1 196 ? 0.375 18.984 0.016 1 98.31 196 GLY B O 1
ATOM 6160 N N . ALA B 1 197 ? -1.335 18.312 -1.276 1 97.94 197 ALA B N 1
ATOM 6161 C CA . ALA B 1 197 ? -0.746 18.875 -2.488 1 97.94 197 ALA B CA 1
ATOM 6162 C C . ALA B 1 197 ? -0.712 20.406 -2.424 1 97.94 197 ALA B C 1
ATOM 6164 O O . ALA B 1 197 ? 0.3 21.016 -2.762 1 97.94 197 ALA B O 1
ATOM 6165 N N . TYR B 1 198 ? -1.818 21 -1.955 1 97.56 198 TYR B N 1
ATOM 6166 C CA . TYR B 1 198 ? -1.878 22.453 -1.812 1 97.56 198 TYR B CA 1
ATOM 6167 C C . TYR B 1 198 ? -0.785 22.953 -0.875 1 97.56 198 TYR B C 1
ATOM 6169 O O . TYR B 1 198 ? -0.054 23.891 -1.208 1 97.56 198 TYR B O 1
ATOM 6177 N N . ILE B 1 199 ? -0.683 22.297 0.196 1 98.44 199 ILE B N 1
ATOM 6178 C CA . ILE B 1 199 ? 0.269 22.703 1.225 1 98.44 199 ILE B CA 1
ATOM 6179 C C . ILE B 1 199 ? 1.694 22.547 0.697 1 98.44 199 ILE B C 1
ATOM 6181 O O . ILE B 1 199 ? 2.529 23.438 0.884 1 98.44 199 ILE B O 1
ATOM 6185 N N . SER B 1 200 ? 1.936 21.438 0.024 1 98.38 200 SER B N 1
ATOM 6186 C CA . SER B 1 200 ? 3.262 21.188 -0.527 1 98.38 200 SER B CA 1
ATOM 6187 C C . SER B 1 200 ? 3.662 22.266 -1.528 1 98.38 200 SER B C 1
ATOM 6189 O O . SER B 1 200 ? 4.793 22.75 -1.499 1 98.38 200 SER B O 1
ATOM 6191 N N . ILE B 1 201 ? 2.742 22.609 -2.381 1 97.81 201 ILE B N 1
ATOM 6192 C CA . ILE B 1 201 ? 3.004 23.609 -3.412 1 97.81 201 ILE B CA 1
ATOM 6193 C C . ILE B 1 201 ? 3.234 24.969 -2.764 1 97.81 201 ILE B C 1
ATOM 6195 O O . ILE B 1 201 ? 4.199 25.672 -3.092 1 97.81 201 ILE B O 1
ATOM 6199 N N . MET B 1 202 ? 2.406 25.344 -1.829 1 97.94 202 MET B N 1
ATOM 6200 C CA . MET B 1 202 ? 2.539 26.641 -1.174 1 97.94 202 MET B CA 1
ATOM 6201 C C . MET B 1 202 ? 3.834 26.719 -0.372 1 97.94 202 MET B C 1
ATOM 6203 O O . MET B 1 202 ? 4.473 27.766 -0.313 1 97.94 202 MET B O 1
ATOM 6207 N N . LEU B 1 203 ? 4.215 25.594 0.259 1 97.62 203 LEU B N 1
ATOM 6208 C CA . LEU B 1 203 ? 5.5 25.547 0.951 1 97.62 203 LEU B CA 1
ATOM 6209 C C . LEU B 1 203 ? 6.648 25.812 -0.016 1 97.62 203 LEU B C 1
ATOM 6211 O O . LEU B 1 203 ? 7.562 26.578 0.299 1 97.62 203 LEU B O 1
ATOM 6215 N N . ALA B 1 204 ? 6.574 25.219 -1.126 1 96.69 204 ALA B N 1
ATOM 6216 C CA . ALA B 1 204 ? 7.621 25.359 -2.131 1 96.69 204 ALA B CA 1
ATOM 6217 C C . ALA B 1 204 ? 7.652 26.781 -2.695 1 96.69 204 ALA B C 1
ATOM 6219 O O . ALA B 1 204 ? 8.695 27.25 -3.16 1 96.69 204 ALA B O 1
ATOM 6220 N N . GLN B 1 205 ? 6.535 27.422 -2.682 1 96.44 205 GLN B N 1
ATOM 6221 C CA . GLN B 1 205 ? 6.434 28.812 -3.133 1 96.44 205 GLN B CA 1
ATOM 6222 C C . GLN B 1 205 ? 6.871 29.781 -2.039 1 96.44 205 GLN B C 1
ATOM 6224 O O . GLN B 1 205 ? 6.75 31 -2.195 1 96.44 205 GLN B O 1
ATOM 6229 N N . LYS B 1 206 ? 7.215 29.281 -0.863 1 95.62 206 LYS B N 1
ATOM 6230 C CA . LYS B 1 206 ? 7.77 30.016 0.264 1 95.62 206 LYS B CA 1
ATOM 6231 C C . LYS B 1 206 ? 6.703 30.891 0.919 1 95.62 206 LYS B C 1
ATOM 6233 O O . LYS B 1 206 ? 7 31.984 1.401 1 95.62 206 LYS B O 1
ATOM 6238 N N . ARG B 1 207 ? 5.52 30.438 0.77 1 95.75 207 ARG B N 1
ATOM 6239 C CA . ARG B 1 207 ? 4.465 31.094 1.539 1 95.75 207 ARG B CA 1
ATOM 6240 C C . ARG B 1 207 ? 4.586 30.766 3.023 1 95.75 207 ARG B C 1
ATOM 6242 O O . ARG B 1 207 ? 4.98 29.656 3.389 1 95.75 207 ARG B O 1
ATOM 6249 N N . THR B 1 208 ? 4.191 31.719 3.834 1 96.06 208 THR B N 1
ATOM 6250 C CA . THR B 1 208 ? 4.262 31.453 5.266 1 96.06 208 THR B CA 1
ATOM 6251 C C . THR B 1 208 ? 3.133 30.531 5.703 1 96.06 208 THR B C 1
ATOM 6253 O O . THR B 1 208 ? 2.062 30.516 5.09 1 96.06 208 THR B O 1
ATOM 6256 N N . LEU B 1 209 ? 3.391 29.797 6.719 1 97.38 209 LEU B N 1
ATOM 6257 C CA . LEU B 1 209 ? 2.398 28.859 7.223 1 97.38 209 LEU B CA 1
ATOM 6258 C C . LEU B 1 209 ? 1.19 29.594 7.793 1 97.38 209 LEU B C 1
ATOM 6260 O O . LEU B 1 209 ? 0.061 29.109 7.703 1 97.38 209 LEU B O 1
ATOM 6264 N N . GLU B 1 210 ? 1.36 30.719 8.406 1 95.69 210 GLU B N 1
ATOM 6265 C CA . GLU B 1 210 ? 0.249 31.531 8.883 1 95.69 210 GLU B CA 1
ATOM 6266 C C . GLU B 1 210 ? -0.652 31.953 7.727 1 95.69 210 GLU B C 1
ATOM 6268 O O . GLU B 1 210 ? -1.878 31.969 7.855 1 95.69 210 GLU B O 1
ATOM 6273 N N . GLU B 1 211 ? -0.016 32.375 6.672 1 95.56 211 GLU B N 1
ATOM 6274 C CA . GLU B 1 211 ? -0.791 32.719 5.484 1 95.56 211 GLU B CA 1
ATOM 6275 C C . GLU B 1 211 ? -1.619 31.531 5 1 95.56 211 GLU B C 1
ATOM 6277 O O . GLU B 1 211 ? -2.77 31.703 4.59 1 95.56 211 GLU B O 1
ATOM 6282 N N . MET B 1 212 ? -1.045 30.391 4.992 1 97.12 212 MET B N 1
ATOM 6283 C CA . MET B 1 212 ? -1.761 29.188 4.574 1 97.12 212 MET B CA 1
ATOM 6284 C C . MET B 1 212 ? -2.973 28.953 5.465 1 97.12 212 MET B C 1
ATOM 6286 O O . MET B 1 212 ? -4.047 28.594 4.977 1 97.12 212 MET B O 1
ATOM 6290 N N . ARG B 1 213 ? -2.752 29.062 6.754 1 96.88 213 ARG B N 1
ATOM 6291 C CA . ARG B 1 213 ? -3.859 28.906 7.691 1 96.88 213 ARG B CA 1
ATOM 6292 C C . ARG B 1 213 ? -5.004 29.859 7.336 1 96.88 213 ARG B C 1
ATOM 6294 O O . ARG B 1 213 ? -6.168 29.438 7.32 1 96.88 213 ARG B O 1
ATOM 6301 N N . LYS B 1 214 ? -4.719 31.078 7.086 1 95.88 214 LYS B N 1
ATOM 6302 C CA . LYS B 1 214 ? -5.727 32.094 6.73 1 95.88 214 LYS B CA 1
ATOM 6303 C C . LYS B 1 214 ? -6.422 31.719 5.422 1 95.88 214 LYS B C 1
ATOM 6305 O O . LYS B 1 214 ? -7.633 31.891 5.289 1 95.88 214 LYS B O 1
ATOM 6310 N N . ILE B 1 215 ? -5.652 31.25 4.496 1 95.5 215 ILE B N 1
ATOM 6311 C CA . ILE B 1 215 ? -6.203 30.859 3.203 1 95.5 215 ILE B CA 1
ATOM 6312 C C . ILE B 1 215 ? -7.25 29.766 3.404 1 95.5 215 ILE B C 1
ATOM 6314 O O . ILE B 1 215 ? -8.336 29.828 2.824 1 95.5 215 ILE B O 1
ATOM 6318 N N . TYR B 1 216 ? -6.992 28.766 4.207 1 95.56 216 TYR B N 1
ATOM 6319 C CA . TYR B 1 216 ? -7.918 27.672 4.449 1 95.56 216 TYR B CA 1
ATOM 6320 C C . TYR B 1 216 ? -9.195 28.172 5.121 1 95.56 216 TYR B C 1
ATOM 6322 O O . TYR B 1 216 ? -10.289 27.719 4.793 1 95.56 216 TYR B O 1
ATOM 6330 N N . LEU B 1 217 ? -9.047 29.094 6.051 1 94.12 217 LEU B N 1
ATOM 6331 C CA . LEU B 1 217 ? -10.195 29.625 6.777 1 94.12 217 LEU B CA 1
ATOM 6332 C C . LEU B 1 217 ? -11.055 30.484 5.867 1 94.12 217 LEU B C 1
ATOM 6334 O O . LEU B 1 217 ? -12.273 30.562 6.051 1 94.12 217 LEU B O 1
ATOM 6338 N N . LYS B 1 218 ? -10.438 31.078 4.871 1 90.62 218 LYS B N 1
ATOM 6339 C CA . LYS B 1 218 ? -11.18 31.844 3.873 1 90.62 218 LYS B CA 1
ATOM 6340 C C . LYS B 1 218 ? -11.852 30.922 2.857 1 90.62 218 LYS B C 1
ATOM 6342 O O . LYS B 1 218 ? -12.992 31.172 2.455 1 90.62 218 LYS B O 1
ATOM 6347 N N . PHE B 1 219 ? -11.141 29.938 2.504 1 84.94 219 PHE B N 1
ATOM 6348 C CA . PHE B 1 219 ? -11.469 29.031 1.41 1 84.94 219 PHE B CA 1
ATOM 6349 C C . PHE B 1 219 ? -12.703 28.203 1.739 1 84.94 219 PHE B C 1
ATOM 6351 O O . PHE B 1 219 ? -13.531 27.938 0.862 1 84.94 219 PHE B O 1
ATOM 6358 N N . LYS B 1 220 ? -12.898 27.828 2.887 1 81 220 LYS B N 1
ATOM 6359 C CA . LYS B 1 220 ? -14 26.969 3.281 1 81 220 LYS B CA 1
ATOM 6360 C C . LYS B 1 220 ? -15.352 27.625 3.002 1 81 220 LYS B C 1
ATOM 6362 O O . LYS B 1 220 ? -16.297 26.953 2.605 1 81 220 LYS B O 1
ATOM 6367 N N . GLY B 1 221 ? -15.406 28.906 3.215 1 78.38 221 GLY B N 1
ATOM 6368 C CA . GLY B 1 221 ? -16.641 29.641 3.012 1 78.38 221 GLY B CA 1
ATOM 6369 C C . GLY B 1 221 ? -16.969 29.875 1.549 1 78.38 221 GLY B C 1
ATOM 6370 O O . GLY B 1 221 ? -18.125 30.094 1.187 1 78.38 221 GLY B O 1
ATOM 6371 N N . LYS B 1 222 ? -16 29.734 0.782 1 80.75 222 LYS B N 1
ATOM 6372 C CA . LYS B 1 222 ? -16.156 30.062 -0.632 1 80.75 222 LYS B CA 1
ATOM 6373 C C . LYS B 1 222 ? -16.438 28.797 -1.456 1 80.75 222 LYS B C 1
ATOM 6375 O O . LYS B 1 222 ? -17.344 28.797 -2.305 1 80.75 222 LYS B O 1
ATOM 6380 N N . VAL B 1 223 ? -15.773 27.75 -1.205 1 80.94 223 VAL B N 1
ATOM 6381 C CA . VAL B 1 223 ? -15.742 26.594 -2.104 1 80.94 223 VAL B CA 1
ATOM 6382 C C . VAL B 1 223 ? -16.797 25.578 -1.678 1 80.94 223 VAL B C 1
ATOM 6384 O O . VAL B 1 223 ? -17.422 24.938 -2.523 1 80.94 223 VAL B O 1
ATOM 6387 N N . PHE B 1 224 ? -17.078 25.469 -0.425 1 77.69 224 PHE B N 1
ATOM 6388 C CA . PHE B 1 224 ? -18 24.438 0.057 1 77.69 224 PHE B CA 1
ATOM 6389 C C . PHE B 1 224 ? -19.391 25.031 0.302 1 77.69 224 PHE B C 1
ATOM 6391 O O . PHE B 1 224 ? -20 24.781 1.349 1 77.69 224 PHE B O 1
ATOM 6398 N N . ARG B 1 225 ? -19.781 25.812 -0.621 1 74.56 225 ARG B N 1
ATOM 6399 C CA . ARG B 1 225 ? -21.109 26.406 -0.556 1 74.56 225 ARG B CA 1
ATOM 6400 C C . ARG B 1 225 ? -22.062 25.75 -1.546 1 74.56 225 ARG B C 1
ATOM 6402 O O . ARG B 1 225 ? -21.688 25.469 -2.684 1 74.56 225 ARG B O 1
ATOM 6409 N N . GLY B 1 226 ? -23.234 25.344 -0.993 1 71.06 226 GLY B N 1
ATOM 6410 C CA . GLY B 1 226 ? -24.25 24.781 -1.872 1 71.06 226 GLY B CA 1
ATOM 6411 C C . GLY B 1 226 ? -24.281 23.266 -1.816 1 71.06 226 GLY B C 1
ATOM 6412 O O . GLY B 1 226 ? -24.047 22.656 -0.764 1 71.06 226 GLY B O 1
ATOM 6413 N N . ILE B 1 227 ? -24.75 22.609 -2.973 1 70.69 227 ILE B N 1
ATOM 6414 C CA . ILE B 1 227 ? -24.953 21.156 -3.023 1 70.69 227 ILE B CA 1
ATOM 6415 C C . ILE B 1 227 ? -23.812 20.5 -3.795 1 70.69 227 ILE B C 1
ATOM 6417 O O . ILE B 1 227 ? -23.312 21.062 -4.773 1 70.69 227 ILE B O 1
ATOM 6421 N N . ARG B 1 228 ? -23.547 19.422 -3.393 1 76.88 228 ARG B N 1
ATOM 6422 C CA . ARG B 1 228 ? -22.547 18.625 -4.09 1 76.88 228 ARG B CA 1
ATOM 6423 C C . ARG B 1 228 ? -23.062 18.141 -5.441 1 76.88 228 ARG B C 1
ATOM 6425 O O . ARG B 1 228 ? -24.25 17.891 -5.598 1 76.88 228 ARG B O 1
ATOM 6432 N N . PRO B 1 229 ? -22.234 17.953 -6.359 1 78.06 229 PRO B N 1
ATOM 6433 C CA . PRO B 1 229 ? -20.859 18.438 -6.438 1 78.06 229 PRO B CA 1
ATOM 6434 C C . PRO B 1 229 ? -20.766 19.969 -6.453 1 78.06 229 PRO B C 1
ATOM 6436 O O . PRO B 1 229 ? -21.625 20.641 -7.023 1 78.06 229 PRO B O 1
ATOM 6439 N N . TYR B 1 230 ? -19.734 20.469 -5.859 1 83.62 230 TYR B N 1
ATOM 6440 C CA . TYR B 1 230 ? -19.578 21.922 -5.723 1 83.62 230 TYR B CA 1
ATOM 6441 C C . TYR B 1 230 ? -19.172 22.547 -7.051 1 83.62 230 TYR B C 1
ATOM 6443 O O . TYR B 1 230 ? -18.75 21.844 -7.973 1 83.62 230 TYR B O 1
ATOM 6451 N N . ASN B 1 231 ? -19.375 23.812 -7.059 1 82.56 231 ASN B N 1
ATOM 6452 C CA . ASN B 1 231 ? -19.078 24.562 -8.273 1 82.56 231 ASN B CA 1
ATOM 6453 C C . ASN B 1 231 ? -17.594 24.516 -8.617 1 82.56 231 ASN B C 1
ATOM 6455 O O . ASN B 1 231 ? -16.766 25.062 -7.887 1 82.56 231 ASN B O 1
ATOM 6459 N N . THR B 1 232 ? -17.25 24.016 -9.711 1 87.19 232 THR B N 1
ATOM 6460 C CA . THR B 1 232 ? -15.867 23.812 -10.109 1 87.19 232 THR B CA 1
ATOM 6461 C C . THR B 1 232 ? -15.227 25.141 -10.516 1 87.19 232 THR B C 1
ATOM 6463 O O . THR B 1 232 ? -14.016 25.328 -10.344 1 87.19 232 THR B O 1
ATOM 6466 N N . THR B 1 233 ? -16.031 26 -11.031 1 89 233 THR B N 1
ATOM 6467 C CA . THR B 1 233 ? -15.492 27.281 -11.453 1 89 233 THR B CA 1
ATOM 6468 C C . THR B 1 233 ? -14.969 28.078 -10.258 1 89 233 THR B C 1
ATOM 6470 O O . THR B 1 233 ? -13.906 28.688 -10.336 1 89 233 THR B O 1
ATOM 6473 N N . THR B 1 234 ? -15.703 28.047 -9.25 1 89.19 234 THR B N 1
ATOM 6474 C CA . THR B 1 234 ? -15.289 28.75 -8.039 1 89.19 234 THR B CA 1
ATOM 6475 C C . THR B 1 234 ? -14 28.141 -7.488 1 89.19 234 THR B C 1
ATOM 6477 O O . THR B 1 234 ? -13.086 28.875 -7.09 1 89.19 234 THR B O 1
ATOM 6480 N N . LEU B 1 235 ? -13.969 26.859 -7.477 1 90.75 235 LEU B N 1
ATOM 6481 C CA . LEU B 1 235 ? -12.766 26.172 -7.016 1 90.75 235 LEU B CA 1
ATOM 6482 C C . LEU B 1 235 ? -11.57 26.531 -7.891 1 90.75 235 LEU B C 1
ATOM 6484 O O . LEU B 1 235 ? -10.508 26.891 -7.383 1 90.75 235 LEU B O 1
ATOM 6488 N N . GLU B 1 236 ? -11.758 26.453 -9.156 1 93.94 236 GLU B N 1
ATOM 6489 C CA . GLU B 1 236 ? -10.672 26.703 -10.102 1 93.94 236 GLU B CA 1
ATOM 6490 C C . GLU B 1 236 ? -10.18 28.141 -10.016 1 93.94 236 GLU B C 1
ATOM 6492 O O . GLU B 1 236 ? -8.977 28.391 -10.031 1 93.94 236 GLU B O 1
ATOM 6497 N N . ASN B 1 237 ? -11.078 29.047 -9.883 1 93.5 237 ASN B N 1
ATOM 6498 C CA . ASN B 1 237 ? -10.688 30.438 -9.719 1 93.5 237 ASN B CA 1
ATOM 6499 C C . ASN B 1 237 ? -9.898 30.656 -8.43 1 93.5 237 ASN B C 1
ATOM 6501 O O . ASN B 1 237 ? -8.906 31.375 -8.422 1 93.5 237 ASN B O 1
ATOM 6505 N N . SER B 1 238 ? -10.344 30.078 -7.418 1 93.06 238 SER B N 1
ATOM 6506 C CA . SER B 1 238 ? -9.648 30.188 -6.137 1 93.06 238 SER B CA 1
ATOM 6507 C C . SER B 1 238 ? -8.25 29.578 -6.215 1 93.06 238 SER B C 1
ATOM 6509 O O . SER B 1 238 ? -7.293 30.156 -5.695 1 93.06 238 SER B O 1
ATOM 6511 N N . LEU B 1 239 ? -8.141 28.484 -6.867 1 95.19 239 LEU B N 1
ATOM 6512 C CA . LEU B 1 239 ? -6.848 27.812 -6.988 1 95.19 239 LEU B CA 1
ATOM 6513 C C . LEU B 1 239 ? -5.887 28.625 -7.844 1 95.19 239 LEU B C 1
ATOM 6515 O O . LEU B 1 239 ? -4.68 28.656 -7.586 1 95.19 239 LEU B O 1
ATOM 6519 N N . GLN B 1 240 ? -6.441 29.25 -8.859 1 96.25 240 GLN B N 1
ATOM 6520 C CA . GLN B 1 240 ? -5.617 30.141 -9.68 1 96.25 240 GLN B CA 1
ATOM 6521 C C . GLN B 1 240 ? -5.066 31.297 -8.852 1 96.25 240 GLN B C 1
ATOM 6523 O O . GLN B 1 240 ? -3.908 31.688 -9.008 1 96.25 240 GLN B O 1
ATOM 6528 N N . GLU B 1 241 ? -5.859 31.766 -7.98 1 94.31 241 GLU B N 1
ATOM 6529 C CA . GLU B 1 241 ? -5.453 32.875 -7.113 1 94.31 241 GLU B CA 1
ATOM 6530 C C . GLU B 1 241 ? -4.438 32.406 -6.07 1 94.31 241 GLU B C 1
ATOM 6532 O O . GLU B 1 241 ? -3.477 33.125 -5.777 1 94.31 241 GLU B O 1
ATOM 6537 N N . ILE B 1 242 ? -4.582 31.281 -5.543 1 94.44 242 ILE B N 1
ATOM 6538 C CA . ILE B 1 242 ? -3.812 30.812 -4.402 1 94.44 242 ILE B CA 1
ATOM 6539 C C . ILE B 1 242 ? -2.512 30.172 -4.887 1 94.44 242 ILE B C 1
ATOM 6541 O O . ILE B 1 242 ? -1.434 30.469 -4.375 1 94.44 242 ILE B O 1
ATOM 6545 N N . LEU B 1 243 ? -2.566 29.266 -5.871 1 96.31 243 LEU B N 1
ATOM 6546 C CA . LEU B 1 243 ? -1.407 28.5 -6.297 1 96.31 243 LEU B CA 1
ATOM 6547 C C . LEU B 1 243 ? -0.707 29.156 -7.477 1 96.31 243 LEU B C 1
ATOM 6549 O O . LEU B 1 243 ? 0.469 28.891 -7.734 1 96.31 243 LEU B O 1
ATOM 6553 N N . GLY B 1 244 ? -1.455 29.922 -8.227 1 95.12 244 GLY B N 1
ATOM 6554 C CA . GLY B 1 244 ? -0.844 30.688 -9.297 1 95.12 244 GLY B CA 1
ATOM 6555 C C . GLY B 1 244 ? -0.965 30.016 -10.656 1 95.12 244 GLY B C 1
ATOM 6556 O O . GLY B 1 244 ? -1.351 28.859 -10.75 1 95.12 244 GLY B O 1
ATOM 6557 N N . ASN B 1 245 ? -0.555 30.781 -11.727 1 94.62 245 ASN B N 1
ATOM 6558 C CA . ASN B 1 245 ? -0.693 30.344 -13.117 1 94.62 245 ASN B CA 1
ATOM 6559 C C . ASN B 1 245 ? 0.664 30.047 -13.75 1 94.62 245 ASN B C 1
ATOM 6561 O O . ASN B 1 245 ? 0.763 29.875 -14.969 1 94.62 245 ASN B O 1
ATOM 6565 N N . GLU B 1 246 ? 1.621 29.969 -12.945 1 94.56 246 GLU B N 1
ATOM 6566 C CA . GLU B 1 246 ? 2.938 29.609 -13.469 1 94.56 246 GLU B CA 1
ATOM 6567 C C . GLU B 1 246 ? 3.059 28.094 -13.672 1 94.56 246 GLU B C 1
ATOM 6569 O O . GLU B 1 246 ? 2.391 27.312 -12.984 1 94.56 246 GLU B O 1
ATOM 6574 N N . PRO B 1 247 ? 3.938 27.75 -14.609 1 94 247 PRO B N 1
ATOM 6575 C CA . PRO B 1 247 ? 4.164 26.312 -14.797 1 94 247 PRO B CA 1
ATOM 6576 C C . PRO B 1 247 ? 4.699 25.641 -13.539 1 94 247 PRO B C 1
ATOM 6578 O O . PRO B 1 247 ? 5.516 26.219 -12.82 1 94 247 PRO B O 1
ATOM 6581 N N . PHE B 1 248 ? 4.227 24.469 -13.312 1 94.31 248 PHE B N 1
ATOM 6582 C CA . PHE B 1 248 ? 4.617 23.672 -12.148 1 94.31 248 PHE B CA 1
ATOM 6583 C C . PHE B 1 248 ? 6.125 23.453 -12.125 1 94.31 248 PHE B C 1
ATOM 6585 O O . PHE B 1 248 ? 6.738 23.438 -11.055 1 94.31 248 PHE B O 1
ATOM 6592 N N . SER B 1 249 ? 6.77 23.422 -13.266 1 91.38 249 SER B N 1
ATOM 6593 C CA . SER B 1 249 ? 8.195 23.141 -13.43 1 91.38 249 SER B CA 1
ATOM 6594 C C . SER B 1 249 ? 9.031 24.359 -13.031 1 91.38 249 SER B C 1
ATOM 6596 O O . SER B 1 249 ? 10.25 24.25 -12.875 1 91.38 249 SER B O 1
ATOM 6598 N N . LYS B 1 250 ? 8.406 25.469 -12.859 1 92.19 250 LYS B N 1
ATOM 6599 C CA . LYS B 1 250 ? 9.133 26.672 -12.477 1 92.19 250 LYS B CA 1
ATOM 6600 C C . LYS B 1 250 ? 9.609 26.594 -11.031 1 92.19 250 LYS B C 1
ATOM 6602 O O . LYS B 1 250 ? 10.562 27.281 -10.648 1 92.19 250 LYS B O 1
ATOM 6607 N N . ILE B 1 251 ? 8.953 25.766 -10.234 1 93.06 251 ILE B N 1
ATOM 6608 C CA . ILE B 1 251 ? 9.406 25.531 -8.867 1 93.06 251 ILE B CA 1
ATOM 6609 C C . ILE B 1 251 ? 10.672 24.672 -8.883 1 93.06 251 ILE B C 1
ATOM 6611 O O . ILE B 1 251 ? 10.641 23.516 -9.328 1 93.06 251 ILE B O 1
ATOM 6615 N N . ASP B 1 252 ? 11.766 25.141 -8.445 1 89.25 252 ASP B N 1
ATOM 6616 C CA . ASP B 1 252 ? 13.039 24.453 -8.57 1 89.25 252 ASP B CA 1
ATOM 6617 C C . ASP B 1 252 ? 13.266 23.516 -7.383 1 89.25 252 ASP B C 1
ATOM 6619 O O . ASP B 1 252 ? 13.797 22.406 -7.547 1 89.25 252 ASP B O 1
ATOM 6623 N N . LYS B 1 253 ? 13.031 24.094 -6.234 1 92.12 253 LYS B N 1
ATOM 6624 C CA . LYS B 1 253 ? 13.211 23.344 -4.992 1 92.12 253 LYS B CA 1
ATOM 6625 C C . LYS B 1 253 ? 12.078 23.625 -4.012 1 92.12 253 LYS B C 1
ATOM 6627 O O . LYS B 1 253 ? 11.586 24.75 -3.928 1 92.12 253 LYS B O 1
ATOM 6632 N N . PRO B 1 254 ? 11.734 22.609 -3.293 1 96.75 254 PRO B N 1
ATOM 6633 C CA . PRO B 1 254 ? 12.102 21.188 -3.309 1 96.75 254 PRO B CA 1
ATOM 6634 C C . PRO B 1 254 ? 11.492 20.438 -4.484 1 96.75 254 PRO B C 1
ATOM 6636 O O . PRO B 1 254 ? 10.648 20.984 -5.203 1 96.75 254 PRO B O 1
ATOM 6639 N N . LYS B 1 255 ? 12.016 19.219 -4.723 1 95.69 255 LYS B N 1
ATOM 6640 C CA . LYS B 1 255 ? 11.32 18.344 -5.656 1 95.69 255 LYS B CA 1
ATOM 6641 C C . LYS B 1 255 ? 9.93 17.984 -5.141 1 95.69 255 LYS B C 1
ATOM 6643 O O . LYS B 1 255 ? 9.773 17.547 -4 1 95.69 255 LYS B O 1
ATOM 6648 N N . LEU B 1 256 ? 8.953 18.203 -5.984 1 96.69 256 LEU B N 1
ATOM 6649 C CA . LEU B 1 256 ? 7.566 18.016 -5.578 1 96.69 256 LEU B CA 1
ATOM 6650 C C . LEU B 1 256 ? 6.938 16.844 -6.328 1 96.69 256 LEU B C 1
ATOM 6652 O O . LEU B 1 256 ? 7.145 16.688 -7.535 1 96.69 256 LEU B O 1
ATOM 6656 N N . ILE B 1 257 ? 6.246 16.031 -5.617 1 96.06 257 ILE B N 1
ATOM 6657 C CA . ILE B 1 257 ? 5.43 14.953 -6.168 1 96.06 257 ILE B CA 1
ATOM 6658 C C . ILE B 1 257 ? 3.979 15.133 -5.727 1 96.06 257 ILE B C 1
ATOM 6660 O O . ILE B 1 257 ? 3.689 15.172 -4.527 1 96.06 257 ILE B O 1
ATOM 6664 N N . VAL B 1 258 ? 3.117 15.297 -6.66 1 96.5 258 VAL B N 1
ATOM 6665 C CA . VAL B 1 258 ? 1.696 15.453 -6.371 1 96.5 258 VAL B CA 1
ATOM 6666 C C . VAL B 1 258 ? 0.92 14.266 -6.945 1 96.5 258 VAL B C 1
ATOM 6668 O O . VAL B 1 258 ? 1.021 13.969 -8.141 1 96.5 258 VAL B O 1
ATOM 6671 N N . THR B 1 259 ? 0.115 13.586 -6.105 1 95.69 259 THR B N 1
ATOM 6672 C CA . THR B 1 259 ? -0.586 12.383 -6.527 1 95.69 259 THR B CA 1
ATOM 6673 C C . THR B 1 259 ? -1.934 12.727 -7.152 1 95.69 259 THR B C 1
ATOM 6675 O O . THR B 1 259 ? -2.607 13.656 -6.711 1 95.69 259 THR B O 1
ATOM 6678 N N . THR B 1 260 ? -2.277 12.039 -8.164 1 93.75 260 THR B N 1
ATOM 6679 C CA . THR B 1 260 ? -3.602 12.062 -8.773 1 93.75 260 THR B CA 1
ATOM 6680 C C . THR B 1 260 ? -3.992 10.664 -9.266 1 93.75 260 THR B C 1
ATOM 6682 O O . THR B 1 260 ? -3.219 9.719 -9.125 1 93.75 260 THR B O 1
ATOM 6685 N N . CYS B 1 261 ? -5.238 10.539 -9.648 1 90.25 261 CYS B N 1
ATOM 6686 C CA . CYS B 1 261 ? -5.734 9.258 -10.148 1 90.25 261 CYS B CA 1
ATOM 6687 C C . CYS B 1 261 ? -6.352 9.414 -11.531 1 90.25 261 CYS B C 1
ATOM 6689 O O . CYS B 1 261 ? -7.27 10.211 -11.727 1 90.25 261 CYS B O 1
ATOM 6691 N N . MET B 1 262 ? -5.801 8.688 -12.461 1 88.12 262 MET B N 1
ATOM 6692 C CA . MET B 1 262 ? -6.375 8.625 -13.805 1 88.12 262 MET B CA 1
ATOM 6693 C C . MET B 1 262 ? -7.266 7.398 -13.961 1 88.12 262 MET B C 1
ATOM 6695 O O . MET B 1 262 ? -6.902 6.305 -13.531 1 88.12 262 MET B O 1
ATOM 6699 N N . VAL B 1 263 ? -8.43 7.637 -14.484 1 78.62 263 VAL B N 1
ATOM 6700 C CA . VAL B 1 263 ? -9.328 6.516 -14.727 1 78.62 263 VAL B CA 1
ATOM 6701 C C . VAL B 1 263 ? -9.391 6.219 -16.219 1 78.62 263 VAL B C 1
ATOM 6703 O O . VAL B 1 263 ? -9.867 7.043 -17 1 78.62 263 VAL B O 1
ATOM 6706 N N . LYS B 1 264 ? -8.758 5.176 -16.672 1 71.38 264 LYS B N 1
ATOM 6707 C CA . LYS B 1 264 ? -8.812 4.715 -18.062 1 71.38 264 LYS B CA 1
ATOM 6708 C C . LYS B 1 264 ? -9.484 3.35 -18.156 1 71.38 264 LYS B C 1
ATOM 6710 O O . LYS B 1 264 ? -9.055 2.391 -17.516 1 71.38 264 LYS B O 1
ATOM 6715 N N . ASN B 1 265 ? -10.508 3.193 -18.938 1 70.06 265 ASN B N 1
ATOM 6716 C CA . ASN B 1 265 ? -11.234 1.939 -19.125 1 70.06 265 ASN B CA 1
ATOM 6717 C C . ASN B 1 265 ? -11.633 1.324 -17.781 1 70.06 265 ASN B C 1
ATOM 6719 O O . ASN B 1 265 ? -11.422 0.131 -17.547 1 70.06 265 ASN B O 1
ATOM 6723 N N . ASN B 1 266 ? -11.984 2.205 -16.828 1 70.75 266 ASN B N 1
ATOM 6724 C CA . ASN B 1 266 ? -12.492 1.825 -15.508 1 70.75 266 ASN B CA 1
ATOM 6725 C C . ASN B 1 266 ? -11.391 1.225 -14.633 1 70.75 266 ASN B C 1
ATOM 6727 O O . ASN B 1 266 ? -11.672 0.408 -13.758 1 70.75 266 ASN B O 1
ATOM 6731 N N . ILE B 1 267 ? -10.211 1.509 -15.039 1 75.69 267 ILE B N 1
ATOM 6732 C CA . ILE B 1 267 ? -9.078 1.079 -14.227 1 75.69 267 ILE B CA 1
ATOM 6733 C C . ILE B 1 267 ? -8.359 2.299 -13.648 1 75.69 267 ILE B C 1
ATOM 6735 O O . ILE B 1 267 ? -7.879 3.152 -14.391 1 75.69 267 ILE B O 1
ATOM 6739 N N . PRO B 1 268 ? -8.391 2.363 -12.359 1 84.25 268 PRO B N 1
ATOM 6740 C CA . PRO B 1 268 ? -7.672 3.486 -11.75 1 84.25 268 PRO B CA 1
ATOM 6741 C C . PRO B 1 268 ? -6.156 3.318 -11.812 1 84.25 268 PRO B C 1
ATOM 6743 O O . PRO B 1 268 ? -5.645 2.219 -11.586 1 84.25 268 PRO B O 1
ATOM 6746 N N . GLN B 1 269 ? -5.531 4.363 -12.227 1 86.38 269 GLN B N 1
ATOM 6747 C CA . GLN B 1 269 ? -4.074 4.379 -12.297 1 86.38 269 GLN B CA 1
ATOM 6748 C C . GLN B 1 269 ? -3.5 5.598 -11.586 1 86.38 269 GLN B C 1
ATOM 6750 O O . GLN B 1 269 ? -4.016 6.711 -11.734 1 86.38 269 GLN B O 1
ATOM 6755 N N . LEU B 1 270 ? -2.479 5.355 -10.797 1 90.25 270 LEU B N 1
ATOM 6756 C CA . LEU B 1 270 ? -1.8 6.465 -10.133 1 90.25 270 LEU B CA 1
ATOM 6757 C C . LEU B 1 270 ? -1.034 7.312 -11.141 1 90.25 270 LEU B C 1
ATOM 6759 O O . LEU B 1 270 ? -0.289 6.785 -11.969 1 90.25 270 LEU B O 1
ATOM 6763 N N . LYS B 1 271 ? -1.32 8.547 -11.117 1 89.88 271 LYS B N 1
ATOM 6764 C CA . LYS B 1 271 ? -0.559 9.523 -11.883 1 89.88 271 LYS B CA 1
ATOM 6765 C C . LYS B 1 271 ? 0.122 10.539 -10.969 1 89.88 271 LYS B C 1
ATOM 6767 O O . LYS B 1 271 ? -0.492 11.031 -10.023 1 89.88 271 LYS B O 1
ATOM 6772 N N . LEU B 1 272 ? 1.406 10.727 -11.219 1 92.25 272 LEU B N 1
ATOM 6773 C CA . LEU B 1 272 ? 2.172 11.672 -10.414 1 92.25 272 LEU B CA 1
ATOM 6774 C C . LEU B 1 272 ? 2.561 12.898 -11.234 1 92.25 272 LEU B C 1
ATOM 6776 O O . LEU B 1 272 ? 3.113 12.766 -12.328 1 92.25 272 LEU B O 1
ATOM 6780 N N . PHE B 1 273 ? 2.195 14.078 -10.711 1 93 273 PHE B N 1
ATOM 6781 C CA . PHE B 1 273 ? 2.785 15.305 -11.242 1 93 273 PHE B CA 1
ATOM 6782 C C . PHE B 1 273 ? 4.102 15.617 -10.539 1 93 273 PHE B C 1
ATOM 6784 O O . PHE B 1 273 ? 4.223 15.445 -9.328 1 93 273 PHE B O 1
ATOM 6791 N N . ARG B 1 274 ? 5.055 15.977 -11.328 1 93.06 274 ARG B N 1
ATOM 6792 C CA . ARG B 1 274 ? 6.402 16.266 -10.852 1 93.06 274 ARG B CA 1
ATOM 6793 C C . ARG B 1 274 ? 6.879 17.625 -11.336 1 93.06 274 ARG B C 1
ATOM 6795 O O . ARG B 1 274 ? 6.547 18.047 -12.445 1 93.06 274 ARG B O 1
ATOM 6802 N N . ASN B 1 275 ? 7.672 18.312 -10.477 1 92.75 275 ASN B N 1
ATOM 6803 C CA . ASN B 1 275 ? 8.258 19.578 -10.93 1 92.75 275 ASN B CA 1
ATOM 6804 C C . ASN B 1 275 ? 9.656 19.375 -11.5 1 92.75 275 ASN B C 1
ATOM 6806 O O . ASN B 1 275 ? 10.398 20.344 -11.68 1 92.75 275 ASN B O 1
ATOM 6810 N N . TYR B 1 276 ? 10.109 18.125 -11.641 1 88.31 276 TYR B N 1
ATOM 6811 C CA . TYR B 1 276 ? 11.422 17.781 -12.164 1 88.31 276 TYR B CA 1
ATOM 6812 C C . TYR B 1 276 ? 11.312 16.766 -13.297 1 88.31 276 TYR B C 1
ATOM 6814 O O . TYR B 1 276 ? 10.281 16.109 -13.445 1 88.31 276 TYR B O 1
ATOM 6822 N N . LYS B 1 277 ? 12.391 16.688 -14.047 1 79.31 277 LYS B N 1
ATOM 6823 C CA . LYS B 1 277 ? 12.406 15.758 -15.172 1 79.31 277 LYS B CA 1
ATOM 6824 C C . LYS B 1 277 ? 12.82 14.359 -14.719 1 79.31 277 LYS B C 1
ATOM 6826 O O . LYS B 1 277 ? 13.727 14.203 -13.898 1 79.31 277 LYS B O 1
ATOM 6831 N N . THR B 1 278 ? 11.984 13.438 -15.094 1 73.31 278 THR B N 1
ATOM 6832 C CA . THR B 1 278 ? 12.367 12.055 -14.844 1 73.31 278 THR B CA 1
ATOM 6833 C C . THR B 1 278 ? 13.141 11.484 -16.031 1 73.31 278 THR B C 1
ATOM 6835 O O . THR B 1 278 ? 12.984 11.945 -17.156 1 73.31 278 THR B O 1
ATOM 6838 N N . PHE B 1 279 ? 14.328 10.93 -15.742 1 58.81 279 PHE B N 1
ATOM 6839 C CA . PHE B 1 279 ? 15.148 10.375 -16.812 1 58.81 279 PHE B CA 1
ATOM 6840 C C . PHE B 1 279 ? 14.438 9.203 -17.484 1 58.81 279 PHE B C 1
ATOM 6842 O O . PHE B 1 279 ? 15.062 8.438 -18.219 1 58.81 279 PHE B O 1
ATOM 6849 N N . LYS B 1 280 ? 13.352 9.172 -17.047 1 52.06 280 LYS B N 1
ATOM 6850 C CA . LYS B 1 280 ? 12.75 8.039 -17.734 1 52.06 280 LYS B CA 1
ATOM 6851 C C . LYS B 1 280 ? 12.898 8.172 -19.25 1 52.06 280 LYS B C 1
ATOM 6853 O O . LYS B 1 280 ? 13.195 9.258 -19.75 1 52.06 280 LYS B O 1
ATOM 6858 N N . ASN B 1 281 ? 11.891 7.469 -20.141 1 41.97 281 ASN B N 1
ATOM 6859 C CA . ASN B 1 281 ? 11.961 6.906 -21.484 1 41.97 281 ASN B CA 1
ATOM 6860 C C . ASN B 1 281 ? 11.922 7.996 -22.547 1 41.97 281 ASN B C 1
ATOM 6862 O O . ASN B 1 281 ? 10.93 8.719 -22.672 1 41.97 281 ASN B O 1
ATOM 6866 N N . LYS B 1 282 ? 13.047 8.727 -22.969 1 38.28 282 LYS B N 1
ATOM 6867 C CA . LYS B 1 282 ? 13.008 9.383 -24.281 1 38.28 282 LYS B CA 1
ATOM 6868 C C . LYS B 1 282 ? 11.891 8.797 -25.141 1 38.28 282 LYS B C 1
ATOM 6870 O O . LYS B 1 282 ? 11.188 9.539 -25.844 1 38.28 282 LYS B O 1
ATOM 6875 N N . ASN B 1 283 ? 12.172 7.551 -25.578 1 33.19 283 ASN B N 1
ATOM 6876 C CA . ASN B 1 283 ? 11.375 6.953 -26.656 1 33.19 283 ASN B CA 1
ATOM 6877 C C . ASN B 1 283 ? 10.023 6.465 -26.141 1 33.19 283 ASN B C 1
ATOM 6879 O O . ASN B 1 283 ? 9.312 5.75 -26.859 1 33.19 283 ASN B O 1
ATOM 6883 N N . GLU B 1 284 ? 9.938 6.133 -24.922 1 35.03 284 GLU B N 1
ATOM 6884 C CA . GLU B 1 284 ? 8.594 5.602 -24.719 1 35.03 284 GLU B CA 1
ATOM 6885 C C . GLU B 1 284 ? 7.535 6.672 -24.953 1 35.03 284 GLU B C 1
ATOM 6887 O O . GLU B 1 284 ? 7.547 7.723 -24.312 1 35.03 284 GLU B O 1
ATOM 6892 N N . GLU B 1 285 ? 7.129 6.781 -26.047 1 35.25 285 GLU B N 1
ATOM 6893 C CA . GLU B 1 285 ? 5.766 7.219 -26.344 1 35.25 285 GLU B CA 1
ATOM 6894 C C . GLU B 1 285 ? 4.82 6.883 -25.188 1 35.25 285 GLU B C 1
ATOM 6896 O O . GLU B 1 285 ? 4.289 5.77 -25.109 1 35.25 285 GLU B O 1
ATOM 6901 N N . CYS B 1 286 ? 5.195 6.914 -24.016 1 35.84 286 CYS B N 1
ATOM 6902 C CA . CYS B 1 286 ? 4.094 6.844 -23.062 1 35.84 286 CYS B CA 1
ATOM 6903 C C . CYS B 1 286 ? 2.865 7.574 -23.594 1 35.84 286 CYS B C 1
ATOM 6905 O O . CYS B 1 286 ? 2.92 8.781 -23.844 1 35.84 286 CYS B O 1
ATOM 6907 N N . ASN B 1 287 ? 2.205 6.984 -24.266 1 39.12 287 ASN B N 1
ATOM 6908 C CA . ASN B 1 287 ? 0.899 7.477 -24.688 1 39.12 287 ASN B CA 1
ATOM 6909 C C . ASN B 1 287 ? 0.195 8.242 -23.562 1 39.12 287 ASN B C 1
ATOM 6911 O O . ASN B 1 287 ? -0.973 8.609 -23.703 1 39.12 287 ASN B O 1
ATOM 6915 N N . ASP B 1 288 ? 0.728 8.125 -22.453 1 40.94 288 ASP B N 1
ATOM 6916 C CA . ASP B 1 288 ? -0.054 8.906 -21.5 1 40.94 288 ASP B CA 1
ATOM 6917 C C . ASP B 1 288 ? 0.256 10.398 -21.625 1 40.94 288 ASP B C 1
ATOM 6919 O O . ASP B 1 288 ? 1.413 10.805 -21.516 1 40.94 288 ASP B O 1
ATOM 6923 N N . LYS B 1 289 ? -0.436 11.062 -22.344 1 41.97 289 LYS B N 1
ATOM 6924 C CA . LYS B 1 289 ? -0.527 12.5 -22.578 1 41.97 289 LYS B CA 1
ATOM 6925 C C . LYS B 1 289 ? 0.022 13.289 -21.391 1 41.97 289 LYS B C 1
ATOM 6927 O O . LYS B 1 289 ? 0.613 14.359 -21.578 1 41.97 289 LYS B O 1
ATOM 6932 N N . PHE B 1 290 ? -0.041 12.82 -20.219 1 44.47 290 PHE B N 1
ATOM 6933 C CA . PHE B 1 290 ? 0.283 13.648 -19.062 1 44.47 290 PHE B CA 1
ATOM 6934 C C . PHE B 1 290 ? 1.79 13.695 -18.844 1 44.47 290 PHE B C 1
ATOM 6936 O O . PHE B 1 290 ? 2.316 14.695 -18.328 1 44.47 290 PHE B O 1
ATOM 6943 N N . GLU B 1 291 ? 2.625 12.656 -19.109 1 51 291 GLU B N 1
ATOM 6944 C CA . GLU B 1 291 ? 4.074 12.75 -18.969 1 51 291 GLU B CA 1
ATOM 6945 C C . GLU B 1 291 ? 4.664 13.758 -19.953 1 51 291 GLU B C 1
ATOM 6947 O O . GLU B 1 291 ? 5.668 14.406 -19.656 1 51 291 GLU B O 1
ATOM 6952 N N . LYS B 1 292 ? 4.055 13.742 -21.125 1 48.22 292 LYS B N 1
ATOM 6953 C CA . LYS B 1 292 ? 4.578 14.648 -22.141 1 48.22 292 LYS B CA 1
ATOM 6954 C C . LYS B 1 292 ? 4.512 16.094 -21.672 1 48.22 292 LYS B C 1
ATOM 6956 O O . LYS B 1 292 ? 5.328 16.938 -22.078 1 48.22 292 LYS B O 1
ATOM 6961 N N . ASP B 1 293 ? 3.527 16.438 -20.844 1 55.78 293 ASP B N 1
ATOM 6962 C CA . ASP B 1 293 ? 3.334 17.875 -20.766 1 55.78 293 ASP B CA 1
ATOM 6963 C C . ASP B 1 293 ? 3.77 18.406 -19.391 1 55.78 293 ASP B C 1
ATOM 6965 O O . ASP B 1 293 ? 3.172 19.359 -18.875 1 55.78 293 ASP B O 1
ATOM 6969 N N . PHE B 1 294 ? 4.859 17.828 -18.812 1 59.59 294 PHE B N 1
ATOM 6970 C CA . PHE B 1 294 ? 5.414 18.297 -17.547 1 59.59 294 PHE B CA 1
ATOM 6971 C C . PHE B 1 294 ? 5.691 19.797 -17.594 1 59.59 294 PHE B C 1
ATOM 6973 O O . PHE B 1 294 ? 5.414 20.5 -16.625 1 59.59 294 PHE B O 1
ATOM 6980 N N . LYS B 1 295 ? 6.102 20.172 -18.719 1 67.81 295 LYS B N 1
ATOM 6981 C CA . LYS B 1 295 ? 6.566 21.547 -18.812 1 67.81 295 LYS B CA 1
ATOM 6982 C C . LYS B 1 295 ? 5.398 22.516 -18.984 1 67.81 295 LYS B C 1
ATOM 6984 O O . LYS B 1 295 ? 5.527 23.703 -18.719 1 67.81 295 LYS B O 1
ATOM 6989 N N . ASN B 1 296 ? 4.305 21.859 -19.219 1 79.38 296 ASN B N 1
ATOM 6990 C CA . ASN B 1 296 ? 3.266 22.812 -19.594 1 79.38 296 ASN B CA 1
ATOM 6991 C C . ASN B 1 296 ? 2.094 22.766 -18.625 1 79.38 296 ASN B C 1
ATOM 6993 O O . ASN B 1 296 ? 1.138 23.531 -18.766 1 79.38 296 ASN B O 1
ATOM 6997 N N . VAL B 1 297 ? 2.275 22.078 -17.672 1 89.44 297 VAL B N 1
ATOM 6998 C CA . VAL B 1 297 ? 1.146 22 -16.75 1 89.44 297 VAL B CA 1
ATOM 6999 C C . VAL B 1 297 ? 1.243 23.141 -15.727 1 89.44 297 VAL B C 1
ATOM 7001 O O . VAL B 1 297 ? 2.287 23.328 -15.094 1 89.44 297 VAL B O 1
ATOM 7004 N N . LEU B 1 298 ? 0.127 23.875 -15.633 1 94.44 298 LEU B N 1
ATOM 7005 C CA . LEU B 1 298 ? 0.102 25 -14.711 1 94.44 298 LEU B CA 1
ATOM 7006 C C . LEU B 1 298 ? -0.022 24.516 -13.266 1 94.44 298 LEU B C 1
ATOM 7008 O O . LEU B 1 298 ? -0.645 23.484 -13.008 1 94.44 298 LEU B O 1
ATOM 7012 N N . THR B 1 299 ? 0.525 25.297 -12.375 1 96.38 299 THR B N 1
ATOM 7013 C CA . THR B 1 299 ? 0.589 24.906 -10.969 1 96.38 299 THR B CA 1
ATOM 7014 C C . THR B 1 299 ? -0.813 24.719 -10.398 1 96.38 299 THR B C 1
ATOM 7016 O O . THR B 1 299 ? -1.071 23.734 -9.695 1 96.38 299 THR B O 1
ATOM 7019 N N . TRP B 1 300 ? -1.717 25.625 -10.695 1 96.19 300 TRP B N 1
ATOM 7020 C CA . TRP B 1 300 ? -3.07 25.484 -10.164 1 96.19 300 TRP B CA 1
ATOM 7021 C C . TRP B 1 300 ? -3.76 24.25 -10.734 1 96.19 300 TRP B C 1
ATOM 7023 O O . TRP B 1 300 ? -4.59 23.641 -10.062 1 96.19 300 TRP B O 1
ATOM 7033 N N . GLU B 1 301 ? -3.426 23.828 -11.922 1 95.12 301 GLU B N 1
ATOM 7034 C CA . GLU B 1 301 ? -3.996 22.641 -12.531 1 95.12 301 GLU B CA 1
ATOM 7035 C C . GLU B 1 301 ? -3.551 21.375 -11.797 1 95.12 301 GLU B C 1
ATOM 7037 O O . GLU B 1 301 ? -4.312 20.406 -11.688 1 95.12 301 GLU B O 1
ATOM 7042 N N . VAL B 1 302 ? -2.293 21.469 -11.367 1 95.12 302 VAL B N 1
ATOM 7043 C CA . VAL B 1 302 ? -1.764 20.344 -10.602 1 95.12 302 VAL B CA 1
ATOM 7044 C C . VAL B 1 302 ? -2.568 20.172 -9.312 1 95.12 302 VAL B C 1
ATOM 7046 O O . VAL B 1 302 ? -3 19.062 -8.984 1 95.12 302 VAL B O 1
ATOM 7049 N N . GLY B 1 303 ? -2.758 21.281 -8.648 1 95.56 303 GLY B N 1
ATOM 7050 C CA . GLY B 1 303 ? -3.574 21.234 -7.441 1 95.56 303 GLY B CA 1
ATOM 7051 C C . GLY B 1 303 ? -4.992 20.766 -7.699 1 95.56 303 GLY B C 1
ATOM 7052 O O . GLY B 1 303 ? -5.527 19.938 -6.953 1 95.56 303 GLY B O 1
ATOM 7053 N N . ARG B 1 304 ? -5.586 21.234 -8.773 1 94.81 304 ARG B N 1
ATOM 7054 C CA . ARG B 1 304 ? -6.957 20.891 -9.141 1 94.81 304 ARG B CA 1
ATOM 7055 C C . ARG B 1 304 ? -7.078 19.406 -9.453 1 94.81 304 ARG B C 1
ATOM 7057 O O . ARG B 1 304 ? -8.07 18.766 -9.086 1 94.81 304 ARG B O 1
ATOM 7064 N N . SER B 1 305 ? -6.133 18.922 -10.078 1 92.69 305 SER B N 1
ATOM 7065 C CA . SER B 1 305 ? -6.133 17.531 -10.484 1 92.69 305 SER B CA 1
ATOM 7066 C C . SER B 1 305 ? -6.012 16.594 -9.281 1 92.69 305 SER B C 1
ATOM 7068 O O . SER B 1 305 ? -6.574 15.5 -9.273 1 92.69 305 SER B O 1
ATOM 7070 N N . SER B 1 306 ? -5.32 16.984 -8.281 1 94.81 306 SER B N 1
ATOM 7071 C CA . SER B 1 306 ? -5.07 16.156 -7.109 1 94.81 306 SER B CA 1
ATOM 7072 C C . SER B 1 306 ? -6.25 16.188 -6.145 1 94.81 306 SER B C 1
ATOM 7074 O O . SER B 1 306 ? -6.363 15.336 -5.262 1 94.81 306 SER B O 1
ATOM 7076 N N . SER B 1 307 ? -7.152 17.141 -6.285 1 91.31 307 SER B N 1
ATOM 7077 C CA . SER B 1 307 ? -8.164 17.344 -5.254 1 91.31 307 SER B CA 1
ATOM 7078 C C . SER B 1 307 ? -9.57 17.141 -5.809 1 91.31 307 SER B C 1
ATOM 7080 O O . SER B 1 307 ? -10.547 17.594 -5.219 1 91.31 307 SER B O 1
ATOM 7082 N N . ALA B 1 308 ? -9.703 16.516 -6.887 1 87.38 308 ALA B N 1
ATOM 7083 C CA . ALA B 1 308 ? -11.016 16.219 -7.465 1 87.38 308 ALA B CA 1
ATOM 7084 C C . ALA B 1 308 ? -11.656 15.016 -6.789 1 87.38 308 ALA B C 1
ATOM 7086 O O . ALA B 1 308 ? -11.891 13.992 -7.43 1 87.38 308 ALA B O 1
ATOM 7087 N N . ALA B 1 309 ? -11.938 15.211 -5.535 1 82.5 309 ALA B N 1
ATOM 7088 C CA . ALA B 1 309 ? -12.516 14.117 -4.762 1 82.5 309 ALA B CA 1
ATOM 7089 C C . ALA B 1 309 ? -13.883 13.711 -5.32 1 82.5 309 ALA B C 1
ATOM 7091 O O . ALA B 1 309 ? -14.742 14.562 -5.551 1 82.5 309 ALA B O 1
ATOM 7092 N N . PRO B 1 310 ? -14.062 12.469 -5.457 1 79.12 310 PRO B N 1
ATOM 7093 C CA . PRO B 1 310 ? -15.344 12.016 -6.016 1 79.12 310 PRO B CA 1
ATOM 7094 C C . PRO B 1 310 ? -16.547 12.461 -5.18 1 79.12 310 PRO B C 1
ATOM 7096 O O . PRO B 1 310 ? -16.469 12.461 -3.949 1 79.12 310 PRO B O 1
ATOM 7099 N N . THR B 1 311 ? -17.562 12.789 -5.801 1 74.88 311 THR B N 1
ATOM 7100 C CA . THR B 1 311 ? -18.828 13.242 -5.262 1 74.88 311 THR B CA 1
ATOM 7101 C C . THR B 1 311 ? -18.734 14.695 -4.797 1 74.88 311 THR B C 1
ATOM 7103 O O . THR B 1 311 ? -19.766 15.352 -4.57 1 74.88 311 THR B O 1
ATOM 7106 N N . TYR B 1 312 ? -17.531 15.188 -4.57 1 80.31 312 TYR B N 1
ATOM 7107 C CA . TYR B 1 312 ? -17.359 16.562 -4.125 1 80.31 312 TYR B CA 1
ATOM 7108 C C . TYR B 1 312 ? -17.141 17.5 -5.309 1 80.31 312 TYR B C 1
ATOM 7110 O O . TYR B 1 312 ? -17.734 18.594 -5.355 1 80.31 312 TYR B O 1
ATOM 7118 N N . PHE B 1 313 ? -16.359 17.016 -6.188 1 82.88 313 PHE B N 1
ATOM 7119 C CA . PHE B 1 313 ? -16.047 17.812 -7.371 1 82.88 313 PHE B CA 1
ATOM 7120 C C . PHE B 1 313 ? -16 16.922 -8.617 1 82.88 313 PHE B C 1
ATOM 7122 O O . PHE B 1 313 ? -15.664 15.75 -8.539 1 82.88 313 PHE B O 1
ATOM 7129 N N . GLU B 1 314 ? -16.281 17.562 -9.711 1 82.69 314 GLU B N 1
ATOM 7130 C CA . GLU B 1 314 ? -16.141 16.859 -10.984 1 82.69 314 GLU B CA 1
ATOM 7131 C C . GLU B 1 314 ? -14.672 16.594 -11.312 1 82.69 314 GLU B C 1
ATOM 7133 O O . GLU B 1 314 ? -13.789 17.375 -10.953 1 82.69 314 GLU B O 1
ATOM 7138 N N . PRO B 1 315 ? -14.438 15.508 -12 1 85.62 315 PRO B N 1
ATOM 7139 C CA . PRO B 1 315 ? -13.07 15.234 -12.43 1 85.62 315 PRO B CA 1
ATOM 7140 C C . PRO B 1 315 ? -12.477 16.359 -13.281 1 85.62 315 PRO B C 1
ATOM 7142 O O . PRO B 1 315 ? -13.219 17.094 -13.922 1 85.62 315 PRO B O 1
ATOM 7145 N N . TYR B 1 316 ? -11.234 16.547 -13.219 1 88.62 316 TYR B N 1
ATOM 7146 C CA . TYR B 1 316 ? -10.531 17.531 -14.031 1 88.62 316 TYR B CA 1
ATOM 7147 C C . TYR B 1 316 ? -9.711 16.844 -15.125 1 88.62 316 TYR B C 1
ATOM 7149 O O . TYR B 1 316 ? -8.711 16.188 -14.836 1 88.62 316 TYR B O 1
ATOM 7157 N N . LYS B 1 317 ? -10.031 17 -16.391 1 84.38 317 LYS B N 1
ATOM 7158 C CA . LYS B 1 317 ? -9.352 16.406 -17.531 1 84.38 317 LYS B CA 1
ATOM 7159 C C . LYS B 1 317 ? -9.18 14.898 -17.344 1 84.38 317 LYS B C 1
ATOM 7161 O O . LYS B 1 317 ? -8.086 14.367 -17.562 1 84.38 317 LYS B O 1
ATOM 7166 N N . GLY B 1 318 ? -10.117 14.305 -16.781 1 82.88 318 GLY B N 1
ATOM 7167 C CA . GLY B 1 318 ? -10.117 12.859 -16.609 1 82.88 318 GLY B CA 1
ATOM 7168 C C . GLY B 1 318 ? -9.398 12.406 -15.352 1 82.88 318 GLY B C 1
ATOM 7169 O O . GLY B 1 318 ? -9.266 11.203 -15.109 1 82.88 318 GLY B O 1
ATOM 7170 N N . LEU B 1 319 ? -9.008 13.352 -14.539 1 88.94 319 LEU B N 1
ATOM 7171 C CA . LEU B 1 319 ? -8.281 13.023 -13.32 1 88.94 319 LEU B CA 1
ATOM 7172 C C . LEU B 1 319 ? -9.156 13.234 -12.086 1 88.94 319 LEU B C 1
ATOM 7174 O O . LEU B 1 319 ? -9.945 14.188 -12.039 1 88.94 319 LEU B O 1
ATOM 7178 N N . ILE B 1 320 ? -9.031 12.328 -11.211 1 89.69 320 ILE B N 1
ATOM 7179 C CA . ILE B 1 320 ? -9.75 12.469 -9.945 1 89.69 320 ILE B CA 1
ATOM 7180 C C . ILE B 1 320 ? -8.758 12.516 -8.789 1 89.69 320 ILE B C 1
ATOM 7182 O O . ILE B 1 320 ? -7.543 12.477 -9.008 1 89.69 320 ILE B O 1
ATOM 7186 N N . ASP B 1 321 ? -9.258 12.68 -7.594 1 91.25 321 ASP B N 1
ATOM 7187 C CA . ASP B 1 321 ? -8.438 12.883 -6.402 1 91.25 321 ASP B CA 1
ATOM 7188 C C . ASP B 1 321 ? -7.453 11.734 -6.203 1 91.25 321 ASP B C 1
ATOM 7190 O O . ASP B 1 321 ? -7.836 10.562 -6.281 1 91.25 321 ASP B O 1
ATOM 7194 N N . GLY B 1 322 ? -6.207 12.07 -5.832 1 92.5 322 GLY B N 1
ATOM 7195 C CA . GLY B 1 322 ? -5.16 11.086 -5.613 1 92.5 322 GLY B CA 1
ATOM 7196 C C . GLY B 1 322 ? -5.375 10.258 -4.355 1 92.5 322 GLY B C 1
ATOM 7197 O O . GLY B 1 322 ? -4.746 9.211 -4.184 1 92.5 322 GLY B O 1
ATOM 7198 N N . GLY B 1 323 ? -6.215 10.703 -3.52 1 92.69 323 GLY B N 1
ATOM 7199 C CA . GLY B 1 323 ? -6.461 10.016 -2.26 1 92.69 323 GLY B CA 1
ATOM 7200 C C . GLY B 1 323 ? -7.039 8.625 -2.441 1 92.69 323 GLY B C 1
ATOM 7201 O O . GLY B 1 323 ? -6.938 7.785 -1.547 1 92.69 323 GLY B O 1
ATOM 7202 N N . ILE B 1 324 ? -7.543 8.398 -3.613 1 89.44 324 ILE B N 1
ATOM 7203 C CA . ILE B 1 324 ? -8.117 7.094 -3.922 1 89.44 324 ILE B CA 1
ATOM 7204 C C . ILE B 1 324 ? -6.992 6.082 -4.148 1 89.44 324 ILE B C 1
ATOM 7206 O O . ILE B 1 324 ? -7.172 4.887 -3.91 1 89.44 324 ILE B O 1
ATOM 7210 N N . MET B 1 325 ? -5.887 6.633 -4.535 1 91.38 325 MET B N 1
ATOM 7211 C CA . MET B 1 325 ? -4.742 5.777 -4.848 1 91.38 325 MET B CA 1
ATOM 7212 C C . MET B 1 325 ? -3.723 5.797 -3.715 1 91.38 325 MET B C 1
ATOM 7214 O O . MET B 1 325 ? -3.156 4.758 -3.367 1 91.38 325 MET B O 1
ATOM 7218 N N . SER B 1 326 ? -3.527 6.953 -3.238 1 94.81 326 SER B N 1
ATOM 7219 C CA . SER B 1 326 ? -2.479 7.164 -2.244 1 94.81 326 SER B CA 1
ATOM 7220 C C . SER B 1 326 ? -2.758 8.398 -1.399 1 94.81 326 SER B C 1
ATOM 7222 O O . SER B 1 326 ? -2.203 9.469 -1.656 1 94.81 326 SER B O 1
ATOM 7224 N N . ASN B 1 327 ? -3.465 8.203 -0.337 1 96.19 327 ASN B N 1
ATOM 7225 C CA . ASN B 1 327 ? -3.801 9.336 0.519 1 96.19 327 ASN B CA 1
ATOM 7226 C C . ASN B 1 327 ? -2.615 9.758 1.386 1 96.19 327 ASN B C 1
ATOM 7228 O O . ASN B 1 327 ? -2.482 10.93 1.738 1 96.19 327 ASN B O 1
ATOM 7232 N N . ASN B 1 328 ? -1.848 8.805 1.896 1 97.88 328 ASN B N 1
ATOM 7233 C CA . ASN B 1 328 ? -0.508 8.992 2.445 1 97.88 328 ASN B CA 1
ATOM 7234 C C . ASN B 1 328 ? 0.569 8.672 1.411 1 97.88 328 ASN B C 1
ATOM 7236 O O . ASN B 1 328 ? 0.875 7.508 1.162 1 97.88 328 ASN B O 1
ATOM 7240 N N . PRO B 1 329 ? 1.138 9.695 0.824 1 98.19 329 PRO B N 1
ATOM 7241 C CA . PRO B 1 329 ? 2.004 9.445 -0.331 1 98.19 329 PRO B CA 1
ATOM 7242 C C . PRO B 1 329 ? 3.441 9.125 0.069 1 98.19 329 PRO B C 1
ATOM 7244 O O . PRO B 1 329 ? 4.363 9.297 -0.734 1 98.19 329 PRO B O 1
ATOM 7247 N N . ALA B 1 330 ? 3.729 8.656 1.309 1 98.5 330 ALA B N 1
ATOM 7248 C CA . ALA B 1 330 ? 5.078 8.344 1.773 1 98.5 330 ALA B CA 1
ATOM 7249 C C . ALA B 1 330 ? 5.699 7.23 0.937 1 98.5 330 ALA B C 1
ATOM 7251 O O . ALA B 1 330 ? 6.875 7.309 0.567 1 98.5 330 ALA B O 1
ATOM 7252 N N . LEU B 1 331 ? 4.922 6.199 0.611 1 97.75 331 LEU B N 1
ATOM 7253 C CA . LEU B 1 331 ? 5.449 5.094 -0.178 1 97.75 331 LEU B CA 1
ATOM 7254 C C . LEU B 1 331 ? 5.773 5.543 -1.599 1 97.75 331 LEU B C 1
ATOM 7256 O O . LEU B 1 331 ? 6.762 5.098 -2.186 1 97.75 331 LEU B O 1
ATOM 7260 N N . GLU B 1 332 ? 4.91 6.383 -2.119 1 96.25 332 GLU B N 1
ATOM 7261 C CA . GLU B 1 332 ? 5.168 6.926 -3.449 1 96.25 332 GLU B CA 1
ATOM 7262 C C . GLU B 1 332 ? 6.414 7.809 -3.453 1 96.25 332 GLU B C 1
ATOM 7264 O O . GLU B 1 332 ? 7.141 7.855 -4.445 1 96.25 332 GLU B O 1
ATOM 7269 N N . LEU B 1 333 ? 6.523 8.539 -2.379 1 97.81 333 LEU B N 1
ATOM 7270 C CA . LEU B 1 333 ? 7.699 9.391 -2.227 1 97.81 333 LEU B CA 1
ATOM 7271 C C . LEU B 1 333 ? 8.977 8.555 -2.203 1 97.81 333 LEU B C 1
ATOM 7273 O O . LEU B 1 333 ? 9.945 8.867 -2.898 1 97.81 333 LEU B O 1
ATOM 7277 N N . LEU B 1 334 ? 9 7.461 -1.482 1 96.88 334 LEU B N 1
ATOM 7278 C CA . LEU B 1 334 ? 10.141 6.555 -1.421 1 96.88 334 LEU B CA 1
ATOM 7279 C C . LEU B 1 334 ? 10.398 5.914 -2.779 1 96.88 334 LEU B C 1
ATOM 7281 O O . LEU B 1 334 ? 11.547 5.871 -3.244 1 96.88 334 LEU B O 1
ATOM 7285 N N . THR B 1 335 ? 9.336 5.461 -3.379 1 94.5 335 THR B N 1
ATOM 7286 C CA . THR B 1 335 ? 9.445 4.82 -4.684 1 94.5 335 THR B CA 1
ATOM 7287 C C . THR B 1 335 ? 10.062 5.773 -5.703 1 94.5 335 THR B C 1
ATOM 7289 O O . THR B 1 335 ? 11.008 5.406 -6.41 1 94.5 335 THR B O 1
ATOM 7292 N N . GLU B 1 336 ? 9.555 6.98 -5.711 1 91.69 336 GLU B N 1
ATOM 7293 C CA . GLU B 1 336 ? 10.031 7.984 -6.656 1 91.69 336 GLU B CA 1
ATOM 7294 C C . GLU B 1 336 ? 11.484 8.359 -6.367 1 91.69 336 GLU B C 1
ATOM 7296 O O . GLU B 1 336 ? 12.266 8.594 -7.293 1 91.69 336 GLU B O 1
ATOM 7301 N N . PHE B 1 337 ? 11.836 8.5 -5.152 1 93.88 337 PHE B N 1
ATOM 7302 C CA . PHE B 1 337 ? 13.203 8.859 -4.773 1 93.88 337 PHE B CA 1
ATOM 7303 C C . PHE B 1 337 ? 14.203 7.859 -5.332 1 93.88 337 PHE B C 1
ATOM 7305 O O . PHE B 1 337 ? 15.188 8.242 -5.969 1 93.88 337 PHE B O 1
ATOM 7312 N N . PHE B 1 338 ? 13.945 6.594 -5.164 1 87.94 338 PHE B N 1
ATOM 7313 C CA . PHE B 1 338 ? 14.883 5.562 -5.578 1 87.94 338 PHE B CA 1
ATOM 7314 C C . PHE B 1 338 ? 14.852 5.375 -7.094 1 87.94 338 PHE B C 1
ATOM 7316 O O . PHE B 1 338 ? 15.898 5.215 -7.727 1 87.94 338 PHE B O 1
ATOM 7323 N N . GLU B 1 339 ? 13.664 5.398 -7.641 1 84.69 339 GLU B N 1
ATOM 7324 C CA . GLU B 1 339 ? 13.57 5.246 -9.094 1 84.69 339 GLU B CA 1
ATOM 7325 C C . GLU B 1 339 ? 14.273 6.395 -9.812 1 84.69 339 GLU B C 1
ATOM 7327 O O . GLU B 1 339 ? 14.93 6.184 -10.836 1 84.69 339 GLU B O 1
ATOM 7332 N N . HIS B 1 340 ? 14.031 7.598 -9.297 1 85.88 340 HIS B N 1
ATOM 7333 C CA . HIS B 1 340 ? 14.695 8.758 -9.883 1 85.88 340 HIS B CA 1
ATOM 7334 C C . HIS B 1 340 ? 16.203 8.641 -9.781 1 85.88 340 HIS B C 1
ATOM 7336 O O . HIS B 1 340 ? 16.922 8.922 -10.75 1 85.88 340 HIS B O 1
ATOM 7342 N N . ASN B 1 341 ? 16.719 8.227 -8.68 1 83.12 341 ASN B N 1
ATOM 7343 C CA . ASN B 1 341 ? 18.156 8.094 -8.469 1 83.12 341 ASN B CA 1
ATOM 7344 C C . ASN B 1 341 ? 18.75 7 -9.359 1 83.12 341 ASN B C 1
ATOM 7346 O O . ASN B 1 341 ? 19.828 7.176 -9.938 1 83.12 341 ASN B O 1
ATOM 7350 N N . TYR B 1 342 ? 18.062 5.902 -9.445 1 78.06 342 TYR B N 1
ATOM 7351 C CA . TYR B 1 342 ? 18.531 4.809 -10.281 1 78.06 342 TYR B CA 1
ATOM 7352 C C . TYR B 1 342 ? 18.562 5.215 -11.75 1 78.06 342 TYR B C 1
ATOM 7354 O O . TYR B 1 342 ? 19.516 4.93 -12.461 1 78.06 342 TYR B O 1
ATOM 7362 N N . SER B 1 343 ? 17.469 5.844 -12.125 1 75.88 343 SER B N 1
ATOM 7363 C CA . SER B 1 343 ? 17.375 6.281 -13.516 1 75.88 343 SER B CA 1
ATOM 7364 C C . SER B 1 343 ? 18.484 7.281 -13.852 1 75.88 343 SER B C 1
ATOM 7366 O O . SER B 1 343 ? 19.062 7.234 -14.938 1 75.88 343 SER B O 1
ATOM 7368 N N . LYS B 1 344 ? 18.688 8.188 -13.008 1 76.5 344 LYS B N 1
ATOM 7369 C CA . LYS B 1 344 ? 19.734 9.188 -13.195 1 76.5 344 LYS B CA 1
ATOM 7370 C C . LYS B 1 344 ? 21.109 8.523 -13.312 1 76.5 344 LYS B C 1
ATOM 7372 O O . LYS B 1 344 ? 21.891 8.852 -14.203 1 76.5 344 LYS B O 1
ATOM 7377 N N . PHE B 1 345 ? 21.328 7.586 -12.492 1 72.12 345 PHE B N 1
ATOM 7378 C CA . PHE B 1 345 ? 22.625 6.926 -12.461 1 72.12 345 PHE B CA 1
ATOM 7379 C C . PHE B 1 345 ? 22.812 6.035 -13.688 1 72.12 345 PHE B C 1
ATOM 7381 O O . PHE B 1 345 ? 23.906 5.957 -14.242 1 72.12 345 PHE B O 1
ATOM 7388 N N . ILE B 1 346 ? 21.781 5.383 -14.07 1 68.75 346 ILE B N 1
ATOM 7389 C CA . ILE B 1 346 ? 21.844 4.512 -15.242 1 68.75 346 ILE B CA 1
ATOM 7390 C C . ILE B 1 346 ? 22.094 5.352 -16.484 1 68.75 346 ILE B C 1
ATOM 7392 O O . ILE B 1 346 ? 22.906 4.984 -17.344 1 68.75 346 ILE B O 1
ATOM 7396 N N . ASN B 1 347 ? 21.391 6.395 -16.594 1 67.69 347 ASN B N 1
ATOM 7397 C CA . ASN B 1 347 ? 21.547 7.27 -17.75 1 67.69 347 ASN B CA 1
ATOM 7398 C C . ASN B 1 347 ? 22.938 7.902 -17.797 1 67.69 347 ASN B C 1
ATOM 7400 O O . ASN B 1 347 ? 23.516 8.055 -18.875 1 67.69 347 ASN B O 1
ATOM 7404 N N . GLU B 1 348 ? 23.344 8.281 -16.734 1 66.62 348 GLU B N 1
ATOM 7405 C CA . GLU B 1 348 ? 24.688 8.867 -16.672 1 66.62 348 GLU B CA 1
ATOM 7406 C C . GLU B 1 348 ? 25.75 7.852 -17.047 1 66.62 348 GLU B C 1
ATOM 7408 O O . GLU B 1 348 ? 26.719 8.188 -17.734 1 66.62 348 GLU B O 1
ATOM 7413 N N . ASN B 1 349 ? 25.422 6.652 -16.641 1 60.53 349 ASN B N 1
ATOM 7414 C CA . ASN B 1 349 ? 26.406 5.605 -16.922 1 60.53 349 ASN B CA 1
ATOM 7415 C C . ASN B 1 349 ? 26.281 5.117 -18.375 1 60.53 349 ASN B C 1
ATOM 7417 O O . ASN B 1 349 ? 27.297 4.793 -19 1 60.53 349 ASN B O 1
ATOM 7421 N N . LEU B 1 350 ? 25.031 4.934 -18.812 1 54.94 350 LEU B N 1
ATOM 7422 C CA . LEU B 1 350 ? 24.828 4.547 -20.203 1 54.94 350 LEU B CA 1
ATOM 7423 C C . LEU B 1 350 ? 25.359 5.625 -21.141 1 54.94 350 LEU B C 1
ATOM 7425 O O . LEU B 1 350 ? 25.906 5.312 -22.203 1 54.94 350 LEU B O 1
ATOM 7429 N N . SER B 1 351 ? 25.047 6.809 -20.828 1 52.72 351 SER B N 1
ATOM 7430 C CA . SER B 1 351 ? 25.578 7.902 -21.641 1 52.72 351 SER B CA 1
ATOM 7431 C C . SER B 1 351 ? 27.094 7.863 -21.688 1 52.72 351 SER B C 1
ATOM 7433 O O . SER B 1 351 ? 27.703 8.195 -22.719 1 52.72 351 SER B O 1
ATOM 7435 N N . THR B 1 352 ? 27.547 7.414 -20.578 1 48.78 352 THR B N 1
ATOM 7436 C CA . THR B 1 352 ? 29 7.285 -20.562 1 48.78 352 THR B CA 1
ATOM 7437 C C . THR B 1 352 ? 29.453 6.137 -21.453 1 48.78 352 THR B C 1
ATOM 7439 O O . THR B 1 352 ? 30.5 6.219 -22.094 1 48.78 352 THR B O 1
ATOM 7442 N N . ILE B 1 353 ? 28.547 5.09 -21.438 1 44.09 353 ILE B N 1
ATOM 7443 C CA . ILE B 1 353 ? 28.859 3.936 -22.266 1 44.09 353 ILE B CA 1
ATOM 7444 C C . ILE B 1 353 ? 28.656 4.297 -23.734 1 44.09 353 ILE B C 1
ATOM 7446 O O . ILE B 1 353 ? 29.484 3.93 -24.594 1 44.09 353 ILE B O 1
ATOM 7450 N N . SER B 1 354 ? 27.453 4.801 -24.094 1 43.81 354 SER B N 1
ATOM 7451 C CA . SER B 1 354 ? 27.219 5.164 -25.484 1 43.81 354 SER B CA 1
ATOM 7452 C C . SER B 1 354 ? 28.312 6.094 -26 1 43.81 354 SER B C 1
ATOM 7454 O O . SER B 1 354 ? 28.688 6.039 -27.172 1 43.81 354 SER B O 1
ATOM 7456 N N . SER B 1 355 ? 28.688 7.027 -25.172 1 43.69 355 SER B N 1
ATOM 7457 C CA . SER B 1 355 ? 29.75 7.895 -25.672 1 43.69 355 SER B CA 1
ATOM 7458 C C . SER B 1 355 ? 31.047 7.113 -25.906 1 43.69 355 SER B C 1
ATOM 7460 O O . SER B 1 355 ? 31.828 7.449 -26.797 1 43.69 355 SER B O 1
ATOM 7462 N N . GLU B 1 356 ? 31.25 6.188 -24.969 1 39.5 356 GLU B N 1
ATOM 7463 C CA . GLU B 1 356 ? 32.5 5.473 -25.172 1 39.5 356 GLU B CA 1
ATOM 7464 C C . GLU B 1 356 ? 32.375 4.379 -26.219 1 39.5 356 GLU B C 1
ATOM 7466 O O . GLU B 1 356 ? 33.375 3.904 -26.766 1 39.5 356 GLU B O 1
ATOM 7471 N N . SER B 1 357 ? 31.234 3.721 -26.25 1 39.66 357 SER B N 1
ATOM 7472 C CA . SER B 1 357 ? 31.141 2.529 -27.094 1 39.66 357 SER B CA 1
ATOM 7473 C C . SER B 1 357 ? 30.953 2.896 -28.547 1 39.66 357 SER B C 1
ATOM 7475 O O . SER B 1 357 ? 29.812 2.973 -29.031 1 39.66 357 SER B O 1
ATOM 7477 N N . SER B 1 358 ? 31.406 3.773 -29.172 1 37.5 358 SER B N 1
ATOM 7478 C CA . SER B 1 358 ? 31.484 3.588 -30.609 1 37.5 358 SER B CA 1
ATOM 7479 C C . SER B 1 358 ? 31.875 2.158 -30.969 1 37.5 358 SER B C 1
ATOM 7481 O O . SER B 1 358 ? 31.734 1.737 -32.125 1 37.5 358 SER B O 1
ATOM 7483 N N . LEU B 1 359 ? 32.938 1.485 -30.328 1 36.06 359 LEU B N 1
ATOM 7484 C CA . LEU B 1 359 ? 33.406 0.251 -30.953 1 36.06 359 LEU B CA 1
ATOM 7485 C C . LEU B 1 359 ? 32.438 -0.897 -30.672 1 36.06 359 LEU B C 1
ATOM 7487 O O . LEU B 1 359 ? 31.344 -0.963 -31.25 1 36.06 359 LEU B O 1
ATOM 7491 N N . GLU B 1 360 ? 33.156 -2.268 -30.094 1 37.72 360 GLU B N 1
ATOM 7492 C CA . GLU B 1 360 ? 32.688 -3.654 -30.125 1 37.72 360 GLU B CA 1
ATOM 7493 C C . GLU B 1 360 ? 31.5 -3.875 -29.203 1 37.72 360 GLU B C 1
ATOM 7495 O O . GLU B 1 360 ? 31.625 -3.713 -27.984 1 37.72 360 GLU B O 1
ATOM 7500 N N . LYS B 1 361 ? 30.266 -3.625 -29.562 1 44.12 361 LYS B N 1
ATOM 7501 C CA . LYS B 1 361 ? 28.859 -3.852 -29.234 1 44.12 361 LYS B CA 1
ATOM 7502 C C . LYS B 1 361 ? 28.656 -5.23 -28.609 1 44.12 361 LYS B C 1
ATOM 7504 O O . LYS B 1 361 ? 27.578 -5.832 -28.766 1 44.12 361 LYS B O 1
ATOM 7509 N N . ASP B 1 362 ? 29.609 -5.934 -28.016 1 40.44 362 ASP B N 1
ATOM 7510 C CA . ASP B 1 362 ? 29.25 -7.281 -27.594 1 40.44 362 ASP B CA 1
ATOM 7511 C C . ASP B 1 362 ? 28.422 -7.25 -26.312 1 40.44 362 ASP B C 1
ATOM 7513 O O . ASP B 1 362 ? 28.641 -6.395 -25.438 1 40.44 362 ASP B O 1
ATOM 7517 N N . GLU B 1 363 ? 27.203 -7.75 -26.281 1 41.75 363 GLU B N 1
ATOM 7518 C CA . GLU B 1 363 ? 26.266 -7.992 -25.188 1 41.75 363 GLU B CA 1
ATOM 7519 C C . GLU B 1 363 ? 26.984 -8.203 -23.875 1 41.75 363 GLU B C 1
ATOM 7521 O O . GLU B 1 363 ? 26.531 -7.727 -22.828 1 41.75 363 GLU B O 1
ATOM 7526 N N . ASP B 1 364 ? 28.156 -8.828 -24 1 45.25 364 ASP B N 1
ATOM 7527 C CA . ASP B 1 364 ? 28.922 -9.117 -22.797 1 45.25 364 ASP B CA 1
ATOM 7528 C C . ASP B 1 364 ? 29.484 -7.84 -22.188 1 45.25 364 ASP B C 1
ATOM 7530 O O . ASP B 1 364 ? 29.531 -7.699 -20.969 1 45.25 364 ASP B O 1
ATOM 7534 N N . PHE B 1 365 ? 29.922 -6.926 -23.031 1 45.09 365 PHE B N 1
ATOM 7535 C CA . PHE B 1 365 ? 30.469 -5.652 -22.578 1 45.09 365 PHE B CA 1
ATOM 7536 C C . PHE B 1 365 ? 29.406 -4.812 -21.891 1 45.09 365 PHE B C 1
ATOM 7538 O O . PHE B 1 365 ? 29.656 -4.234 -20.828 1 45.09 365 PHE B O 1
ATOM 7545 N N . LEU B 1 366 ? 28.25 -4.812 -22.453 1 45.81 366 LEU B N 1
ATOM 7546 C CA . LEU B 1 366 ? 27.156 -4.07 -21.859 1 45.81 366 LEU B CA 1
ATOM 7547 C C . LEU B 1 366 ? 26.766 -4.656 -20.5 1 45.81 366 LEU B C 1
ATOM 7549 O O . LEU B 1 366 ? 26.516 -3.914 -19.547 1 45.81 366 LEU B O 1
ATOM 7553 N N . ASN B 1 367 ? 26.812 -5.926 -20.531 1 49.53 367 ASN B N 1
ATOM 7554 C CA . ASN B 1 367 ? 26.5 -6.586 -19.266 1 49.53 367 ASN B CA 1
ATOM 7555 C C . ASN B 1 367 ? 27.547 -6.27 -18.188 1 49.53 367 ASN B C 1
ATOM 7557 O O . ASN B 1 367 ? 27.203 -6 -17.047 1 49.53 367 ASN B O 1
ATOM 7561 N N . ASN B 1 368 ? 28.828 -6.328 -18.609 1 52.25 368 ASN B N 1
ATOM 7562 C CA . ASN B 1 368 ? 29.891 -6.047 -17.656 1 52.25 368 ASN B CA 1
ATOM 7563 C C . ASN B 1 368 ? 29.844 -4.605 -17.156 1 52.25 368 ASN B C 1
ATOM 7565 O O . ASN B 1 368 ? 30.078 -4.348 -15.977 1 52.25 368 ASN B O 1
ATOM 7569 N N . LYS B 1 369 ? 29.562 -3.787 -18 1 49.31 369 LYS B N 1
ATOM 7570 C CA . LYS B 1 369 ? 29.516 -2.381 -17.625 1 49.31 369 LYS B CA 1
ATOM 7571 C C . LYS B 1 369 ? 28.281 -2.088 -16.766 1 49.31 369 LYS B C 1
ATOM 7573 O O . LYS B 1 369 ? 28.359 -1.312 -15.812 1 49.31 369 LYS B O 1
ATOM 7578 N N . ILE B 1 370 ? 27.234 -2.662 -17.156 1 50.56 370 ILE B N 1
ATOM 7579 C CA . ILE B 1 370 ? 26.062 -2.529 -16.297 1 50.56 370 ILE B CA 1
ATOM 7580 C C . ILE B 1 370 ? 26.375 -3.021 -14.891 1 50.56 370 ILE B C 1
ATOM 7582 O O . ILE B 1 370 ? 26 -2.391 -13.906 1 50.56 370 ILE B O 1
ATOM 7586 N N . ILE B 1 371 ? 27.141 -4.086 -14.961 1 52.62 371 ILE B N 1
ATOM 7587 C CA . ILE B 1 371 ? 27.547 -4.621 -13.664 1 52.62 371 ILE B CA 1
ATOM 7588 C C . ILE B 1 371 ? 28.391 -3.59 -12.922 1 52.62 371 ILE B C 1
ATOM 7590 O O . ILE B 1 371 ? 28.203 -3.385 -11.719 1 52.62 371 ILE B O 1
ATO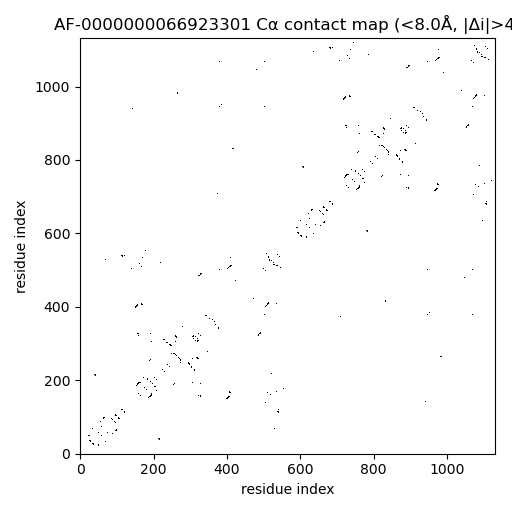M 7594 N N . LYS B 1 372 ? 29.297 -3.037 -13.656 1 51.03 372 LYS B N 1
ATOM 7595 C CA . LYS B 1 372 ? 30.156 -2.041 -13.023 1 51.03 372 LYS B CA 1
ATOM 7596 C C . LYS B 1 372 ? 29.344 -0.848 -12.531 1 51.03 372 LYS B C 1
ATOM 7598 O O . LYS B 1 372 ? 29.594 -0.32 -11.445 1 51.03 372 LYS B O 1
ATOM 7603 N N . ILE B 1 373 ? 28.469 -0.469 -13.359 1 49.91 373 ILE B N 1
ATOM 7604 C CA . ILE B 1 373 ? 27.625 0.691 -13.055 1 49.91 373 ILE B CA 1
ATOM 7605 C C . ILE B 1 373 ? 26.719 0.375 -11.867 1 49.91 373 ILE B C 1
ATOM 7607 O O . ILE B 1 373 ? 26.5 1.223 -11 1 49.91 373 ILE B O 1
ATOM 7611 N N . THR B 1 374 ? 26.219 -0.771 -11.977 1 49.12 374 THR B N 1
ATOM 7612 C CA . THR B 1 374 ? 25.25 -1.123 -10.938 1 49.12 374 THR B CA 1
ATOM 7613 C C . THR B 1 374 ? 25.969 -1.472 -9.641 1 49.12 374 THR B C 1
ATOM 7615 O O . THR B 1 374 ? 25.328 -1.617 -8.594 1 49.12 374 THR B O 1
ATOM 7618 N N . LYS B 1 375 ? 27.219 -1.787 -9.867 1 48.56 375 LYS B N 1
ATOM 7619 C CA . LYS B 1 375 ? 27.984 -2.102 -8.664 1 48.56 375 LYS B CA 1
ATOM 7620 C C . LYS B 1 375 ? 27.797 -1.026 -7.598 1 48.56 375 LYS B C 1
ATOM 7622 O O . LYS B 1 375 ? 27.734 -1.329 -6.402 1 48.56 375 LYS B O 1
ATOM 7627 N N . ASN B 1 376 ? 27.75 0.28 -8.164 1 46.22 376 ASN B N 1
ATOM 7628 C CA . ASN B 1 376 ? 27.688 1.371 -7.195 1 46.22 376 ASN B CA 1
ATOM 7629 C C . ASN B 1 376 ? 26.25 1.835 -6.957 1 46.22 376 ASN B C 1
ATOM 7631 O O . ASN B 1 376 ? 26.031 2.881 -6.348 1 46.22 376 ASN B O 1
ATOM 7635 N N . LEU B 1 377 ? 25.516 1.334 -7.699 1 44.34 377 LEU B N 1
ATOM 7636 C CA . LEU B 1 377 ? 24.156 1.852 -7.637 1 44.34 377 LEU B CA 1
ATOM 7637 C C . LEU B 1 377 ? 23.547 1.605 -6.262 1 44.34 377 LEU B C 1
ATOM 7639 O O . LEU B 1 377 ? 22.5 2.18 -5.93 1 44.34 377 LEU B O 1
ATOM 7643 N N . TRP B 1 378 ? 23.844 0.552 -5.676 1 47.38 378 TRP B N 1
ATOM 7644 C CA . TRP B 1 378 ? 22.953 0.29 -4.559 1 47.38 378 TRP B CA 1
ATOM 7645 C C . TRP B 1 378 ? 23.266 1.201 -3.379 1 47.38 378 TRP B C 1
ATOM 7647 O O . TRP B 1 378 ? 24.344 1.104 -2.783 1 47.38 378 TRP B O 1
ATOM 7657 N N . PRO B 1 379 ? 22.688 2.328 -3.414 1 43.53 379 PRO B N 1
ATOM 7658 C CA . PRO B 1 379 ? 22.906 3.338 -2.377 1 43.53 379 PRO B CA 1
ATOM 7659 C C . PRO B 1 379 ? 23.047 2.732 -0.983 1 43.53 379 PRO B C 1
ATOM 7661 O O . PRO B 1 379 ? 23.875 3.199 -0.185 1 43.53 379 PRO B O 1
ATOM 7664 N N . THR B 1 380 ? 21.969 1.972 -0.606 1 40.72 380 THR B N 1
ATOM 7665 C CA . THR B 1 380 ? 22.078 1.655 0.814 1 40.72 380 THR B CA 1
ATOM 7666 C C . THR B 1 380 ? 23.359 0.875 1.098 1 40.72 380 THR B C 1
ATOM 7668 O O . THR B 1 380 ? 23.75 0.703 2.256 1 40.72 380 THR B O 1
ATOM 7671 N N . SER B 1 381 ? 23.844 0.356 0.067 1 37.78 381 SER B N 1
ATOM 7672 C CA . SER B 1 381 ? 25.109 -0.375 0.155 1 37.78 381 SER B CA 1
ATOM 7673 C C . SER B 1 381 ? 26.266 0.563 0.458 1 37.78 381 SER B C 1
ATOM 7675 O O . SER B 1 381 ? 27.219 0.184 1.154 1 37.78 381 SER B O 1
ATOM 7677 N N . TYR B 1 382 ? 26.297 1.678 -0.332 1 37.94 382 TYR B N 1
ATOM 7678 C CA . TYR B 1 382 ? 27.438 2.562 -0.116 1 37.94 382 TYR B CA 1
ATOM 7679 C C . TYR B 1 382 ? 27.453 3.092 1.313 1 37.94 382 TYR B C 1
ATOM 7681 O O . TYR B 1 382 ? 28.516 3.334 1.88 1 37.94 382 TYR B O 1
ATOM 7689 N N . CYS B 1 383 ? 26.281 3.492 1.734 1 34.81 383 CYS B N 1
ATOM 7690 C CA . CYS B 1 383 ? 26.406 3.982 3.102 1 34.81 383 CYS B CA 1
ATOM 7691 C C . CYS B 1 383 ? 27.219 3.004 3.957 1 34.81 383 CYS B C 1
ATOM 7693 O O . CYS B 1 383 ? 27.625 3.34 5.07 1 34.81 383 CYS B O 1
ATOM 7695 N N . LEU B 1 384 ? 27.203 1.704 3.52 1 33.22 384 LEU B N 1
ATOM 7696 C CA . LEU B 1 384 ? 27.812 0.63 4.305 1 33.22 384 LEU B CA 1
ATOM 7697 C C . LEU B 1 384 ? 29.297 0.518 4.023 1 33.22 384 LEU B C 1
ATOM 7699 O O . LEU B 1 384 ? 29.984 -0.316 4.617 1 33.22 384 LEU B O 1
ATOM 7703 N N . LYS B 1 385 ? 29.719 1.027 2.904 1 35.91 385 LYS B N 1
ATOM 7704 C CA . LYS B 1 385 ? 31.156 0.868 2.711 1 35.91 385 LYS B CA 1
ATOM 7705 C C . LYS B 1 385 ? 31.953 1.708 3.717 1 35.91 385 LYS B C 1
ATOM 7707 O O . LYS B 1 385 ? 31.609 2.865 3.969 1 35.91 385 LYS B O 1
ATOM 7712 N N . LYS B 1 386 ? 32.594 0.971 4.562 1 34.31 386 LYS B N 1
ATOM 7713 C CA . LYS B 1 386 ? 33.5 1.562 5.555 1 34.31 386 LYS B CA 1
ATOM 7714 C C . LYS B 1 386 ? 34.094 2.855 5.035 1 34.31 386 LYS B C 1
ATOM 7716 O O . LYS B 1 386 ? 34.25 3.832 5.781 1 34.31 386 LYS B O 1
ATOM 7721 N N . LYS B 1 387 ? 35.125 2.596 4.078 1 32.81 387 LYS B N 1
ATOM 7722 C CA . LYS B 1 387 ? 36.188 3.6 3.941 1 32.81 387 LYS B CA 1
ATOM 7723 C C . LYS B 1 387 ? 35.656 4.879 3.305 1 32.81 387 LYS B C 1
ATOM 7725 O O . LYS B 1 387 ? 35.75 5.07 2.092 1 32.81 387 LYS B O 1
ATOM 7730 N N . ASN B 1 388 ? 34.531 5.254 3.652 1 32.72 388 ASN B N 1
ATOM 7731 C CA . ASN B 1 388 ? 34.594 6.668 3.299 1 32.72 388 ASN B CA 1
ATOM 7732 C C . ASN B 1 388 ? 35.812 7.355 3.893 1 32.72 388 ASN B C 1
ATOM 7734 O O . ASN B 1 388 ? 35.906 7.52 5.109 1 32.72 388 ASN B O 1
ATOM 7738 N N . LYS B 1 389 ? 37 7.016 3.609 1 31.08 389 LYS B N 1
ATOM 7739 C CA . LYS B 1 389 ? 37.844 8.188 3.867 1 31.08 389 LYS B CA 1
ATOM 7740 C C . LYS B 1 389 ? 37.031 9.477 3.676 1 31.08 389 LYS B C 1
ATOM 7742 O O . LYS B 1 389 ? 36.406 9.68 2.631 1 31.08 389 LYS B O 1
ATOM 7747 N N . ILE B 1 390 ? 36.562 10.039 4.781 1 34.53 390 ILE B N 1
ATOM 7748 C CA . ILE B 1 390 ? 36 11.391 4.844 1 34.53 390 ILE B CA 1
ATOM 7749 C C . ILE B 1 390 ? 36.344 12.141 3.557 1 34.53 390 ILE B C 1
ATOM 7751 O O . ILE B 1 390 ? 35.594 13.023 3.141 1 34.53 390 ILE B O 1
ATOM 7755 N N . GLY B 1 391 ? 37.531 12.023 3.008 1 32.78 391 GLY B N 1
ATOM 7756 C CA . GLY B 1 391 ? 38.125 12.898 2.014 1 32.78 391 GLY B CA 1
ATOM 7757 C C . GLY B 1 391 ? 37.688 12.57 0.596 1 32.78 391 GLY B C 1
ATOM 7758 O O . GLY B 1 391 ? 38.062 13.273 -0.346 1 32.78 391 GLY B O 1
ATOM 7759 N N . GLU B 1 392 ? 37.719 11.305 0.25 1 35 392 GLU B N 1
ATOM 7760 C CA . GLU B 1 392 ? 37.5 11.367 -1.19 1 35 392 GLU B CA 1
ATOM 7761 C C . GLU B 1 392 ? 36.031 11.695 -1.5 1 35 392 GLU B C 1
ATOM 7763 O O . GLU B 1 392 ? 35.156 10.93 -1.152 1 35 392 GLU B O 1
ATOM 7768 N N . LYS B 1 393 ? 35.562 12.812 -1.471 1 36.81 393 LYS B N 1
ATOM 7769 C CA . LYS B 1 393 ? 34.531 13.602 -2.109 1 36.81 393 LYS B CA 1
ATOM 7770 C C . LYS B 1 393 ? 34.031 12.922 -3.381 1 36.81 393 LYS B C 1
ATOM 7772 O O . LYS B 1 393 ? 34.438 13.273 -4.484 1 36.81 393 LYS B O 1
ATOM 7777 N N . GLY B 1 394 ? 34.062 11.688 -3.545 1 37.34 394 GLY B N 1
ATOM 7778 C CA . GLY B 1 394 ? 33.812 11.336 -4.934 1 37.34 394 GLY B CA 1
ATOM 7779 C C . GLY B 1 394 ? 32.375 11.594 -5.371 1 37.34 394 GLY B C 1
ATOM 7780 O O . GLY B 1 394 ? 31.438 11.297 -4.637 1 37.34 394 GLY B O 1
ATOM 7781 N N . ASP B 1 395 ? 32.062 12.539 -6.141 1 44.47 395 ASP B N 1
ATOM 7782 C CA . ASP B 1 395 ? 30.953 13.016 -6.965 1 44.47 395 ASP B CA 1
ATOM 7783 C C . ASP B 1 395 ? 30.031 11.859 -7.379 1 44.47 395 ASP B C 1
ATOM 7785 O O . ASP B 1 395 ? 28.953 12.078 -7.922 1 44.47 395 ASP B O 1
ATOM 7789 N N . ASP B 1 396 ? 30.484 10.484 -7.184 1 49 396 ASP B N 1
ATOM 7790 C CA . ASP B 1 396 ? 29.797 9.406 -7.875 1 49 396 ASP B CA 1
ATOM 7791 C C . ASP B 1 396 ? 28.797 8.711 -6.949 1 49 396 ASP B C 1
ATOM 7793 O O . ASP B 1 396 ? 28.25 7.664 -7.297 1 49 396 ASP B O 1
ATOM 7797 N N . MET B 1 397 ? 28.531 9.375 -5.68 1 58.34 397 MET B N 1
ATOM 7798 C CA . MET B 1 397 ? 27.625 8.664 -4.789 1 58.34 397 MET B CA 1
ATOM 7799 C C . MET B 1 397 ? 26.172 9.07 -5.043 1 58.34 397 MET B C 1
ATOM 7801 O O . MET B 1 397 ? 25.906 10.227 -5.359 1 58.34 397 MET B O 1
ATOM 7805 N N . MET B 1 398 ? 25.297 8.023 -4.965 1 73.25 398 MET B N 1
ATOM 7806 C CA . MET B 1 398 ? 23.859 8.258 -5.113 1 73.25 398 MET B CA 1
ATOM 7807 C C . MET B 1 398 ? 23.297 9 -3.908 1 73.25 398 MET B C 1
ATOM 7809 O O . MET B 1 398 ? 23.812 8.875 -2.799 1 73.25 398 MET B O 1
ATOM 7813 N N . GLU B 1 399 ? 22.469 9.875 -4.133 1 83.06 399 GLU B N 1
ATOM 7814 C CA . GLU B 1 399 ? 21.75 10.531 -3.049 1 83.06 399 GLU B CA 1
ATOM 7815 C C . GLU B 1 399 ? 21.078 9.516 -2.135 1 83.06 399 GLU B C 1
ATOM 7817 O O . GLU B 1 399 ? 20.641 8.453 -2.59 1 83.06 399 GLU B O 1
ATOM 7822 N N . ASN B 1 400 ? 21.125 9.852 -0.826 1 86.62 400 ASN B N 1
ATOM 7823 C CA . ASN B 1 400 ? 20.438 9 0.143 1 86.62 400 ASN B CA 1
ATOM 7824 C C . ASN B 1 400 ? 19.469 9.805 1.004 1 86.62 400 ASN B C 1
ATOM 7826 O O . ASN B 1 400 ? 19.297 11.008 0.8 1 86.62 400 ASN B O 1
ATOM 7830 N N . ILE B 1 401 ? 18.781 9.109 1.899 1 93.44 401 ILE B N 1
ATOM 7831 C CA . ILE B 1 401 ? 17.703 9.758 2.654 1 93.44 401 ILE B CA 1
ATOM 7832 C C . ILE B 1 401 ? 18.156 10 4.09 1 93.44 401 ILE B C 1
ATOM 7834 O O . ILE B 1 401 ? 18.656 9.086 4.75 1 93.44 401 ILE B O 1
ATOM 7838 N N . ALA B 1 402 ? 18.078 11.227 4.535 1 93.81 402 ALA B N 1
ATOM 7839 C CA . ALA B 1 402 ? 18.391 11.562 5.926 1 93.81 402 ALA B CA 1
ATOM 7840 C C . ALA B 1 402 ? 17.25 11.125 6.852 1 93.81 402 ALA B C 1
ATOM 7842 O O . ALA B 1 402 ? 17.484 10.414 7.84 1 93.81 402 ALA B O 1
ATOM 7843 N N . CYS B 1 403 ? 16.078 11.5 6.555 1 95.94 403 CYS B N 1
ATOM 7844 C CA . CYS B 1 403 ? 14.891 11.109 7.297 1 95.94 403 CYS B CA 1
ATOM 7845 C C . CYS B 1 403 ? 13.633 11.328 6.465 1 95.94 403 CYS B C 1
ATOM 7847 O O . CYS B 1 403 ? 13.672 12.016 5.445 1 95.94 403 CYS B O 1
ATOM 7849 N N . LEU B 1 404 ? 12.594 10.617 6.801 1 98.38 404 LEU B N 1
ATOM 7850 C CA . LEU B 1 404 ? 11.281 10.812 6.191 1 98.38 404 LEU B CA 1
ATOM 7851 C C . LEU B 1 404 ? 10.273 11.305 7.223 1 98.38 404 LEU B C 1
ATOM 7853 O O . LEU B 1 404 ? 10.078 10.672 8.266 1 98.38 404 LEU B O 1
ATOM 7857 N N . ILE B 1 405 ? 9.727 12.5 6.984 1 98.75 405 ILE B N 1
ATOM 7858 C CA . ILE B 1 405 ? 8.719 13.117 7.844 1 98.75 405 ILE B CA 1
ATOM 7859 C C . ILE B 1 405 ? 7.34 12.977 7.203 1 98.75 405 ILE B C 1
ATOM 7861 O O . ILE B 1 405 ? 7.09 13.523 6.129 1 98.75 405 ILE B O 1
ATOM 7865 N N . SER B 1 406 ? 6.445 12.227 7.809 1 98.69 406 SER B N 1
ATOM 7866 C CA . SER B 1 406 ? 5.09 12.023 7.316 1 98.69 406 SER B CA 1
ATOM 7867 C C . SER B 1 406 ? 4.078 12.82 8.141 1 98.69 406 SER B C 1
ATOM 7869 O O . SER B 1 406 ? 3.918 12.578 9.336 1 98.69 406 SER B O 1
ATOM 7871 N N . ILE B 1 407 ? 3.377 13.773 7.48 1 98.75 407 ILE B N 1
ATOM 7872 C CA . ILE B 1 407 ? 2.439 14.664 8.148 1 98.75 407 ILE B CA 1
ATOM 7873 C C . ILE B 1 407 ? 1.007 14.242 7.832 1 98.75 407 ILE B C 1
ATOM 7875 O O . ILE B 1 407 ? 0.618 14.188 6.66 1 98.75 407 ILE B O 1
ATOM 7879 N N . GLY B 1 408 ? 0.256 13.969 8.875 1 97.94 408 GLY B N 1
ATOM 7880 C CA . GLY B 1 408 ? -1.141 13.602 8.703 1 97.94 408 GLY B CA 1
ATOM 7881 C C . GLY B 1 408 ? -2.092 14.766 8.914 1 97.94 408 GLY B C 1
ATOM 7882 O O . GLY B 1 408 ? -1.678 15.836 9.352 1 97.94 408 GLY B O 1
ATOM 7883 N N . THR B 1 409 ? -3.371 14.516 8.555 1 96.69 409 THR B N 1
ATOM 7884 C CA . THR B 1 409 ? -4.402 15.531 8.734 1 96.69 409 THR B CA 1
ATOM 7885 C C . THR B 1 409 ? -5.336 15.156 9.883 1 96.69 409 THR B C 1
ATOM 7887 O O . THR B 1 409 ? -6.383 15.781 10.07 1 96.69 409 THR B O 1
ATOM 7890 N N . GLY B 1 410 ? -4.953 14.156 10.547 1 93.12 410 GLY B N 1
ATOM 7891 C CA . GLY B 1 410 ? -5.699 13.727 11.719 1 93.12 410 GLY B CA 1
ATOM 7892 C C . GLY B 1 410 ? -6.945 12.938 11.383 1 93.12 410 GLY B C 1
ATOM 7893 O O . GLY B 1 410 ? -7.051 12.367 10.297 1 93.12 410 GLY B O 1
ATOM 7894 N N . GLY B 1 411 ? -7.77 12.734 12.352 1 86.12 411 GLY B N 1
ATOM 7895 C CA . GLY B 1 411 ? -9.023 12.008 12.25 1 86.12 411 GLY B CA 1
ATOM 7896 C C . GLY B 1 411 ? -9.562 11.555 13.594 1 86.12 411 GLY B C 1
ATOM 7897 O O . GLY B 1 411 ? -8.891 11.68 14.617 1 86.12 411 GLY B O 1
ATOM 7898 N N . CYS B 1 412 ? -10.82 11.242 13.547 1 78.44 412 CYS B N 1
ATOM 7899 C CA . CYS B 1 412 ? -11.484 10.789 14.766 1 78.44 412 CYS B CA 1
ATOM 7900 C C . CYS B 1 412 ? -11.352 9.281 14.922 1 78.44 412 CYS B C 1
ATOM 7902 O O . CYS B 1 412 ? -11.656 8.523 14 1 78.44 412 CYS B O 1
ATOM 7904 N N . LYS B 1 413 ? -10.602 8.773 15.891 1 62.16 413 LYS B N 1
ATOM 7905 C CA . LYS B 1 413 ? -10.469 7.34 16.125 1 62.16 413 LYS B CA 1
ATOM 7906 C C . LYS B 1 413 ? -11.742 6.754 16.719 1 62.16 413 LYS B C 1
ATOM 7908 O O . LYS B 1 413 ? -11.898 5.535 16.797 1 62.16 413 LYS B O 1
ATOM 7913 N N . GLY B 1 414 ? -12.758 7.484 17.078 1 53.41 414 GLY B N 1
ATOM 7914 C CA . GLY B 1 414 ? -13.914 7.035 17.844 1 53.41 414 GLY B CA 1
ATOM 7915 C C . GLY B 1 414 ? -14.875 6.188 17.031 1 53.41 414 GLY B C 1
ATOM 7916 O O . GLY B 1 414 ? -14.766 6.105 15.812 1 53.41 414 GLY B O 1
ATOM 7917 N N . ASN B 1 415 ? -15.789 5.344 17.688 1 43.94 415 ASN B N 1
ATOM 7918 C CA . ASN B 1 415 ? -16.875 4.422 17.344 1 43.94 415 ASN B CA 1
ATOM 7919 C C . ASN B 1 415 ? -17.828 5.035 16.328 1 43.94 415 ASN B C 1
ATOM 7921 O O . ASN B 1 415 ? -18.469 6.047 16.609 1 43.94 415 ASN B O 1
ATOM 7925 N N . ILE B 1 416 ? -17.5 5.086 15.211 1 37.53 416 ILE B N 1
ATOM 7926 C CA . ILE B 1 416 ? -18.625 5.387 14.336 1 37.53 416 ILE B CA 1
ATOM 7927 C C . ILE B 1 416 ? -19.781 4.434 14.641 1 37.53 416 ILE B C 1
ATOM 7929 O O . ILE B 1 416 ? -19.625 3.211 14.602 1 37.53 416 ILE B O 1
ATOM 7933 N N . LYS B 1 417 ? -20.797 4.852 15.305 1 34.31 417 LYS B N 1
ATOM 7934 C CA . LYS B 1 417 ? -21.984 4.004 15.406 1 34.31 417 LYS B CA 1
ATOM 7935 C C . LYS B 1 417 ? -22.375 3.441 14.039 1 34.31 417 LYS B C 1
ATOM 7937 O O . LYS B 1 417 ? -22.891 4.168 13.188 1 34.31 417 LYS B O 1
ATOM 7942 N N . VAL B 1 418 ? -21.562 2.617 13.469 1 36.84 418 VAL B N 1
ATOM 7943 C CA . VAL B 1 418 ? -22.203 1.952 12.344 1 36.84 418 VAL B CA 1
ATOM 7944 C C . VAL B 1 418 ? -23.547 1.369 12.789 1 36.84 418 VAL B C 1
ATOM 7946 O O . VAL B 1 418 ? -23.656 0.8 13.875 1 36.84 418 VAL B O 1
ATOM 7949 N N . PRO B 1 419 ? -24.641 1.674 12.211 1 31.14 419 PRO B N 1
ATOM 7950 C CA . PRO B 1 419 ? -25.828 0.885 12.578 1 31.14 419 PRO B CA 1
ATOM 7951 C C . PRO B 1 419 ? -25.531 -0.61 12.664 1 31.14 419 PRO B C 1
ATOM 7953 O O . PRO B 1 419 ? -24.609 -1.101 12.016 1 31.14 419 PRO B O 1
ATOM 7956 N N . GLU B 1 420 ? -25.891 -1.239 13.719 1 29.03 420 GLU B N 1
ATOM 7957 C CA . GLU B 1 420 ? -25.797 -2.67 13.992 1 29.03 420 GLU B CA 1
ATOM 7958 C C . GLU B 1 420 ? -25.828 -3.484 12.703 1 29.03 420 GLU B C 1
ATOM 7960 O O . GLU B 1 420 ? -26.75 -3.354 11.898 1 29.03 420 GLU B O 1
ATOM 7965 N N . THR B 1 421 ? -24.812 -3.818 12.281 1 33.91 421 THR B N 1
ATOM 7966 C CA . THR B 1 421 ? -24.688 -4.785 11.203 1 33.91 421 THR B CA 1
ATOM 7967 C C . THR B 1 421 ? -25.703 -5.91 11.344 1 33.91 421 THR B C 1
ATOM 7969 O O . THR B 1 421 ? -25.859 -6.73 10.445 1 33.91 421 THR B O 1
ATOM 7972 N N . ASN B 1 422 ? -26.172 -6.137 12.609 1 31.66 422 ASN B N 1
ATOM 7973 C CA . ASN B 1 422 ? -27.172 -7.188 12.773 1 31.66 422 ASN B CA 1
ATOM 7974 C C . ASN B 1 422 ? -28.422 -6.906 11.945 1 31.66 422 ASN B C 1
ATOM 7976 O O . ASN B 1 422 ? -29.266 -7.785 11.781 1 31.66 422 ASN B O 1
ATOM 7980 N N . GLN B 1 423 ? -28.844 -5.68 11.789 1 32.94 423 GLN B N 1
ATOM 7981 C CA . GLN B 1 423 ? -30.109 -5.492 11.086 1 32.94 423 GLN B CA 1
ATOM 7982 C C . GLN B 1 423 ? -29.969 -5.863 9.609 1 32.94 423 GLN B C 1
ATOM 7984 O O . GLN B 1 423 ? -30.969 -6.094 8.93 1 32.94 423 GLN B O 1
ATOM 7989 N N . TYR B 1 424 ? -28.75 -5.707 9.055 1 31.61 424 TYR B N 1
ATOM 7990 C CA . TYR B 1 424 ? -28.656 -6.07 7.645 1 31.61 424 TYR B CA 1
ATOM 7991 C C . TYR B 1 424 ? -28.656 -7.586 7.473 1 31.61 424 TYR B C 1
ATOM 7993 O O . TYR B 1 424 ? -29.094 -8.094 6.438 1 31.61 424 TYR B O 1
ATOM 8001 N N . LEU B 1 425 ? -27.984 -8.289 8.406 1 32.78 425 LEU B N 1
ATOM 8002 C CA . LEU B 1 425 ? -28.078 -9.742 8.305 1 32.78 425 LEU B CA 1
ATOM 8003 C C . LEU B 1 425 ? -29.453 -10.234 8.781 1 32.78 425 LEU B C 1
ATOM 8005 O O . LEU B 1 425 ? -29.844 -11.367 8.492 1 32.78 425 LEU B O 1
ATOM 8009 N N . GLN B 1 426 ? -30.031 -9.57 9.789 1 28.28 426 GLN B N 1
ATOM 8010 C CA . GLN B 1 426 ? -31.25 -10.141 10.328 1 28.28 426 GLN B CA 1
ATOM 8011 C C . GLN B 1 426 ? -32.438 -9.836 9.43 1 28.28 426 GLN B C 1
ATOM 8013 O O . GLN B 1 426 ? -33.594 -10.211 9.742 1 28.28 426 GLN B O 1
ATOM 8018 N N . GLN B 1 427 ? -32.344 -8.867 8.555 1 29.28 427 GLN B N 1
ATOM 8019 C CA . GLN B 1 427 ? -33.688 -8.727 7.988 1 29.28 427 GLN B CA 1
ATOM 8020 C C . GLN B 1 427 ? -34.062 -9.938 7.133 1 29.28 427 GLN B C 1
ATOM 8022 O O . GLN B 1 427 ? -33.875 -9.914 5.914 1 29.28 427 GLN B O 1
ATOM 8027 N N . SER B 1 428 ? -33.656 -11.141 7.547 1 27.56 428 SER B N 1
ATOM 8028 C CA . SER B 1 428 ? -34.5 -12.172 6.965 1 27.56 428 SER B CA 1
ATOM 8029 C C . SER B 1 428 ? -35.969 -11.836 7.133 1 27.56 428 SER B C 1
ATOM 8031 O O . SER B 1 428 ? -36.406 -11.461 8.227 1 27.56 428 SER B O 1
ATOM 8033 N N . PRO B 1 429 ? -36.656 -11.414 6.074 1 27.22 429 PRO B N 1
ATOM 8034 C CA . PRO B 1 429 ? -38.125 -11.328 6.27 1 27.22 429 PRO B CA 1
ATOM 8035 C C . PRO B 1 429 ? -38.656 -12.461 7.141 1 27.22 429 PRO B C 1
ATOM 8037 O O . PRO B 1 429 ? -38.406 -13.641 6.859 1 27.22 429 PRO B O 1
ATOM 8040 N N . THR B 1 430 ? -38.625 -12.328 8.359 1 26.03 430 THR B N 1
ATOM 8041 C CA . THR B 1 430 ? -39.5 -13.18 9.164 1 26.03 430 THR B CA 1
ATOM 8042 C C . THR B 1 430 ? -40.875 -13.312 8.5 1 26.03 430 THR B C 1
ATOM 8044 O O . THR B 1 430 ? -41.625 -12.336 8.375 1 26.03 430 THR B O 1
ATOM 8047 N N . THR B 1 431 ? -40.969 -14.195 7.402 1 26.06 431 THR B N 1
ATOM 8048 C CA . THR B 1 431 ? -42.312 -14.742 7.086 1 26.06 431 THR B CA 1
ATOM 8049 C C . THR B 1 431 ? -43.031 -15.133 8.359 1 26.06 431 THR B C 1
ATOM 8051 O O . THR B 1 431 ? -42.625 -16.062 9.062 1 26.06 431 THR B O 1
ATOM 8054 N N . THR B 1 432 ? -43.406 -14.156 9.141 1 21.62 432 THR B N 1
ATOM 8055 C CA . THR B 1 432 ? -44.438 -14.445 10.148 1 21.62 432 THR B CA 1
ATOM 8056 C C . THR B 1 432 ? -45.594 -15.234 9.547 1 21.62 432 THR B C 1
ATOM 8058 O O . THR B 1 432 ? -46.281 -14.75 8.656 1 21.62 432 THR B O 1
ATOM 8061 N N . ASN B 1 433 ? -45.375 -16.578 9.438 1 23.22 433 ASN B N 1
ATOM 8062 C CA . ASN B 1 433 ? -46.438 -17.547 9.281 1 23.22 433 ASN B CA 1
ATOM 8063 C C . ASN B 1 433 ? -47.594 -17.297 10.273 1 23.22 433 ASN B C 1
ATOM 8065 O O . ASN B 1 433 ? -47.469 -17.656 11.445 1 23.22 433 ASN B O 1
ATOM 8069 N N . ASN B 1 434 ? -48.062 -16.047 10.336 1 19.53 434 ASN B N 1
ATOM 8070 C CA . ASN B 1 434 ? -49.312 -16 11.086 1 19.53 434 ASN B CA 1
ATOM 8071 C C . ASN B 1 434 ? -50.281 -17.094 10.625 1 19.53 434 ASN B C 1
ATOM 8073 O O . ASN B 1 434 ? -50.406 -17.344 9.422 1 19.53 434 ASN B O 1
ATOM 8077 N N . LYS B 1 435 ? -50.594 -17.953 11.625 1 19.34 435 LYS B N 1
ATOM 8078 C CA . LYS B 1 435 ? -51.469 -19.125 11.758 1 19.34 435 LYS B CA 1
ATOM 8079 C C . LYS B 1 435 ? -52.875 -18.781 11.297 1 19.34 435 LYS B C 1
ATOM 8081 O O . LYS B 1 435 ? -53.812 -19.531 11.578 1 19.34 435 LYS B O 1
ATOM 8086 N N . ASN B 1 436 ? -53.125 -17.719 10.43 1 18 436 ASN B N 1
ATOM 8087 C CA . ASN B 1 436 ? -54.562 -17.562 10.398 1 18 436 ASN B CA 1
ATOM 8088 C C . ASN B 1 436 ? -55.25 -18.797 9.828 1 18 436 ASN B C 1
ATOM 8090 O O . ASN B 1 436 ? -55.062 -19.125 8.656 1 18 436 ASN B O 1
ATOM 8094 N N . ASN B 1 437 ? -55.219 -19.875 10.594 1 18.17 437 ASN B N 1
ATOM 8095 C CA . ASN B 1 437 ? -56 -21.062 10.25 1 18.17 437 ASN B CA 1
ATOM 8096 C C . ASN B 1 437 ? -57.469 -20.719 9.977 1 18.17 437 ASN B C 1
ATOM 8098 O O . ASN B 1 437 ? -58.344 -21.594 10.023 1 18.17 437 ASN B O 1
ATOM 8102 N N . LYS B 1 438 ? -57.781 -19.406 9.891 1 16.92 438 LYS B N 1
ATOM 8103 C CA . LYS B 1 438 ? -59.25 -19.406 9.984 1 16.92 438 LYS B CA 1
ATOM 8104 C C . LYS B 1 438 ? -59.875 -20.312 8.93 1 16.92 438 LYS B C 1
ATOM 8106 O O . LYS B 1 438 ? -59.344 -20.422 7.812 1 16.92 438 LYS B O 1
ATOM 8111 N N . ASN B 1 439 ? -60.75 -21.141 9.344 1 18.36 439 ASN B N 1
ATOM 8112 C CA . ASN B 1 439 ? -61.656 -22.219 8.938 1 18.36 439 ASN B CA 1
ATOM 8113 C C . ASN B 1 439 ? -62.562 -21.781 7.793 1 18.36 439 ASN B C 1
ATOM 8115 O O . ASN B 1 439 ? -63.75 -21.516 8 1 18.36 439 ASN B O 1
ATOM 8119 N N . ASN B 1 440 ? -61.906 -20.922 6.844 1 16.59 440 ASN B N 1
ATOM 8120 C CA . ASN B 1 440 ? -62.969 -20.453 5.941 1 16.59 440 ASN B CA 1
ATOM 8121 C C . ASN B 1 440 ? -63.688 -21.625 5.277 1 16.59 440 ASN B C 1
ATOM 8123 O O . ASN B 1 440 ? -63.062 -22.5 4.691 1 16.59 440 ASN B O 1
ATOM 8127 N N . ASN B 1 441 ? -64.875 -21.891 5.742 1 17.06 441 ASN B N 1
ATOM 8128 C CA . ASN B 1 441 ? -65.938 -22.859 5.352 1 17.06 441 ASN B CA 1
ATOM 8129 C C . ASN B 1 441 ? -66.188 -22.781 3.855 1 17.06 441 ASN B C 1
ATOM 8131 O O . ASN B 1 441 ? -66.312 -23.812 3.193 1 17.06 441 ASN B O 1
ATOM 8135 N N . ASN B 1 442 ? -66.625 -21.547 3.441 1 16.95 442 ASN B N 1
ATOM 8136 C CA . ASN B 1 442 ? -67.875 -21.688 2.75 1 16.95 442 ASN B CA 1
ATOM 8137 C C . ASN B 1 442 ? -67.688 -22.281 1.355 1 16.95 442 ASN B C 1
ATOM 8139 O O . ASN B 1 442 ? -66.625 -22.25 0.801 1 16.95 442 ASN B O 1
ATOM 8143 N N . ASN B 1 443 ? -68.875 -22.312 0.645 1 16.92 443 ASN B N 1
ATOM 8144 C CA . ASN B 1 443 ? -69.562 -23.203 -0.251 1 16.92 443 ASN B CA 1
ATOM 8145 C C . ASN B 1 443 ? -69.062 -23.078 -1.69 1 16.92 443 ASN B C 1
ATOM 8147 O O . ASN B 1 443 ? -68.75 -24.078 -2.33 1 16.92 443 ASN B O 1
ATOM 8151 N N . ASP B 1 444 ? -69.562 -22.047 -2.393 1 17.73 444 ASP B N 1
ATOM 8152 C CA . ASP B 1 444 ? -70.438 -22.391 -3.531 1 17.73 444 ASP B CA 1
ATOM 8153 C C . ASP B 1 444 ? -69.562 -22.562 -4.801 1 17.73 444 ASP B C 1
ATOM 8155 O O . ASP B 1 444 ? -68.438 -22.094 -4.875 1 17.73 444 ASP B O 1
ATOM 8159 N N . ASN B 1 445 ? -70.312 -22.766 -5.965 1 16.84 445 ASN B N 1
ATOM 8160 C CA . ASN B 1 445 ? -70.312 -23.641 -7.137 1 16.84 445 ASN B CA 1
ATOM 8161 C C . ASN B 1 445 ? -69.5 -23.062 -8.273 1 16.84 445 ASN B C 1
ATOM 8163 O O . ASN B 1 445 ? -68.688 -23.781 -8.898 1 16.84 445 ASN B O 1
ATOM 8167 N N . ASN B 1 446 ? -69.75 -21.766 -8.695 1 17.92 446 ASN B N 1
ATOM 8168 C CA . ASN B 1 446 ? -70.188 -21.734 -10.102 1 17.92 446 ASN B CA 1
ATOM 8169 C C . ASN B 1 446 ? -68.938 -21.703 -11.023 1 17.92 446 ASN B C 1
ATOM 8171 O O . ASN B 1 446 ? -67.875 -21.297 -10.609 1 17.92 446 ASN B O 1
ATOM 8175 N N . ASP B 1 447 ? -69.125 -22.031 -12.336 1 17.95 447 ASP B N 1
ATOM 8176 C CA . ASP B 1 447 ? -68.5 -22.703 -13.477 1 17.95 447 ASP B CA 1
ATOM 8177 C C . ASP B 1 447 ? -67.562 -21.781 -14.219 1 17.95 447 ASP B C 1
ATOM 8179 O O . ASP B 1 447 ? -66.625 -22.25 -14.906 1 17.95 447 ASP B O 1
ATOM 8183 N N . SER B 1 448 ? -67.812 -20.406 -14.164 1 18.25 448 SER B N 1
ATOM 8184 C CA . SER B 1 448 ? -67.812 -19.906 -15.539 1 18.25 448 SER B CA 1
ATOM 8185 C C . SER B 1 448 ? -66.375 -19.828 -16.078 1 18.25 448 SER B C 1
ATOM 8187 O O . SER B 1 448 ? -65.438 -19.844 -15.32 1 18.25 448 SER B O 1
ATOM 8189 N N . ASN B 1 449 ? -66.25 -19.5 -17.406 1 19.41 449 ASN B N 1
ATOM 8190 C CA . ASN B 1 449 ? -65.562 -19.719 -18.656 1 19.41 449 ASN B CA 1
ATOM 8191 C C . ASN B 1 449 ? -64.312 -18.828 -18.781 1 19.41 449 ASN B C 1
ATOM 8193 O O . ASN B 1 449 ? -63.75 -18.672 -19.859 1 19.41 449 ASN B O 1
ATOM 8197 N N . ASN B 1 450 ? -63.625 -18.516 -17.547 1 17.08 450 ASN B N 1
ATOM 8198 C CA . ASN B 1 450 ? -62.812 -17.328 -17.688 1 17.08 450 ASN B CA 1
ATOM 8199 C C . ASN B 1 450 ? -61.719 -17.516 -18.719 1 17.08 450 ASN B C 1
ATOM 8201 O O . ASN B 1 450 ? -61.062 -18.578 -18.766 1 17.08 450 ASN B O 1
ATOM 8205 N N . ILE B 1 451 ? -61.75 -16.578 -19.719 1 20.2 451 ILE B N 1
ATOM 8206 C CA . ILE B 1 451 ? -61 -16.344 -20.953 1 20.2 451 ILE B CA 1
ATOM 8207 C C . ILE B 1 451 ? -59.531 -16.078 -20.609 1 20.2 451 ILE B C 1
ATOM 8209 O O . ILE B 1 451 ? -59.25 -15.234 -19.766 1 20.2 451 ILE B O 1
ATOM 8213 N N . ASN B 1 452 ? -58.625 -17.062 -20.906 1 17.66 452 ASN B N 1
ATOM 8214 C CA . ASN B 1 452 ? -57.219 -17.344 -20.688 1 17.66 452 ASN B CA 1
ATOM 8215 C C . ASN B 1 452 ? -56.344 -16.281 -21.328 1 17.66 452 ASN B C 1
ATOM 8217 O O . ASN B 1 452 ? -55.562 -16.578 -22.219 1 17.66 452 ASN B O 1
ATOM 8221 N N . ASN B 1 453 ? -56.75 -14.898 -21.297 1 18.34 453 ASN B N 1
ATOM 8222 C CA . ASN B 1 453 ? -55.906 -14.109 -22.172 1 18.34 453 ASN B CA 1
ATOM 8223 C C . ASN B 1 453 ? -54.438 -14.062 -21.672 1 18.34 453 ASN B C 1
ATOM 8225 O O . ASN B 1 453 ? -54.188 -13.672 -20.531 1 18.34 453 ASN B O 1
ATOM 8229 N N . ASN B 1 454 ? -53.531 -14.883 -22.234 1 18.22 454 ASN B N 1
ATOM 8230 C CA . ASN B 1 454 ? -52.125 -15.219 -22.016 1 18.22 454 ASN B CA 1
ATOM 8231 C C . ASN B 1 454 ? -51.219 -14.008 -22.25 1 18.22 454 ASN B C 1
ATOM 8233 O O . ASN B 1 454 ? -50.688 -13.836 -23.344 1 18.22 454 ASN B O 1
ATOM 8237 N N . ASN B 1 455 ? -51.562 -12.711 -21.844 1 18.53 455 ASN B N 1
ATOM 8238 C CA . ASN B 1 455 ? -50.625 -11.688 -22.312 1 18.53 455 ASN B CA 1
ATOM 8239 C C . ASN B 1 455 ? -49.25 -11.859 -21.703 1 18.53 455 ASN B C 1
ATOM 8241 O O . ASN B 1 455 ? -49.125 -11.938 -20.469 1 18.53 455 ASN B O 1
ATOM 8245 N N . ASN B 1 456 ? -48.188 -12.344 -22.438 1 19.45 456 ASN B N 1
ATOM 8246 C CA . ASN B 1 456 ? -46.781 -12.672 -22.312 1 19.45 456 ASN B CA 1
ATOM 8247 C C . ASN B 1 456 ? -45.969 -11.445 -21.938 1 19.45 456 ASN B C 1
ATOM 8249 O O . ASN B 1 456 ? -45.469 -10.719 -22.812 1 19.45 456 ASN B O 1
ATOM 8253 N N . ASN B 1 457 ? -46.344 -10.477 -21.062 1 22.5 457 ASN B N 1
ATOM 8254 C CA . ASN B 1 457 ? -45.5 -9.305 -20.844 1 22.5 457 ASN B CA 1
ATOM 8255 C C . ASN B 1 457 ? -44.125 -9.703 -20.344 1 22.5 457 ASN B C 1
ATOM 8257 O O . ASN B 1 457 ? -44 -10.562 -19.469 1 22.5 457 ASN B O 1
ATOM 8261 N N . ASN B 1 458 ? -42.969 -9.195 -21 1 24.61 458 ASN B N 1
ATOM 8262 C CA . ASN B 1 458 ? -41.531 -9.305 -21.156 1 24.61 458 ASN B CA 1
ATOM 8263 C C . ASN B 1 458 ? -40.781 -9.039 -19.844 1 24.61 458 ASN B C 1
ATOM 8265 O O . ASN B 1 458 ? -41.125 -8.094 -19.125 1 24.61 458 ASN B O 1
ATOM 8269 N N . ASN B 1 459 ? -39.875 -10.016 -19.266 1 26.89 459 ASN B N 1
ATOM 8270 C CA . ASN B 1 459 ? -39.094 -10.477 -18.141 1 26.89 459 ASN B CA 1
ATOM 8271 C C . ASN B 1 459 ? -37.906 -9.547 -17.875 1 26.89 459 ASN B C 1
ATOM 8273 O O . ASN B 1 459 ? -36.906 -9.953 -17.266 1 26.89 459 ASN B O 1
ATOM 8277 N N . ASN B 1 460 ? -37.875 -8.281 -18.359 1 29 460 ASN B N 1
ATOM 8278 C CA . ASN B 1 460 ? -36.656 -7.469 -18.156 1 29 460 ASN B CA 1
ATOM 8279 C C . ASN B 1 460 ? -36.469 -7.117 -16.688 1 29 460 ASN B C 1
ATOM 8281 O O . ASN B 1 460 ? -35.594 -6.309 -16.344 1 29 460 ASN B O 1
ATOM 8285 N N . GLU B 1 461 ? -37.375 -7.387 -15.766 1 30.3 461 GLU B N 1
ATOM 8286 C CA . GLU B 1 461 ? -37.406 -6.918 -14.383 1 30.3 461 GLU B CA 1
ATOM 8287 C C . GLU B 1 461 ? -36.344 -7.605 -13.539 1 30.3 461 GLU B C 1
ATOM 8289 O O . GLU B 1 461 ? -36.031 -7.129 -12.445 1 30.3 461 GLU B O 1
ATOM 8294 N N . PRO B 1 462 ? -35.938 -8.852 -13.898 1 35.59 462 PRO B N 1
ATOM 8295 C CA . PRO B 1 462 ? -35.219 -9.586 -12.859 1 35.59 462 PRO B CA 1
ATOM 8296 C C . PRO B 1 462 ? -33.781 -9.086 -12.68 1 35.59 462 PRO B C 1
ATOM 8298 O O . PRO B 1 462 ? -33.219 -9.258 -11.609 1 35.59 462 PRO B O 1
ATOM 8301 N N . HIS B 1 463 ? -33.156 -8.516 -13.711 1 39 463 HIS B N 1
ATOM 8302 C CA . HIS B 1 463 ? -31.75 -8.156 -13.641 1 39 463 HIS B CA 1
ATOM 8303 C C . HIS B 1 463 ? -31.531 -6.922 -12.766 1 39 463 HIS B C 1
ATOM 8305 O O . HIS B 1 463 ? -30.469 -6.754 -12.172 1 39 463 HIS B O 1
ATOM 8311 N N . LYS B 1 464 ? -32.5 -5.973 -12.766 1 35.53 464 LYS B N 1
ATOM 8312 C CA . LYS B 1 464 ? -32.406 -4.773 -11.945 1 35.53 464 LYS B CA 1
ATOM 8313 C C . LYS B 1 464 ? -32.562 -5.109 -10.461 1 35.53 464 LYS B C 1
ATOM 8315 O O . LYS B 1 464 ? -31.906 -4.523 -9.609 1 35.53 464 LYS B O 1
ATOM 8320 N N . LYS B 1 465 ? -33.438 -5.996 -10.117 1 40 465 LYS B N 1
ATOM 8321 C CA . LYS B 1 465 ? -33.719 -6.336 -8.727 1 40 465 LYS B CA 1
ATOM 8322 C C . LYS B 1 465 ? -32.531 -7.039 -8.086 1 40 465 LYS B C 1
ATOM 8324 O O . LYS B 1 465 ? -32.219 -6.824 -6.91 1 40 465 LYS B O 1
ATOM 8329 N N . ASN B 1 466 ? -31.766 -7.816 -8.852 1 41.81 466 ASN B N 1
ATOM 8330 C CA . ASN B 1 466 ? -30.609 -8.562 -8.383 1 41.81 466 ASN B CA 1
ATOM 8331 C C . ASN B 1 466 ? -29.391 -7.652 -8.18 1 41.81 466 ASN B C 1
ATOM 8333 O O . ASN B 1 466 ? -28.625 -7.832 -7.238 1 41.81 466 ASN B O 1
ATOM 8337 N N . ILE B 1 467 ? -29.219 -6.621 -8.992 1 42.28 467 ILE B N 1
ATOM 8338 C CA . ILE B 1 467 ? -28.156 -5.641 -8.812 1 42.28 467 ILE B CA 1
ATOM 8339 C C . ILE B 1 467 ? -28.453 -4.781 -7.578 1 42.28 467 ILE B C 1
ATOM 8341 O O . ILE B 1 467 ? -27.547 -4.5 -6.785 1 42.28 467 ILE B O 1
ATOM 8345 N N . ILE B 1 468 ? -29.719 -4.414 -7.457 1 41.53 468 ILE B N 1
ATOM 8346 C CA . ILE B 1 468 ? -30.125 -3.627 -6.301 1 41.53 468 ILE B CA 1
ATOM 8347 C C . ILE B 1 468 ? -29.906 -4.438 -5.023 1 41.53 468 ILE B C 1
ATOM 8349 O O . ILE B 1 468 ? -29.422 -3.914 -4.02 1 41.53 468 ILE B O 1
ATOM 8353 N N . LYS B 1 469 ? -30.234 -5.68 -5.062 1 47.91 469 LYS B N 1
ATOM 8354 C CA . LYS B 1 469 ? -30.031 -6.523 -3.885 1 47.91 469 LYS B CA 1
ATOM 8355 C C . LYS B 1 469 ? -28.547 -6.68 -3.568 1 47.91 469 LYS B C 1
ATOM 8357 O O . LYS B 1 469 ? -28.156 -6.605 -2.406 1 47.91 469 LYS B O 1
ATOM 8362 N N . LYS B 1 470 ? -27.75 -6.879 -4.641 1 50.44 470 LYS B N 1
ATOM 8363 C CA . LYS B 1 470 ? -26.312 -6.961 -4.465 1 50.44 470 LYS B CA 1
ATOM 8364 C C . LYS B 1 470 ? -25.75 -5.648 -3.924 1 50.44 470 LYS B C 1
ATOM 8366 O O . LYS B 1 470 ? -24.859 -5.656 -3.066 1 50.44 470 LYS B O 1
ATOM 8371 N N . LEU B 1 471 ? -26.312 -4.582 -4.414 1 49.72 471 LEU B N 1
ATOM 8372 C CA . LEU B 1 471 ? -25.906 -3.262 -3.947 1 49.72 471 LEU B CA 1
ATOM 8373 C C . LEU B 1 471 ? -26.375 -3.02 -2.518 1 49.72 471 LEU B C 1
ATOM 8375 O O . LEU B 1 471 ? -25.672 -2.375 -1.729 1 49.72 471 LEU B O 1
ATOM 8379 N N . VAL B 1 472 ? -27.516 -3.568 -2.219 1 48.47 472 VAL B N 1
ATOM 8380 C CA . VAL B 1 472 ? -28.047 -3.455 -0.865 1 48.47 472 VAL B CA 1
ATOM 8381 C C . VAL B 1 472 ? -27.141 -4.191 0.112 1 48.47 472 VAL B C 1
ATOM 8383 O O . VAL B 1 472 ? -26.875 -3.697 1.21 1 48.47 472 VAL B O 1
ATOM 8386 N N . ASP B 1 473 ? -26.594 -5.34 -0.364 1 56.25 473 ASP B N 1
ATOM 8387 C CA . ASP B 1 473 ? -25.719 -6.141 0.479 1 56.25 473 ASP B CA 1
ATOM 8388 C C . ASP B 1 473 ? -24.359 -5.461 0.663 1 56.25 473 ASP B C 1
ATOM 8390 O O . ASP B 1 473 ? -23.734 -5.594 1.712 1 56.25 473 ASP B O 1
ATOM 8394 N N . LEU B 1 474 ? -24.031 -4.652 -0.316 1 61.81 474 LEU B N 1
ATOM 8395 C CA . LEU B 1 474 ? -22.75 -3.957 -0.241 1 61.81 474 LEU B CA 1
ATOM 8396 C C . LEU B 1 474 ? -22.891 -2.639 0.512 1 61.81 474 LEU B C 1
ATOM 8398 O O . LEU B 1 474 ? -21.906 -2.045 0.926 1 61.81 474 LEU B O 1
ATOM 8402 N N . LYS B 1 475 ? -24.094 -2.254 0.764 1 61.66 475 LYS B N 1
ATOM 8403 C CA . LYS B 1 475 ? -24.312 -0.973 1.426 1 61.66 475 LYS B CA 1
ATOM 8404 C C . LYS B 1 475 ? -23.641 -0.933 2.791 1 61.66 475 LYS B C 1
ATOM 8406 O O . LYS B 1 475 ? -23.062 0.087 3.174 1 61.66 475 LYS B O 1
ATOM 8411 N N . GLY B 1 476 ? -23.719 -2.104 3.408 1 65.12 476 GLY B N 1
ATOM 8412 C CA . GLY B 1 476 ? -23.141 -2.137 4.742 1 65.12 476 GLY B CA 1
ATOM 8413 C C . GLY B 1 476 ? -21.625 -2.172 4.727 1 65.12 476 GLY B C 1
ATOM 8414 O O . GLY B 1 476 ? -20.984 -1.75 5.691 1 65.12 476 GLY B O 1
ATOM 8415 N N . ILE B 1 477 ? -21.047 -2.545 3.551 1 75.56 477 ILE B N 1
ATOM 8416 C CA . ILE B 1 477 ? -19.609 -2.773 3.531 1 75.56 477 ILE B CA 1
ATOM 8417 C C . ILE B 1 477 ? -18.922 -1.632 2.793 1 75.56 477 ILE B C 1
ATOM 8419 O O . ILE B 1 477 ? -17.719 -1.414 2.965 1 75.56 477 ILE B O 1
ATOM 8423 N N . LEU B 1 478 ? -19.688 -0.785 2.199 1 79 478 LEU B N 1
ATOM 8424 C CA . LEU B 1 478 ? -19.125 0.249 1.334 1 79 478 LEU B CA 1
ATOM 8425 C C . LEU B 1 478 ? -18.328 1.265 2.143 1 79 478 LEU B C 1
ATOM 8427 O O . LEU B 1 478 ? -17.203 1.616 1.773 1 79 478 LEU B O 1
ATOM 8431 N N . PRO B 1 479 ? -18.844 1.693 3.271 1 76.5 479 PRO B N 1
ATOM 8432 C CA . PRO B 1 479 ? -18.047 2.637 4.066 1 76.5 479 PRO B CA 1
ATOM 8433 C C . PRO B 1 479 ? -16.719 2.055 4.512 1 76.5 479 PRO B C 1
ATOM 8435 O O . PRO B 1 479 ? -15.719 2.781 4.59 1 76.5 479 PRO B O 1
ATOM 8438 N N . LEU B 1 480 ? -16.75 0.793 4.703 1 80.75 480 LEU B N 1
ATOM 8439 C CA . LEU B 1 480 ? -15.523 0.109 5.09 1 80.75 480 LEU B CA 1
ATOM 8440 C C . LEU B 1 480 ? -14.508 0.125 3.949 1 80.75 480 LEU B C 1
ATOM 8442 O O . LEU B 1 480 ? -13.32 0.365 4.172 1 80.75 480 LEU B O 1
ATOM 8446 N N . PHE B 1 481 ? -15.016 -0.062 2.775 1 83 481 PHE B N 1
ATOM 8447 C CA . PHE B 1 481 ? -14.172 -0.071 1.589 1 83 481 PHE B CA 1
ATOM 8448 C C . PHE B 1 481 ? -13.586 1.312 1.33 1 83 481 PHE B C 1
ATOM 8450 O O . PHE B 1 481 ? -12.391 1.445 1.04 1 83 481 PHE B O 1
ATOM 8457 N N . ILE B 1 482 ? -14.383 2.289 1.554 1 83.38 482 ILE B N 1
ATOM 8458 C CA . ILE B 1 482 ? -13.945 3.656 1.304 1 83.38 482 ILE B CA 1
ATOM 8459 C C . ILE B 1 482 ? -12.906 4.062 2.346 1 83.38 482 ILE B C 1
ATOM 8461 O O . ILE B 1 482 ? -11.898 4.691 2.014 1 83.38 482 ILE B O 1
ATOM 8465 N N . ARG B 1 483 ? -13.109 3.648 3.535 1 83.62 483 ARG B N 1
ATOM 8466 C CA . ARG B 1 483 ? -12.18 3.959 4.613 1 83.62 483 ARG B CA 1
ATOM 8467 C C . ARG B 1 483 ? -10.812 3.328 4.359 1 83.62 483 ARG B C 1
ATOM 8469 O O . ARG B 1 483 ? -9.781 3.963 4.57 1 83.62 483 ARG B O 1
ATOM 8476 N N . GLN B 1 484 ? -10.875 2.119 3.945 1 85.94 484 GLN B N 1
ATOM 8477 C CA . GLN B 1 484 ? -9.617 1.442 3.67 1 85.94 484 GLN B CA 1
ATOM 8478 C C . GLN B 1 484 ? -8.938 2.031 2.438 1 85.94 484 GLN B C 1
ATOM 8480 O O . GLN B 1 484 ? -7.715 2.209 2.42 1 85.94 484 GLN B O 1
ATOM 8485 N N . LEU B 1 485 ? -9.742 2.326 1.494 1 86.31 485 LEU B N 1
ATOM 8486 C CA . LEU B 1 485 ? -9.234 2.857 0.235 1 86.31 485 LEU B CA 1
ATOM 8487 C C . LEU B 1 485 ? -8.531 4.191 0.453 1 86.31 485 LEU B C 1
ATOM 8489 O O . LEU B 1 485 ? -7.527 4.484 -0.205 1 86.31 485 LEU B O 1
ATOM 8493 N N . THR B 1 486 ? -9.023 4.996 1.41 1 86.81 486 THR B N 1
ATOM 8494 C CA . THR B 1 486 ? -8.508 6.344 1.611 1 86.81 486 THR B CA 1
ATOM 8495 C C . THR B 1 486 ? -7.727 6.434 2.92 1 86.81 486 THR B C 1
ATOM 8497 O O . THR B 1 486 ? -7.578 7.52 3.486 1 86.81 486 THR B O 1
ATOM 8500 N N . ALA B 1 487 ? -7.297 5.301 3.367 1 87.94 487 ALA B N 1
ATOM 8501 C CA . ALA B 1 487 ? -6.559 5.289 4.625 1 87.94 487 ALA B CA 1
ATOM 8502 C C . ALA B 1 487 ? -5.223 6.016 4.484 1 87.94 487 ALA B C 1
ATOM 8504 O O . ALA B 1 487 ? -4.496 5.809 3.512 1 87.94 487 ALA B O 1
ATOM 8505 N N . SER B 1 488 ? -4.984 6.934 5.418 1 92.31 488 SER B N 1
ATOM 8506 C CA . SER B 1 488 ? -3.697 7.621 5.453 1 92.31 488 SER B CA 1
ATOM 8507 C C . SER B 1 488 ? -2.865 7.18 6.652 1 92.31 488 SER B C 1
ATOM 8509 O O . SER B 1 488 ? -1.672 7.477 6.73 1 92.31 488 SER B O 1
ATOM 8511 N N . ASP B 1 489 ? -3.465 6.504 7.531 1 91.38 489 ASP B N 1
ATOM 8512 C CA . ASP B 1 489 ? -2.789 5.922 8.688 1 91.38 489 ASP B CA 1
ATOM 8513 C C . ASP B 1 489 ? -2.904 4.402 8.68 1 91.38 489 ASP B C 1
ATOM 8515 O O . ASP B 1 489 ? -3.412 3.814 7.727 1 91.38 489 ASP B O 1
ATOM 8519 N N . GLY B 1 490 ? -2.395 3.709 9.68 1 88.31 490 GLY B N 1
ATOM 8520 C CA . GLY B 1 490 ? -2.426 2.256 9.688 1 88.31 490 GLY B CA 1
ATOM 8521 C C . GLY B 1 490 ? -1.381 1.629 8.781 1 88.31 490 GLY B C 1
ATOM 8522 O O . GLY B 1 490 ? -0.185 1.879 8.945 1 88.31 490 GLY B O 1
ATOM 8523 N N . LEU B 1 491 ? -1.879 1.007 7.723 1 90.56 491 LEU B N 1
ATOM 8524 C CA . LEU B 1 491 ? -1.012 0.194 6.875 1 90.56 491 LEU B CA 1
ATOM 8525 C C . LEU B 1 491 ? -0.005 1.065 6.133 1 90.56 491 LEU B C 1
ATOM 8527 O O . LEU B 1 491 ? 1.184 0.74 6.078 1 90.56 491 LEU B O 1
ATOM 8531 N N . PRO B 1 492 ? -0.488 2.229 5.543 1 93.75 492 PRO B N 1
ATOM 8532 C CA . PRO B 1 492 ? 0.494 3.055 4.836 1 93.75 492 PRO B CA 1
ATOM 8533 C C . PRO B 1 492 ? 1.654 3.484 5.73 1 93.75 492 PRO B C 1
ATOM 8535 O O . PRO B 1 492 ? 2.803 3.523 5.281 1 93.75 492 PRO B O 1
ATOM 8538 N N . VAL B 1 493 ? 1.368 3.754 7.004 1 95.44 493 VAL B N 1
ATOM 8539 C CA . VAL B 1 493 ? 2.393 4.191 7.945 1 95.44 493 VAL B CA 1
ATOM 8540 C C . VAL B 1 493 ? 3.287 3.012 8.32 1 95.44 493 VAL B C 1
ATOM 8542 O O . VAL B 1 493 ? 4.512 3.145 8.367 1 95.44 493 VAL B O 1
ATOM 8545 N N . GLU B 1 494 ? 2.703 1.854 8.555 1 92.44 494 GLU B N 1
ATOM 8546 C CA . GLU B 1 494 ? 3.467 0.665 8.922 1 92.44 494 GLU B CA 1
ATOM 8547 C C . GLU B 1 494 ? 4.422 0.261 7.801 1 92.44 494 GLU B C 1
ATOM 8549 O O . GLU B 1 494 ? 5.586 -0.056 8.055 1 92.44 494 GLU B O 1
ATOM 8554 N N . ARG B 1 495 ? 3.932 0.265 6.59 1 95.31 495 ARG B N 1
ATOM 8555 C CA . ARG B 1 495 ? 4.734 -0.096 5.426 1 95.31 495 ARG B CA 1
ATOM 8556 C C . ARG B 1 495 ? 5.875 0.893 5.215 1 95.31 495 ARG B C 1
ATOM 8558 O O . ARG B 1 495 ? 7.023 0.491 5.023 1 95.31 495 ARG B O 1
ATOM 8565 N N . ALA B 1 496 ? 5.547 2.223 5.281 1 97.25 496 ALA B N 1
ATOM 8566 C CA . ALA B 1 496 ? 6.559 3.254 5.074 1 97.25 496 ALA B CA 1
ATOM 8567 C C . ALA B 1 496 ? 7.625 3.203 6.168 1 97.25 496 ALA B C 1
ATOM 8569 O O . ALA B 1 496 ? 8.82 3.326 5.883 1 97.25 496 ALA B O 1
ATOM 8570 N N . ARG B 1 497 ? 7.199 3.008 7.398 1 94.94 497 ARG B N 1
ATOM 8571 C CA . ARG B 1 497 ? 8.133 2.922 8.523 1 94.94 497 ARG B CA 1
ATOM 8572 C C . ARG B 1 497 ? 9.07 1.729 8.367 1 94.94 497 ARG B C 1
ATOM 8574 O O . ARG B 1 497 ? 10.281 1.859 8.547 1 94.94 497 ARG B O 1
ATOM 8581 N N . ALA B 1 498 ? 8.477 0.576 8.047 1 92.56 498 ALA B N 1
ATOM 8582 C CA . ALA B 1 498 ? 9.289 -0.628 7.875 1 92.56 498 ALA B CA 1
ATOM 8583 C C . ALA B 1 498 ? 10.289 -0.455 6.738 1 92.56 498 ALA B C 1
ATOM 8585 O O . ALA B 1 498 ? 11.438 -0.891 6.848 1 92.56 498 ALA B O 1
ATOM 8586 N N . TRP B 1 499 ? 9.844 0.158 5.629 1 94.25 499 TRP B N 1
ATOM 8587 C CA . TRP B 1 499 ? 10.734 0.431 4.508 1 94.25 499 TRP B CA 1
ATOM 8588 C C . TRP B 1 499 ? 11.875 1.345 4.938 1 94.25 499 TRP B C 1
ATOM 8590 O O . TRP B 1 499 ? 13.047 1.025 4.719 1 94.25 499 TRP B O 1
ATOM 8600 N N . CYS B 1 500 ? 11.562 2.406 5.625 1 93.69 500 CYS B N 1
ATOM 8601 C CA . CYS B 1 500 ? 12.578 3.344 6.09 1 93.69 500 CYS B CA 1
ATOM 8602 C C . CYS B 1 500 ? 13.57 2.654 7.023 1 93.69 500 CYS B C 1
ATOM 8604 O O . CYS B 1 500 ? 14.781 2.764 6.84 1 93.69 500 CYS B O 1
ATOM 8606 N N . HIS B 1 501 ? 13.016 1.911 7.965 1 88.5 501 HIS B N 1
ATOM 8607 C CA . HIS B 1 501 ? 13.867 1.246 8.938 1 88.5 501 HIS B CA 1
ATOM 8608 C C . HIS B 1 501 ? 14.773 0.219 8.266 1 88.5 501 HIS B C 1
ATOM 8610 O O . HIS B 1 501 ? 15.922 0.035 8.68 1 88.5 501 HIS B O 1
ATOM 8616 N N . SER B 1 502 ? 14.258 -0.435 7.238 1 87.56 502 SER B N 1
ATOM 8617 C CA . SER B 1 502 ? 15.023 -1.47 6.555 1 87.56 502 SER B CA 1
ATOM 8618 C C . SER B 1 502 ? 16.234 -0.879 5.844 1 87.56 502 SER B C 1
ATOM 8620 O O . SER B 1 502 ? 17.203 -1.588 5.57 1 87.56 502 SER B O 1
ATOM 8622 N N . ILE B 1 503 ? 16.219 0.429 5.562 1 86.81 503 ILE B N 1
ATOM 8623 C CA . ILE B 1 503 ? 17.344 1.058 4.883 1 86.81 503 ILE B CA 1
ATOM 8624 C C . ILE B 1 503 ? 18.078 1.989 5.848 1 86.81 503 ILE B C 1
ATOM 8626 O O . ILE B 1 503 ? 18.859 2.84 5.422 1 86.81 503 ILE B O 1
ATOM 8630 N N . GLY B 1 504 ? 17.719 1.941 7.105 1 83.88 504 GLY B N 1
ATOM 8631 C CA . GLY B 1 504 ? 18.406 2.715 8.125 1 83.88 504 GLY B CA 1
ATOM 8632 C C . GLY B 1 504 ? 18 4.18 8.133 1 83.88 504 GLY B C 1
ATOM 8633 O O . GLY B 1 504 ? 18.828 5.051 8.398 1 83.88 504 GLY B O 1
ATOM 8634 N N . VAL B 1 505 ? 16.859 4.473 7.785 1 91.44 505 VAL B N 1
ATOM 8635 C CA . VAL B 1 505 ? 16.344 5.836 7.742 1 91.44 505 VAL B CA 1
ATOM 8636 C C . VAL B 1 505 ? 15.297 6.027 8.828 1 91.44 505 VAL B C 1
ATOM 8638 O O . VAL B 1 505 ? 14.367 5.227 8.945 1 91.44 505 VAL B O 1
ATOM 8641 N N . PRO B 1 506 ? 15.508 7.051 9.695 1 92.81 506 PRO B N 1
ATOM 8642 C CA . PRO B 1 506 ? 14.453 7.316 10.672 1 92.81 506 PRO B CA 1
ATOM 8643 C C . PRO B 1 506 ? 13.148 7.781 10.031 1 92.81 506 PRO B C 1
ATOM 8645 O O . PRO B 1 506 ? 13.172 8.516 9.039 1 92.81 506 PRO B O 1
ATOM 8648 N N . TYR B 1 507 ? 12.094 7.359 10.633 1 96.5 507 TYR B N 1
ATOM 8649 C CA . TYR B 1 507 ? 10.75 7.68 10.148 1 96.5 507 TYR B CA 1
ATOM 8650 C C . TYR B 1 507 ? 9.938 8.383 11.227 1 96.5 507 TYR B C 1
ATOM 8652 O O . TYR B 1 507 ? 9.797 7.871 12.336 1 96.5 507 TYR B O 1
ATOM 8660 N N . PHE B 1 508 ? 9.375 9.586 10.906 1 97.25 508 PHE B N 1
ATOM 8661 C CA . PHE B 1 508 ? 8.547 10.352 11.844 1 97.25 508 PHE B CA 1
ATOM 8662 C C . PHE B 1 508 ? 7.133 10.508 11.305 1 97.25 508 PHE B C 1
ATOM 8664 O O . PHE B 1 508 ? 6.941 10.953 10.172 1 97.25 508 PHE B O 1
ATOM 8671 N N . ARG B 1 509 ? 6.172 10.086 12.07 1 97.19 509 ARG B N 1
ATOM 8672 C CA . ARG B 1 509 ? 4.766 10.266 11.734 1 97.19 509 ARG B CA 1
ATOM 8673 C C . ARG B 1 509 ? 4.086 11.219 12.711 1 97.19 509 ARG B C 1
ATOM 8675 O O . ARG B 1 509 ? 4.094 10.984 13.922 1 97.19 509 ARG B O 1
ATOM 8682 N N . PHE B 1 510 ? 3.562 12.312 12.227 1 97.44 510 PHE B N 1
ATOM 8683 C CA . PHE B 1 510 ? 2.812 13.25 13.055 1 97.44 510 PHE B CA 1
ATOM 8684 C C . PHE B 1 510 ? 1.367 13.352 12.586 1 97.44 510 PHE B C 1
ATOM 8686 O O . PHE B 1 510 ? 1.1 13.852 11.492 1 97.44 510 PHE B O 1
ATOM 8693 N N . THR B 1 511 ? 0.45 12.906 13.305 1 96 511 THR B N 1
ATOM 8694 C CA . THR B 1 511 ? -0.979 13.008 13.031 1 96 511 THR B CA 1
ATOM 8695 C C . THR B 1 511 ? -1.776 13.062 14.328 1 96 511 THR B C 1
ATOM 8697 O O . THR B 1 511 ? -1.522 12.289 15.25 1 96 511 THR B O 1
ATOM 8700 N N . SER B 1 512 ? -2.67 13.984 14.469 1 94.12 512 SER B N 1
ATOM 8701 C CA . SER B 1 512 ? -3.432 14.188 15.703 1 94.12 512 SER B CA 1
ATOM 8702 C C . SER B 1 512 ? -4.723 13.375 15.688 1 94.12 512 SER B C 1
ATOM 8704 O O . SER B 1 512 ? -5.238 13.031 14.625 1 94.12 512 SER B O 1
ATOM 8706 N N . SER B 1 513 ? -5.129 13.055 16.906 1 91.19 513 SER B N 1
ATOM 8707 C CA . SER B 1 513 ? -6.465 12.492 17.078 1 91.19 513 SER B CA 1
ATOM 8708 C C . SER B 1 513 ? -7.48 13.578 17.422 1 91.19 513 SER B C 1
ATOM 8710 O O . SER B 1 513 ? -7.219 14.43 18.266 1 91.19 513 SER B O 1
ATOM 8712 N N . HIS B 1 514 ? -8.617 13.477 16.797 1 93.25 514 HIS B N 1
ATOM 8713 C CA . HIS B 1 514 ? -9.625 14.516 17.016 1 93.25 514 HIS B CA 1
ATOM 8714 C C . HIS B 1 514 ? -10.836 13.969 17.75 1 93.25 514 HIS B C 1
ATOM 8716 O O . HIS B 1 514 ? -11.203 12.805 17.578 1 93.25 514 HIS B O 1
ATOM 8722 N N . THR B 1 515 ? -11.453 14.734 18.5 1 90.31 515 THR B N 1
ATOM 8723 C CA . THR B 1 515 ? -12.617 14.344 19.297 1 90.31 515 THR B CA 1
ATOM 8724 C C . THR B 1 515 ? -13.891 14.391 18.453 1 90.31 515 THR B C 1
ATOM 8726 O O . THR B 1 515 ? -14.875 13.727 18.781 1 90.31 515 THR B O 1
ATOM 8729 N N . THR B 1 516 ? -13.812 15.227 17.484 1 87.06 516 THR B N 1
ATOM 8730 C CA . THR B 1 516 ? -14.977 15.367 16.625 1 87.06 516 THR B CA 1
ATOM 8731 C C . THR B 1 516 ? -14.648 14.969 15.188 1 87.06 516 THR B C 1
ATOM 8733 O O . THR B 1 516 ? -13.539 15.234 14.703 1 87.06 516 THR B O 1
ATOM 8736 N N . ARG B 1 517 ? -15.664 14.312 14.617 1 84.88 517 ARG B N 1
ATOM 8737 C CA . ARG B 1 517 ? -15.477 13.906 13.234 1 84.88 517 ARG B CA 1
ATOM 8738 C C . ARG B 1 517 ? -15.805 15.047 12.273 1 84.88 517 ARG B C 1
ATOM 8740 O O . ARG B 1 517 ? -16.906 15.586 12.305 1 84.88 517 ARG B O 1
ATOM 8747 N N . LEU B 1 518 ? -14.836 15.422 11.539 1 86.81 518 LEU B N 1
ATOM 8748 C CA . LEU B 1 518 ? -15.039 16.453 10.523 1 86.81 518 LEU B CA 1
ATOM 8749 C C . LEU B 1 518 ? -15.031 15.836 9.125 1 86.81 518 LEU B C 1
ATOM 8751 O O . LEU B 1 518 ? -14.164 15.023 8.797 1 86.81 518 LEU B O 1
ATOM 8755 N N . LYS B 1 519 ? -16 16.203 8.391 1 83.19 519 LYS B N 1
ATOM 8756 C CA . LYS B 1 519 ? -16.016 15.828 6.984 1 83.19 519 LYS B CA 1
ATOM 8757 C C . LYS B 1 519 ? -15 16.656 6.191 1 83.19 519 LYS B C 1
ATOM 8759 O O . LYS B 1 519 ? -14.492 17.656 6.68 1 83.19 519 LYS B O 1
ATOM 8764 N N . LEU B 1 520 ? -14.797 16.25 5.008 1 82.75 520 LEU B N 1
ATOM 8765 C CA . LEU B 1 520 ? -13.82 16.906 4.148 1 82.75 520 LEU B CA 1
ATOM 8766 C C . LEU B 1 520 ? -14.242 18.344 3.855 1 82.75 520 LEU B C 1
ATOM 8768 O O . LEU B 1 520 ? -13.391 19.219 3.656 1 82.75 520 LEU B O 1
ATOM 8772 N N . ASP B 1 521 ? -15.609 18.531 3.812 1 82.19 521 ASP B N 1
ATOM 8773 C CA . ASP B 1 521 ? -16.125 19.844 3.389 1 82.19 521 ASP B CA 1
ATOM 8774 C C . ASP B 1 521 ? -16.812 20.562 4.547 1 82.19 521 ASP B C 1
ATOM 8776 O O . ASP B 1 521 ? -17.688 21.391 4.328 1 82.19 521 ASP B O 1
ATOM 8780 N N . ASP B 1 522 ? -16.422 20.188 5.738 1 85.12 522 ASP B N 1
ATOM 8781 C CA . ASP B 1 522 ? -17.047 20.859 6.875 1 85.12 522 ASP B CA 1
ATOM 8782 C C . ASP B 1 522 ? -16.719 22.359 6.871 1 85.12 522 ASP B C 1
ATOM 8784 O O . ASP B 1 522 ? -15.562 22.734 6.656 1 85.12 522 ASP B O 1
ATOM 8788 N N . SER B 1 523 ? -17.781 23.156 7.082 1 85.12 523 SER B N 1
ATOM 8789 C CA . SER B 1 523 ? -17.578 24.594 7.078 1 85.12 523 SER B CA 1
ATOM 8790 C C . SER B 1 523 ? -18 25.219 8.406 1 85.12 523 SER B C 1
ATOM 8792 O O . SER B 1 523 ? -18 26.453 8.547 1 85.12 523 SER B O 1
ATOM 8794 N N . ASN B 1 524 ? -18.281 24.359 9.336 1 89.81 524 ASN B N 1
ATOM 8795 C CA . ASN B 1 524 ? -18.656 24.859 10.664 1 89.81 524 ASN B CA 1
ATOM 8796 C C . ASN B 1 524 ? -17.438 25.312 11.453 1 89.81 524 ASN B C 1
ATOM 8798 O O . ASN B 1 524 ? -16.594 24.5 11.828 1 89.81 524 ASN B O 1
ATOM 8802 N N . ASP B 1 525 ? -17.484 26.578 11.867 1 93 525 ASP B N 1
ATOM 8803 C CA . ASP B 1 525 ? -16.312 27.172 12.516 1 93 525 ASP B CA 1
ATOM 8804 C C . ASP B 1 525 ? -16.062 26.516 13.875 1 93 525 ASP B C 1
ATOM 8806 O O . ASP B 1 525 ? -14.906 26.297 14.25 1 93 525 ASP B O 1
ATOM 8810 N N . ALA B 1 526 ? -17.078 26.281 14.57 1 93.25 526 ALA B N 1
ATOM 8811 C CA . ALA B 1 526 ? -16.906 25.688 15.891 1 93.25 526 ALA B CA 1
ATOM 8812 C C . ALA B 1 526 ? -16.219 24.328 15.797 1 93.25 526 ALA B C 1
ATOM 8814 O O . ALA B 1 526 ? -15.32 24.031 16.578 1 93.25 526 ALA B O 1
ATOM 8815 N N . SER B 1 527 ? -16.641 23.547 14.828 1 93.62 527 SER B N 1
ATOM 8816 C CA . SER B 1 527 ? -16.047 22.219 14.633 1 93.62 527 SER B CA 1
ATOM 8817 C C . SER B 1 527 ? -14.609 22.312 14.148 1 93.62 527 SER B C 1
ATOM 8819 O O . SER B 1 527 ? -13.758 21.516 14.562 1 93.62 527 SER B O 1
ATOM 8821 N N . ILE B 1 528 ? -14.398 23.219 13.32 1 95.19 528 ILE B N 1
ATOM 8822 C CA . ILE B 1 528 ? -13.062 23.422 12.781 1 95.19 528 ILE B CA 1
ATOM 8823 C C . ILE B 1 528 ? -12.109 23.859 13.891 1 95.19 528 ILE B C 1
ATOM 8825 O O . ILE B 1 528 ? -11 23.344 14.008 1 95.19 528 ILE B O 1
ATOM 8829 N N . ILE B 1 529 ? -12.602 24.766 14.727 1 96.5 529 ILE B N 1
ATOM 8830 C CA . ILE B 1 529 ? -11.789 25.25 15.836 1 96.5 529 ILE B CA 1
ATOM 8831 C C . ILE B 1 529 ? -11.508 24.125 16.812 1 96.5 529 ILE B C 1
ATOM 8833 O O . ILE B 1 529 ? -10.398 24.016 17.344 1 96.5 529 ILE B O 1
ATOM 8837 N N . GLN B 1 530 ? -12.461 23.328 17.016 1 95.88 530 GLN B N 1
ATOM 8838 C CA . GLN B 1 530 ? -12.25 22.188 17.906 1 95.88 530 GLN B CA 1
ATOM 8839 C C . GLN B 1 530 ? -11.172 21.25 17.375 1 95.88 530 GLN B C 1
ATOM 8841 O O . GLN B 1 530 ? -10.32 20.781 18.125 1 95.88 530 GLN B O 1
ATOM 8846 N N . MET B 1 531 ? -11.211 20.984 16.125 1 96.12 531 MET B N 1
ATOM 8847 C CA . MET B 1 531 ? -10.188 20.156 15.492 1 96.12 531 MET B CA 1
ATOM 8848 C C . MET B 1 531 ? -8.805 20.781 15.648 1 96.12 531 MET B C 1
ATOM 8850 O O . MET B 1 531 ? -7.84 20.078 15.969 1 96.12 531 MET B O 1
ATOM 8854 N N . MET B 1 532 ? -8.758 22.062 15.398 1 97.62 532 MET B N 1
ATOM 8855 C CA . MET B 1 532 ? -7.488 22.766 15.539 1 97.62 532 MET B CA 1
ATOM 8856 C C . MET B 1 532 ? -6.996 22.703 16.984 1 97.62 532 MET B C 1
ATOM 8858 O O . MET B 1 532 ? -5.797 22.562 17.234 1 97.62 532 MET B O 1
ATOM 8862 N N . TRP B 1 533 ? -7.941 22.844 17.859 1 97.75 533 TRP B N 1
ATOM 8863 C CA . TRP B 1 533 ? -7.598 22.781 19.281 1 97.75 533 TRP B CA 1
ATOM 8864 C C . TRP B 1 533 ? -7.039 21.406 19.641 1 97.75 533 TRP B C 1
ATOM 8866 O O . TRP B 1 533 ? -6.012 21.297 20.312 1 97.75 533 TRP B O 1
ATOM 8876 N N . ASP B 1 534 ? -7.707 20.359 19.219 1 97.06 534 ASP B N 1
ATOM 8877 C CA . ASP B 1 534 ? -7.242 19 19.453 1 97.06 534 ASP B CA 1
ATOM 8878 C C . ASP B 1 534 ? -5.824 18.797 18.922 1 97.06 534 ASP B C 1
ATOM 8880 O O . ASP B 1 534 ? -5.016 18.109 19.547 1 97.06 534 ASP B O 1
ATOM 8884 N N . THR B 1 535 ? -5.586 19.359 17.781 1 97.88 535 THR B N 1
ATOM 8885 C CA . THR B 1 535 ? -4.262 19.25 17.188 1 97.88 535 THR B CA 1
ATOM 8886 C C . THR B 1 535 ? -3.217 19.953 18.047 1 97.88 535 THR B C 1
ATOM 8888 O O . THR B 1 535 ? -2.121 19.422 18.25 1 97.88 535 THR B O 1
ATOM 8891 N N . GLU B 1 536 ? -3.578 21.141 18.547 1 97.62 536 GLU B N 1
ATOM 8892 C CA . GLU B 1 536 ? -2.658 21.875 19.406 1 97.62 536 GLU B CA 1
ATOM 8893 C C . GLU B 1 536 ? -2.34 21.109 20.688 1 97.62 536 GLU B C 1
ATOM 8895 O O . GLU B 1 536 ? -1.188 21.062 21.125 1 97.62 536 GLU B O 1
ATOM 8900 N N . VAL B 1 537 ? -3.324 20.531 21.266 1 97 537 VAL B N 1
ATOM 8901 C CA . VAL B 1 537 ? -3.133 19.734 22.484 1 97 537 VAL B CA 1
ATOM 8902 C C . VAL B 1 537 ? -2.229 18.547 22.172 1 97 537 VAL B C 1
ATOM 8904 O O . VAL B 1 537 ? -1.327 18.219 22.953 1 97 537 VAL B O 1
ATOM 8907 N N . TYR B 1 538 ? -2.479 17.859 21.109 1 95.94 538 TYR B N 1
ATOM 8908 C CA . TYR B 1 538 ? -1.625 16.766 20.656 1 95.94 538 TYR B CA 1
ATOM 8909 C C . TYR B 1 538 ? -0.167 17.203 20.578 1 95.94 538 TYR B C 1
ATOM 8911 O O . TYR B 1 538 ? 0.726 16.484 21.047 1 95.94 538 TYR B O 1
ATOM 8919 N N . LEU B 1 539 ? 0.096 18.375 19.984 1 97.06 539 LEU B N 1
ATOM 8920 C CA . LEU B 1 539 ? 1.447 18.875 19.75 1 97.06 539 LEU B CA 1
ATOM 8921 C C . LEU B 1 539 ? 2.137 19.203 21.078 1 97.06 539 LEU B C 1
ATOM 8923 O O . LEU B 1 539 ? 3.365 19.156 21.172 1 97.06 539 LEU B O 1
ATOM 8927 N N . LYS B 1 540 ? 1.377 19.453 22.078 1 95.56 540 LYS B N 1
ATOM 8928 C CA . LYS B 1 540 ? 1.926 19.844 23.375 1 95.56 540 LYS B CA 1
ATOM 8929 C C . LYS B 1 540 ? 1.987 18.656 24.328 1 95.56 540 LYS B C 1
ATOM 8931 O O . LYS B 1 540 ? 2.551 18.766 25.422 1 95.56 540 LYS B O 1
ATOM 8936 N N . THR B 1 541 ? 1.45 17.531 23.938 1 94.44 541 THR B N 1
ATOM 8937 C CA . THR B 1 541 ? 1.437 16.359 24.797 1 94.44 541 THR B CA 1
ATOM 8938 C C . THR B 1 541 ? 2.08 15.164 24.094 1 94.44 541 THR B C 1
ATOM 8940 O O . THR B 1 541 ? 3.307 15.039 24.062 1 94.44 541 THR B O 1
ATOM 8943 N N . GLU B 1 542 ? 1.25 14.414 23.328 1 90 542 GLU B N 1
ATOM 8944 C CA . GLU B 1 542 ? 1.686 13.156 22.719 1 90 542 GLU B CA 1
ATOM 8945 C C . GLU B 1 542 ? 2.777 13.398 21.688 1 90 542 GLU B C 1
ATOM 8947 O O . GLU B 1 542 ? 3.699 12.594 21.547 1 90 542 GLU B O 1
ATOM 8952 N N . GLY B 1 543 ? 2.639 14.43 20.953 1 92.31 543 GLY B N 1
ATOM 8953 C CA . GLY B 1 543 ? 3.555 14.688 19.859 1 92.31 543 GLY B CA 1
ATOM 8954 C C . GLY B 1 543 ? 4.816 15.414 20.281 1 92.31 543 GLY B C 1
ATOM 8955 O O . GLY B 1 543 ? 5.781 15.5 19.516 1 92.31 543 GLY B O 1
ATOM 8956 N N . LYS B 1 544 ? 4.906 15.883 21.5 1 93.38 544 LYS B N 1
ATOM 8957 C CA . LYS B 1 544 ? 5.961 16.781 21.953 1 93.38 544 LYS B CA 1
ATOM 8958 C C . LYS B 1 544 ? 7.324 16.094 21.906 1 93.38 544 LYS B C 1
ATOM 8960 O O . LYS B 1 544 ? 8.297 16.672 21.422 1 93.38 544 LYS B O 1
ATOM 8965 N N . GLY B 1 545 ? 7.395 14.859 22.422 1 90 545 GLY B N 1
ATOM 8966 C CA . GLY B 1 545 ? 8.656 14.141 22.484 1 90 545 GLY B CA 1
ATOM 8967 C C . GLY B 1 545 ? 9.25 13.844 21.125 1 90 545 GLY B C 1
ATOM 8968 O O . GLY B 1 545 ? 10.438 14.086 20.891 1 90 545 GLY B O 1
ATOM 8969 N N . GLU B 1 546 ? 8.453 13.359 20.25 1 92 546 GLU B N 1
ATOM 8970 C CA . GLU B 1 546 ? 8.922 13 18.922 1 92 546 GLU B CA 1
ATOM 8971 C C . GLU B 1 546 ? 9.312 14.242 18.109 1 92 546 GLU B C 1
ATOM 8973 O O . GLU B 1 546 ? 10.242 14.195 17.312 1 92 546 GLU B O 1
ATOM 8978 N N . ILE B 1 547 ? 8.586 15.32 18.328 1 95.81 547 ILE B N 1
ATOM 8979 C CA . ILE B 1 547 ? 8.914 16.578 17.656 1 95.81 547 ILE B CA 1
ATOM 8980 C C . ILE B 1 547 ? 10.289 17.047 18.109 1 95.81 547 ILE B C 1
ATOM 8982 O O . ILE B 1 547 ? 11.117 17.453 17.281 1 95.81 547 ILE B O 1
ATOM 8986 N N . ALA B 1 548 ? 10.523 16.953 19.375 1 94.62 548 ALA B N 1
ATOM 8987 C CA . ALA B 1 548 ? 11.82 17.359 19.906 1 94.62 548 ALA B CA 1
ATOM 8988 C C . ALA B 1 548 ? 12.953 16.531 19.312 1 94.62 548 ALA B C 1
ATOM 8990 O O . ALA B 1 548 ? 14.016 17.062 18.984 1 94.62 548 ALA B O 1
ATOM 8991 N N . ARG B 1 549 ? 12.719 15.266 19.156 1 92.75 549 ARG B N 1
ATOM 8992 C CA . ARG B 1 549 ? 13.719 14.375 18.594 1 92.75 549 ARG B CA 1
ATOM 8993 C C . ARG B 1 549 ? 14.023 14.734 17.156 1 92.75 549 ARG B C 1
ATOM 8995 O O . ARG B 1 549 ? 15.188 14.805 16.75 1 92.75 549 ARG B O 1
ATOM 9002 N N . LEU B 1 550 ? 13 14.953 16.422 1 96.38 550 LEU B N 1
ATOM 9003 C CA . LEU B 1 550 ? 13.172 15.328 15.023 1 96.38 550 LEU B CA 1
ATOM 9004 C C . LEU B 1 550 ? 13.914 16.656 14.906 1 96.38 550 LEU B C 1
ATOM 9006 O O . LEU B 1 550 ? 14.836 16.781 14.094 1 96.38 550 LEU B O 1
ATOM 9010 N N . ILE B 1 551 ? 13.547 17.625 15.742 1 96.69 551 ILE B N 1
ATOM 9011 C CA . ILE B 1 551 ? 14.109 18.969 15.672 1 96.69 551 ILE B CA 1
ATOM 9012 C C . ILE B 1 551 ? 15.602 18.922 16.016 1 96.69 551 ILE B C 1
ATOM 9014 O O . ILE B 1 551 ? 16.422 19.547 15.328 1 96.69 551 ILE B O 1
ATOM 9018 N N . ASN B 1 552 ? 15.93 18.156 17 1 93.62 552 ASN B N 1
ATOM 9019 C CA . ASN B 1 552 ? 17.344 18 17.344 1 93.62 552 ASN B CA 1
ATOM 9020 C C . ASN B 1 552 ? 18.141 17.359 16.219 1 93.62 552 ASN B C 1
ATOM 9022 O O . ASN B 1 552 ? 19.25 17.781 15.93 1 93.62 552 ASN B O 1
ATOM 9026 N N . PHE B 1 553 ? 17.625 16.391 15.633 1 94.31 553 PHE B N 1
ATOM 9027 C CA . PHE B 1 553 ? 18.25 15.703 14.516 1 94.31 553 PHE B CA 1
ATOM 9028 C C . PHE B 1 553 ? 18.469 16.656 13.344 1 94.31 553 PHE B C 1
ATOM 9030 O O . PHE B 1 553 ? 19.562 16.719 12.781 1 94.31 553 PHE B O 1
ATOM 9037 N N . LEU B 1 554 ? 17.391 17.438 13.023 1 95.5 554 LEU B N 1
ATOM 9038 C CA . LEU B 1 554 ? 17.453 18.344 11.875 1 95.5 554 LEU B CA 1
ATOM 9039 C C . LEU B 1 554 ? 18.422 19.484 12.141 1 95.5 554 LEU B C 1
ATOM 9041 O O . LEU B 1 554 ? 19.141 19.922 11.234 1 95.5 554 LEU B O 1
ATOM 9045 N N . LYS B 1 555 ? 18.469 20.016 13.359 1 93.75 555 LYS B N 1
ATOM 9046 C CA . LYS B 1 555 ? 19.406 21.078 13.703 1 93.75 555 LYS B CA 1
ATOM 9047 C C . LYS B 1 555 ? 20.859 20.594 13.547 1 93.75 555 LYS B C 1
ATOM 9049 O O . LYS B 1 555 ? 21.703 21.328 13.023 1 93.75 555 LYS B O 1
ATOM 9054 N N . LEU B 1 556 ? 21.078 19.375 13.984 1 90.19 556 LEU B N 1
ATOM 9055 C CA . LEU B 1 556 ? 22.406 18.797 13.836 1 90.19 556 LEU B CA 1
ATOM 9056 C C . LEU B 1 556 ? 22.75 18.594 12.367 1 90.19 556 LEU B C 1
ATOM 9058 O O . LEU B 1 556 ? 23.875 18.859 11.945 1 90.19 556 LEU B O 1
ATOM 9062 N N . PHE B 1 557 ? 21.875 18.172 11.672 1 89.88 557 PHE B N 1
ATOM 9063 C CA . PHE B 1 557 ? 22.078 17.922 10.25 1 89.88 557 PHE B CA 1
ATOM 9064 C C . PHE B 1 557 ? 22.359 19.219 9.508 1 89.88 557 PHE B C 1
ATOM 9066 O O . PHE B 1 557 ? 23.25 19.266 8.648 1 89.88 557 PHE B O 1
ATOM 9073 N N . CYS B 1 558 ? 21.609 20.219 9.812 1 89.62 558 CYS B N 1
ATOM 9074 C CA . CYS B 1 558 ? 21.812 21.516 9.172 1 89.62 558 CYS B CA 1
ATOM 9075 C C . CYS B 1 558 ? 23.203 22.062 9.492 1 89.62 558 CYS B C 1
ATOM 9077 O O . CYS B 1 558 ? 23.844 22.656 8.625 1 89.62 558 CYS B O 1
ATOM 9079 N N . LYS B 1 559 ? 23.594 21.891 10.672 1 87.12 559 LYS B N 1
ATOM 9080 C CA . LYS B 1 559 ? 24.938 22.344 11.062 1 87.12 559 LYS B CA 1
ATOM 9081 C C . LYS B 1 559 ? 26.016 21.578 10.297 1 87.12 559 LYS B C 1
ATOM 9083 O O . LYS B 1 559 ? 27.016 22.156 9.891 1 87.12 559 LYS B O 1
ATOM 9088 N N . MET B 1 560 ? 25.734 20.344 10.125 1 84.75 560 MET B N 1
ATOM 9089 C CA . MET B 1 560 ? 26.672 19.5 9.391 1 84.75 560 MET B CA 1
ATOM 9090 C C . MET B 1 560 ? 26.734 19.922 7.926 1 84.75 560 MET B C 1
ATOM 9092 O O . MET B 1 560 ? 27.812 19.969 7.336 1 84.75 560 MET B O 1
ATOM 9096 N N . ARG B 1 561 ? 25.609 20.234 7.363 1 84.56 561 ARG B N 1
ATOM 9097 C CA . ARG B 1 561 ? 25.547 20.641 5.969 1 84.56 561 ARG B CA 1
ATOM 9098 C C . ARG B 1 561 ? 26.281 21.953 5.75 1 84.56 561 ARG B C 1
ATOM 9100 O O . ARG B 1 561 ? 26.906 22.156 4.703 1 84.56 561 ARG B O 1
ATOM 9107 N N . GLU B 1 562 ? 26.203 22.797 6.668 1 81.75 562 GLU B N 1
ATOM 9108 C CA . GLU B 1 562 ? 26.891 24.078 6.586 1 81.75 562 GLU B CA 1
ATOM 9109 C C . GLU B 1 562 ? 28.406 23.906 6.652 1 81.75 562 GLU B C 1
ATOM 9111 O O . GLU B 1 562 ? 29.141 24.594 5.961 1 81.75 562 GLU B O 1
ATOM 9116 N N . ASN B 1 563 ? 28.781 22.969 7.441 1 76.31 563 ASN B N 1
ATOM 9117 C CA . ASN B 1 563 ? 30.203 22.719 7.602 1 76.31 563 ASN B CA 1
ATOM 9118 C C . ASN B 1 563 ? 30.797 22.031 6.375 1 76.31 563 ASN B C 1
ATOM 9120 O O . ASN B 1 563 ? 31.969 22.234 6.047 1 76.31 563 ASN B O 1
ATOM 9124 N N . LEU B 1 564 ? 29.984 21.234 5.75 1 68 564 LEU B N 1
ATOM 9125 C CA . LEU B 1 564 ? 30.453 20.516 4.574 1 68 564 LEU B CA 1
ATOM 9126 C C . LEU B 1 564 ? 30.5 21.422 3.357 1 68 564 LEU B C 1
ATOM 9128 O O . LEU B 1 564 ? 31.297 21.203 2.441 1 68 564 LEU B O 1
ATOM 9132 N N . GLU B 1 565 ? 29.641 22.406 3.213 1 64.31 565 GLU B N 1
ATOM 9133 C CA . GLU B 1 565 ? 29.609 23.359 2.105 1 64.31 565 GLU B CA 1
ATOM 9134 C C . GLU B 1 565 ? 30.672 24.438 2.285 1 64.31 565 GLU B C 1
ATOM 9136 O O . GLU B 1 565 ? 31.156 25.016 1.309 1 64.31 565 GLU B O 1
ATOM 9141 N N . SER B 1 566 ? 31.188 24.656 3.488 1 53.44 566 SER B N 1
ATOM 9142 C CA . SER B 1 566 ? 32.25 25.609 3.713 1 53.44 566 SER B CA 1
ATOM 9143 C C .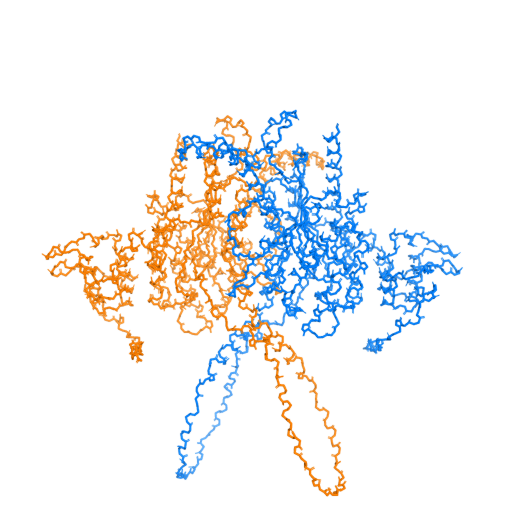 SER B 1 566 ? 33.625 24.953 3.479 1 53.44 566 SER B C 1
ATOM 9145 O O . SER B 1 566 ? 34.531 25.594 2.965 1 53.44 566 SER B O 1
#

Secondary structure (DSSP, 8-state):
----SGGGG-----TTSS-TT-TTHHHHHHHTT-HHHHHHHHHH--S----B-TT--BHHHHHHHHT-HHHHHHHIIIIIHHH-GGG---TTS--GGGG--HHHHHHHHHHTTSB-TTSPBP-----HHHHHHHHHHHHHHHHHHTT--TTEEEEEEE---GGGHHHHHHHHHHHHHHHSS-GGGT-SEEEEETHHHHHHHHHHTT--HHHHHHHHHHHHHHHS-SSSSPPHHHHHHHHHHHH-SSBGGG--SSEEEEEEEEEETTEEEEEEEESS--TT-SS-----HHHHTGGG-BHHHHHHHHT--TTTS--BTTEEETHHHHSSTHHHHHHHHHHHHHHHHHHHHHHHHHHHTTS---HHHHHHHHHHHHHTT-HHHHTT-S---TT---TTPPPEEEEEEEE---B--S------THHHHS----------------------------------SHHHHHHHHHHHHHHTTHHHHHHHHT--SSHHHHHHHHHHHHTT--EEEE--B-SS---TT---HHHHHHHHHHHHHHHHTTTHHHHHHHHHHHHHHHHHHHHHH-/----SGGG------TTSS-TT-TTHHHHHHHTT-HHHHHHHHHH--S----B-TT--BHHHHHHHHT-HHHHHHHIIIIIHHH-GGG---TTS--GGGG--HHHHHHHHHHTTSB-TTS-B------HHHHHHHHHHHHHHHHHHTT--TTEEEEEEE---GGGHHHHHHHHHHHHHHHSS-GGGT-SEEEEETHHHHHHHHHHTT--HHHHHHHHHHHHHHHS-SSSSPPHHHHHHHHHHHH-SSBGGG--SSEEEEEEEEEETTEEEEEEEESS-----SS-----HHHHTGGG-BHHHHHHHHT--TTTS--BTTEEETHHHHSSTHHHHHHHHHHHHHHHHHHHHHHHHHHHTTS---HHHHHHHHHHHHHTT-HHHHTT-S---TT---TTPPPEEEEEEEE---B--S------THHHHS----------------------------------SHHHHHHHHHHHHHHTTHHHHHHHHT--SSHHHHHHHHHHHHTT--EEEE--B-SS---TT---HHHHHHHHHHHHHHHHTTTHHHHHHHHHHHHHHHHHHHHHH-

Nearest PDB structures (foldseek):
  6aun-assembly1_A  TM=7.840E-01  e=1.722E-21  Cricetulus griseus
  7tjz-assembly1_G  TM=2.313E-01  e=1.107E+00  Saccharomyces cerevisiae
  2c2n-assembly2_B  TM=2.811E-01  e=1.540E+00  Homo sapiens
  5f23-assembly1_A-2  TM=2.704E-01  e=5.495E+00  Pseudomonas aeruginosa PAO1
  4xfd-assembly1_A  TM=2.690E-01  e=7.642E+00  Pseudomonas aeruginosa PAO1

pLDDT: mean 76.1, std 25.61, range [15.95, 98.81]

Radius of gyration: 34.13 Å; Cα contacts (8 Å, |Δi|>4): 1761; chains: 2; bounding box: 109×101×79 Å

Solvent-accessible surface area (backbone atoms only — not comparable to full-atom values): 61937 Å² total; per-residue (Å²): 135,81,84,78,69,73,75,75,69,68,73,82,73,77,72,76,68,88,62,74,87,50,42,50,52,52,52,53,20,42,67,65,63,34,58,64,53,42,53,47,50,66,42,62,58,84,56,80,59,49,55,56,50,95,62,41,39,35,58,48,37,45,16,36,68,60,72,39,62,67,48,37,50,51,45,48,74,76,41,28,85,84,65,45,48,69,80,41,56,27,74,87,65,45,33,28,71,76,66,36,54,74,71,50,45,51,52,54,37,18,73,73,29,49,19,39,86,84,69,40,76,60,68,96,71,66,54,60,64,56,46,48,50,50,48,50,37,53,34,31,41,60,56,35,64,78,63,63,53,88,51,41,32,33,36,36,18,24,22,33,44,43,58,30,35,55,38,31,47,50,52,49,46,52,53,26,60,72,58,70,50,66,56,65,79,62,44,42,35,37,18,9,4,24,37,15,25,48,51,48,52,40,39,51,68,66,51,54,58,67,59,50,51,26,48,54,65,49,42,39,71,66,45,61,49,85,60,75,51,30,61,59,66,60,43,51,54,49,32,39,69,73,64,24,80,50,41,36,42,72,47,76,55,38,44,39,37,32,32,18,22,33,61,55,64,73,38,73,38,81,40,75,49,48,31,62,86,71,69,78,55,79,78,50,76,58,78,52,69,67,74,76,37,42,74,66,36,33,30,23,54,53,42,49,23,9,47,11,36,80,72,46,29,68,61,43,94,59,18,24,20,3,30,64,71,34,10,37,24,49,52,57,43,53,34,47,54,51,50,50,52,49,38,49,51,46,48,56,47,45,51,50,41,58,69,64,50,76,64,92,78,49,70,63,56,55,50,52,46,44,39,58,56,45,65,59,54,36,41,42,36,54,72,26,40,70,81,58,56,87,69,68,76,62,87,79,66,60,66,44,66,54,34,40,40,37,37,31,30,47,47,45,84,67,72,49,83,57,75,65,66,58,61,74,69,52,62,53,77,72,72,71,72,69,69,81,68,76,82,82,77,87,84,86,81,82,79,76,79,78,78,76,79,75,77,81,80,84,78,77,62,60,66,58,56,53,49,50,49,52,48,56,65,39,56,78,49,43,63,38,51,52,49,61,37,45,38,51,54,67,62,56,45,52,47,38,40,40,53,29,48,55,64,45,20,27,61,45,79,50,61,36,64,26,93,61,82,72,56,52,67,57,66,53,58,70,61,50,50,49,44,46,48,27,32,53,23,30,50,46,43,80,41,35,63,60,49,50,53,50,40,53,53,50,54,51,46,53,54,49,45,53,60,70,74,102,136,80,83,76,70,72,77,73,69,68,70,83,75,77,69,76,70,87,59,70,89,51,42,49,52,51,50,53,20,42,67,64,63,34,58,64,53,41,54,46,50,65,41,63,56,85,56,79,59,48,56,57,49,95,61,42,38,34,58,49,37,46,16,37,69,60,71,38,62,67,46,39,49,51,45,49,73,76,42,26,84,84,65,44,50,70,78,41,56,26,74,87,68,44,32,28,71,76,64,37,55,72,72,48,45,49,50,54,36,18,74,71,28,51,19,38,87,83,70,40,75,60,66,96,72,66,53,64,67,55,48,49,51,50,50,50,37,52,34,30,42,60,57,35,63,77,66,62,52,89,51,41,32,33,36,35,19,23,22,33,44,42,58,30,37,55,38,32,47,51,52,51,45,51,52,28,60,74,57,71,49,66,56,66,79,62,43,41,34,38,19,11,5,23,37,15,25,49,51,47,51,40,39,48,69,66,51,56,59,68,56,48,50,28,48,54,65,50,43,38,72,64,45,62,50,85,60,75,49,29,58,58,65,58,43,51,52,50,32,38,70,72,63,26,80,50,40,37,42,71,46,76,56,38,44,41,38,32,31,19,23,33,61,56,65,72,38,76,39,81,38,74,48,47,31,63,84,68,68,60,59,86,76,48,74,60,77,51,68,68,73,75,39,45,72,66,38,34,30,23,54,54,42,48,23,11,49,10,35,79,74,46,30,68,60,44,95,61,18,24,21,3,30,64,70,35,10,38,24,50,52,57,42,53,34,48,54,51,50,48,51,50,36,47,51,48,49,56,47,44,50,50,41,59,68,62,53,72,70,91,79,48,68,65,56,55,49,51,45,43,40,58,54,43,65,60,54,40,38,47,35,52,79,19,42,72,79,57,54,87,71,69,75,62,89,81,65,62,66,45,67,55,32,41,40,37,38,31,29,46,46,46,84,67,73,49,81,61,73,65,65,59,59,73,69,52,62,54,78,73,75,72,76,70,71,80,63,74,74,80,72,83,80,86,83,85,81,78,80,79,79,78,78,76,79,81,81,85,78,76,64,59,67,60,54,51,50,49,49,54,49,57,65,38,56,78,48,43,63,38,51,50,49,61,39,46,37,50,54,66,62,56,46,51,47,38,40,40,54,29,45,52,64,45,20,27,62,45,79,49,61,34,64,25,93,60,81,73,56,53,67,57,66,53,58,70,60,50,49,48,42,45,47,27,34,52,23,31,51,46,43,79,42,34,63,62,50,50,53,52,41,54,51,50,53,51,47,51,53,49,45,53,60,69,75,101

Foldseek 3Di:
DDPPPPPPPDPPPPPPPPCQPPLAQCVVCLLVVPLLSNLVCLLVVNDHHDQADPQRQGSLLSNQVNLDQLSNLSCCLRPCVPPVQQPDATNVRDGSCNSHDPVNVLLVCLLLLQAALVSHGFDPDDDPVVVVLVVLLVVLLVVLLVLDDLLAAEEEEEFDFFLLVLLLLVVLVVLCVLLVHQPQVRHAEYEYFQSGLLVQLCSLVVHDSSNVNSLSLVVLVFFLDDAPQTDVVSVLVSLCVRNHFAQLLVRPPRWYWYWWWAADPNDTDIDIQISDQALPVPPPVPVPPPNVCSRPDTRSLSNSLQNQDPRHHDHDPRIHHRLLPCRGCLVVRVVCLLNRQVSVLCCVQVVVVVVVPPDDPDPVVVVVSVCVSCVQSPQLVVSPPPPPPVPDPPPNHTRHHQAYEYGYSAFAPDDPPLPPPCCLVPPPVPPPPPPPPDDDDDDDDDDDDPDPPVPPPDDPPPVVVVVVVVVSNCVSCVVVVSCVSSPNDDPVQVVSCVVCSVSSHNYHYDHFHANDGDHSSDSDSSRSSRSNSSSSSCCSYVVVVVSVVVSVSSSSSVVVSVVNVD/DDCPPPPPPDPPPPPPPPCQPPLAQCVVCLLVVPLLSNLVCLLVVRDHHDQADPQRQGSLLSNQVNLDQLSNLSCCLRPCVPPVQQPDATNVRDGSCNSHDPVNVLLVCLLLLQAALVSHGFDPDDDPVVVVLVVLLLVLLVVLLVLDDLLAAAEEEEFDFFLLVLLLLVVLVLLCVLLVHQPQVRHAEYEYFQSGLLVQLCSLVVHDSSNVNSLSLVVLVFFLDDAPQTDVVSVLVSLCVRNHFAQLLVRPPRWYWYWWWAADPNDTDIDIQISDDALPDPPPCPVPPPNVCSRPHTRSLSNSLQNQDPRHHDHDPRIHHRLLPCRGCLVVRVVCLLNRQLSVLVCVQVVVVVVVPPDDPDPVVVVVSVCVSVVQSPQLVVSVDPPPPVPPPPPNHTRHHQAYEYGYSAFAPDDPPLPPPCCLVPPPVPPPPPPCVPPPDDDDDDDDDPDCPPPPPDPPPPVVVVVVVVVSNCVSVVVVVSCVSSPNDDPVQVVSCVVCSVSSHNYHYDHFHANDGDHSSDSDSSRSSRSNSSSSSCCSYVVVVVSVVVSVSSSSSVVVSVVNVD

Sequence (1132 aa):
MWNVKRYFNRPRSRSTDNCENNEYLLINAVKSSDVRRIVYVYAFEKSEQKMINMANDNLLHLAVGTENSIVVKVILLFYEKKWKFSKQRNKQGLRPIDMANKEIETIFKQWDGELDINGEIFKDNPSLQSEMRKKLNGSILLQRLNQLTNKSKVLMSIDGGGIRGLSAIQILMTLEDELGIPLYNVLDWIAGTSTGAYISIMLAQKRTLEEMRKIYLKFKGKVFRGIRPYNTTTLENSLQEILGNEPFSKIDKPKLIVTTCMVKNNIPQLKLFRNYKTFKNKNEECNDKFEKDFKNVLTWEVGRSSSAAPTYFEPYKGLIDGGIMSNNPALELLTEFFEHNYSKFINENLSTISSESSLEKDEDFLNNKIIKITKNLWPTSYCLKKKNKIGEKGDDMMENIACLISIGTGGCKGNIKVPETNQYLQQSPTTTNNKNNKNNNNNDNNDSNNINNNNNNNNNEPHKKNIIKKLVDLKGILPLFIRQLTASDGLPVERARAWCHSIGVPYFRFTSSHTTRLKLDDSNDASIIQMMWDTEVYLKTEGKGEIARLINFLKLFCKMRENLESMWNVKRYFNRPRSRSTDNCENNEYLLINAVKSSDVRRIVYVYAFEKSEQKMINMANDNLLHLAVGTENSIVVKVILLFYEKKWKFSKQRNKQGLRPIDMANKEIETIFKQWDGELDINGEIFKDNPSLQSEMRKKLNGSILLQRLNQLTNKSKVLMSIDGGGIRGLSAIQILMTLEDELGIPLYNVLDWIAGTSTGAYISIMLAQKRTLEEMRKIYLKFKGKVFRGIRPYNTTTLENSLQEILGNEPFSKIDKPKLIVTTCMVKNNIPQLKLFRNYKTFKNKNEECNDKFEKDFKNVLTWEVGRSSSAAPTYFEPYKGLIDGGIMSNNPALELLTEFFEHNYSKFINENLSTISSESSLEKDEDFLNNKIIKITKNLWPTSYCLKKKNKIGEKGDDMMENIACLISIGTGGCKGNIKVPETNQYLQQSPTTTNNKNNKNNNNNDNNDSNNINNNNNNNNNEPHKKNIIKKLVDLKGILPLFIRQLTASDGLPVERARAWCHSIGVPYFRFTSSHTTRLKLDDSNDASIIQMMWDTEVYLKTEGKGEIARLINFLKLFCKMRENLES

Organism: Strongyloides stercoralis (NCBI:txid6248)

InterPro domains:
  IPR002641 Patatin-like phospholipase domain [PF01734] (157-333)
  IPR002641 Patatin-like phospholipase domain [PS51635] (156-334)
  IPR016035 Acyl transferase/acyl hydrolase/lysophospholipase [SSF52151] (153-540)
  IPR047148 85/88 kDa calcium-independent phospholipase A2 [PTHR24139] (140-348)